Protein AF-0000000078800865 (afdb_homodimer)

Foldseek 3Di:
DPPPPPDPPPPPPVVPVPQPVLQVLLLVLLLVCLVPPQCLLVLLCCQPPVLNAFAPQEPSLVVNLVVLCVLCVVLVWDKDWAFLDWWQWGWDFDDKWKWKFDDPDIGTFDWDFATLADWFPFKAKAAEEEDDQAPVSCVVCLLRLASYEYEWDDEDQAEFQQPAPVSLVVLVVLRVVQVVLVVVQVVVVVCCVPVVDDDDRDDRDGDTCSVVVSSVVSHHQAYEYEYEPLGFHHHHLRLRPDPPRFPVDGDHHTTIHTHNVVSVVVVVCVVVVHDIMMIMGTDMDMGGDRGIDTKMKIKQAADAARLAEEEQEEASHAGRLTRQQVQPSLRLSLLSSLSSSSSVSVRHFNYMYMYIHAHCQSVVLSRLLSVCVVCVVSLVRYLEYAYDGAGLFAFQEWEEAPLCQVLQCVLQVCLCVSDVLRHYYYHYDAAAAQDCDADDGSLNSSSNSLHHHTYGDGDPPPPPPQDRVNQVNGSPSHNVSHDVVRSSSRSSSCSSNSSSQSRDPDGRDSPRNHDD/DPDVPPDPPPPPPVVPVPQPVLQVLLLVLLLVCLVPPQCLLVLLCCQPVVLNAFAPQEPSLVVNLVVLCVLCVVLVWDKDWAFLDWWQWGWDFDDKWKWKFDDPDIGTFDWDFATLADWFPFKAKAAEEEDDQAPVRCVVCLLRLASYEYEWDDEDQAEFQQPAPVSLVVLVVLRVVQVVLVVVQVVVVVCCVPVVDDDDRDDRDGDTCSVVVSSVVSHHQAYEYEYEPLGFHHHHLRLRPPPPRFPVDGDHHTTIHTHNVVSVVVVVCVVVVHDIMMIMGTDMDMGGDRGIDTKMKIKQAADAARLAEEEQEEASHAGRLTRQQVQPSLRLSLLSSLSSSSSVSVRRFNYMYMYIHAHCQSVVLSRLLSVCVVCVVSLVRYLEYAYDGAGLFAFQEWEEAPLCQVLQCVLQVCLCVSDVLRHYYYHYDAAAAQDCDADDGSLNSSSNSLHHHTYGDGDPPPPPPQDRVNQVNGSPSHNVSHDVVRSSSRSSSCSSNSSSQSRDPDGRDSPRNHDD

Nearest PDB structures (foldseek):
  3iib-assembly1_A-2  TM=6.617E-01  e=1.570E-28  Shewanella amazonensis SB2B
  6esl-assembly1_B  TM=7.123E-01  e=6.830E-12  Legionella pneumophila
  6esl-assembly1_A  TM=7.161E-01  e=3.453E-11  Legionella pneumophila
  6ica-assembly1_A  TM=7.139E-01  e=8.226E-11  Legionella pneumophila subsp. pneumophila str. Philadelphia 1
  5gne-assembly2_B  TM=6.956E-01  e=3.299E-10  Legionella pneumophila subsp. pneumophila str. Philadelphia 1

Organism: NCBI:txid997891

Solvent-accessible surface area (backbone atoms only — not comparable to full-atom values): 52896 Å² total; per-residue (Å²): 140,78,78,84,71,72,77,77,68,68,77,69,64,68,70,66,70,62,63,71,67,48,50,61,52,18,47,50,42,29,45,50,37,43,73,74,64,57,52,26,66,58,50,36,45,46,51,24,34,30,37,29,27,11,36,71,36,15,66,34,31,53,46,46,51,51,49,51,47,51,52,37,50,73,56,72,30,52,63,48,78,40,81,39,52,70,36,47,41,22,35,40,73,38,36,69,50,38,32,40,41,52,61,95,60,73,37,80,55,63,65,51,54,26,43,82,46,31,18,34,85,27,72,44,73,22,42,70,42,71,62,50,74,45,72,67,51,39,66,72,41,42,80,61,29,46,48,13,36,30,40,33,56,66,77,44,84,13,64,56,80,67,83,39,71,67,41,50,53,52,32,52,53,49,50,55,50,32,53,53,50,50,53,51,36,52,52,46,51,49,41,23,69,74,70,67,47,84,70,80,74,75,81,72,73,85,55,58,54,51,53,44,69,60,40,51,74,40,36,32,56,29,40,37,26,27,16,56,80,70,48,41,39,37,53,40,59,62,57,68,69,37,91,79,48,39,70,89,69,56,70,75,46,23,52,38,37,26,34,39,71,60,39,52,52,52,52,51,38,49,76,66,65,56,74,49,32,42,34,38,36,32,38,29,22,49,36,78,43,72,23,69,39,48,22,41,44,30,36,49,73,19,75,75,37,55,83,28,34,30,36,39,29,22,31,67,30,17,52,55,78,24,19,17,22,34,57,19,27,49,11,41,20,25,47,52,36,15,52,49,36,43,48,74,36,64,57,74,35,31,18,13,38,35,42,35,33,24,24,28,45,92,72,72,30,38,17,39,49,36,46,50,65,75,42,57,90,49,45,88,36,37,52,34,34,36,52,37,80,52,64,49,52,23,61,38,26,36,52,34,26,68,64,34,36,66,61,49,48,61,35,45,56,64,54,55,71,66,42,80,89,52,62,70,47,75,41,74,34,77,53,41,73,68,46,90,64,65,60,97,52,55,48,30,53,41,31,46,73,68,29,46,51,64,44,66,39,61,49,69,86,83,67,81,77,83,56,60,81,58,26,64,57,13,55,55,13,27,52,65,71,51,45,68,72,31,42,40,49,34,11,39,46,49,32,45,38,50,50,33,61,21,51,46,93,58,76,63,53,71,55,57,49,47,55,132,137,76,80,83,69,70,76,75,67,69,74,66,65,69,70,65,70,61,63,68,66,48,50,62,52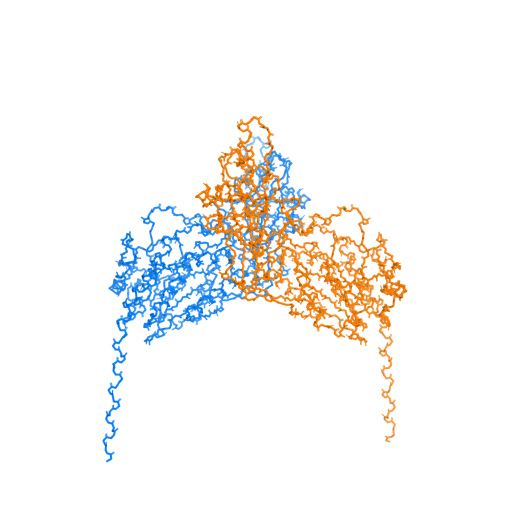,19,48,50,42,28,45,49,37,42,74,73,65,58,51,26,66,58,49,36,45,45,52,23,35,30,38,28,27,11,35,70,37,15,65,34,32,54,46,46,51,50,48,50,48,51,51,38,49,74,57,72,31,51,64,49,77,40,82,38,50,69,36,46,39,20,34,39,75,38,36,69,49,39,32,40,41,54,61,94,60,72,38,79,54,60,66,51,54,27,43,81,46,32,20,34,85,26,71,43,73,22,42,70,42,70,61,51,75,45,72,66,52,40,66,72,43,41,79,61,29,44,47,13,35,29,40,33,57,65,78,44,84,14,63,54,80,66,85,37,72,67,40,50,53,53,32,51,52,48,50,54,50,31,54,53,49,50,53,51,36,52,52,44,49,49,43,23,69,74,69,66,48,84,72,80,73,75,80,72,73,83,56,58,54,53,53,44,69,60,40,50,74,40,36,33,54,30,39,37,28,26,15,57,80,70,47,40,39,38,53,39,59,62,58,70,70,36,89,79,48,38,70,89,68,57,70,77,46,23,53,37,37,27,32,38,70,58,40,51,53,52,53,51,39,46,75,66,65,56,72,49,33,43,35,39,36,32,40,28,22,47,36,76,44,73,23,70,39,47,20,41,44,30,39,49,72,18,74,75,37,56,84,29,34,30,37,39,30,22,31,67,30,18,53,56,79,24,18,18,20,33,56,19,25,48,12,41,19,23,47,52,36,15,52,49,36,45,48,74,33,63,56,73,36,31,18,12,38,34,41,36,33,25,22,28,45,92,74,72,28,39,16,39,50,36,47,50,64,74,42,55,89,49,45,88,35,38,51,34,34,36,52,38,79,51,65,49,51,24,60,37,25,35,52,34,26,69,63,35,36,68,62,48,48,62,37,46,57,64,52,53,70,66,43,80,90,52,63,70,48,75,42,74,37,76,54,42,74,69,47,89,65,65,60,96,54,55,50,30,51,41,32,46,73,69,30,47,52,63,45,66,39,61,48,70,87,82,65,81,78,83,56,61,80,58,26,64,58,14,56,55,14,28,51,66,70,51,46,68,70,31,41,40,48,36,11,40,46,49,33,46,38,52,50,34,60,21,52,46,94,61,77,63,53,70,54,56,49,47,56,132

Sequence (1032 aa):
MMNKMCMAAVIAASLYAGTTFAQPAAVKKIIETGQTDNRVMHQLDILTNRFGGRVIGSDAYENAAEWMMREYKRWGIDVRLEEAGELPVGFNRGPWFGRLIGGDQAMDLHFVTPSYTSGTKGLQRGHVLIEPRTQEELDRMKHQLKGAWVLISGENVGWPVDRSAKGDSLRAAIKAENIEIEKQNAALMEENWSKGTKHAMKPLREMPGLFYKEMCEAGALGFIQSAPVPLRALYDRALLNDPHTTFDNLPEVCDIKLDEHQYKIIKQMVKERRNFWLEFDIRNHFKLGPVKYHNVVASIKGTKYPDEYVIISGHLDSYDVATGGIDCGTGIGPMMEAARMIALSGAKPKRTILFVAFAGEEFGLLGAKAYVKTHAKELGKIANLFNRDGGPTPPVGISVPQAMYDDFVEVCKPVKEIRADYPFEVKVAKPFKRPTQSGGTDASVFAVEGVPTFGFNTQDIKGYNFSYGEIWHTERDLYTKNIPEYQEHAATVTAVVALGIANLSKQLSREGMHKKMMNKMCMAAVIAASLYAGTTFAQPAAVKKIIETGQTDNRVMHQLDILTNRFGGRVIGSDAYENAAEWMMREYKRWGIDVRLEEAGELPVGFNRGPWFGRLIGGDQAMDLHFVTPSYTSGTKGLQRGHVLIEPRTQEELDRMKHQLKGAWVLISGENVGWPVDRSAKGDSLRAAIKAENIEIEKQNAALMEENWSKGTKHAMKPLREMPGLFYKEMCEAGALGFIQSAPVPLRALYDRALLNDPHTTFDNLPEVCDIKLDEHQYKIIKQMVKERRNFWLEFDIRNHFKLGPVKYHNVVASIKGTKYPDEYVIISGHLDSYDVATGGIDCGTGIGPMMEAARMIALSGAKPKRTILFVAFAGEEFGLLGAKAYVKTHAKELGKIANLFNRDGGPTPPVGISVPQAMYDDFVEVCKPVKEIRADYPFEVKVAKPFKRPTQSGGTDASVFAVEGVPTFGFNTQDIKGYNFSYGEIWHTERDLYTKNIPEYQEHAATVTAVVALGIANLSKQLSREGMHKK

Secondary structure (DSSP, 8-state):
--GGGGGGGGGGGGGGGGGTTHHHHHHHHHHHHHHH---HHHHHHIIIIII----TTSHHHHHHHHHHHHHHHHTT-EEEEEEEEEESSEEE---EEEEEEESSS-EE--EE--BT-B--SSSEEEEEEEPPSSHHHHHHHGGGGTTEEEEEEEE-SSPPP--SHHHHHHHHHHHHHHHHHHHHHHHHHHHHHHH---PPPPPPP--TTTTHHHHHHHT--EEEEEEPSSPB--B-HHHHH-TT--GGG---SEEEEEEHHHHHHHHHHHHTT--EEEEEEE--EEE-S-EEEEEEEEEE--SSEEEEEEEEEEES---SSS--TTTTHHHHHHHHHHHHHHHHHT---SEEEEEEEES-STTTSHHHHHHHHHTGGGGGGEEEEEE--S-SPPEEEEEE-HHHHHHHHHHHGGGGGT-TTS--EEEEPPPBPPPSS--SSHHHHHHHTT-----EEE--TT-----HHHHTTBTT--GGG--HHHHHHHHHHHHHHHHHHHT-SSPPP-TTSB--/--TTSGGGSGGGGGGSTTSSTHHHHHHHHHHHHHHH---HHHHHHIIIIII----TTSHHHHHHHHHHHHHHHHTT-EEEEEEEEEESSEEE---EEEEEEESSS-EE--EE--BT-B--SSSEEEEEEEPPSSHHHHHHHGGGGTTEEEEEEEE-SSPPP--SHHHHHHHHHHHHHHHHHHHHHHHHHHHHHHH---PPPPPPP--TTTTHHHHHHHT--EEEEEEPSSPB--B-HHHHH-TT--GGG---SEEEEEEHHHHHHHHHHHHTT--EEEEEEE--EEE-S-EEEEEEEEEE--SSEEEEEEEEEEES---SSS--TTTTHHHHHHHHHHHHHHHHHT---SEEEEEEEES-STTTSHHHHHHHHHTGGGGGGEEEEEE--S-SPPEEEEEE-HHHHHHHHHHHGGGGGT-TTS--EEEEPPPBPPPSS--SSTHHHHHHTT-----EEE--TT-----HHHHTTBTT--GGG--HHHHHHHHHHHHHHHHHHHT-SSPPP-TTSB--

Structure (mmCIF, N/CA/C/O backbone):
data_AF-0000000078800865-model_v1
#
loop_
_entity.id
_entity.type
_entity.pdbx_description
1 polymer 'Carboxypeptidase Q'
#
loop_
_atom_site.group_PDB
_atom_site.id
_atom_site.type_symbol
_atom_site.label_atom_id
_atom_site.label_alt_id
_atom_site.label_comp_id
_atom_site.label_asym_id
_atom_site.label_entity_id
_atom_site.label_seq_id
_atom_site.pdbx_PDB_ins_code
_atom_site.Cartn_x
_atom_site.Cartn_y
_atom_site.Cartn_z
_atom_site.occupancy
_atom_site.B_iso_or_equiv
_atom_site.auth_seq_id
_atom_site.auth_comp_id
_atom_site.auth_asym_id
_atom_site.auth_atom_id
_atom_site.pdbx_PDB_model_num
ATOM 1 N N . MET A 1 1 ? -19.719 68 -41.25 1 23.83 1 MET A N 1
ATOM 2 C CA . MET A 1 1 ? -19.391 66.562 -41.125 1 23.83 1 MET A CA 1
ATOM 3 C C . MET A 1 1 ? -18.531 66.312 -39.875 1 23.83 1 MET A C 1
ATOM 5 O O . MET A 1 1 ? -17.984 65.25 -39.688 1 23.83 1 MET A O 1
ATOM 9 N N . MET A 1 2 ? -18.281 67.312 -39 1 24.91 2 MET A N 1
ATOM 10 C CA . MET A 1 2 ? -17.312 67.562 -37.938 1 24.91 2 MET A CA 1
ATOM 11 C C . MET A 1 2 ? -17.672 66.75 -36.688 1 24.91 2 MET A C 1
ATOM 13 O O . MET A 1 2 ? -16.797 66.438 -35.875 1 24.91 2 MET A O 1
ATOM 17 N N . ASN A 1 3 ? -18.938 66.562 -36.312 1 23.05 3 ASN A N 1
ATOM 18 C CA . ASN A 1 3 ? -19.391 66.438 -34.906 1 23.05 3 ASN A CA 1
ATOM 19 C C . ASN A 1 3 ? -19.234 65.062 -34.375 1 23.05 3 ASN A C 1
ATOM 21 O O . ASN A 1 3 ? -19.812 64.688 -33.344 1 23.05 3 ASN A O 1
ATOM 25 N N . LYS A 1 4 ? -19.062 63.938 -35.219 1 34.97 4 LYS A N 1
ATOM 26 C CA . LYS A 1 4 ? -19.297 62.594 -34.688 1 34.97 4 LYS A CA 1
ATOM 27 C C . LYS A 1 4 ? -18.188 62.156 -33.75 1 34.97 4 LYS A C 1
ATOM 29 O O . LYS A 1 4 ? -18.109 61 -33.344 1 34.97 4 LYS A O 1
ATOM 34 N N . MET A 1 5 ? -17.188 63.062 -33.406 1 26.41 5 MET A N 1
ATOM 35 C CA . MET A 1 5 ? -15.969 62.562 -32.781 1 26.41 5 MET A CA 1
ATOM 36 C C . MET A 1 5 ? -16.172 62.406 -31.266 1 26.41 5 MET A C 1
ATOM 38 O O . MET A 1 5 ? -15.406 61.719 -30.594 1 26.41 5 MET A O 1
ATOM 42 N N . CYS A 1 6 ? -17.031 63.188 -30.484 1 30.81 6 CYS A N 1
ATOM 43 C CA . CYS A 1 6 ? -16.766 63.438 -29.078 1 30.81 6 CYS A CA 1
ATOM 44 C C . CYS A 1 6 ? -17.297 62.312 -28.203 1 30.81 6 CYS A C 1
ATOM 46 O O . CYS A 1 6 ? -17.062 62.281 -27 1 30.81 6 CYS A O 1
ATOM 48 N N . MET A 1 7 ? -18.328 61.531 -28.578 1 32.09 7 MET A N 1
ATOM 49 C CA . MET A 1 7 ? -19.094 60.906 -27.531 1 32.09 7 MET A CA 1
ATOM 50 C C . MET A 1 7 ? -18.375 59.656 -27 1 32.09 7 MET A C 1
ATOM 52 O O . MET A 1 7 ? -18.891 58.969 -26.125 1 32.09 7 MET A O 1
ATOM 56 N N . ALA A 1 8 ? -17.266 59.156 -27.547 1 32.97 8 ALA A N 1
ATOM 57 C CA . ALA A 1 8 ? -16.797 57.844 -27.141 1 32.97 8 ALA A CA 1
ATOM 58 C C . ALA A 1 8 ? -16.109 57.875 -25.781 1 32.97 8 ALA A C 1
ATOM 60 O O . ALA A 1 8 ? -15.648 56.844 -25.281 1 32.97 8 ALA A O 1
ATOM 61 N N . ALA A 1 9 ? -15.812 59.094 -25.172 1 32.25 9 ALA A N 1
ATOM 62 C CA . ALA A 1 9 ? -14.867 59.062 -24.062 1 32.25 9 ALA A CA 1
ATOM 63 C C . ALA A 1 9 ? -15.547 58.594 -22.766 1 32.25 9 ALA A C 1
ATOM 65 O O . ALA A 1 9 ? -14.883 58.219 -21.812 1 32.25 9 ALA A O 1
ATOM 66 N N . VAL A 1 10 ? -16.844 58.781 -22.547 1 33.62 10 VAL A N 1
ATOM 67 C CA . VAL A 1 10 ? -17.312 58.781 -21.172 1 33.62 10 VAL A CA 1
ATOM 68 C C . VAL A 1 10 ? -17.453 57.344 -20.672 1 33.62 10 VAL A C 1
ATOM 70 O O . VAL A 1 10 ? -17.5 57.125 -19.453 1 33.62 10 VAL A O 1
ATOM 73 N N . ILE A 1 11 ? -17.625 56.344 -21.484 1 32.66 11 ILE A N 1
ATOM 74 C CA . ILE A 1 11 ? -18.141 55.125 -20.859 1 32.66 11 ILE A CA 1
ATOM 75 C C . ILE A 1 11 ? -17 54.406 -20.125 1 32.66 11 ILE A C 1
ATOM 77 O O . ILE A 1 11 ? -17.219 53.375 -19.5 1 32.66 11 ILE A O 1
ATOM 81 N N . ALA A 1 12 ? -15.695 54.719 -20.25 1 33.03 12 ALA A N 1
ATOM 82 C CA . ALA A 1 12 ? -14.648 53.875 -19.719 1 33.03 12 ALA A CA 1
ATOM 83 C C . ALA A 1 12 ? -14.492 54.062 -18.203 1 33.03 12 ALA A C 1
ATOM 85 O O . ALA A 1 12 ? -13.812 53.281 -17.547 1 33.03 12 ALA A O 1
ATOM 86 N N . ALA A 1 13 ? -14.859 55.219 -17.625 1 33.69 13 ALA A N 1
ATOM 87 C CA . ALA A 1 13 ? -14.398 55.469 -16.266 1 33.69 13 ALA A CA 1
ATOM 88 C C . ALA A 1 13 ? -15.203 54.625 -15.266 1 33.69 13 ALA A C 1
ATOM 90 O O . ALA A 1 13 ? -14.859 54.562 -14.086 1 33.69 13 ALA A O 1
ATOM 91 N N . SER A 1 14 ? -16.453 54.281 -15.578 1 32.28 14 SER A N 1
ATOM 92 C CA . SER A 1 14 ? -17.25 53.781 -14.469 1 32.28 14 SER A CA 1
ATOM 93 C C . SER A 1 14 ? -16.781 52.375 -14.047 1 32.28 14 SER A C 1
ATOM 95 O O . SER A 1 14 ? -17.234 51.875 -13.023 1 32.28 14 SER A O 1
ATOM 97 N N . LEU A 1 15 ? -16.047 51.719 -14.938 1 34.47 15 LEU A N 1
ATOM 98 C CA . LEU A 1 15 ? -15.844 50.312 -14.523 1 34.47 15 LEU A CA 1
ATOM 99 C C . LEU A 1 15 ? -14.766 50.219 -13.445 1 34.47 15 LEU A C 1
ATOM 101 O O . LEU A 1 15 ? -14.508 49.156 -12.906 1 34.47 15 LEU A O 1
ATOM 105 N N . TYR A 1 16 ? -14.023 51.344 -13.203 1 32.56 16 TYR A N 1
ATOM 106 C CA . TYR A 1 16 ? -12.891 51.188 -12.297 1 32.56 16 TYR A CA 1
ATOM 107 C C . TYR A 1 16 ? -13.344 51.25 -10.844 1 32.56 16 TYR A C 1
ATOM 109 O O . TYR A 1 16 ? -12.562 51 -9.93 1 32.56 16 TYR A O 1
ATOM 117 N N . ALA A 1 17 ? -14.414 51.969 -10.445 1 36.75 17 ALA A N 1
ATOM 118 C CA . ALA A 1 17 ? -14.734 52.219 -9.039 1 36.75 17 ALA A CA 1
ATOM 119 C C . ALA A 1 17 ? -15.234 50.938 -8.367 1 36.75 17 ALA A C 1
ATOM 121 O O . ALA A 1 17 ? -15.461 50.906 -7.156 1 36.75 17 ALA A O 1
ATOM 122 N N . GLY A 1 18 ? -15.703 49.906 -9.078 1 37.03 18 GLY A N 1
ATOM 123 C CA . GLY A 1 18 ? -16.312 48.719 -8.5 1 37.03 18 GLY A CA 1
ATOM 124 C C . GLY A 1 18 ? -15.305 47.844 -7.785 1 37.03 18 GLY A C 1
ATOM 125 O O . GLY A 1 18 ? -15.672 46.781 -7.238 1 37.03 18 GLY A O 1
ATOM 126 N N . THR A 1 19 ? -14.047 48 -7.957 1 38.78 19 THR A N 1
ATOM 127 C CA . THR A 1 19 ? -13.055 47 -7.551 1 38.78 19 THR A CA 1
ATOM 128 C C . THR A 1 19 ? -12.797 47.094 -6.051 1 38.78 19 THR A C 1
ATOM 130 O O . THR A 1 19 ? -12.336 46.125 -5.441 1 38.78 19 THR A O 1
ATOM 133 N N . THR A 1 20 ? -12.945 48.312 -5.434 1 38.91 20 THR A N 1
ATOM 134 C CA . THR A 1 20 ? -12.531 48.406 -4.039 1 38.91 20 THR A CA 1
ATOM 135 C C . THR A 1 20 ? -13.555 47.75 -3.127 1 38.91 20 THR A C 1
ATOM 137 O O . THR A 1 20 ? -13.211 47.25 -2.043 1 38.91 20 THR A O 1
ATOM 140 N N . PHE A 1 21 ? -14.883 47.875 -3.365 1 41.25 21 PHE A N 1
ATOM 141 C CA . PHE A 1 21 ? -15.961 47.375 -2.523 1 41.25 21 PHE A CA 1
ATOM 142 C C . PHE A 1 21 ? -15.984 45.844 -2.516 1 41.25 21 PHE A C 1
ATOM 144 O O . PHE A 1 21 ? -16.547 45.25 -1.61 1 41.25 21 PHE A O 1
ATOM 151 N N . ALA A 1 22 ? -15.391 45.25 -3.539 1 50.66 22 ALA A N 1
ATOM 152 C CA . ALA A 1 22 ? -15.484 43.844 -3.846 1 50.66 22 ALA A CA 1
ATOM 153 C C . ALA A 1 22 ? -14.609 43 -2.91 1 50.66 22 ALA A C 1
ATOM 155 O O . ALA A 1 22 ? -14.953 41.875 -2.543 1 50.66 22 ALA A O 1
ATOM 156 N N . GLN A 1 23 ? -13.711 43.719 -2.111 1 70.94 23 GLN A N 1
ATOM 157 C CA . GLN A 1 23 ? -12.766 43 -1.269 1 70.94 23 GLN A CA 1
ATOM 158 C C . GLN A 1 23 ? -13.352 42.75 0.114 1 70.94 23 GLN A C 1
ATOM 160 O O . GLN A 1 23 ? -13.312 41.594 0.605 1 70.94 23 GLN A O 1
ATOM 165 N N . PRO A 1 24 ? -14.094 43.781 0.582 1 82.44 24 PRO A N 1
ATOM 166 C CA . PRO A 1 24 ? -14.711 43.5 1.878 1 82.44 24 PRO A CA 1
ATOM 167 C C . PRO A 1 24 ? -15.797 42.406 1.791 1 82.44 24 PRO A C 1
ATOM 169 O O . PRO A 1 24 ? -15.938 41.594 2.711 1 82.44 24 PRO A O 1
ATOM 172 N N . ALA A 1 25 ? -16.406 42.406 0.66 1 92.38 25 ALA A N 1
ATOM 173 C CA . ALA A 1 25 ? -17.453 41.406 0.483 1 92.38 25 ALA A CA 1
ATOM 174 C C . ALA A 1 25 ? -16.828 40 0.364 1 92.38 25 ALA A C 1
ATOM 176 O O . ALA A 1 25 ? -17.391 39.031 0.888 1 92.38 25 ALA A O 1
ATOM 177 N N . ALA A 1 26 ? -15.789 40 -0.317 1 96.38 26 ALA A N 1
ATOM 178 C CA . ALA A 1 26 ? -15.117 38.719 -0.468 1 96.38 26 ALA A CA 1
ATOM 179 C C . ALA A 1 26 ? -14.609 38.188 0.877 1 96.38 26 ALA A C 1
ATOM 181 O O . ALA A 1 26 ? -14.734 37 1.179 1 96.38 26 ALA A O 1
ATOM 182 N N . VAL A 1 27 ? -14.07 39.031 1.672 1 97.5 27 VAL A N 1
ATOM 183 C CA . VAL A 1 27 ? -13.562 38.688 2.988 1 97.5 27 VAL A CA 1
ATOM 184 C C . VAL A 1 27 ? -14.711 38.188 3.869 1 97.5 27 VAL A C 1
ATOM 186 O O . VAL A 1 27 ? -14.57 37.188 4.57 1 97.5 27 VAL A O 1
ATOM 189 N N . LYS A 1 28 ? -15.773 38.875 3.832 1 97 28 LYS A N 1
ATOM 190 C CA . LYS A 1 28 ? -16.953 38.438 4.598 1 97 28 LYS A CA 1
ATOM 191 C C . LYS A 1 28 ? -17.422 37.062 4.164 1 97 28 LYS A C 1
ATOM 193 O O . LYS A 1 28 ? -17.797 36.25 5 1 97 28 LYS A O 1
ATOM 198 N N . LYS A 1 29 ? -17.438 36.875 2.887 1 97.94 29 LYS A N 1
ATOM 199 C CA . LYS A 1 29 ? -17.859 35.594 2.361 1 97.94 29 LYS A CA 1
ATOM 200 C C . LYS A 1 29 ? -16.906 34.469 2.795 1 97.94 29 LYS A C 1
ATOM 202 O O . LYS A 1 29 ? -17.328 33.344 3.08 1 97.94 29 LYS A O 1
ATOM 207 N N . ILE A 1 30 ? -15.656 34.75 2.807 1 98.56 30 ILE A N 1
ATOM 208 C CA . ILE A 1 30 ? -14.656 33.781 3.26 1 98.56 30 ILE A CA 1
ATOM 209 C C . ILE A 1 30 ? -14.922 33.406 4.719 1 98.56 30 ILE A C 1
ATOM 211 O O . ILE A 1 30 ? -14.922 32.219 5.074 1 98.56 30 ILE A O 1
ATOM 215 N N . ILE A 1 31 ? -15.141 34.438 5.516 1 98.31 31 ILE A N 1
ATOM 216 C CA . ILE A 1 31 ? -15.383 34.219 6.934 1 98.31 31 ILE A CA 1
ATOM 217 C C . ILE A 1 31 ? -16.656 33.406 7.121 1 98.31 31 ILE A C 1
ATOM 219 O O . ILE A 1 31 ? -16.703 32.469 7.918 1 98.31 31 ILE A O 1
ATOM 223 N N . GLU A 1 32 ? -17.672 33.688 6.379 1 98 32 GLU A N 1
ATOM 224 C CA . GLU A 1 32 ? -18.922 32.969 6.441 1 98 32 GLU A CA 1
ATOM 225 C C . GLU A 1 32 ? -18.734 31.5 6.039 1 98 32 GLU A C 1
ATOM 227 O O . GLU A 1 32 ? -19.219 30.594 6.707 1 98 32 GLU A O 1
ATOM 232 N N . THR A 1 33 ? -18.016 31.328 4.957 1 98.25 33 THR A N 1
ATOM 233 C CA . THR A 1 33 ? -17.734 29.969 4.508 1 98.25 33 THR A CA 1
ATOM 234 C C . THR A 1 33 ? -16.938 29.219 5.559 1 98.25 33 THR A C 1
ATOM 236 O O . THR A 1 33 ? -17.203 28.031 5.816 1 98.25 33 THR A O 1
ATOM 239 N N . GLY A 1 34 ? -15.961 29.891 6.156 1 98.19 34 GLY A N 1
ATOM 240 C CA . GLY A 1 34 ? -15.172 29.281 7.215 1 98.19 34 GLY A CA 1
ATOM 241 C C . GLY A 1 34 ? -16 28.844 8.414 1 98.19 34 GLY A C 1
ATOM 242 O O . GLY A 1 34 ? -15.656 27.875 9.094 1 98.19 34 GLY A O 1
ATOM 243 N N . GLN A 1 35 ? -17.094 29.469 8.633 1 96.88 35 GLN A N 1
ATOM 244 C CA . GLN A 1 35 ? -17.938 29.203 9.789 1 96.88 35 GLN A CA 1
ATOM 245 C C . GLN A 1 35 ? -19.016 28.172 9.469 1 96.88 35 GLN A C 1
ATOM 247 O O . GLN A 1 35 ? -19.453 27.422 10.344 1 96.88 35 GLN A O 1
ATOM 252 N N . THR A 1 36 ? -19.406 28.047 8.203 1 97.25 36 THR A N 1
ATOM 253 C CA . THR A 1 36 ? -20.609 27.281 7.906 1 97.25 36 THR A CA 1
ATOM 254 C C . THR A 1 36 ? -20.281 26.094 7.02 1 97.25 36 THR A C 1
ATOM 256 O O . THR A 1 36 ? -21.016 25.094 7.004 1 97.25 36 THR A O 1
ATOM 259 N N . ASP A 1 37 ? -19.219 26.188 6.27 1 98.25 37 ASP A N 1
ATOM 260 C CA . ASP A 1 37 ? -18.891 25.141 5.297 1 98.25 37 ASP A CA 1
ATOM 261 C C . ASP A 1 37 ? -17.391 24.938 5.199 1 98.25 37 ASP A C 1
ATOM 263 O O . ASP A 1 37 ? -16.828 24.891 4.102 1 98.25 37 ASP A O 1
ATOM 267 N N . ASN A 1 38 ? -16.766 24.969 6.375 1 98.5 38 ASN A N 1
ATOM 268 C CA . ASN A 1 38 ? -15.336 24.672 6.395 1 98.5 38 ASN A CA 1
ATOM 269 C C . ASN A 1 38 ? -15.055 23.203 6.09 1 98.5 38 ASN A C 1
ATOM 271 O O . ASN A 1 38 ? -15.484 22.328 6.828 1 98.5 38 ASN A O 1
ATOM 275 N N . ARG A 1 39 ? -14.25 22.859 5.047 1 98.5 39 ARG A N 1
ATOM 276 C CA . ARG A 1 39 ? -14.047 21.484 4.594 1 98.5 39 ARG A CA 1
ATOM 277 C C . ARG A 1 39 ? -12.602 21.047 4.789 1 98.5 39 ARG A C 1
ATOM 279 O O . ARG A 1 39 ? -12.133 20.125 4.125 1 98.5 39 ARG A O 1
ATOM 286 N N . VAL A 1 40 ? -11.914 21.75 5.664 1 98.81 40 VAL A N 1
ATOM 287 C CA . VAL A 1 40 ? -10.5 21.453 5.863 1 98.81 40 VAL A CA 1
ATOM 288 C C . VAL A 1 40 ? -10.344 20 6.336 1 98.81 40 VAL A C 1
ATOM 290 O O . VAL A 1 40 ? -9.445 19.297 5.883 1 98.81 40 VAL A O 1
ATOM 293 N N . MET A 1 41 ? -11.172 19.516 7.238 1 98.31 41 MET A N 1
ATOM 294 C CA . MET A 1 41 ? -11.031 18.156 7.773 1 98.31 41 MET A CA 1
ATOM 295 C C . MET A 1 41 ? -11.414 17.109 6.727 1 98.31 41 MET A C 1
ATOM 297 O O . MET A 1 41 ? -10.891 16 6.742 1 98.31 41 MET A O 1
ATOM 301 N N . HIS A 1 42 ? -12.336 17.5 5.848 1 97.44 42 HIS A N 1
ATOM 302 C CA . HIS A 1 42 ? -12.641 16.625 4.723 1 97.44 42 HIS A CA 1
ATOM 303 C C . HIS A 1 42 ? -11.43 16.453 3.814 1 97.44 42 HIS A C 1
ATOM 305 O O . HIS A 1 42 ? -11.094 15.328 3.42 1 97.44 42 HIS A O 1
ATOM 311 N N . GLN A 1 43 ? -10.789 17.562 3.459 1 98 43 GLN A N 1
ATOM 312 C CA . GLN A 1 43 ? -9.586 17.5 2.635 1 98 43 GLN A CA 1
ATOM 313 C C . GLN A 1 43 ? -8.508 16.641 3.299 1 98 43 GLN A C 1
ATOM 315 O O . GLN A 1 43 ? -7.859 15.836 2.641 1 98 43 GLN A O 1
ATOM 320 N N . LEU A 1 44 ? -8.367 16.844 4.586 1 98.25 44 LEU A N 1
ATOM 321 C CA . LEU A 1 44 ? -7.363 16.109 5.348 1 98.25 44 LEU A CA 1
ATOM 322 C C . LEU A 1 44 ? -7.695 14.617 5.375 1 98.25 44 LEU A C 1
ATOM 324 O O . LEU A 1 44 ? -6.797 13.773 5.301 1 98.25 44 LEU A O 1
ATOM 328 N N . ASP A 1 45 ? -8.953 14.312 5.566 1 97.19 45 ASP A N 1
ATOM 329 C CA . ASP A 1 45 ? -9.383 12.914 5.582 1 97.19 45 ASP A CA 1
ATOM 330 C C . ASP A 1 45 ? -9.031 12.219 4.27 1 97.19 45 ASP A C 1
ATOM 332 O O . ASP A 1 45 ? -8.461 11.117 4.277 1 97.19 45 ASP A O 1
ATOM 336 N N . ILE A 1 46 ? -9.352 12.867 3.16 1 97.25 46 ILE A N 1
ATOM 337 C CA . ILE A 1 46 ? -9.047 12.281 1.857 1 97.25 46 ILE A CA 1
ATOM 338 C C . ILE A 1 46 ? -7.543 12.117 1.7 1 97.25 46 ILE A C 1
ATOM 340 O O . ILE A 1 46 ? -7.062 11.031 1.359 1 97.25 46 ILE A O 1
ATOM 344 N N . LEU A 1 47 ? -6.777 13.133 1.99 1 98.25 47 LEU A N 1
ATOM 345 C CA . LEU A 1 47 ? -5.328 13.117 1.823 1 98.25 47 LEU A CA 1
ATOM 346 C C . LEU A 1 47 ? -4.699 11.992 2.637 1 98.25 47 LEU A C 1
ATOM 348 O O . LEU A 1 47 ? -3.836 11.266 2.139 1 98.25 47 LEU A O 1
ATOM 352 N N . THR A 1 48 ? -5.148 11.812 3.869 1 97.56 48 THR A N 1
ATOM 353 C CA . THR A 1 48 ? -4.449 10.961 4.824 1 97.56 48 THR A CA 1
ATOM 354 C C . THR A 1 48 ? -5.023 9.547 4.809 1 97.56 48 THR A C 1
ATOM 356 O O . THR A 1 48 ? -4.309 8.578 5.074 1 97.56 48 THR A O 1
ATOM 359 N N . ASN A 1 49 ? -6.336 9.461 4.566 1 96.12 49 ASN A N 1
ATOM 360 C CA . ASN A 1 49 ? -6.965 8.164 4.762 1 96.12 49 ASN A CA 1
ATOM 361 C C . ASN A 1 49 ? -7.387 7.539 3.434 1 96.12 49 ASN A C 1
ATOM 363 O O . ASN A 1 49 ? -7.68 6.344 3.371 1 96.12 49 ASN A O 1
ATOM 367 N N . ARG A 1 50 ? -7.43 8.328 2.344 1 96.5 50 ARG A N 1
ATOM 368 C CA . ARG A 1 50 ? -7.73 7.738 1.042 1 96.5 50 ARG A CA 1
ATOM 369 C C . ARG A 1 50 ? -6.453 7.5 0.243 1 96.5 50 ARG A C 1
ATOM 371 O O . ARG A 1 50 ? -6.43 6.668 -0.667 1 96.5 50 ARG A O 1
ATOM 378 N N . PHE A 1 51 ? -5.375 8.258 0.527 1 97.38 51 PHE A N 1
ATOM 379 C CA . PHE A 1 51 ? -4.113 8.047 -0.171 1 97.38 51 PHE A CA 1
ATOM 380 C C . PHE A 1 51 ? -3.047 7.527 0.785 1 97.38 51 PHE A C 1
ATOM 382 O O . PHE A 1 51 ? -2.191 6.73 0.395 1 97.38 51 PHE A O 1
ATOM 389 N N . GLY A 1 52 ? -3.076 8.055 2.072 1 96.44 52 GLY A N 1
ATOM 390 C CA . GLY A 1 52 ? -2.152 7.543 3.074 1 96.44 52 GLY A CA 1
ATOM 391 C C . GLY A 1 52 ? -0.784 8.195 3.012 1 96.44 52 GLY A C 1
ATOM 392 O O . GLY A 1 52 ? -0.663 9.367 2.643 1 96.44 52 GLY A O 1
ATOM 393 N N . GLY A 1 53 ? 0.277 7.523 3.602 1 96.81 53 GLY A N 1
ATOM 394 C CA . GLY A 1 53 ? 1.65 7.992 3.498 1 96.81 53 GLY A CA 1
ATOM 395 C C . GLY A 1 53 ? 2.133 8.117 2.064 1 96.81 53 GLY A C 1
ATOM 396 O O . GLY A 1 53 ? 1.816 7.27 1.224 1 96.81 53 GLY A O 1
ATOM 397 N N . ARG A 1 54 ? 2.848 9.094 1.828 1 97.94 54 ARG A N 1
ATOM 398 C CA . ARG A 1 54 ? 3.102 9.43 0.432 1 97.94 54 ARG A CA 1
ATOM 399 C C . ARG A 1 54 ? 4.504 10 0.255 1 97.94 54 ARG A C 1
ATOM 401 O O . ARG A 1 54 ? 4.664 11.188 -0.047 1 97.94 54 ARG A O 1
ATOM 408 N N . VAL A 1 55 ? 5.535 9.18 0.351 1 98.25 55 VAL A N 1
ATOM 409 C CA . VAL A 1 55 ? 6.883 9.609 -0.009 1 98.25 55 VAL A CA 1
ATOM 410 C C . VAL A 1 55 ? 6.957 9.883 -1.508 1 98.25 55 VAL A C 1
ATOM 412 O O . VAL A 1 55 ? 6.184 9.328 -2.289 1 98.25 55 VAL A O 1
ATOM 415 N N . ILE A 1 56 ? 7.84 10.828 -1.909 1 98.5 56 ILE A N 1
ATOM 416 C CA . ILE A 1 56 ? 8.008 10.984 -3.348 1 98.5 56 ILE A CA 1
ATOM 417 C C . ILE A 1 56 ? 8.461 9.664 -3.965 1 98.5 56 ILE A C 1
ATOM 419 O O . ILE A 1 56 ? 9.211 8.906 -3.35 1 98.5 56 ILE A O 1
ATOM 423 N N . GLY A 1 57 ? 8.008 9.398 -5.188 1 98.12 57 GLY A N 1
ATOM 424 C CA . GLY A 1 57 ? 8.273 8.141 -5.867 1 98.12 57 GLY A CA 1
ATOM 425 C C . GLY A 1 57 ? 7.238 7.07 -5.574 1 98.12 57 GLY A C 1
ATOM 426 O O . GLY A 1 57 ? 7.23 6.016 -6.211 1 98.12 57 GLY A O 1
ATOM 427 N N . SER A 1 58 ? 6.355 7.312 -4.645 1 98.31 58 SER A N 1
ATOM 428 C CA . SER A 1 58 ? 5.27 6.375 -4.367 1 98.31 58 SER A CA 1
ATOM 429 C C . SER A 1 58 ? 4.07 6.645 -5.27 1 98.31 58 SER A C 1
ATOM 431 O O . SER A 1 58 ? 3.857 7.773 -5.711 1 98.31 58 SER A O 1
ATOM 433 N N . ASP A 1 59 ? 3.252 5.613 -5.492 1 98 59 ASP A N 1
ATOM 434 C CA . ASP A 1 59 ? 1.994 5.789 -6.211 1 98 59 ASP A CA 1
ATOM 435 C C . ASP A 1 59 ? 1.027 6.668 -5.418 1 98 59 ASP A C 1
ATOM 437 O O . ASP A 1 59 ? 0.251 7.426 -6 1 98 59 ASP A O 1
ATOM 441 N N . ALA A 1 60 ? 1.065 6.555 -4.051 1 98.25 60 ALA A N 1
ATOM 442 C CA . ALA A 1 60 ? 0.23 7.391 -3.193 1 98.25 60 ALA A CA 1
ATOM 443 C C . ALA A 1 60 ? 0.49 8.875 -3.447 1 98.25 60 ALA A C 1
ATOM 445 O O . ALA A 1 60 ? -0.444 9.68 -3.475 1 98.25 60 ALA A O 1
ATOM 446 N N . TYR A 1 61 ? 1.789 9.297 -3.596 1 98.62 61 TYR A N 1
ATOM 447 C CA . TYR A 1 61 ? 2.129 10.688 -3.873 1 98.62 61 TYR A CA 1
ATOM 448 C C . TYR A 1 61 ? 1.511 11.148 -5.188 1 98.62 61 TYR A C 1
ATOM 450 O O . TYR A 1 61 ? 0.92 12.234 -5.258 1 98.62 61 TYR A O 1
ATOM 458 N N . GLU A 1 62 ? 1.654 10.336 -6.199 1 98.06 62 GLU A N 1
ATOM 459 C CA . GLU A 1 62 ? 1.119 10.68 -7.516 1 98.06 62 GLU A CA 1
ATOM 460 C C . GLU A 1 62 ? -0.404 10.773 -7.484 1 98.06 62 GLU A C 1
ATOM 462 O O . GLU A 1 62 ? -0.987 11.688 -8.062 1 98.06 62 GLU A O 1
ATOM 467 N N . ASN A 1 63 ? -1.024 9.773 -6.848 1 98.38 63 ASN A N 1
ATOM 468 C CA . ASN A 1 63 ? -2.479 9.781 -6.734 1 98.38 63 ASN A CA 1
ATOM 469 C C . ASN A 1 63 ? -2.977 11.016 -5.996 1 98.38 63 ASN A C 1
ATOM 471 O O . ASN A 1 63 ? -3.992 11.602 -6.375 1 98.38 63 ASN A O 1
ATOM 475 N N . ALA A 1 64 ? -2.299 11.398 -4.945 1 98.69 64 ALA A N 1
ATOM 476 C CA . ALA A 1 64 ? -2.672 12.586 -4.176 1 98.69 64 ALA A CA 1
ATOM 477 C C . ALA A 1 64 ? -2.52 13.852 -5.016 1 98.69 64 ALA A C 1
ATOM 479 O O . ALA A 1 64 ? -3.361 14.75 -4.949 1 98.69 64 ALA A O 1
ATOM 480 N N . ALA A 1 65 ? -1.423 13.945 -5.773 1 98.75 65 ALA A N 1
ATOM 481 C CA . ALA A 1 65 ? -1.211 15.094 -6.641 1 98.75 65 ALA A CA 1
ATOM 482 C C . ALA A 1 65 ? -2.328 15.219 -7.672 1 98.75 65 ALA A C 1
ATOM 484 O O . ALA A 1 65 ? -2.832 16.312 -7.926 1 98.75 65 ALA A O 1
ATOM 485 N N . GLU A 1 66 ? -2.688 14.109 -8.234 1 98.19 66 GLU A N 1
ATOM 486 C CA . GLU A 1 66 ? -3.766 14.094 -9.219 1 98.19 66 GLU A CA 1
ATOM 487 C C . GLU A 1 66 ? -5.09 14.523 -8.594 1 98.19 66 GLU A C 1
ATOM 489 O O . GLU A 1 66 ? -5.875 15.242 -9.211 1 98.19 66 GLU A O 1
ATOM 494 N N . TRP A 1 67 ? -5.336 14.039 -7.441 1 98.44 67 TRP A N 1
ATOM 495 C CA . TRP A 1 67 ? -6.551 14.414 -6.727 1 98.44 67 TRP A CA 1
ATOM 496 C C . TRP A 1 67 ? -6.578 15.914 -6.453 1 98.44 67 TRP A C 1
ATOM 498 O O . TRP A 1 67 ? -7.609 16.562 -6.637 1 98.44 67 TRP A O 1
ATOM 508 N N . MET A 1 68 ? -5.457 16.406 -6.016 1 98.69 68 MET A N 1
ATOM 509 C CA . MET A 1 68 ? -5.371 17.828 -5.746 1 98.69 68 MET A CA 1
ATOM 510 C C . MET A 1 68 ? -5.629 18.641 -7.012 1 98.69 68 MET A C 1
ATOM 512 O O . MET A 1 68 ? -6.34 19.656 -6.977 1 98.69 68 MET A O 1
ATOM 516 N N . MET A 1 69 ? -5.051 18.219 -8.133 1 98.69 69 MET A N 1
ATOM 517 C CA . MET A 1 69 ? -5.305 18.859 -9.414 1 98.69 69 MET A CA 1
ATOM 518 C C . MET A 1 69 ? -6.797 18.891 -9.727 1 98.69 69 MET A C 1
ATOM 520 O O . MET A 1 69 ? -7.336 19.922 -10.125 1 98.69 69 MET A O 1
ATOM 524 N N . ARG A 1 70 ? -7.379 17.75 -9.562 1 98.31 70 ARG A N 1
ATOM 525 C CA . ARG A 1 70 ? -8.805 17.641 -9.859 1 98.31 70 ARG A CA 1
ATOM 526 C C . ARG A 1 70 ? -9.617 18.594 -9 1 98.31 70 ARG A C 1
ATOM 528 O O . ARG A 1 70 ? -10.523 19.266 -9.5 1 98.31 70 ARG A O 1
ATOM 535 N N . GLU A 1 71 ? -9.344 18.656 -7.688 1 98.5 71 GLU A N 1
ATOM 536 C CA . GLU A 1 71 ? -10.102 19.516 -6.777 1 98.5 71 GLU A CA 1
ATOM 537 C C . GLU A 1 71 ? -9.945 20.984 -7.141 1 98.5 71 GLU A C 1
ATOM 539 O O . GLU A 1 71 ? -10.93 21.734 -7.172 1 98.5 71 GLU A O 1
ATOM 544 N N . TYR A 1 72 ? -8.711 21.438 -7.402 1 98.81 72 TYR A N 1
ATOM 545 C CA . TYR A 1 72 ? -8.492 22.828 -7.785 1 98.81 72 TYR A CA 1
ATOM 546 C C . TYR A 1 72 ? -9.258 23.172 -9.055 1 98.81 72 TYR A C 1
ATOM 548 O O . TYR A 1 72 ? -9.906 24.219 -9.125 1 98.81 72 TYR A O 1
ATOM 556 N N . LYS A 1 73 ? -9.242 22.328 -10.023 1 98.56 73 LYS A N 1
ATOM 557 C CA . LYS A 1 73 ? -9.977 22.562 -11.266 1 98.56 73 LYS A CA 1
ATOM 558 C C . LYS A 1 73 ? -11.477 22.656 -11 1 98.56 73 LYS A C 1
ATOM 560 O O . LYS A 1 73 ? -12.156 23.516 -11.57 1 98.56 73 LYS A O 1
ATOM 565 N N . ARG A 1 74 ? -11.922 21.828 -10.156 1 97.94 74 ARG A N 1
ATOM 566 C CA . ARG A 1 74 ? -13.336 21.844 -9.797 1 97.94 74 ARG A CA 1
ATOM 567 C C . ARG A 1 74 ? -13.719 23.172 -9.148 1 97.94 74 ARG A C 1
ATOM 569 O O . ARG A 1 74 ? -14.859 23.625 -9.281 1 97.94 74 ARG A O 1
ATOM 576 N N . TRP A 1 75 ? -12.805 23.812 -8.445 1 98.25 75 TRP A N 1
ATOM 577 C CA . TRP A 1 75 ? -13.078 25.062 -7.77 1 98.25 75 TRP A CA 1
ATOM 578 C C . TRP A 1 75 ? -12.82 26.25 -8.703 1 98.25 75 TRP A C 1
ATOM 580 O O . TRP A 1 75 ? -12.891 27.406 -8.281 1 98.25 75 TRP A O 1
ATOM 590 N N . GLY A 1 76 ? -12.43 26 -9.945 1 98.06 76 GLY A N 1
ATOM 591 C CA . GLY A 1 76 ? -12.18 27.062 -10.914 1 98.06 76 GLY A CA 1
ATOM 592 C C . GLY A 1 76 ? -10.805 27.688 -10.766 1 98.06 76 GLY A C 1
ATOM 593 O O . GLY A 1 76 ? -10.586 28.828 -11.18 1 98.06 76 GLY A O 1
ATOM 594 N N . ILE A 1 77 ? -9.93 27 -10.125 1 98.69 77 ILE A N 1
ATOM 595 C CA . ILE A 1 77 ? -8.57 27.484 -9.914 1 98.69 77 ILE A CA 1
ATOM 596 C C . ILE A 1 77 ? -7.625 26.844 -10.93 1 98.69 77 ILE A C 1
ATOM 598 O O . ILE A 1 77 ? -7.672 25.641 -11.148 1 98.69 77 ILE A O 1
ATOM 602 N N . ASP A 1 78 ? -6.77 27.688 -11.594 1 98.5 78 ASP A N 1
ATOM 603 C CA . ASP A 1 78 ? -5.754 27.141 -12.492 1 98.5 78 ASP A CA 1
ATOM 604 C C . ASP A 1 78 ? -4.727 26.312 -11.719 1 98.5 78 ASP A C 1
ATOM 606 O O . ASP A 1 78 ? -4.32 26.688 -10.617 1 98.5 78 ASP A O 1
ATOM 610 N N . VAL A 1 79 ? -4.348 25.156 -12.281 1 98.81 79 VAL A N 1
ATOM 611 C CA . VAL A 1 79 ? -3.408 24.297 -11.578 1 98.81 79 VAL A CA 1
ATOM 612 C C . VAL A 1 79 ? -2.553 23.531 -12.586 1 98.81 79 VAL A C 1
ATOM 614 O O . VAL A 1 79 ? -3.006 23.234 -13.695 1 98.81 79 VAL A O 1
ATOM 617 N N . ARG A 1 80 ? -1.318 23.266 -12.273 1 98.69 80 ARG A N 1
ATOM 618 C CA . ARG A 1 80 ? -0.402 22.469 -13.086 1 98.69 80 ARG A CA 1
ATOM 619 C C . ARG A 1 80 ? 0.536 21.656 -12.203 1 98.69 80 ARG A C 1
ATOM 621 O O . ARG A 1 80 ? 0.78 22 -11.047 1 98.69 80 ARG A O 1
ATOM 628 N N . LEU A 1 81 ? 1.01 20.562 -12.758 1 98.62 81 LEU A N 1
ATOM 629 C CA . LEU A 1 81 ? 2.131 19.828 -12.188 1 98.62 81 LEU A CA 1
ATOM 630 C C . LEU A 1 81 ? 3.459 20.359 -12.719 1 98.62 81 LEU A C 1
ATOM 632 O O . LEU A 1 81 ? 3.617 20.531 -13.93 1 98.62 81 LEU A O 1
ATOM 636 N N . GLU A 1 82 ? 4.328 20.688 -11.797 1 98.69 82 GLU A N 1
ATOM 637 C CA . GLU A 1 82 ? 5.66 21.141 -12.188 1 98.69 82 GLU A CA 1
ATOM 638 C C . GLU A 1 82 ? 6.723 20.109 -11.812 1 98.69 82 GLU A C 1
ATOM 640 O O . GLU A 1 82 ? 6.895 19.797 -10.633 1 98.69 82 GLU A O 1
ATOM 645 N N . GLU A 1 83 ? 7.402 19.609 -12.875 1 98.5 83 GLU A N 1
ATOM 646 C CA . GLU A 1 83 ? 8.422 18.609 -12.625 1 98.5 83 GLU A CA 1
ATOM 647 C C . GLU A 1 83 ? 9.523 19.141 -11.711 1 98.5 83 GLU A C 1
ATOM 649 O O . GLU A 1 83 ? 10.039 20.234 -11.938 1 98.5 83 GLU A O 1
ATOM 654 N N . ALA A 1 84 ? 9.836 18.406 -10.664 1 98.62 84 ALA A N 1
ATOM 655 C CA . ALA A 1 84 ? 10.828 18.844 -9.688 1 98.62 84 ALA A CA 1
ATOM 656 C C . ALA A 1 84 ? 12.047 17.938 -9.695 1 98.62 84 ALA A C 1
ATOM 658 O O . ALA A 1 84 ? 13.094 18.281 -9.141 1 98.62 84 ALA A O 1
ATOM 659 N N . GLY A 1 85 ? 11.938 16.766 -10.32 1 98.19 85 GLY A N 1
ATOM 660 C CA . GLY A 1 85 ? 13.039 15.82 -10.391 1 98.19 85 GLY A CA 1
ATOM 661 C C . GLY A 1 85 ? 12.594 14.391 -10.648 1 98.19 85 GLY A C 1
ATOM 662 O O . GLY A 1 85 ? 11.445 14.156 -11.039 1 98.19 85 GLY A O 1
ATOM 663 N N . GLU A 1 86 ? 13.539 13.469 -10.547 1 97.88 86 GLU A N 1
ATOM 664 C CA . GLU A 1 86 ? 13.25 12.047 -10.742 1 97.88 86 GLU A CA 1
ATOM 665 C C . GLU A 1 86 ? 14.055 11.188 -9.773 1 97.88 86 GLU A C 1
ATOM 667 O O . GLU A 1 86 ? 15.117 11.594 -9.305 1 97.88 86 GLU A O 1
ATOM 672 N N . LEU A 1 87 ? 13.539 10.047 -9.414 1 98.19 87 LEU A N 1
ATOM 673 C CA . LEU A 1 87 ? 14.188 9.023 -8.594 1 98.19 87 LEU A CA 1
ATOM 674 C C . LEU A 1 87 ? 14.477 7.773 -9.414 1 98.19 87 LEU A C 1
ATOM 676 O O . LEU A 1 87 ? 13.758 7.469 -10.367 1 98.19 87 LEU A O 1
ATOM 680 N N . PRO A 1 88 ? 15.523 7.035 -9.016 1 97.62 88 PRO A N 1
ATOM 681 C CA . PRO A 1 88 ? 15.906 5.871 -9.82 1 97.62 88 PRO A CA 1
ATOM 682 C C . PRO A 1 88 ? 14.883 4.738 -9.75 1 97.62 88 PRO A C 1
ATOM 684 O O . PRO A 1 88 ? 14.82 3.9 -10.648 1 97.62 88 PRO A O 1
ATOM 687 N N . VAL A 1 89 ? 14.117 4.645 -8.672 1 97.81 89 VAL A N 1
ATOM 688 C CA . VAL A 1 89 ? 13.055 3.666 -8.469 1 97.81 89 VAL A CA 1
ATOM 689 C C . VAL A 1 89 ? 11.945 4.281 -7.625 1 97.81 89 VAL A C 1
ATOM 691 O O . VAL A 1 89 ? 12.141 5.316 -6.98 1 97.81 89 VAL A O 1
ATOM 694 N N . GLY A 1 90 ? 10.797 3.738 -7.691 1 98.06 90 GLY A N 1
ATOM 695 C CA . GLY A 1 90 ? 9.727 4.105 -6.789 1 98.06 90 GLY A CA 1
ATOM 696 C C . GLY A 1 90 ? 9.57 3.15 -5.617 1 98.06 90 GLY A C 1
ATOM 697 O O . GLY A 1 90 ? 10.18 2.078 -5.605 1 98.06 90 GLY A O 1
ATOM 698 N N . PHE A 1 91 ? 8.82 3.51 -4.656 1 98 91 PHE A N 1
ATOM 699 C CA . PHE A 1 91 ? 8.602 2.74 -3.434 1 98 91 PHE A CA 1
ATOM 700 C C . PHE A 1 91 ? 7.148 2.822 -2.988 1 98 91 PHE A C 1
ATOM 702 O O . PHE A 1 91 ? 6.551 3.9 -2.994 1 98 91 PHE A O 1
ATOM 709 N N . ASN A 1 92 ? 6.52 1.717 -2.656 1 97.25 92 ASN A N 1
ATOM 710 C CA . ASN A 1 92 ? 5.172 1.628 -2.104 1 97.25 92 ASN A CA 1
ATOM 711 C C . ASN A 1 92 ? 5.141 0.773 -0.84 1 97.25 92 ASN A C 1
ATOM 713 O O . ASN A 1 92 ? 5.355 -0.439 -0.899 1 97.25 92 ASN A O 1
ATOM 717 N N . ARG A 1 93 ? 4.805 1.411 0.257 1 96.25 93 ARG A N 1
ATOM 718 C CA . ARG A 1 93 ? 4.734 0.676 1.516 1 96.25 93 ARG A CA 1
ATOM 719 C C . ARG A 1 93 ? 3.529 -0.258 1.537 1 96.25 93 ARG A C 1
ATOM 721 O O . ARG A 1 93 ? 2.408 0.161 1.243 1 96.25 93 ARG A O 1
ATOM 728 N N . GLY A 1 94 ? 3.727 -1.548 1.808 1 95.06 94 GLY A N 1
ATOM 729 C CA . GLY A 1 94 ? 2.662 -2.508 2.057 1 95.06 94 GLY A CA 1
ATOM 730 C C . GLY A 1 94 ? 2.496 -2.848 3.525 1 95.06 94 GLY A C 1
ATOM 731 O O . GLY A 1 94 ? 3.035 -2.156 4.395 1 95.06 94 GLY A O 1
ATOM 732 N N . PRO A 1 95 ? 1.683 -3.842 3.842 1 94.75 95 PRO A N 1
ATOM 733 C CA . PRO A 1 95 ? 1.502 -4.258 5.234 1 94.75 95 PRO A CA 1
ATOM 734 C C . PRO A 1 95 ? 2.748 -4.922 5.816 1 94.75 95 PRO A C 1
ATOM 736 O O . PRO A 1 95 ? 3.602 -5.402 5.07 1 94.75 95 PRO A O 1
ATOM 739 N N . TRP A 1 96 ? 2.869 -4.871 7.062 1 96.31 96 TRP A N 1
ATOM 740 C CA . TRP A 1 96 ? 3.973 -5.551 7.73 1 96.31 96 TRP A CA 1
ATOM 741 C C . TRP A 1 96 ? 3.51 -6.18 9.039 1 96.31 96 TRP A C 1
ATOM 743 O O . TRP A 1 96 ? 2.729 -5.578 9.781 1 96.31 96 TRP A O 1
ATOM 753 N N . PHE A 1 97 ? 3.932 -7.453 9.258 1 95.12 97 PHE A N 1
ATOM 754 C CA . PHE A 1 97 ? 3.561 -8.258 10.414 1 95.12 97 PHE A CA 1
ATOM 755 C C . PHE A 1 97 ? 4.781 -8.945 11.008 1 95.12 97 PHE A C 1
ATOM 757 O O . PHE A 1 97 ? 5.719 -9.289 10.289 1 95.12 97 PHE A O 1
ATOM 764 N N . GLY A 1 98 ? 4.812 -9.094 12.297 1 96.75 98 GLY A N 1
ATOM 765 C CA . GLY A 1 98 ? 5.867 -9.812 12.984 1 96.75 98 GLY A CA 1
ATOM 766 C C . GLY A 1 98 ? 5.426 -10.406 14.312 1 96.75 98 GLY A C 1
ATOM 767 O O . GLY A 1 98 ? 4.621 -9.805 15.023 1 96.75 98 GLY A O 1
ATOM 768 N N . ARG A 1 99 ? 5.93 -11.562 14.617 1 95.88 99 ARG A N 1
ATOM 769 C CA . ARG A 1 99 ? 5.629 -12.156 15.914 1 95.88 99 ARG A CA 1
ATOM 770 C C . ARG A 1 99 ? 6.777 -13.039 16.391 1 95.88 99 ARG A C 1
ATOM 772 O O . ARG A 1 99 ? 7.594 -13.5 15.586 1 95.88 99 ARG A O 1
ATOM 779 N N . LEU A 1 100 ? 6.902 -13.156 17.641 1 95.81 100 LEU A N 1
ATOM 780 C CA . LEU A 1 100 ? 7.754 -14.133 18.312 1 95.81 100 LEU A CA 1
ATOM 781 C C . LEU A 1 100 ? 6.992 -15.422 18.578 1 95.81 100 LEU A C 1
ATOM 783 O O . LEU A 1 100 ? 5.883 -15.398 19.109 1 95.81 100 LEU A O 1
ATOM 787 N N . ILE A 1 101 ? 7.516 -16.453 18.062 1 93.25 101 ILE A N 1
ATOM 788 C CA . ILE A 1 101 ? 6.918 -17.766 18.219 1 93.25 101 ILE A CA 1
ATOM 789 C C . ILE A 1 101 ? 7.777 -18.625 19.156 1 93.25 101 ILE A C 1
ATOM 791 O O . ILE A 1 101 ? 9.008 -18.641 19.031 1 93.25 101 ILE A O 1
ATOM 795 N N . GLY A 1 102 ? 7.016 -19.312 19.875 1 82.69 102 GLY A N 1
ATOM 796 C CA . GLY A 1 102 ? 7.734 -20.172 20.797 1 82.69 102 GLY A CA 1
ATOM 797 C C . GLY A 1 102 ? 8.117 -19.469 22.078 1 82.69 102 GLY A C 1
ATOM 798 O O . GLY A 1 102 ? 7.637 -18.375 22.359 1 82.69 102 GLY A O 1
ATOM 799 N N . GLY A 1 103 ? 8.742 -20.016 22.859 1 70.12 103 GLY A N 1
ATOM 800 C CA . GLY A 1 103 ? 9.109 -19.484 24.156 1 70.12 103 GLY A CA 1
ATOM 801 C C . GLY A 1 103 ? 7.957 -19.5 25.156 1 70.12 103 GLY A C 1
ATOM 802 O O . GLY A 1 103 ? 6.988 -20.234 24.969 1 70.12 103 GLY A O 1
ATOM 803 N N . ASP A 1 104 ? 8.133 -18.812 26.203 1 69 104 ASP A N 1
ATOM 804 C CA . ASP A 1 104 ? 7.137 -18.812 27.266 1 69 104 ASP A CA 1
ATOM 805 C C . ASP A 1 104 ? 5.957 -17.906 26.922 1 69 104 ASP A C 1
ATOM 807 O O . ASP A 1 104 ? 4.848 -18.094 27.438 1 69 104 ASP A O 1
ATOM 811 N N . GLN A 1 105 ? 6.293 -17 26.016 1 75.62 105 GLN A N 1
ATOM 812 C CA . GLN A 1 105 ? 5.188 -16.094 25.734 1 75.62 105 GLN A CA 1
ATOM 813 C C . GLN A 1 105 ? 5.25 -15.602 24.281 1 75.62 105 GLN A C 1
ATOM 815 O O . GLN A 1 105 ? 6.215 -14.945 23.891 1 75.62 105 GLN A O 1
ATOM 820 N N . ALA A 1 106 ? 4.191 -16.016 23.562 1 83.62 106 ALA A N 1
ATOM 821 C CA . ALA A 1 106 ? 4.023 -15.453 22.219 1 83.62 106 ALA A CA 1
ATOM 822 C C . ALA A 1 106 ? 3.818 -13.945 22.281 1 83.62 106 ALA A C 1
ATOM 824 O O . ALA A 1 106 ? 3.234 -13.43 23.25 1 83.62 106 ALA A O 1
ATOM 825 N N . MET A 1 107 ? 4.512 -13.219 21.375 1 88.81 107 MET A N 1
ATOM 826 C CA . MET A 1 107 ? 4.469 -11.758 21.375 1 88.81 107 MET A CA 1
ATOM 827 C C . MET A 1 107 ? 4.309 -11.219 19.969 1 88.81 107 MET A C 1
ATOM 829 O O . MET A 1 107 ? 5.039 -11.625 19.062 1 88.81 107 MET A O 1
ATOM 833 N N . ASP A 1 108 ? 3.275 -10.438 19.812 1 92.44 108 ASP A N 1
ATOM 834 C CA . ASP A 1 108 ? 3.24 -9.664 18.578 1 92.44 108 ASP A CA 1
ATOM 835 C C . ASP A 1 108 ? 4.293 -8.562 18.594 1 92.44 108 ASP A C 1
ATOM 837 O O . ASP A 1 108 ? 4.461 -7.871 19.609 1 92.44 108 ASP A O 1
ATOM 841 N N . LEU A 1 109 ? 4.988 -8.391 17.516 1 96.94 109 LEU A N 1
ATOM 842 C CA . LEU A 1 109 ? 6.113 -7.461 17.484 1 96.94 109 LEU A CA 1
ATOM 843 C C . LEU A 1 109 ? 5.684 -6.105 16.922 1 96.94 109 LEU A C 1
ATOM 845 O O . LEU A 1 109 ? 4.941 -6.039 15.945 1 96.94 109 LEU A O 1
ATOM 849 N N . HIS A 1 110 ? 6.051 -5.062 17.641 1 96.81 110 HIS A N 1
ATOM 850 C CA . HIS A 1 110 ? 5.852 -3.682 17.234 1 96.81 110 HIS A CA 1
ATOM 851 C C . HIS A 1 110 ? 7.105 -3.119 16.562 1 96.81 110 HIS A C 1
ATOM 853 O O . HIS A 1 110 ? 8.102 -2.855 17.234 1 96.81 110 HIS A O 1
ATOM 859 N N . PHE A 1 111 ? 7.098 -2.965 15.219 1 97.94 111 PHE A N 1
ATOM 860 C CA . PHE A 1 111 ? 8.289 -2.551 14.484 1 97.94 111 PHE A CA 1
ATOM 861 C C . PHE A 1 111 ? 7.91 -1.783 13.227 1 97.94 111 PHE A C 1
ATOM 863 O O . PHE A 1 111 ? 6.738 -1.742 12.844 1 97.94 111 PHE A O 1
ATOM 870 N N . VAL A 1 112 ? 8.914 -1.075 12.656 1 97.94 112 VAL A N 1
ATOM 871 C CA . VAL A 1 112 ? 8.805 -0.415 11.359 1 97.94 112 VAL A CA 1
ATOM 872 C C . VAL A 1 112 ? 10.047 -0.706 10.523 1 97.94 112 VAL A C 1
ATOM 874 O O . VAL A 1 112 ? 11.008 -1.301 11.016 1 97.94 112 VAL A O 1
ATOM 877 N N . THR A 1 113 ? 9.945 -0.409 9.242 1 98.06 113 THR A N 1
ATOM 878 C CA . THR A 1 113 ? 11.094 -0.43 8.352 1 98.06 113 THR A CA 1
ATOM 879 C C . THR A 1 113 ? 11.273 0.918 7.664 1 98.06 113 THR A C 1
ATOM 881 O O . THR A 1 113 ? 10.289 1.573 7.312 1 98.06 113 THR A O 1
ATOM 884 N N . PRO A 1 114 ? 12.531 1.403 7.492 1 97.94 114 PRO A N 1
ATOM 885 C CA . PRO A 1 114 ? 12.727 2.641 6.73 1 97.94 114 PRO A CA 1
ATOM 886 C C . PRO A 1 114 ? 12.195 2.547 5.305 1 97.94 114 PRO A C 1
ATOM 888 O O . PRO A 1 114 ? 12.125 1.454 4.738 1 97.94 114 PRO A O 1
ATOM 891 N N . SER A 1 115 ? 11.789 3.693 4.742 1 97.75 115 SER A N 1
ATOM 892 C CA . SER A 1 115 ? 11.359 3.732 3.348 1 97.75 115 SER A CA 1
ATOM 893 C C . SER A 1 115 ? 12.5 3.383 2.402 1 97.75 115 SER A C 1
ATOM 895 O O . SER A 1 115 ? 13.664 3.678 2.689 1 97.75 115 SER A O 1
ATOM 897 N N . TYR A 1 116 ? 12.094 2.689 1.205 1 97.31 116 TYR A N 1
ATOM 898 C CA . TYR A 1 116 ? 13.039 2.287 0.172 1 97.31 116 TYR A CA 1
ATOM 899 C C . TYR A 1 116 ? 13.984 1.203 0.685 1 97.31 116 TYR A C 1
ATOM 901 O O . TYR A 1 116 ? 15.156 1.159 0.307 1 97.31 116 TYR A O 1
ATOM 909 N N . THR A 1 117 ? 13.523 0.443 1.667 1 96.94 117 THR A N 1
ATOM 910 C CA . THR A 1 117 ? 14.18 -0.805 2.055 1 96.94 117 THR A CA 1
ATOM 911 C C . THR A 1 117 ? 13.336 -2.006 1.635 1 96.94 117 THR A C 1
ATOM 913 O O . THR A 1 117 ? 12.117 -1.887 1.46 1 96.94 117 THR A O 1
ATOM 916 N N . SER A 1 118 ? 13.969 -3.137 1.479 1 95.38 118 SER A N 1
ATOM 917 C CA . SER A 1 118 ? 13.305 -4.332 0.978 1 95.38 118 SER A CA 1
ATOM 918 C C . SER A 1 118 ? 12.414 -4.961 2.049 1 95.38 118 SER A C 1
ATOM 920 O O . SER A 1 118 ? 12.672 -4.805 3.244 1 95.38 118 SER A O 1
ATOM 922 N N . GLY A 1 119 ? 11.328 -5.586 1.569 1 96.38 119 GLY A N 1
ATOM 923 C CA . GLY A 1 119 ? 10.562 -6.465 2.441 1 96.38 119 GLY A CA 1
ATOM 924 C C . GLY A 1 119 ? 11.172 -7.848 2.572 1 96.38 119 GLY A C 1
ATOM 925 O O . GLY A 1 119 ? 12.383 -8.016 2.4 1 96.38 119 GLY A O 1
ATOM 926 N N . THR A 1 120 ? 10.344 -8.758 3.033 1 97.12 120 THR A N 1
ATOM 927 C CA . THR A 1 120 ? 10.758 -10.156 3.121 1 97.12 120 THR A CA 1
ATOM 928 C C . THR A 1 120 ? 10.32 -10.922 1.877 1 97.12 120 THR A C 1
ATOM 930 O O . THR A 1 120 ? 9.375 -10.531 1.193 1 97.12 120 THR A O 1
ATOM 933 N N . LYS A 1 121 ? 11.039 -12.008 1.541 1 93.69 121 LYS A N 1
ATOM 934 C CA . LYS A 1 121 ? 10.594 -12.938 0.503 1 93.69 121 LYS A CA 1
ATOM 935 C C . LYS A 1 121 ? 9.461 -13.828 1.01 1 93.69 121 LYS A C 1
ATOM 937 O O . LYS A 1 121 ? 9.664 -15.031 1.215 1 93.69 121 LYS A O 1
ATOM 942 N N . GLY A 1 122 ? 8.258 -13.227 1.134 1 93 122 GLY A N 1
ATOM 943 C CA . GLY A 1 122 ? 7.145 -13.891 1.79 1 93 122 GLY A CA 1
ATOM 944 C C . GLY A 1 122 ? 7.309 -13.992 3.295 1 93 122 GLY A C 1
ATOM 945 O O . GLY A 1 122 ? 8.156 -13.312 3.875 1 93 122 GLY A O 1
ATOM 946 N N . LEU A 1 123 ? 6.375 -14.781 3.912 1 94.88 123 LEU A N 1
ATOM 947 C CA . LEU A 1 123 ? 6.488 -15.039 5.344 1 94.88 123 LEU A CA 1
ATOM 948 C C . LEU A 1 123 ? 7.754 -15.828 5.656 1 94.88 123 LEU A C 1
ATOM 950 O O . LEU A 1 123 ? 7.965 -16.922 5.113 1 94.88 123 LEU A O 1
ATOM 954 N N . GLN A 1 124 ? 8.641 -15.242 6.457 1 96.81 124 GLN A N 1
ATOM 955 C CA . GLN A 1 124 ? 9.906 -15.875 6.805 1 96.81 124 GLN A CA 1
ATOM 956 C C . GLN A 1 124 ? 9.992 -16.141 8.305 1 96.81 124 GLN A C 1
ATOM 958 O O . GLN A 1 124 ? 9.781 -15.227 9.109 1 96.81 124 GLN A O 1
ATOM 963 N N . ARG A 1 125 ? 10.258 -17.406 8.688 1 96.94 125 ARG A N 1
ATOM 964 C CA . ARG A 1 125 ? 10.516 -17.812 10.07 1 96.94 125 ARG A CA 1
ATOM 965 C C . ARG A 1 125 ? 11.977 -18.188 10.266 1 96.94 125 ARG A C 1
ATOM 967 O O . ARG A 1 125 ? 12.562 -18.875 9.422 1 96.94 125 ARG A O 1
ATOM 974 N N . GLY A 1 126 ? 12.602 -17.625 11.367 1 97.62 126 GLY A N 1
ATOM 975 C CA . GLY A 1 126 ? 14 -17.953 11.602 1 97.62 126 GLY A CA 1
ATOM 976 C C . GLY A 1 126 ? 14.406 -17.828 13.055 1 97.62 126 GLY A C 1
ATOM 977 O O . GLY A 1 126 ? 13.695 -17.203 13.852 1 97.62 126 GLY A O 1
ATOM 978 N N . HIS A 1 127 ? 15.547 -18.547 13.328 1 97.06 127 HIS A N 1
ATOM 979 C CA . HIS A 1 127 ? 16.156 -18.375 14.641 1 97.06 127 HIS A CA 1
ATOM 980 C C . HIS A 1 127 ? 16.859 -17.016 14.75 1 97.06 127 HIS A C 1
ATOM 982 O O . HIS A 1 127 ? 16.938 -16.266 13.773 1 97.06 127 HIS A O 1
ATOM 988 N N . VAL A 1 128 ? 17.297 -16.641 16 1 98 128 VAL A N 1
ATOM 989 C CA . VAL A 1 128 ? 17.781 -15.281 16.234 1 98 128 VAL A CA 1
ATOM 990 C C . VAL A 1 128 ? 19.234 -15.336 16.703 1 98 128 VAL A C 1
ATOM 992 O O . VAL A 1 128 ? 19.594 -16.172 17.531 1 98 128 VAL A O 1
ATOM 995 N N . LEU A 1 129 ? 20.031 -14.547 16.109 1 98.12 129 LEU A N 1
ATOM 996 C CA . LEU A 1 129 ? 21.422 -14.406 16.484 1 98.12 129 LEU A CA 1
ATOM 997 C C . LEU A 1 129 ? 21.766 -12.953 16.812 1 98.12 129 LEU A C 1
ATOM 999 O O . LEU A 1 129 ? 21.078 -12.039 16.344 1 98.12 129 LEU A O 1
ATOM 1003 N N . ILE A 1 130 ? 22.781 -12.75 17.625 1 97.75 130 ILE A N 1
ATOM 1004 C CA . ILE A 1 130 ? 23.375 -11.438 17.812 1 97.75 130 ILE A CA 1
ATOM 1005 C C . ILE A 1 130 ? 24.547 -11.25 16.844 1 97.75 130 ILE A C 1
ATOM 1007 O O . ILE A 1 130 ? 25.328 -12.172 16.625 1 97.75 130 ILE A O 1
ATOM 1011 N N . GLU A 1 131 ? 24.688 -10.07 16.266 1 97.94 131 GLU A N 1
ATOM 1012 C CA . GLU A 1 131 ? 25.703 -9.844 15.242 1 97.94 131 GLU A CA 1
ATOM 1013 C C . GLU A 1 131 ? 27.094 -10.07 15.797 1 97.94 131 GLU A C 1
ATOM 1015 O O . GLU A 1 131 ? 27.375 -9.781 16.969 1 97.94 131 GLU A O 1
ATOM 1020 N N . PRO A 1 132 ? 28 -10.578 14.93 1 96.44 132 PRO A N 1
ATOM 1021 C CA . PRO A 1 132 ? 29.391 -10.727 15.359 1 96.44 132 PRO A CA 1
ATOM 1022 C C . PRO A 1 132 ? 30.109 -9.391 15.477 1 96.44 132 PRO A C 1
ATOM 1024 O O . PRO A 1 132 ? 29.812 -8.453 14.734 1 96.44 132 PRO A O 1
ATOM 1027 N N . ARG A 1 133 ? 31.125 -9.367 16.344 1 95.19 133 ARG A N 1
ATOM 1028 C CA . ARG A 1 133 ? 31.891 -8.148 16.562 1 95.19 133 ARG A CA 1
ATOM 1029 C C . ARG A 1 133 ? 33.344 -8.32 16.125 1 95.19 133 ARG A C 1
ATOM 1031 O O . ARG A 1 133 ? 34.062 -7.336 15.984 1 95.19 133 ARG A O 1
ATOM 1038 N N . THR A 1 134 ? 33.688 -9.578 15.828 1 94.25 134 THR A N 1
ATOM 1039 C CA . THR A 1 134 ? 35.031 -9.906 15.352 1 94.25 134 THR A CA 1
ATOM 1040 C C . THR A 1 134 ? 34.969 -10.953 14.242 1 94.25 134 THR A C 1
ATOM 1042 O O . THR A 1 134 ? 33.938 -11.625 14.07 1 94.25 134 THR A O 1
ATOM 1045 N N . GLN A 1 135 ? 36.125 -11.047 13.523 1 94.19 135 GLN A N 1
ATOM 1046 C CA . GLN A 1 135 ? 36.219 -12.062 12.477 1 94.19 135 GLN A CA 1
ATOM 1047 C C . GLN A 1 135 ? 36.062 -13.469 13.055 1 94.19 135 GLN A C 1
ATOM 1049 O O . GLN A 1 135 ? 35.469 -14.336 12.438 1 94.19 135 GLN A O 1
ATOM 1054 N N . GLU A 1 136 ? 36.594 -13.648 14.188 1 90.81 136 GLU A N 1
ATOM 1055 C CA . GLU A 1 136 ? 36.5 -14.953 14.844 1 90.81 136 GLU A CA 1
ATOM 1056 C C . GLU A 1 136 ? 35.062 -15.328 15.164 1 90.81 136 GLU A C 1
ATOM 1058 O O . GLU A 1 136 ? 34.656 -16.469 14.953 1 90.81 136 GLU A O 1
ATOM 1063 N N . GLU A 1 137 ? 34.375 -14.391 15.727 1 94 137 GLU A N 1
ATOM 1064 C CA . GLU A 1 137 ? 32.938 -14.625 16.031 1 94 137 GLU A CA 1
ATOM 1065 C C . GLU A 1 137 ? 32.156 -14.945 14.758 1 94 137 GLU A C 1
ATOM 1067 O O . GLU A 1 137 ? 31.328 -15.852 14.75 1 94 137 GLU A O 1
ATOM 1072 N N . LEU A 1 138 ? 32.406 -14.203 13.641 1 96.62 138 LEU A N 1
ATOM 1073 C CA . LEU A 1 138 ? 31.734 -14.445 12.367 1 96.62 138 LEU A CA 1
ATOM 1074 C C . LEU A 1 138 ? 32 -15.859 11.867 1 96.62 138 LEU A C 1
ATOM 1076 O O . LEU A 1 138 ? 31.094 -16.562 11.445 1 96.62 138 LEU A O 1
ATOM 1080 N N . ASP A 1 139 ? 33.281 -16.219 11.945 1 94.38 139 ASP A N 1
ATOM 1081 C CA . ASP A 1 139 ? 33.688 -17.531 11.445 1 94.38 139 ASP A CA 1
ATOM 1082 C C . ASP A 1 139 ? 33 -18.641 12.234 1 94.38 139 ASP A C 1
ATOM 1084 O O . ASP A 1 139 ? 32.625 -19.672 11.672 1 94.38 139 ASP A O 1
ATOM 1088 N N . ARG A 1 140 ? 32.844 -18.422 13.445 1 93.31 140 ARG A N 1
ATOM 1089 C CA . ARG A 1 140 ? 32.219 -19.422 14.312 1 93.31 140 ARG A CA 1
ATOM 1090 C C . ARG A 1 140 ? 30.75 -19.562 14.031 1 93.31 140 ARG A C 1
ATOM 1092 O O . ARG A 1 140 ? 30.188 -20.656 14.133 1 93.31 140 ARG A O 1
ATOM 1099 N N . MET A 1 141 ? 30.109 -18.5 13.641 1 95.12 141 MET A N 1
ATOM 1100 C CA . MET A 1 141 ? 28.641 -18.547 13.547 1 95.12 141 MET A CA 1
ATOM 1101 C C . MET A 1 141 ? 28.203 -18.547 12.086 1 95.12 141 MET A C 1
ATOM 1103 O O . MET A 1 141 ? 27 -18.5 11.805 1 95.12 141 MET A O 1
ATOM 1107 N N . LYS A 1 142 ? 29.047 -18.562 11.18 1 94.25 142 LYS A N 1
ATOM 1108 C CA . LYS A 1 142 ? 28.781 -18.375 9.758 1 94.25 142 LYS A CA 1
ATOM 1109 C C . LYS A 1 142 ? 27.703 -19.344 9.273 1 94.25 142 LYS A C 1
ATOM 1111 O O . LYS A 1 142 ? 26.797 -18.938 8.531 1 94.25 142 LYS A O 1
ATOM 1116 N N . HIS A 1 143 ? 27.719 -20.547 9.68 1 94.38 143 HIS A N 1
ATOM 1117 C CA . HIS A 1 143 ? 26.766 -21.562 9.219 1 94.38 143 HIS A CA 1
ATOM 1118 C C . HIS A 1 143 ? 25.391 -21.328 9.828 1 94.38 143 HIS A C 1
ATOM 1120 O O . HIS A 1 143 ? 24.375 -21.734 9.25 1 94.38 143 HIS A O 1
ATOM 1126 N N . GLN A 1 144 ? 25.375 -20.703 10.953 1 95.56 144 GLN A N 1
ATOM 1127 C CA . GLN A 1 144 ? 24.109 -20.453 11.633 1 95.56 144 GLN A CA 1
ATOM 1128 C C . GLN A 1 144 ? 23.406 -19.234 11.062 1 95.56 144 GLN A C 1
ATOM 1130 O O . GLN A 1 144 ? 22.219 -19.016 11.312 1 95.56 144 GLN A O 1
ATOM 1135 N N . LEU A 1 145 ? 24.094 -18.469 10.32 1 97.38 145 LEU A N 1
ATOM 1136 C CA . LEU A 1 145 ? 23.531 -17.219 9.805 1 97.38 145 LEU A CA 1
ATOM 1137 C C . LEU A 1 145 ? 22.469 -17.516 8.75 1 97.38 145 LEU A C 1
ATOM 1139 O O . LEU A 1 145 ? 21.562 -16.703 8.547 1 97.38 145 LEU A O 1
ATOM 1143 N N . LYS A 1 146 ? 22.625 -18.656 8.07 1 96.94 146 LYS A N 1
ATOM 1144 C CA . LYS A 1 146 ? 21.609 -19.016 7.082 1 96.94 146 LYS A CA 1
ATOM 1145 C C . LYS A 1 146 ? 20.234 -19.172 7.734 1 96.94 146 LYS A C 1
ATOM 1147 O O . LYS A 1 146 ? 20.062 -20.016 8.609 1 96.94 146 LYS A O 1
ATOM 1152 N N . GLY A 1 147 ? 19.312 -18.328 7.355 1 97.19 147 GLY A N 1
ATOM 1153 C CA . GLY A 1 147 ? 17.953 -18.422 7.883 1 97.19 147 GLY A CA 1
ATOM 1154 C C . GLY A 1 147 ? 17.781 -17.719 9.219 1 97.19 147 GLY A C 1
ATOM 1155 O O . GLY A 1 147 ? 16.812 -17.953 9.93 1 97.19 147 GLY A O 1
ATOM 1156 N N . ALA A 1 148 ? 18.75 -16.875 9.617 1 98.06 148 ALA A N 1
ATOM 1157 C CA . ALA A 1 148 ? 18.672 -16.234 10.922 1 98.06 148 ALA A CA 1
ATOM 1158 C C . ALA A 1 148 ? 18.234 -14.781 10.805 1 98.06 148 ALA A C 1
ATOM 1160 O O . ALA A 1 148 ? 18.562 -14.102 9.828 1 98.06 148 ALA A O 1
ATOM 1161 N N . TRP A 1 149 ? 17.438 -14.391 11.75 1 98.69 149 TRP A N 1
ATOM 1162 C CA . TRP A 1 149 ? 17.297 -12.961 12.023 1 98.69 149 TRP A CA 1
ATOM 1163 C C . TRP A 1 149 ? 18.438 -12.461 12.898 1 98.69 149 TRP A C 1
ATOM 1165 O O . TRP A 1 149 ? 18.781 -13.078 13.906 1 98.69 149 TRP A O 1
ATOM 1175 N N . VAL A 1 150 ? 19.062 -11.336 12.562 1 98.75 150 VAL A N 1
ATOM 1176 C CA . VAL A 1 150 ? 20.266 -10.906 13.281 1 98.75 150 VAL A CA 1
ATOM 1177 C C . VAL A 1 150 ? 19.969 -9.617 14.047 1 98.75 150 VAL A C 1
ATOM 1179 O O . VAL A 1 150 ? 19.594 -8.609 13.453 1 98.75 150 VAL A O 1
ATOM 1182 N N . LEU A 1 151 ? 20.094 -9.641 15.367 1 98.69 151 LEU A N 1
ATOM 1183 C CA . LEU A 1 151 ? 20.062 -8.43 16.188 1 98.69 151 LEU A CA 1
ATOM 1184 C C . LEU A 1 151 ? 21.344 -7.633 16.016 1 98.69 151 LEU A C 1
ATOM 1186 O O . LEU A 1 151 ? 22.453 -8.156 16.234 1 98.69 151 LEU A O 1
ATOM 1190 N N . ILE A 1 152 ? 21.203 -6.406 15.57 1 98.12 152 ILE A N 1
ATOM 1191 C CA . ILE A 1 152 ? 22.391 -5.586 15.414 1 98.12 152 ILE A CA 1
ATOM 1192 C C . ILE A 1 152 ? 22.406 -4.492 16.484 1 98.12 152 ILE A C 1
ATOM 1194 O O . ILE A 1 152 ? 21.375 -4.176 17.062 1 98.12 152 ILE A O 1
ATOM 1198 N N . SER A 1 153 ? 23.562 -3.887 16.703 1 95.44 153 SER A N 1
ATOM 1199 C CA . SER A 1 153 ? 23.797 -3.02 17.844 1 95.44 153 SER A CA 1
ATOM 1200 C C . SER A 1 153 ? 23.266 -1.608 17.578 1 95.44 153 SER A C 1
ATOM 1202 O O . SER A 1 153 ? 22.891 -1.279 16.453 1 95.44 153 SER A O 1
ATOM 1204 N N . GLY A 1 154 ? 23.188 -0.874 18.672 1 94.38 154 GLY A N 1
ATOM 1205 C CA . GLY A 1 154 ? 22.875 0.542 18.594 1 94.38 154 GLY A CA 1
ATOM 1206 C C . GLY A 1 154 ? 21.375 0.817 18.625 1 94.38 154 GLY A C 1
ATOM 1207 O O . GLY A 1 154 ? 20.562 -0.1 18.469 1 94.38 154 GLY A O 1
ATOM 1208 N N . GLU A 1 155 ? 21.078 2.061 18.891 1 93.81 155 GLU A N 1
ATOM 1209 C CA . GLU A 1 155 ? 19.703 2.566 18.844 1 93.81 155 GLU A CA 1
ATOM 1210 C C . GLU A 1 155 ? 19.453 3.365 17.578 1 93.81 155 GLU A C 1
ATOM 1212 O O . GLU A 1 155 ? 20.219 4.262 17.234 1 93.81 155 GLU A O 1
ATOM 1217 N N . ASN A 1 156 ? 18.359 2.936 16.984 1 91.31 156 ASN A N 1
ATOM 1218 C CA . ASN A 1 156 ? 18.078 3.572 15.711 1 91.31 156 ASN A CA 1
ATOM 1219 C C . ASN A 1 156 ? 17.078 4.711 15.859 1 91.31 156 ASN A C 1
ATOM 1221 O O . ASN A 1 156 ? 16.156 4.633 16.672 1 91.31 156 ASN A O 1
ATOM 1225 N N . VAL A 1 157 ? 17.297 5.766 15.008 1 88.62 157 VAL A N 1
ATOM 1226 C CA . VAL A 1 157 ? 16.391 6.902 15.039 1 88.62 157 VAL A CA 1
ATOM 1227 C C . VAL A 1 157 ? 15.664 7.02 13.695 1 88.62 157 VAL A C 1
ATOM 1229 O O . VAL A 1 157 ? 15.32 8.125 13.266 1 88.62 157 VAL A O 1
ATOM 1232 N N . GLY A 1 158 ? 15.656 5.93 12.961 1 92 158 GLY A N 1
ATOM 1233 C CA . GLY A 1 158 ? 14.805 5.91 11.781 1 92 158 GLY A CA 1
ATOM 1234 C C . GLY A 1 158 ? 15.555 5.609 10.5 1 92 158 GLY A C 1
ATOM 1235 O O . GLY A 1 158 ? 14.953 5.211 9.5 1 92 158 GLY A O 1
ATOM 1236 N N . TRP A 1 159 ? 16.859 5.668 10.484 1 94.69 159 TRP A N 1
ATOM 1237 C CA . TRP A 1 159 ? 17.656 5.496 9.273 1 94.69 159 TRP A CA 1
ATOM 1238 C C . TRP A 1 159 ? 17.938 4.023 9.008 1 94.69 159 TRP A C 1
ATOM 1240 O O . TRP A 1 159 ? 18.062 3.23 9.945 1 94.69 159 TRP A O 1
ATOM 1250 N N . PRO A 1 160 ? 18.094 3.623 7.766 1 96.06 160 PRO A N 1
ATOM 1251 C CA . PRO A 1 160 ? 18.5 2.248 7.465 1 96.06 160 PRO A CA 1
ATOM 1252 C C . PRO A 1 160 ? 19.984 1.995 7.742 1 96.06 160 PRO A C 1
ATOM 1254 O O . PRO A 1 160 ? 20.75 2.943 7.91 1 96.06 160 PRO A O 1
ATOM 1257 N N . VAL A 1 161 ? 20.281 0.69 7.816 1 94.25 161 VAL A N 1
ATOM 1258 C CA . VAL A 1 161 ? 21.688 0.304 7.828 1 94.25 161 VAL A CA 1
ATOM 1259 C C . VAL A 1 161 ? 22.391 0.868 6.598 1 94.25 161 VAL A C 1
ATOM 1261 O O . VAL A 1 161 ? 21.844 0.824 5.492 1 94.25 161 VAL A O 1
ATOM 1264 N N . ASP A 1 162 ? 23.562 1.465 6.797 1 91.75 162 ASP A N 1
ATOM 1265 C CA . ASP A 1 162 ? 24.281 2.104 5.707 1 91.75 162 ASP A CA 1
ATOM 1266 C C . ASP A 1 162 ? 24.938 1.064 4.797 1 91.75 162 ASP A C 1
ATOM 1268 O O . ASP A 1 162 ? 25.938 0.436 5.176 1 91.75 162 ASP A O 1
ATOM 1272 N N . ARG A 1 163 ? 24.469 0.89 3.574 1 89.94 163 ARG A N 1
ATOM 1273 C CA . ARG A 1 163 ? 25.016 -0.104 2.652 1 89.94 163 ARG A CA 1
ATOM 1274 C C . ARG A 1 163 ? 25.906 0.553 1.601 1 89.94 163 ARG A C 1
ATOM 1276 O O . ARG A 1 163 ? 26.219 -0.06 0.58 1 89.94 163 ARG A O 1
ATOM 1283 N N . SER A 1 164 ? 26.219 1.806 1.855 1 91.31 164 SER A N 1
ATOM 1284 C CA . SER A 1 164 ? 27 2.559 0.886 1 91.31 164 SER A CA 1
ATOM 1285 C C . SER A 1 164 ? 28.484 2.184 0.962 1 91.31 164 SER A C 1
ATOM 1287 O O . SER A 1 164 ? 28.906 1.488 1.889 1 91.31 164 SER A O 1
ATOM 1289 N N . ALA A 1 165 ? 29.219 2.697 -0.08 1 91.06 165 ALA A N 1
ATOM 1290 C CA . ALA A 1 165 ? 30.656 2.521 -0.063 1 91.06 165 ALA A CA 1
ATOM 1291 C C . ALA A 1 165 ? 31.281 3.18 1.167 1 91.06 165 ALA A C 1
ATOM 1293 O O . ALA A 1 165 ? 32.25 2.67 1.73 1 91.06 165 ALA A O 1
ATOM 1294 N N . LYS A 1 166 ? 30.719 4.293 1.533 1 92.5 166 LYS A N 1
ATOM 1295 C CA . LYS A 1 166 ? 31.188 4.961 2.744 1 92.5 166 LYS A CA 1
ATOM 1296 C C . LYS A 1 166 ? 30.953 4.094 3.979 1 92.5 166 LYS A C 1
ATOM 1298 O O . LYS A 1 166 ? 31.828 3.998 4.852 1 92.5 166 LYS A O 1
ATOM 1303 N N . GLY A 1 167 ? 29.781 3.48 4.047 1 93.19 167 GLY A N 1
ATOM 1304 C CA . GLY A 1 167 ? 29.5 2.547 5.129 1 93.19 167 GLY A CA 1
ATOM 1305 C C . GLY A 1 167 ? 30.453 1.363 5.156 1 93.19 167 GLY A C 1
ATOM 1306 O O . GLY A 1 167 ? 30.922 0.958 6.227 1 93.19 167 GLY A O 1
ATOM 1307 N N . ASP A 1 168 ? 30.797 0.885 4.039 1 94 168 ASP A N 1
ATOM 1308 C CA . ASP A 1 168 ? 31.734 -0.23 3.932 1 94 168 ASP A CA 1
ATOM 1309 C C . ASP A 1 168 ? 33.125 0.161 4.445 1 94 168 ASP A C 1
ATOM 1311 O O . ASP A 1 168 ? 33.781 -0.623 5.129 1 94 168 ASP A O 1
ATOM 1315 N N . SER A 1 169 ? 33.531 1.357 4.047 1 96.25 169 SER A N 1
ATOM 1316 C CA . SER A 1 169 ? 34.844 1.845 4.469 1 96.25 169 SER A CA 1
ATOM 1317 C C . SER A 1 169 ? 34.906 2.008 5.984 1 96.25 169 SER A C 1
ATOM 1319 O O . SER A 1 169 ? 35.906 1.67 6.609 1 96.25 169 SER A O 1
ATOM 1321 N N . LEU A 1 170 ? 33.844 2.512 6.555 1 96.25 170 LEU A N 1
ATOM 1322 C CA . LEU A 1 170 ? 33.812 2.676 8 1 96.25 170 LEU A CA 1
ATOM 1323 C C . LEU A 1 170 ? 33.844 1.324 8.703 1 96.25 170 LEU A C 1
ATOM 1325 O O . LEU A 1 170 ? 34.531 1.166 9.719 1 96.25 170 LEU A O 1
ATOM 1329 N N . ARG A 1 171 ? 33.125 0.365 8.195 1 96.94 171 ARG A N 1
ATOM 1330 C CA . ARG A 1 171 ? 33.125 -0.983 8.75 1 96.94 171 ARG A CA 1
ATOM 1331 C C . ARG A 1 171 ? 34.531 -1.603 8.695 1 96.94 171 ARG A C 1
ATOM 1333 O O . ARG A 1 171 ? 34.969 -2.24 9.656 1 96.94 171 ARG A O 1
ATOM 1340 N N . ALA A 1 172 ? 35.188 -1.381 7.609 1 96.94 172 ALA A N 1
ATOM 1341 C CA . ALA A 1 172 ? 36.531 -1.924 7.457 1 96.94 172 ALA A CA 1
ATOM 1342 C C . ALA A 1 172 ? 37.469 -1.352 8.508 1 96.94 172 ALA A C 1
ATOM 1344 O O . ALA A 1 172 ? 38.312 -2.076 9.078 1 96.94 172 ALA A O 1
ATOM 1345 N N . ALA A 1 173 ? 37.344 -0.082 8.711 1 97.44 173 ALA A N 1
ATOM 1346 C CA . ALA A 1 173 ? 38.188 0.573 9.711 1 97.44 173 ALA A CA 1
ATOM 1347 C C . ALA A 1 173 ? 37.906 0.029 11.102 1 97.44 173 ALA A C 1
ATOM 1349 O O . ALA A 1 173 ? 38.844 -0.211 11.883 1 97.44 173 ALA A O 1
ATOM 1350 N N . ILE A 1 174 ? 36.688 -0.179 11.422 1 97.56 174 ILE A N 1
ATOM 1351 C CA . ILE A 1 174 ? 36.281 -0.647 12.742 1 97.56 174 ILE A CA 1
ATOM 1352 C C . ILE A 1 174 ? 36.719 -2.105 12.922 1 97.56 174 ILE A C 1
ATOM 1354 O O . ILE A 1 174 ? 37.188 -2.498 13.992 1 97.56 174 ILE A O 1
ATOM 1358 N N . LYS A 1 175 ? 36.562 -2.916 11.93 1 97.31 175 LYS A N 1
ATOM 1359 C CA . LYS A 1 175 ? 37.031 -4.301 11.977 1 97.31 175 LYS A CA 1
ATOM 1360 C C . LYS A 1 175 ? 38.5 -4.367 12.289 1 97.31 175 LYS A C 1
ATOM 1362 O O . LYS A 1 175 ? 38.938 -5.176 13.109 1 97.31 175 LYS A O 1
ATOM 1367 N N . ALA A 1 176 ? 39.312 -3.496 11.648 1 96.88 176 ALA A N 1
ATOM 1368 C CA . ALA A 1 176 ? 40.75 -3.451 11.875 1 96.88 176 ALA A CA 1
ATOM 1369 C C . ALA A 1 176 ? 41.062 -3.041 13.305 1 96.88 176 ALA A C 1
ATOM 1371 O O . ALA A 1 176 ? 41.969 -3.602 13.938 1 96.88 176 ALA A O 1
ATOM 1372 N N . GLU A 1 177 ? 40.344 -2.092 13.773 1 97.06 177 GLU A N 1
ATOM 1373 C CA . GLU A 1 177 ? 40.531 -1.655 15.148 1 97.06 177 GLU A CA 1
ATOM 1374 C C . GLU A 1 177 ? 40.219 -2.777 16.141 1 97.06 177 GLU A C 1
ATOM 1376 O O . GLU A 1 177 ? 40.906 -2.961 17.125 1 97.06 177 GLU A O 1
ATOM 1381 N N . ASN A 1 178 ? 39.156 -3.516 15.867 1 97 178 ASN A N 1
ATOM 1382 C CA . ASN A 1 178 ? 38.75 -4.594 16.766 1 97 178 ASN A CA 1
ATOM 1383 C C . ASN A 1 178 ? 39.75 -5.734 16.766 1 97 178 ASN A C 1
ATOM 1385 O O . ASN A 1 178 ? 39.969 -6.391 17.797 1 97 178 ASN A O 1
ATOM 1389 N N . ILE A 1 179 ? 40.438 -5.957 15.688 1 95.44 179 ILE A N 1
ATOM 1390 C CA . ILE A 1 179 ? 41.5 -6.957 15.633 1 95.44 179 ILE A CA 1
ATOM 1391 C C . ILE A 1 179 ? 42.625 -6.566 16.594 1 95.44 179 ILE A C 1
ATOM 1393 O O . ILE A 1 179 ? 43.156 -7.41 17.328 1 95.44 179 ILE A O 1
ATOM 1397 N N . GLU A 1 180 ? 42.938 -5.297 16.562 1 95.88 180 GLU A N 1
ATOM 1398 C CA . GLU A 1 180 ? 44 -4.805 17.453 1 95.88 180 GLU A CA 1
ATOM 1399 C C . GLU A 1 180 ? 43.562 -4.895 18.922 1 95.88 180 GLU A C 1
ATOM 1401 O O . GLU A 1 180 ? 44.375 -5.16 19.797 1 95.88 180 GLU A O 1
ATOM 1406 N N . ILE A 1 181 ? 42.344 -4.539 19.172 1 96.31 181 ILE A N 1
ATOM 1407 C CA . ILE A 1 181 ? 41.812 -4.605 20.531 1 96.31 181 ILE A CA 1
ATOM 1408 C C . ILE A 1 181 ? 41.844 -6.055 21.016 1 96.31 181 ILE A C 1
ATOM 1410 O O . ILE A 1 181 ? 42.188 -6.316 22.172 1 96.31 181 ILE A O 1
ATOM 1414 N N . GLU A 1 182 ? 41.5 -6.965 20.188 1 94 182 GLU A N 1
ATOM 1415 C CA . GLU A 1 182 ? 41.531 -8.375 20.531 1 94 182 GLU A CA 1
ATOM 1416 C C . GLU A 1 182 ? 42.938 -8.828 20.906 1 94 182 GLU A C 1
ATOM 1418 O O . GLU A 1 182 ? 43.125 -9.602 21.859 1 94 182 GLU A O 1
ATOM 1423 N N . LYS A 1 183 ? 43.906 -8.328 20.172 1 94.56 183 LYS A N 1
ATOM 1424 C CA . LYS A 1 183 ? 45.281 -8.656 20.469 1 94.56 183 LYS A CA 1
ATOM 1425 C C . LYS A 1 183 ? 45.688 -8.117 21.844 1 94.56 183 LYS A C 1
ATOM 1427 O O . LYS A 1 183 ? 46.344 -8.82 22.609 1 94.56 183 LYS A O 1
ATOM 1432 N N . GLN A 1 184 ? 45.312 -6.934 22.031 1 95.38 184 GLN A N 1
ATOM 1433 C CA . GLN A 1 184 ? 45.625 -6.32 23.328 1 95.38 184 GLN A CA 1
ATOM 1434 C C . GLN A 1 184 ? 44.938 -7.074 24.469 1 95.38 184 GLN A C 1
ATOM 1436 O O . GLN A 1 184 ? 45.562 -7.32 25.5 1 95.38 184 GLN A O 1
ATOM 1441 N N . ASN A 1 185 ? 43.719 -7.395 24.266 1 94.06 185 ASN A N 1
ATOM 1442 C CA . ASN A 1 185 ? 42.969 -8.109 25.281 1 94.06 185 ASN A CA 1
ATOM 1443 C C . ASN A 1 185 ? 43.531 -9.5 25.547 1 94.06 185 ASN A C 1
ATOM 1445 O O . ASN A 1 185 ? 43.531 -9.984 26.672 1 94.06 185 ASN A O 1
ATOM 1449 N N . ALA A 1 186 ? 44 -10.117 24.469 1 92.38 186 ALA A N 1
ATOM 1450 C CA . ALA A 1 186 ? 44.656 -11.414 24.641 1 92.38 186 ALA A CA 1
ATOM 1451 C C . ALA A 1 186 ? 45.875 -11.305 25.547 1 92.38 186 ALA A C 1
ATOM 1453 O O . ALA A 1 186 ? 46.125 -12.172 26.391 1 92.38 186 ALA A O 1
ATOM 1454 N N . ALA A 1 187 ? 46.625 -10.258 25.375 1 93.62 187 ALA A N 1
ATOM 1455 C CA . ALA A 1 187 ? 47.781 -10.008 26.203 1 93.62 187 ALA A CA 1
ATOM 1456 C C . ALA A 1 187 ? 47.406 -9.742 27.641 1 93.62 187 ALA A C 1
ATOM 1458 O O . ALA A 1 187 ? 48.062 -10.227 28.578 1 93.62 187 ALA A O 1
ATOM 1459 N N . LEU A 1 188 ? 46.406 -8.992 27.766 1 94.44 188 LEU A N 1
ATOM 1460 C CA . LEU A 1 188 ? 45.938 -8.672 29.109 1 94.44 188 LEU A CA 1
ATOM 1461 C C . LEU A 1 188 ? 45.406 -9.93 29.812 1 94.44 188 LEU A C 1
ATOM 1463 O O . LEU A 1 188 ? 45.656 -10.117 31 1 94.44 188 LEU A O 1
ATOM 1467 N N . MET A 1 189 ? 44.75 -10.766 29.094 1 92 189 MET A N 1
ATOM 1468 C CA . MET A 1 189 ? 44.219 -12.008 29.641 1 92 189 MET A CA 1
ATOM 1469 C C . MET A 1 189 ? 45.344 -12.93 30.078 1 92 189 MET A C 1
ATOM 1471 O O . MET A 1 189 ? 45.25 -13.586 31.125 1 92 189 MET A O 1
ATOM 1475 N N . GLU A 1 190 ? 46.344 -12.922 29.25 1 92.38 190 GLU A N 1
ATOM 1476 C CA . GLU A 1 190 ? 47.5 -13.734 29.594 1 92.38 190 GLU A CA 1
ATOM 1477 C C . GLU A 1 190 ? 48.188 -13.234 30.859 1 92.38 190 GLU A C 1
ATOM 1479 O O . GLU A 1 190 ? 48.625 -14.039 31.688 1 92.38 190 GLU A O 1
ATOM 1484 N N . GLU A 1 191 ? 48.219 -12 30.984 1 93.25 191 GLU A N 1
ATOM 1485 C CA . GLU A 1 191 ? 48.812 -11.414 32.188 1 93.25 191 GLU A CA 1
ATOM 1486 C C . GLU A 1 191 ? 47.969 -11.711 33.406 1 93.25 191 GLU A C 1
ATOM 1488 O O . GLU A 1 191 ? 48.469 -12.008 34.5 1 93.25 191 GLU A O 1
ATOM 1493 N N . ASN A 1 192 ? 46.75 -11.602 33.25 1 92.31 192 ASN A N 1
ATOM 1494 C CA . ASN A 1 192 ? 45.844 -11.914 34.344 1 92.31 192 ASN A CA 1
ATOM 1495 C C . ASN A 1 192 ? 46 -13.359 34.812 1 92.31 192 ASN A C 1
ATOM 1497 O O . ASN A 1 192 ? 45.969 -13.641 36 1 92.31 192 ASN A O 1
ATOM 1501 N N . TRP A 1 193 ? 46.094 -14.211 33.812 1 91.62 193 TRP A N 1
ATOM 1502 C CA . TRP A 1 193 ? 46.219 -15.633 34.094 1 91.62 193 TRP A CA 1
ATOM 1503 C C . TRP A 1 193 ? 47.562 -15.969 34.719 1 91.62 193 TRP A C 1
ATOM 1505 O O . TRP A 1 193 ? 47.625 -16.719 35.688 1 91.62 193 TRP A O 1
ATOM 1515 N N . SER A 1 194 ? 48.625 -15.336 34.219 1 93.19 194 SER A N 1
ATOM 1516 C CA . SER A 1 194 ? 50 -15.727 34.625 1 93.19 194 SER A CA 1
ATOM 1517 C C . SER A 1 194 ? 50.406 -15.008 35.875 1 93.19 194 SER A C 1
ATOM 1519 O O . SER A 1 194 ? 51.156 -15.57 36.688 1 93.19 194 SER A O 1
ATOM 1521 N N . LYS A 1 195 ? 49.969 -13.875 36.031 1 93.31 195 LYS A N 1
ATOM 1522 C CA . LYS A 1 195 ? 50.5 -13.078 37.125 1 93.31 195 LYS A CA 1
ATOM 1523 C C . LYS A 1 195 ? 49.406 -12.82 38.188 1 93.31 195 LYS A C 1
ATOM 1525 O O . LYS A 1 195 ? 49.688 -12.203 39.219 1 93.31 195 LYS A O 1
ATOM 1530 N N . GLY A 1 196 ? 48.25 -13.219 37.906 1 90.62 196 GLY A N 1
ATOM 1531 C CA . GLY A 1 196 ? 47.156 -13.047 38.844 1 90.62 196 GLY A CA 1
ATOM 1532 C C . GLY A 1 196 ? 46.625 -11.625 38.906 1 90.62 196 GLY A C 1
ATOM 1533 O O . GLY A 1 196 ? 46.031 -11.219 39.906 1 90.62 196 GLY A O 1
ATOM 1534 N N . THR A 1 197 ? 46.938 -10.836 37.875 1 90.38 197 THR A N 1
ATOM 1535 C CA . THR A 1 197 ? 46.406 -9.477 37.75 1 90.38 197 THR A CA 1
ATOM 1536 C C . THR A 1 197 ? 44.938 -9.508 37.375 1 90.38 197 THR A C 1
ATOM 1538 O O . THR A 1 197 ? 44.406 -10.562 37.031 1 90.38 197 THR A O 1
ATOM 1541 N N . LYS A 1 198 ? 44.125 -8.477 37.594 1 90.25 198 LYS A N 1
ATOM 1542 C CA . LYS A 1 198 ? 42.719 -8.383 37.25 1 90.25 198 LYS A CA 1
ATOM 1543 C C . LYS A 1 198 ? 42.469 -7.207 36.344 1 90.25 198 LYS A C 1
ATOM 1545 O O . LYS A 1 198 ? 41.594 -6.371 36.594 1 90.25 198 LYS A O 1
ATOM 1550 N N . HIS A 1 199 ? 43.219 -7.207 35.219 1 91.62 199 HIS A N 1
ATOM 1551 C CA . HIS A 1 199 ? 43.031 -6.164 34.219 1 91.62 199 HIS A CA 1
ATOM 1552 C C . HIS A 1 199 ? 41.656 -6.285 33.562 1 91.62 199 HIS A C 1
ATOM 1554 O O . HIS A 1 199 ? 41.188 -7.395 33.312 1 91.62 199 HIS A O 1
ATOM 1560 N N . ALA A 1 200 ? 41.031 -5.145 33.469 1 92.44 200 ALA A N 1
ATOM 1561 C CA . ALA A 1 200 ? 39.781 -5.121 32.719 1 92.44 200 ALA A CA 1
ATOM 1562 C C . ALA A 1 200 ? 40.031 -5.176 31.203 1 92.44 200 ALA A C 1
ATOM 1564 O O . ALA A 1 200 ? 40.969 -4.562 30.703 1 92.44 200 ALA A O 1
ATOM 1565 N N . MET A 1 201 ? 39.219 -5.914 30.484 1 92.5 201 MET A N 1
ATOM 1566 C CA . MET A 1 201 ? 39.312 -5.988 29.031 1 92.5 201 MET A CA 1
ATOM 1567 C C . MET A 1 201 ? 38.812 -4.699 28.391 1 92.5 201 MET A C 1
ATOM 1569 O O . MET A 1 201 ? 37.875 -4.07 28.875 1 92.5 201 MET A O 1
ATOM 1573 N N . LYS A 1 202 ? 39.438 -4.375 27.297 1 94.81 202 LYS A N 1
ATOM 1574 C CA . LYS A 1 202 ? 39 -3.234 26.5 1 94.81 202 LYS A CA 1
ATOM 1575 C C . LYS A 1 202 ? 37.75 -3.588 25.688 1 94.81 202 LYS A C 1
ATOM 1577 O O . LYS A 1 202 ? 37.688 -4.652 25.062 1 94.81 202 LYS A O 1
ATOM 1582 N N . PRO A 1 203 ? 36.812 -2.646 25.734 1 94.69 203 PRO A N 1
ATOM 1583 C CA . PRO A 1 203 ? 35.594 -2.938 24.938 1 94.69 203 PRO A CA 1
ATOM 1584 C C . PRO A 1 203 ? 35.844 -2.84 23.438 1 94.69 203 PRO A C 1
ATOM 1586 O O . PRO A 1 203 ? 36.594 -1.962 22.984 1 94.69 203 PRO A O 1
ATOM 1589 N N . LEU A 1 204 ? 35.25 -3.723 22.734 1 95.62 204 LEU A N 1
ATOM 1590 C CA . LEU A 1 204 ? 35.281 -3.658 21.281 1 95.62 204 LEU A CA 1
ATOM 1591 C C . LEU A 1 204 ? 34.469 -2.473 20.766 1 95.62 204 LEU A C 1
ATOM 1593 O O . LEU A 1 204 ? 33.5 -2.057 21.391 1 95.62 204 LEU A O 1
ATOM 1597 N N . ARG A 1 205 ? 34.938 -1.969 19.641 1 95.12 205 ARG A N 1
ATOM 1598 C CA . ARG A 1 205 ? 34.156 -0.949 18.953 1 95.12 205 ARG A CA 1
ATOM 1599 C C . ARG A 1 205 ? 32.906 -1.556 18.328 1 95.12 205 ARG A C 1
ATOM 1601 O O . ARG A 1 205 ? 32.969 -2.662 17.781 1 95.12 205 ARG A O 1
ATOM 1608 N N . GLU A 1 206 ? 31.844 -0.743 18.422 1 92.75 206 GLU A N 1
ATOM 1609 C CA . GLU A 1 206 ? 30.578 -1.237 17.891 1 92.75 206 GLU A CA 1
ATOM 1610 C C . GLU A 1 206 ? 30.109 -0.412 16.688 1 92.75 206 GLU A C 1
ATOM 1612 O O . GLU A 1 206 ? 30.344 0.799 16.641 1 92.75 206 GLU A O 1
ATOM 1617 N N . MET A 1 207 ? 29.547 -1.061 15.719 1 94.56 207 MET A N 1
ATOM 1618 C CA . MET A 1 207 ? 28.844 -0.495 14.578 1 94.56 207 MET A CA 1
ATOM 1619 C C . MET A 1 207 ? 27.719 -1.418 14.125 1 94.56 207 MET A C 1
ATOM 1621 O O . MET A 1 207 ? 27.922 -2.617 13.938 1 94.56 207 MET A O 1
ATOM 1625 N N . PRO A 1 208 ? 26.531 -0.828 14.047 1 96.31 208 PRO A N 1
ATOM 1626 C CA . PRO A 1 208 ? 25.438 -1.691 13.586 1 96.31 208 PRO A CA 1
ATOM 1627 C C . PRO A 1 208 ? 25.719 -2.307 12.211 1 96.31 208 PRO A C 1
ATOM 1629 O O . PRO A 1 208 ? 25.984 -1.583 11.25 1 96.31 208 PRO A O 1
ATOM 1632 N N . GLY A 1 209 ? 25.594 -3.609 12.148 1 97 209 GLY A N 1
ATOM 1633 C CA . GLY A 1 209 ? 25.844 -4.32 10.906 1 97 209 GLY A CA 1
ATOM 1634 C C . GLY A 1 209 ? 27.312 -4.332 10.516 1 97 209 GLY A C 1
ATOM 1635 O O . GLY A 1 209 ? 27.641 -4.121 9.344 1 97 209 GLY A O 1
ATOM 1636 N N . LEU A 1 210 ? 28.156 -4.52 11.453 1 97.38 210 LEU A N 1
ATOM 1637 C CA . LEU A 1 210 ? 29.594 -4.469 11.211 1 97.38 210 LEU A CA 1
ATOM 1638 C C . LEU A 1 210 ? 30 -5.43 10.094 1 97.38 210 LEU A C 1
ATOM 1640 O O . LEU A 1 210 ? 30.828 -5.098 9.258 1 97.38 210 LEU A O 1
ATOM 1644 N N . PHE A 1 211 ? 29.438 -6.609 10.055 1 97.62 211 PHE A N 1
ATOM 1645 C CA . PHE A 1 211 ? 29.703 -7.609 9.031 1 97.62 211 PHE A CA 1
ATOM 1646 C C . PHE A 1 211 ? 28.516 -7.773 8.109 1 97.62 211 PHE A C 1
ATOM 1648 O O . PHE A 1 211 ? 28.125 -8.898 7.777 1 97.62 211 PHE A O 1
ATOM 1655 N N . TYR A 1 212 ? 27.953 -6.664 7.727 1 96.56 212 TYR A N 1
ATOM 1656 C CA . TYR A 1 212 ? 26.688 -6.621 6.996 1 96.56 212 TYR A CA 1
ATOM 1657 C C . TYR A 1 212 ? 26.75 -7.484 5.742 1 96.56 212 TYR A C 1
ATOM 1659 O O . TYR A 1 212 ? 25.938 -8.391 5.566 1 96.56 212 TYR A O 1
ATOM 1667 N N . LYS A 1 213 ? 27.672 -7.27 4.82 1 95.56 213 LYS A N 1
ATOM 1668 C CA . LYS A 1 213 ? 27.75 -7.98 3.549 1 95.56 213 LYS A CA 1
ATOM 1669 C C . LYS A 1 213 ? 27.969 -9.477 3.768 1 95.56 213 LYS A C 1
ATOM 1671 O O . LYS A 1 213 ? 27.375 -10.305 3.09 1 95.56 213 LYS A O 1
ATOM 1676 N N . GLU A 1 214 ? 28.828 -9.781 4.723 1 96.81 214 GLU A N 1
ATOM 1677 C CA . GLU A 1 214 ? 29.141 -11.172 5.023 1 96.81 214 GLU A CA 1
ATOM 1678 C C . GLU A 1 214 ? 27.906 -11.906 5.547 1 96.81 214 GLU A C 1
ATOM 1680 O O . GLU A 1 214 ? 27.672 -13.07 5.191 1 96.81 214 GLU A O 1
ATOM 1685 N N . MET A 1 215 ? 27.188 -11.203 6.422 1 97.56 215 MET A N 1
ATOM 1686 C CA . MET A 1 215 ? 25.984 -11.82 6.98 1 97.56 215 MET A CA 1
ATOM 1687 C C . MET A 1 215 ? 24.922 -12.023 5.902 1 97.56 215 MET A C 1
ATOM 1689 O O . MET A 1 215 ? 24.25 -13.047 5.883 1 97.56 215 MET A O 1
ATOM 1693 N N . CYS A 1 216 ? 24.781 -11.039 4.992 1 96.5 216 CYS A N 1
ATOM 1694 C CA . CYS A 1 216 ? 23.875 -11.195 3.865 1 96.5 216 CYS A CA 1
ATOM 1695 C C . CYS A 1 216 ? 24.266 -12.383 2.998 1 96.5 216 CYS A C 1
ATOM 1697 O O . CYS A 1 216 ? 23.422 -13.203 2.637 1 96.5 216 CYS A O 1
ATOM 1699 N N . GLU A 1 217 ? 25.531 -12.484 2.691 1 95.56 217 GLU A N 1
ATOM 1700 C CA . GLU A 1 217 ? 26.047 -13.562 1.851 1 95.56 217 GLU A CA 1
ATOM 1701 C C . GLU A 1 217 ? 25.828 -14.922 2.502 1 95.56 217 GLU A C 1
ATOM 1703 O O . GLU A 1 217 ? 25.609 -15.922 1.811 1 95.56 217 GLU A O 1
ATOM 1708 N N . ALA A 1 218 ? 25.891 -14.906 3.824 1 96.75 218 ALA A N 1
ATOM 1709 C CA . ALA A 1 218 ? 25.75 -16.156 4.57 1 96.75 218 ALA A CA 1
ATOM 1710 C C . ALA A 1 218 ? 24.281 -16.578 4.652 1 96.75 218 ALA A C 1
ATOM 1712 O O . ALA A 1 218 ? 23.969 -17.688 5.094 1 96.75 218 ALA A O 1
ATOM 1713 N N . GLY A 1 219 ? 23.375 -15.711 4.309 1 96.88 219 GLY A N 1
ATOM 1714 C CA . GLY A 1 219 ? 21.984 -16.125 4.191 1 96.88 219 GLY A CA 1
ATOM 1715 C C . GLY A 1 219 ? 21.094 -15.578 5.305 1 96.88 219 GLY A C 1
ATOM 1716 O O . GLY A 1 219 ? 20.031 -16.141 5.594 1 96.88 219 GLY A O 1
ATOM 1717 N N . ALA A 1 220 ? 21.562 -14.492 6 1 97.81 220 ALA A N 1
ATOM 1718 C CA . ALA A 1 220 ? 20.703 -13.859 7 1 97.81 220 ALA A CA 1
ATOM 1719 C C . ALA A 1 220 ? 19.391 -13.398 6.375 1 97.81 220 ALA A C 1
ATOM 1721 O O . ALA A 1 220 ? 19.359 -12.914 5.242 1 97.81 220 ALA A O 1
ATOM 1722 N N . LEU A 1 221 ? 18.25 -13.531 7.07 1 98 221 LEU A N 1
ATOM 1723 C CA . LEU A 1 221 ? 16.938 -13.141 6.586 1 98 221 LEU A CA 1
ATOM 1724 C C . LEU A 1 221 ? 16.766 -11.625 6.637 1 98 221 LEU A C 1
ATOM 1726 O O . LEU A 1 221 ? 16.016 -11.055 5.84 1 98 221 LEU A O 1
ATOM 1730 N N . GLY A 1 222 ? 17.391 -10.984 7.617 1 98.12 222 GLY A N 1
ATOM 1731 C CA . GLY A 1 222 ? 17.297 -9.547 7.824 1 98.12 222 GLY A CA 1
ATOM 1732 C C . GLY A 1 222 ? 17.938 -9.086 9.125 1 98.12 222 GLY A C 1
ATOM 1733 O O . GLY A 1 222 ? 18.5 -9.898 9.859 1 98.12 222 GLY A O 1
ATOM 1734 N N . PHE A 1 223 ? 17.906 -7.844 9.359 1 98.38 223 PHE A N 1
ATOM 1735 C CA . PHE A 1 223 ? 18.562 -7.227 10.508 1 98.38 223 PHE A CA 1
ATOM 1736 C C . PHE A 1 223 ? 17.547 -6.492 11.383 1 98.38 223 PHE A C 1
ATOM 1738 O O . PHE A 1 223 ? 16.641 -5.836 10.867 1 98.38 223 PHE A O 1
ATOM 1745 N N . ILE A 1 224 ? 17.656 -6.656 12.664 1 98.69 224 ILE A N 1
ATOM 1746 C CA . ILE A 1 224 ? 16.766 -6.051 13.641 1 98.69 224 ILE A CA 1
ATOM 1747 C C . ILE A 1 224 ? 17.547 -5.125 14.562 1 98.69 224 ILE A C 1
ATOM 1749 O O . ILE A 1 224 ? 18.516 -5.551 15.203 1 98.69 224 ILE A O 1
ATOM 1753 N N . GLN A 1 225 ? 17.172 -3.908 14.633 1 98.56 225 GLN A N 1
ATOM 1754 C CA . GLN A 1 225 ? 17.812 -2.92 15.492 1 98.56 225 GLN A CA 1
ATOM 1755 C C . GLN A 1 225 ? 16.812 -2.297 16.453 1 98.56 225 GLN A C 1
ATOM 1757 O O . GLN A 1 225 ? 15.641 -2.119 16.125 1 98.56 225 GLN A O 1
ATOM 1762 N N . SER A 1 226 ? 17.281 -1.938 17.625 1 98.19 226 SER A N 1
ATOM 1763 C CA . SER A 1 226 ? 16.469 -1.296 18.656 1 98.19 226 SER A CA 1
ATOM 1764 C C . SER A 1 226 ? 16.078 0.12 18.234 1 98.19 226 SER A C 1
ATOM 1766 O O . SER A 1 226 ? 16.906 0.86 17.688 1 98.19 226 SER A O 1
ATOM 1768 N N . ALA A 1 227 ? 14.812 0.472 18.484 1 97.81 227 ALA A N 1
ATOM 1769 C CA . ALA A 1 227 ? 14.328 1.817 18.188 1 97.81 227 ALA A CA 1
ATOM 1770 C C . ALA A 1 227 ? 13.398 2.318 19.297 1 97.81 227 ALA A C 1
ATOM 1772 O O . ALA A 1 227 ? 12.516 1.589 19.75 1 97.81 227 ALA A O 1
ATOM 1773 N N . PRO A 1 228 ? 13.586 3.549 19.75 1 95.94 228 PRO A N 1
ATOM 1774 C CA . PRO A 1 228 ? 12.68 4.098 20.75 1 95.94 228 PRO A CA 1
ATOM 1775 C C . PRO A 1 228 ? 11.258 4.297 20.234 1 95.94 228 PRO A C 1
ATOM 1777 O O . PRO A 1 228 ? 11.078 4.629 19.062 1 95.94 228 PRO A O 1
ATOM 1780 N N . VAL A 1 229 ? 10.266 4.172 21.109 1 94.75 229 VAL A N 1
ATOM 1781 C CA . VAL A 1 229 ? 8.859 4.391 20.781 1 94.75 229 VAL A CA 1
ATOM 1782 C C . VAL A 1 229 ? 8.469 5.836 21.109 1 94.75 229 VAL A C 1
ATOM 1784 O O . VAL A 1 229 ? 8.797 6.348 22.172 1 94.75 229 VAL A O 1
ATOM 1787 N N . PRO A 1 230 ? 7.785 6.621 20.281 1 95.94 230 PRO A N 1
ATOM 1788 C CA . PRO A 1 230 ? 7.211 6.109 19.031 1 95.94 230 PRO A CA 1
ATOM 1789 C C . PRO A 1 230 ? 8.266 5.855 17.953 1 95.94 230 PRO A C 1
ATOM 1791 O O . PRO A 1 230 ? 9.266 6.574 17.891 1 95.94 230 PRO A O 1
ATOM 1794 N N . LEU A 1 231 ? 7.988 4.809 17.156 1 97.31 231 LEU A N 1
ATOM 1795 C CA . LEU A 1 231 ? 8.969 4.363 16.172 1 97.31 231 LEU A CA 1
ATOM 1796 C C . LEU A 1 231 ? 9.07 5.352 15.016 1 97.31 231 LEU A C 1
ATOM 1798 O O . LEU A 1 231 ? 8.047 5.777 14.469 1 97.31 231 LEU A O 1
ATOM 1802 N N . ARG A 1 232 ? 10.289 5.684 14.695 1 96.38 232 ARG A N 1
ATOM 1803 C CA . ARG A 1 232 ? 10.594 6.566 13.578 1 96.38 232 ARG A CA 1
ATOM 1804 C C . ARG A 1 232 ? 11.133 5.773 12.391 1 96.38 232 ARG A C 1
ATOM 1806 O O . ARG A 1 232 ? 11.906 4.832 12.57 1 96.38 232 ARG A O 1
ATOM 1813 N N . ALA A 1 233 ? 10.695 6.137 11.234 1 94.5 233 ALA A N 1
ATOM 1814 C CA . ALA A 1 233 ? 11.25 5.566 10.008 1 94.5 233 ALA A CA 1
ATOM 1815 C C . ALA A 1 233 ? 11.531 6.652 8.977 1 94.5 233 ALA A C 1
ATOM 1817 O O . ALA A 1 233 ? 10.648 7.43 8.625 1 94.5 233 ALA A O 1
ATOM 1818 N N . LEU A 1 234 ? 12.742 6.711 8.562 1 97.12 234 LEU A N 1
ATOM 1819 C CA . LEU A 1 234 ? 13.148 7.625 7.504 1 97.12 234 LEU A CA 1
ATOM 1820 C C . LEU A 1 234 ? 13.367 6.875 6.195 1 97.12 234 LEU A C 1
ATOM 1822 O O . LEU A 1 234 ? 12.633 5.938 5.879 1 97.12 234 LEU A O 1
ATOM 1826 N N . TYR A 1 235 ? 14.203 7.375 5.293 1 96.69 235 TYR A N 1
ATOM 1827 C CA . TYR A 1 235 ? 14.336 6.703 4.008 1 96.69 235 TYR A CA 1
ATOM 1828 C C . TYR A 1 235 ? 15.797 6.398 3.697 1 96.69 235 TYR A C 1
ATOM 1830 O O . TYR A 1 235 ? 16.703 6.969 4.312 1 96.69 235 TYR A O 1
ATOM 1838 N N . ASP A 1 236 ? 16.031 5.48 2.807 1 96.06 236 ASP A N 1
ATOM 1839 C CA . ASP A 1 236 ? 17.375 5.074 2.395 1 96.06 236 ASP A CA 1
ATOM 1840 C C . ASP A 1 236 ? 18 6.109 1.457 1 96.06 236 ASP A C 1
ATOM 1842 O O . ASP A 1 236 ? 18.016 5.918 0.24 1 96.06 236 ASP A O 1
ATOM 1846 N N . ARG A 1 237 ? 18.625 7.113 2.014 1 94.5 237 ARG A N 1
ATOM 1847 C CA . ARG A 1 237 ? 19.25 8.195 1.253 1 94.5 237 ARG A CA 1
ATOM 1848 C C . ARG A 1 237 ? 20.375 7.664 0.369 1 94.5 237 ARG A C 1
ATOM 1850 O O . ARG A 1 237 ? 20.547 8.117 -0.762 1 94.5 237 ARG A O 1
ATOM 1857 N N . ALA A 1 238 ? 21.109 6.754 0.927 1 93.38 238 ALA A N 1
ATOM 1858 C CA . ALA A 1 238 ? 22.25 6.203 0.195 1 93.38 238 ALA A CA 1
ATOM 1859 C C . ALA A 1 238 ? 21.781 5.496 -1.077 1 93.38 238 ALA A C 1
ATOM 1861 O O . ALA A 1 238 ? 22.422 5.621 -2.127 1 93.38 238 ALA A O 1
ATOM 1862 N N . LEU A 1 239 ? 20.766 4.762 -0.938 1 94.56 239 LEU A N 1
ATOM 1863 C CA . LEU A 1 239 ? 20.203 4.062 -2.094 1 94.56 239 LEU A CA 1
ATOM 1864 C C . LEU A 1 239 ? 19.781 5.047 -3.176 1 94.56 239 LEU A C 1
ATOM 1866 O O . LEU A 1 239 ? 20.141 4.883 -4.344 1 94.56 239 LEU A O 1
ATOM 1870 N N . LEU A 1 240 ? 19.109 6.105 -2.809 1 95.69 240 LEU A N 1
ATOM 1871 C CA . LEU A 1 240 ? 18.531 7.031 -3.775 1 95.69 240 LEU A CA 1
ATOM 1872 C C . LEU A 1 240 ? 19.594 7.934 -4.379 1 95.69 240 LEU A C 1
ATOM 1874 O O . LEU A 1 240 ? 19.453 8.406 -5.508 1 95.69 240 LEU A O 1
ATOM 1878 N N . ASN A 1 241 ? 20.703 8.133 -3.633 1 93.62 241 ASN A N 1
ATOM 1879 C CA . ASN A 1 241 ? 21.75 9.008 -4.113 1 93.62 241 ASN A CA 1
ATOM 1880 C C . ASN A 1 241 ? 22.812 8.242 -4.91 1 93.62 241 ASN A C 1
ATOM 1882 O O . ASN A 1 241 ? 23.703 8.836 -5.5 1 93.62 241 ASN A O 1
ATOM 1886 N N . ASP A 1 242 ? 22.719 6.902 -4.895 1 94.06 242 ASP A N 1
ATOM 1887 C CA . ASP A 1 242 ? 23.625 6.082 -5.691 1 94.06 242 ASP A CA 1
ATOM 1888 C C . ASP A 1 242 ? 23.219 6.09 -7.164 1 94.06 242 ASP A C 1
ATOM 1890 O O . ASP A 1 242 ? 22.156 5.574 -7.523 1 94.06 242 ASP A O 1
ATOM 1894 N N . PRO A 1 243 ? 24.078 6.629 -8.031 1 93 243 PRO A N 1
ATOM 1895 C CA . PRO A 1 243 ? 23.719 6.723 -9.445 1 93 243 PRO A CA 1
ATOM 1896 C C . PRO A 1 243 ? 23.578 5.355 -10.117 1 93 243 PRO A C 1
ATOM 1898 O O . PRO A 1 243 ? 23.062 5.258 -11.227 1 93 243 PRO A O 1
ATOM 1901 N N . HIS A 1 244 ? 24 4.344 -9.414 1 93.88 244 HIS A N 1
ATOM 1902 C CA . HIS A 1 244 ? 23.953 3.008 -10 1 93.88 244 HIS A CA 1
ATOM 1903 C C . HIS A 1 244 ? 22.703 2.26 -9.578 1 93.88 244 HIS A C 1
ATOM 1905 O O . HIS A 1 244 ? 22.438 1.15 -10.055 1 93.88 244 HIS A O 1
ATOM 1911 N N . THR A 1 245 ? 21.922 2.895 -8.719 1 95.44 245 THR A N 1
ATOM 1912 C CA . THR A 1 245 ? 20.719 2.225 -8.258 1 95.44 245 THR A CA 1
ATOM 1913 C C . THR A 1 245 ? 19.719 2.033 -9.406 1 95.44 245 THR A C 1
ATOM 1915 O O . THR A 1 245 ? 19.438 2.977 -10.141 1 95.44 245 THR A O 1
ATOM 1918 N N . THR A 1 246 ? 19.266 0.819 -9.602 1 95.69 246 THR A N 1
ATOM 1919 C CA . THR A 1 246 ? 18.188 0.448 -10.508 1 95.69 246 THR A CA 1
ATOM 1920 C C . THR A 1 246 ? 17.234 -0.541 -9.844 1 95.69 246 THR A C 1
ATOM 1922 O O . THR A 1 246 ? 17.516 -1.052 -8.758 1 95.69 246 THR A O 1
ATOM 1925 N N . PHE A 1 247 ? 16.094 -0.792 -10.5 1 96.31 247 PHE A N 1
ATOM 1926 C CA . PHE A 1 247 ? 15.133 -1.77 -10.016 1 96.31 247 PHE A CA 1
ATOM 1927 C C . PHE A 1 247 ? 15.773 -3.146 -9.883 1 96.31 247 PHE A C 1
ATOM 1929 O O . PHE A 1 247 ? 15.383 -3.936 -9.023 1 96.31 247 PHE A O 1
ATOM 1936 N N . ASP A 1 248 ? 16.797 -3.486 -10.609 1 95 248 ASP A N 1
ATOM 1937 C CA . ASP A 1 248 ? 17.359 -4.832 -10.719 1 95 248 ASP A CA 1
ATOM 1938 C C . ASP A 1 248 ? 18.438 -5.07 -9.656 1 95 248 ASP A C 1
ATOM 1940 O O . ASP A 1 248 ? 18.859 -6.207 -9.445 1 95 248 ASP A O 1
ATOM 1944 N N . ASN A 1 249 ? 18.891 -4.016 -8.945 1 93.69 249 ASN A N 1
ATOM 1945 C CA . ASN A 1 249 ? 19.953 -4.215 -7.965 1 93.69 249 ASN A CA 1
ATOM 1946 C C . ASN A 1 249 ? 19.547 -3.707 -6.582 1 93.69 249 ASN A C 1
ATOM 1948 O O . ASN A 1 249 ? 20.391 -3.213 -5.828 1 93.69 249 ASN A O 1
ATOM 1952 N N . LEU A 1 250 ? 18.344 -3.777 -6.254 1 93.38 250 LEU A N 1
ATOM 1953 C CA . LEU A 1 250 ? 17.828 -3.371 -4.949 1 93.38 250 LEU A CA 1
ATOM 1954 C C . LEU A 1 250 ? 18.297 -4.324 -3.857 1 93.38 250 LEU A C 1
ATOM 1956 O O . LEU A 1 250 ? 18.609 -5.484 -4.129 1 93.38 250 LEU A O 1
ATOM 1960 N N . PRO A 1 251 ? 18.328 -3.756 -2.596 1 87.19 251 PRO A N 1
ATOM 1961 C CA . PRO A 1 251 ? 18.672 -4.66 -1.495 1 87.19 251 PRO A CA 1
ATOM 1962 C C . PRO A 1 251 ? 17.703 -5.836 -1.372 1 87.19 251 PRO A C 1
ATOM 1964 O O . PRO A 1 251 ? 16.531 -5.711 -1.728 1 87.19 251 PRO A O 1
ATOM 1967 N N . GLU A 1 252 ? 18.266 -6.914 -0.777 1 88.31 252 GLU A N 1
ATOM 1968 C CA . GLU A 1 252 ? 17.453 -8.133 -0.75 1 88.31 252 GLU A CA 1
ATOM 1969 C C . GLU A 1 252 ? 16.969 -8.438 0.665 1 88.31 252 GLU A C 1
ATOM 1971 O O . GLU A 1 252 ? 16.047 -9.234 0.852 1 88.31 252 GLU A O 1
ATOM 1976 N N . VAL A 1 253 ? 17.656 -7.863 1.655 1 94.06 253 VAL A N 1
ATOM 1977 C CA . VAL A 1 253 ? 17.281 -8.211 3.023 1 94.06 253 VAL A CA 1
ATOM 1978 C C . VAL A 1 253 ? 16.594 -7.02 3.684 1 94.06 253 VAL A C 1
ATOM 1980 O O . VAL A 1 253 ? 16.906 -5.867 3.387 1 94.06 253 VAL A O 1
ATOM 1983 N N . CYS A 1 254 ? 15.625 -7.324 4.539 1 96.25 254 CYS A N 1
ATOM 1984 C CA . CYS A 1 254 ? 14.859 -6.266 5.191 1 96.25 254 CYS A CA 1
ATOM 1985 C C . CYS A 1 254 ? 15.625 -5.684 6.371 1 96.25 254 CYS A C 1
ATOM 1987 O O . CYS A 1 254 ? 16.594 -6.281 6.844 1 96.25 254 CYS A O 1
ATOM 1989 N N . ASP A 1 255 ? 15.297 -4.504 6.738 1 97.81 255 ASP A N 1
ATOM 1990 C CA . ASP A 1 255 ? 15.891 -3.715 7.816 1 97.81 255 ASP A CA 1
ATOM 1991 C C . ASP A 1 255 ? 14.828 -3.305 8.836 1 97.81 255 ASP A C 1
ATOM 1993 O O . ASP A 1 255 ? 14.094 -2.342 8.625 1 97.81 255 ASP A O 1
ATOM 1997 N N . ILE A 1 256 ? 14.805 -3.996 9.992 1 98.5 256 ILE A N 1
ATOM 1998 C CA . ILE A 1 256 ? 13.719 -3.879 10.961 1 98.5 256 ILE A CA 1
ATOM 1999 C C . ILE A 1 256 ? 14.148 -2.986 12.117 1 98.5 256 ILE A C 1
ATOM 2001 O O . ILE A 1 256 ? 15.227 -3.182 12.695 1 98.5 256 ILE A O 1
ATOM 2005 N N . LYS A 1 257 ? 13.344 -1.979 12.414 1 98.69 257 LYS A N 1
ATOM 2006 C CA . LYS A 1 257 ? 13.477 -1.187 13.633 1 98.69 257 LYS A CA 1
ATOM 2007 C C . LYS A 1 257 ? 12.422 -1.575 14.664 1 98.69 257 LYS A C 1
ATOM 2009 O O . LYS A 1 257 ? 11.25 -1.232 14.516 1 98.69 257 LYS A O 1
ATOM 2014 N N . LEU A 1 258 ? 12.859 -2.264 15.664 1 98.44 258 LEU A N 1
ATOM 2015 C CA . LEU A 1 258 ? 11.977 -2.918 16.625 1 98.44 258 LEU A CA 1
ATOM 2016 C C . LEU A 1 258 ? 11.859 -2.1 17.906 1 98.44 258 LEU A C 1
ATOM 2018 O O . LEU A 1 258 ? 12.852 -1.537 18.375 1 98.44 258 LEU A O 1
ATOM 2022 N N . ASP A 1 259 ? 10.656 -2.086 18.453 1 97.94 259 ASP A N 1
ATOM 2023 C CA . ASP A 1 259 ? 10.414 -1.496 19.781 1 97.94 259 ASP A CA 1
ATOM 2024 C C . ASP A 1 259 ? 11.547 -1.831 20.734 1 97.94 259 ASP A C 1
ATOM 2026 O O . ASP A 1 259 ? 11.844 -3.004 20.984 1 97.94 259 ASP A O 1
ATOM 2030 N N . GLU A 1 260 ? 12.086 -0.796 21.375 1 97.5 260 GLU A N 1
ATOM 2031 C CA . GLU A 1 260 ? 13.281 -0.956 22.203 1 97.5 260 GLU A CA 1
ATOM 2032 C C . GLU A 1 260 ? 13.031 -1.937 23.344 1 97.5 260 GLU A C 1
ATOM 2034 O O . GLU A 1 260 ? 13.922 -2.693 23.734 1 97.5 260 GLU A O 1
ATOM 2039 N N . HIS A 1 261 ? 11.852 -1.982 23.922 1 96.56 261 HIS A N 1
ATOM 2040 C CA . HIS A 1 261 ? 11.539 -2.879 25.031 1 96.56 261 HIS A CA 1
ATOM 2041 C C . HIS A 1 261 ? 11.477 -4.328 24.562 1 96.56 261 HIS A C 1
ATOM 2043 O O . HIS A 1 261 ? 11.984 -5.227 25.25 1 96.56 261 HIS A O 1
ATOM 2049 N N . GLN A 1 262 ? 10.891 -4.512 23.422 1 97.31 262 GLN A N 1
ATOM 2050 C CA . GLN A 1 262 ? 10.828 -5.855 22.859 1 97.31 262 GLN A CA 1
ATOM 2051 C C . GLN A 1 262 ? 12.211 -6.336 22.422 1 97.31 262 GLN A C 1
ATOM 2053 O O . GLN A 1 262 ? 12.555 -7.504 22.609 1 97.31 262 GLN A O 1
ATOM 2058 N N . TYR A 1 263 ? 12.977 -5.418 21.891 1 98.06 263 TYR A N 1
ATOM 2059 C CA . TYR A 1 263 ? 14.344 -5.742 21.5 1 98.06 263 TYR A CA 1
ATOM 2060 C C . TYR A 1 263 ? 15.141 -6.242 22.703 1 98.06 263 TYR A C 1
ATOM 2062 O O . TYR A 1 263 ? 15.867 -7.234 22.594 1 98.06 263 TYR A O 1
ATOM 2070 N N . LYS A 1 264 ? 15.008 -5.59 23.781 1 96.94 264 LYS A N 1
ATOM 2071 C CA . LYS A 1 264 ? 15.734 -5.957 25 1 96.94 264 LYS A CA 1
ATOM 2072 C C . LYS A 1 264 ? 15.352 -7.355 25.469 1 96.94 264 LYS A C 1
ATOM 2074 O O . LYS A 1 264 ? 16.203 -8.141 25.875 1 96.94 264 LYS A O 1
ATOM 2079 N N . ILE A 1 265 ? 14.07 -7.617 25.391 1 96.25 265 ILE A N 1
ATOM 2080 C CA . ILE A 1 265 ? 13.578 -8.922 25.797 1 96.25 265 ILE A CA 1
ATOM 2081 C C . ILE A 1 265 ? 14.156 -10.008 24.891 1 96.25 265 ILE A C 1
ATOM 2083 O O . ILE A 1 265 ? 14.695 -11.008 25.375 1 96.25 265 ILE A O 1
ATOM 2087 N N . ILE A 1 266 ? 14.094 -9.789 23.641 1 97.12 266 ILE A N 1
ATOM 2088 C CA . ILE A 1 266 ? 14.547 -10.773 22.672 1 97.12 266 ILE A CA 1
ATOM 2089 C C . ILE A 1 266 ? 16.047 -10.969 22.781 1 97.12 266 ILE A C 1
ATOM 2091 O O . ILE A 1 266 ? 16.547 -12.102 22.75 1 97.12 266 ILE A O 1
ATOM 2095 N N . LYS A 1 267 ? 16.75 -9.875 22.938 1 97 267 LYS A N 1
ATOM 2096 C CA . LYS A 1 267 ? 18.203 -9.961 23.094 1 97 267 LYS A CA 1
ATOM 2097 C C . LYS A 1 267 ? 18.562 -10.789 24.328 1 97 267 LYS A C 1
ATOM 2099 O O . LYS A 1 267 ? 19.5 -11.594 24.281 1 97 267 LYS A O 1
ATOM 2104 N N . GLN A 1 268 ? 17.859 -10.586 25.391 1 95.44 268 GLN A N 1
ATOM 2105 C CA . GLN A 1 268 ? 18.109 -11.352 26.609 1 95.44 268 GLN A CA 1
ATOM 2106 C C . GLN A 1 268 ? 17.828 -12.836 26.391 1 95.44 268 GLN A C 1
ATOM 2108 O O . GLN A 1 268 ? 18.578 -13.695 26.875 1 95.44 268 GLN A O 1
ATOM 2113 N N . MET A 1 269 ? 16.797 -13.102 25.656 1 95.44 269 MET A N 1
ATOM 2114 C CA . MET A 1 269 ? 16.453 -14.492 25.359 1 95.44 269 MET A CA 1
ATOM 2115 C C . MET A 1 269 ? 17.562 -15.156 24.547 1 95.44 269 MET A C 1
ATOM 2117 O O . MET A 1 269 ? 17.891 -16.312 24.781 1 95.44 269 MET A O 1
ATOM 2121 N N . VAL A 1 270 ? 18.125 -14.43 23.641 1 95.69 270 VAL A N 1
ATOM 2122 C CA . VAL A 1 270 ? 19.219 -14.961 22.828 1 95.69 270 VAL A CA 1
ATOM 2123 C C . VAL A 1 270 ? 20.438 -15.219 23.703 1 95.69 270 VAL A C 1
ATOM 2125 O O . VAL A 1 270 ? 21.078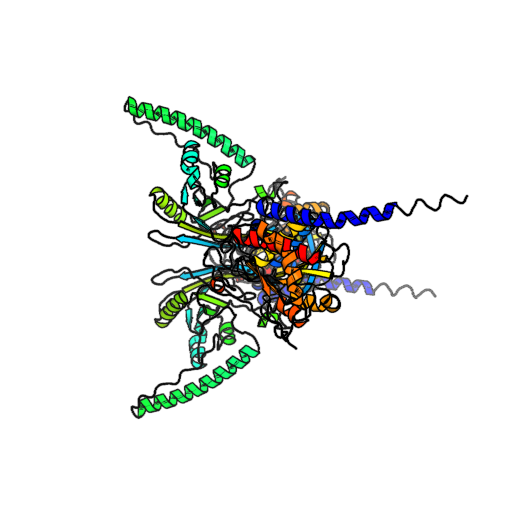 -16.266 23.594 1 95.69 270 VAL A O 1
ATOM 2128 N N . LYS A 1 271 ? 20.719 -14.344 24.578 1 94.19 271 LYS A N 1
ATOM 2129 C CA . LYS A 1 271 ? 21.859 -14.492 25.484 1 94.19 271 LYS A CA 1
ATOM 2130 C C . LYS A 1 271 ? 21.703 -15.719 26.375 1 94.19 271 LYS A C 1
ATOM 2132 O O . LYS A 1 271 ? 22.688 -16.375 26.719 1 94.19 271 LYS A O 1
ATOM 2137 N N . GLU A 1 272 ? 20.484 -15.977 26.656 1 93.44 272 GLU A N 1
ATOM 2138 C CA . GLU A 1 272 ? 20.188 -17.109 27.516 1 93.44 272 GLU A CA 1
ATOM 2139 C C . GLU A 1 272 ? 20.062 -18.406 26.719 1 93.44 272 GLU A C 1
ATOM 2141 O O . GLU A 1 272 ? 19.828 -19.469 27.281 1 93.44 272 GLU A O 1
ATOM 2146 N N . ARG A 1 273 ? 20.219 -18.25 25.438 1 91.44 273 ARG A N 1
ATOM 2147 C CA . ARG A 1 273 ? 20.156 -19.391 24.516 1 91.44 273 ARG A CA 1
ATOM 2148 C C . ARG A 1 273 ? 18.812 -20.094 24.609 1 91.44 273 ARG A C 1
ATOM 2150 O O . ARG A 1 273 ? 18.75 -21.328 24.625 1 91.44 273 ARG A O 1
ATOM 2157 N N . ARG A 1 274 ? 17.781 -19.281 24.75 1 91.62 274 ARG A N 1
ATOM 2158 C CA . ARG A 1 274 ? 16.422 -19.828 24.75 1 91.62 274 ARG A CA 1
ATOM 2159 C C . ARG A 1 274 ? 16 -20.25 23.344 1 91.62 274 ARG A C 1
ATOM 2161 O O . ARG A 1 274 ? 16.469 -19.656 22.359 1 91.62 274 ARG A O 1
ATOM 2168 N N . ASN A 1 275 ? 15.117 -21.266 23.328 1 91.25 275 ASN A N 1
ATOM 2169 C CA . ASN A 1 275 ? 14.609 -21.734 22.047 1 91.25 275 ASN A CA 1
ATOM 2170 C C . ASN A 1 275 ? 13.367 -20.969 21.625 1 91.25 275 ASN A C 1
ATOM 2172 O O . ASN A 1 275 ? 12.312 -21.094 22.234 1 91.25 275 ASN A O 1
ATOM 2176 N N . PHE A 1 276 ? 13.477 -20.156 20.609 1 94.69 276 PHE A N 1
ATOM 2177 C CA . PHE A 1 276 ? 12.359 -19.406 20.031 1 94.69 276 PHE A CA 1
ATOM 2178 C C . PHE A 1 276 ? 12.656 -19.016 18.594 1 94.69 276 PHE A C 1
ATOM 2180 O O . PHE A 1 276 ? 13.766 -19.219 18.109 1 94.69 276 PHE A O 1
ATOM 2187 N N . TRP A 1 277 ? 11.57 -18.562 17.828 1 96.31 277 TRP A N 1
ATOM 2188 C CA . TRP A 1 277 ? 11.688 -18.078 16.469 1 96.31 277 TRP A CA 1
ATOM 2189 C C . TRP A 1 277 ? 11.008 -16.719 16.312 1 96.31 277 TRP A C 1
ATOM 2191 O O . TRP A 1 277 ? 10.109 -16.375 17.094 1 96.31 277 TRP A O 1
ATOM 2201 N N . LEU A 1 278 ? 11.523 -16 15.43 1 97.94 278 LEU A N 1
ATOM 2202 C CA . LEU A 1 278 ? 10.797 -14.82 14.969 1 97.94 278 LEU A CA 1
ATOM 2203 C C . LEU A 1 278 ? 10.25 -15.047 13.562 1 97.94 278 LEU A C 1
ATOM 2205 O O . LEU A 1 278 ? 10.883 -15.711 12.742 1 97.94 278 LEU A O 1
ATOM 2209 N N . GLU A 1 279 ? 9.078 -14.578 13.328 1 97.56 279 GLU A N 1
ATOM 2210 C CA . GLU A 1 279 ? 8.43 -14.617 12.023 1 97.56 279 GLU A CA 1
ATOM 2211 C C . GLU A 1 279 ? 8.055 -13.211 11.555 1 97.56 279 GLU A C 1
ATOM 2213 O O . GLU A 1 279 ? 7.48 -12.43 12.312 1 97.56 279 GLU A O 1
ATOM 2218 N N . PHE A 1 280 ? 8.492 -12.875 10.305 1 98 280 PHE A N 1
ATOM 2219 C CA . PHE A 1 280 ? 8.148 -11.578 9.734 1 98 280 PHE A CA 1
ATOM 2220 C C . PHE A 1 280 ? 7.562 -11.742 8.336 1 98 280 PHE A C 1
ATOM 2222 O O . PHE A 1 280 ? 8.008 -12.594 7.562 1 98 280 PHE A O 1
ATOM 2229 N N . ASP A 1 281 ? 6.543 -11.023 7.988 1 97.19 281 ASP A N 1
ATOM 2230 C CA . ASP A 1 281 ? 5.98 -10.781 6.664 1 97.19 281 ASP A CA 1
ATOM 2231 C C . ASP A 1 281 ? 5.895 -9.289 6.367 1 97.19 281 ASP A C 1
ATOM 2233 O O . ASP A 1 281 ? 4.93 -8.633 6.75 1 97.19 281 ASP A O 1
ATOM 2237 N N . ILE A 1 282 ? 6.93 -8.758 5.75 1 97.81 282 ILE A N 1
ATOM 2238 C CA . ILE A 1 282 ? 7.066 -7.34 5.422 1 97.81 282 ILE A CA 1
ATOM 2239 C C . ILE A 1 282 ? 6.91 -7.141 3.918 1 97.81 282 ILE A C 1
ATOM 2241 O O . ILE A 1 282 ? 7.684 -7.688 3.129 1 97.81 282 ILE A O 1
ATOM 2245 N N . ARG A 1 283 ? 5.938 -6.359 3.508 1 96.56 283 ARG A N 1
ATOM 2246 C CA . ARG A 1 283 ? 5.602 -6.234 2.094 1 96.56 283 ARG A CA 1
ATOM 2247 C C . ARG A 1 283 ? 5.891 -4.824 1.586 1 96.56 283 ARG A C 1
ATOM 2249 O O . ARG A 1 283 ? 4.984 -4.129 1.13 1 96.56 283 ARG A O 1
ATOM 2256 N N . ASN A 1 284 ? 7.195 -4.449 1.674 1 96.25 284 ASN A N 1
ATOM 2257 C CA . ASN A 1 284 ? 7.652 -3.242 0.991 1 96.25 284 ASN A CA 1
ATOM 2258 C C . ASN A 1 284 ? 7.77 -3.463 -0.515 1 96.25 284 ASN A C 1
ATOM 2260 O O . ASN A 1 284 ? 8.492 -4.352 -0.963 1 96.25 284 ASN A O 1
ATOM 2264 N N . HIS A 1 285 ? 7.059 -2.67 -1.253 1 95.44 285 HIS A N 1
ATOM 2265 C CA . HIS A 1 285 ? 7.02 -2.838 -2.701 1 95.44 285 HIS A CA 1
ATOM 2266 C C . HIS A 1 285 ? 7.785 -1.722 -3.406 1 95.44 285 HIS A C 1
ATOM 2268 O O . HIS A 1 285 ? 8.125 -0.71 -2.789 1 95.44 285 HIS A O 1
ATOM 2274 N N . PHE A 1 286 ? 8.117 -1.969 -4.664 1 95.69 286 PHE A N 1
ATOM 2275 C CA . PHE A 1 286 ? 8.852 -1.021 -5.488 1 95.69 286 PHE A CA 1
ATOM 2276 C C . PHE A 1 286 ? 8.188 -0.849 -6.848 1 95.69 286 PHE A C 1
ATOM 2278 O O . PHE A 1 286 ? 7.184 -1.504 -7.141 1 95.69 286 PHE A O 1
ATOM 2285 N N . LYS A 1 287 ? 8.539 0.031 -7.598 1 95.31 287 LYS A N 1
ATOM 2286 C CA . LYS A 1 287 ? 8.133 0.209 -8.984 1 95.31 287 LYS A CA 1
ATOM 2287 C C . LYS A 1 287 ? 9.305 0.639 -9.859 1 95.31 287 LYS A C 1
ATOM 2289 O O . LYS A 1 287 ? 10.25 1.258 -9.367 1 95.31 287 LYS A O 1
ATOM 2294 N N . LEU A 1 288 ? 9.195 0.344 -11.141 1 96.12 288 LEU A N 1
ATOM 2295 C CA . LEU A 1 288 ? 10.258 0.647 -12.094 1 96.12 288 LEU A CA 1
ATOM 2296 C C . LEU A 1 288 ? 10.5 2.15 -12.18 1 96.12 288 LEU A C 1
ATOM 2298 O O . LEU A 1 288 ? 9.555 2.939 -12.117 1 96.12 288 LEU A O 1
ATOM 2302 N N . GLY A 1 289 ? 11.773 2.479 -12.25 1 95.06 289 GLY A N 1
ATOM 2303 C CA . GLY A 1 289 ? 12.141 3.873 -12.461 1 95.06 289 GLY A CA 1
ATOM 2304 C C . GLY A 1 289 ? 12.625 4.156 -13.867 1 95.06 289 GLY A C 1
ATOM 2305 O O . GLY A 1 289 ? 12.664 3.256 -14.711 1 95.06 289 GLY A O 1
ATOM 2306 N N . PRO A 1 290 ? 13.133 5.34 -14.109 1 97 290 PRO A N 1
ATOM 2307 C CA . PRO A 1 290 ? 13.047 6.5 -13.219 1 97 290 PRO A CA 1
ATOM 2308 C C . PRO A 1 290 ? 11.609 6.953 -12.961 1 97 290 PRO A C 1
ATOM 2310 O O . PRO A 1 290 ? 10.75 6.797 -13.828 1 97 290 PRO A O 1
ATOM 2313 N N . VAL A 1 291 ? 11.375 7.441 -11.742 1 98.06 291 VAL A N 1
ATOM 2314 C CA . VAL A 1 291 ? 10.062 7.945 -11.359 1 98.06 291 VAL A CA 1
ATOM 2315 C C . VAL A 1 291 ? 10.125 9.461 -11.156 1 98.06 291 VAL A C 1
ATOM 2317 O O . VAL A 1 291 ? 10.828 9.938 -10.266 1 98.06 291 VAL A O 1
ATOM 2320 N N . LYS A 1 292 ? 9.383 10.219 -11.945 1 98.25 292 LYS A N 1
ATOM 2321 C CA . LYS A 1 292 ? 9.32 11.664 -11.797 1 98.25 292 LYS A CA 1
ATOM 2322 C C . LYS A 1 292 ? 8.43 12.062 -10.625 1 98.25 292 LYS A C 1
ATOM 2324 O O . LYS A 1 292 ? 7.473 11.352 -10.305 1 98.25 292 LYS A O 1
ATOM 2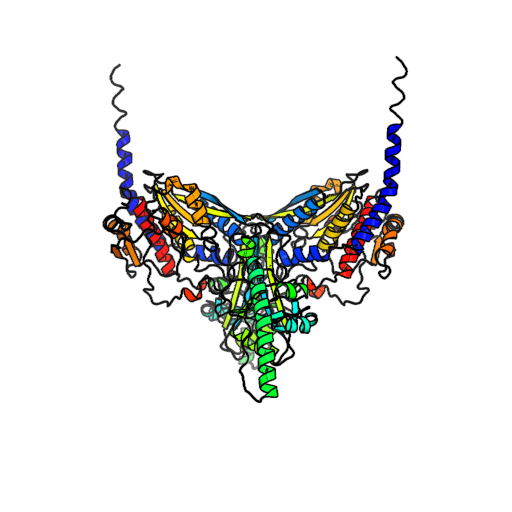329 N N . TYR A 1 293 ? 8.75 13.094 -9.938 1 98.38 293 TYR A N 1
ATOM 2330 C CA . TYR A 1 293 ? 7.879 13.711 -8.945 1 98.38 293 TYR A CA 1
ATOM 2331 C C . TYR A 1 293 ? 7.672 15.188 -9.25 1 98.38 293 TYR A C 1
ATOM 2333 O O . TYR A 1 293 ? 8.492 15.812 -9.93 1 98.38 293 TYR A O 1
ATOM 2341 N N . HIS A 1 294 ? 6.551 15.789 -8.766 1 98.81 294 HIS A N 1
ATOM 2342 C CA . HIS A 1 294 ? 6.113 17.109 -9.203 1 98.81 294 HIS A CA 1
ATOM 2343 C C . HIS A 1 294 ? 5.621 17.953 -8.023 1 98.81 294 HIS A C 1
ATOM 2345 O O . HIS A 1 294 ? 5.031 17.406 -7.082 1 98.81 294 HIS A O 1
ATOM 2351 N N . ASN A 1 295 ? 5.922 19.234 -8.07 1 98.94 295 ASN A N 1
ATOM 2352 C CA . ASN A 1 295 ? 5.129 20.172 -7.289 1 98.94 295 ASN A CA 1
ATOM 2353 C C . ASN A 1 295 ? 3.727 20.344 -7.863 1 98.94 295 ASN A C 1
ATOM 2355 O O . ASN A 1 295 ? 3.533 20.25 -9.078 1 98.94 295 ASN A O 1
ATOM 2359 N N . VAL A 1 296 ? 2.748 20.531 -7.012 1 98.94 296 VAL A N 1
ATOM 2360 C CA . VAL A 1 296 ? 1.439 20.984 -7.465 1 98.94 296 VAL A CA 1
ATOM 2361 C C . VAL A 1 296 ? 1.329 22.5 -7.277 1 98.94 296 VAL A C 1
ATOM 2363 O O . VAL A 1 296 ? 1.426 23 -6.152 1 98.94 296 VAL A O 1
ATOM 2366 N N . VAL A 1 297 ? 1.165 23.219 -8.359 1 98.94 297 VAL A N 1
ATOM 2367 C CA . VAL A 1 297 ? 1.124 24.672 -8.32 1 98.94 297 VAL A CA 1
ATOM 2368 C C . VAL A 1 297 ? -0.231 25.172 -8.828 1 98.94 297 VAL A C 1
ATOM 2370 O O . VAL A 1 297 ? -0.547 25.031 -10.008 1 98.94 297 VAL A O 1
ATOM 2373 N N . ALA A 1 298 ? -0.987 25.734 -7.941 1 98.94 298 ALA A N 1
ATOM 2374 C CA . ALA A 1 298 ? -2.279 26.312 -8.289 1 98.94 298 ALA A CA 1
ATOM 2375 C C . ALA A 1 298 ? -2.248 27.844 -8.156 1 98.94 298 ALA A C 1
ATOM 2377 O O . ALA A 1 298 ? -1.419 28.391 -7.422 1 98.94 298 ALA A O 1
ATOM 2378 N N . SER A 1 299 ? -3.176 28.547 -8.914 1 98.75 299 SER A N 1
ATOM 2379 C CA . SER A 1 299 ? -3.088 30 -8.898 1 98.75 299 SER A CA 1
ATOM 2380 C C . SER A 1 299 ? -4.457 30.641 -9.102 1 98.75 299 SER A C 1
ATOM 2382 O O . SER A 1 299 ? -5.277 30.125 -9.867 1 98.75 299 SER A O 1
ATOM 2384 N N . ILE A 1 300 ? -4.691 31.609 -8.359 1 98.62 300 ILE A N 1
ATOM 2385 C CA . ILE A 1 300 ? -5.703 32.625 -8.664 1 98.62 300 ILE A CA 1
ATOM 2386 C C . ILE A 1 300 ? -5.031 33.875 -9.203 1 98.62 300 ILE A C 1
ATOM 2388 O O . ILE A 1 300 ? -4.371 34.594 -8.461 1 98.62 300 ILE A O 1
ATOM 2392 N N . LYS A 1 301 ? -5.238 34.156 -10.469 1 98.25 301 LYS A N 1
ATOM 2393 C CA . LYS A 1 301 ? -4.492 35.156 -11.188 1 98.25 301 LYS A CA 1
ATOM 2394 C C . LYS A 1 301 ? -4.898 36.562 -10.727 1 98.25 301 LYS A C 1
ATOM 2396 O O . LYS A 1 301 ? -6.082 36.844 -10.547 1 98.25 301 LYS A O 1
ATOM 2401 N N . GLY A 1 302 ? -3.861 37.406 -10.5 1 98.12 302 GLY A N 1
ATOM 2402 C CA . GLY A 1 302 ? -4.105 38.812 -10.141 1 98.12 302 GLY A CA 1
ATOM 2403 C C . GLY A 1 302 ? -4.68 39.625 -11.281 1 98.12 302 GLY A C 1
ATOM 2404 O O . GLY A 1 302 ? -4.363 39.375 -12.445 1 98.12 302 GLY A O 1
ATOM 2405 N N . THR A 1 303 ? -5.426 40.656 -10.898 1 97.44 303 THR A N 1
ATOM 2406 C CA . THR A 1 303 ? -6.113 41.469 -11.914 1 97.44 303 THR A CA 1
ATOM 2407 C C . THR A 1 303 ? -5.312 42.719 -12.25 1 97.44 303 THR A C 1
ATOM 2409 O O . THR A 1 303 ? -5.391 43.219 -13.375 1 97.44 303 THR A O 1
ATOM 2412 N N . LYS A 1 304 ? -4.527 43.219 -11.367 1 97.56 304 LYS A N 1
ATOM 2413 C CA . LYS A 1 304 ? -3.795 44.469 -11.57 1 97.56 304 LYS A CA 1
ATOM 2414 C C . LYS A 1 304 ? -2.295 44.219 -11.688 1 97.56 304 LYS A C 1
ATOM 2416 O O . LYS A 1 304 ? -1.623 44.812 -12.531 1 97.56 304 LYS A O 1
ATOM 2421 N N . TYR A 1 305 ? -1.821 43.406 -10.852 1 97.75 305 TYR A N 1
ATOM 2422 C CA . TYR A 1 305 ? -0.414 43.031 -10.828 1 97.75 305 TYR A CA 1
ATOM 2423 C C . TYR A 1 305 ? -0.255 41.5 -10.953 1 97.75 305 TYR A C 1
ATOM 2425 O O . TYR A 1 305 ? 0.266 40.844 -10.047 1 97.75 305 TYR A O 1
ATOM 2433 N N . PRO A 1 306 ? -0.534 40.906 -12.125 1 97.81 306 PRO A N 1
ATOM 2434 C CA . PRO A 1 306 ? -0.557 39.469 -12.273 1 97.81 306 PRO A CA 1
ATOM 2435 C C . PRO A 1 306 ? 0.826 38.844 -12.125 1 97.81 306 PRO A C 1
ATOM 2437 O O . PRO A 1 306 ? 0.937 37.625 -11.898 1 97.81 306 PRO A O 1
ATOM 2440 N N . ASP A 1 307 ? 1.895 39.625 -12.203 1 97.69 307 ASP A N 1
ATOM 2441 C CA . ASP A 1 307 ? 3.25 39.094 -12.133 1 97.69 307 ASP A CA 1
ATOM 2442 C C . ASP A 1 307 ? 3.859 39.344 -10.75 1 97.69 307 ASP A C 1
ATOM 2444 O O . ASP A 1 307 ? 5.078 39.25 -10.578 1 97.69 307 ASP A O 1
ATOM 2448 N N . GLU A 1 308 ? 3.053 39.75 -9.773 1 98.31 308 GLU A N 1
ATOM 2449 C CA . GLU A 1 308 ? 3.396 39.781 -8.352 1 98.31 308 GLU A CA 1
ATOM 2450 C C . GLU A 1 308 ? 2.623 38.719 -7.578 1 98.31 308 GLU A C 1
ATOM 2452 O O . GLU A 1 308 ? 1.499 38.375 -7.945 1 98.31 308 GLU A O 1
ATOM 2457 N N . TYR A 1 309 ? 3.326 38.156 -6.531 1 98.69 309 TYR A N 1
ATOM 2458 C CA . TYR A 1 309 ? 2.764 36.938 -6.004 1 98.69 309 TYR A CA 1
ATOM 2459 C C . TYR A 1 309 ? 2.662 36.969 -4.484 1 98.69 309 TYR A C 1
ATOM 2461 O O . TYR A 1 309 ? 3.496 37.594 -3.82 1 98.69 309 TYR A O 1
ATOM 2469 N N . VAL A 1 310 ? 1.664 36.406 -3.957 1 98.75 310 VAL A N 1
ATOM 2470 C CA . VAL A 1 310 ? 1.568 35.875 -2.6 1 98.75 310 VAL A CA 1
ATOM 2471 C C . VAL A 1 310 ? 1.5 34.344 -2.646 1 98.75 310 VAL A C 1
ATOM 2473 O O . VAL A 1 310 ? 0.708 33.781 -3.4 1 98.75 310 VAL A O 1
ATOM 2476 N N . ILE A 1 311 ? 2.342 33.656 -1.855 1 98.88 311 ILE A N 1
ATOM 2477 C CA . ILE A 1 311 ? 2.393 32.219 -1.949 1 98.88 311 ILE A CA 1
ATOM 2478 C C . ILE A 1 311 ? 1.96 31.594 -0.622 1 98.88 311 ILE A C 1
ATOM 2480 O O . ILE A 1 311 ? 2.412 32.031 0.444 1 98.88 311 ILE A O 1
ATOM 2484 N N . ILE A 1 312 ? 1.007 30.688 -0.658 1 98.88 312 ILE A N 1
ATOM 2485 C CA . ILE A 1 312 ? 0.681 29.781 0.433 1 98.88 312 ILE A CA 1
ATOM 2486 C C . ILE A 1 312 ? 1.203 28.375 0.111 1 98.88 312 ILE A C 1
ATOM 2488 O O . ILE A 1 312 ? 0.922 27.844 -0.96 1 98.88 312 ILE A O 1
ATOM 2492 N N . SER A 1 313 ? 2.016 27.797 1.075 1 98.81 313 SER A N 1
ATOM 2493 C CA . SER A 1 313 ? 2.635 26.531 0.686 1 98.81 313 SER A CA 1
ATOM 2494 C C . SER A 1 313 ? 2.719 25.578 1.865 1 98.81 313 SER A C 1
ATOM 2496 O O . SER A 1 313 ? 2.553 25.984 3.018 1 98.81 313 SER A O 1
ATOM 2498 N N . GLY A 1 314 ? 2.826 24.375 1.63 1 98.56 314 GLY A N 1
ATOM 2499 C CA . GLY A 1 314 ? 3.236 23.203 2.387 1 98.56 314 GLY A CA 1
ATOM 2500 C C . GLY A 1 314 ? 3.861 22.125 1.523 1 98.56 314 GLY A C 1
ATOM 2501 O O . GLY A 1 314 ? 4.129 22.359 0.34 1 98.56 314 GLY A O 1
ATOM 2502 N N . HIS A 1 315 ? 4.191 21.031 2.146 1 98.88 315 HIS A N 1
ATOM 2503 C CA . HIS A 1 315 ? 4.715 19.984 1.285 1 98.88 315 HIS A CA 1
ATOM 2504 C C . HIS A 1 315 ? 3.754 18.797 1.212 1 98.88 315 HIS A C 1
ATOM 2506 O O . HIS A 1 315 ? 3.123 18.453 2.209 1 98.88 315 HIS A O 1
ATOM 2512 N N . LEU A 1 316 ? 3.609 18.297 0.014 1 98.88 316 LEU A N 1
ATOM 2513 C CA . LEU A 1 316 ? 2.631 17.25 -0.25 1 98.88 316 LEU A CA 1
ATOM 2514 C C . LEU A 1 316 ? 3.129 15.898 0.258 1 98.88 316 LEU A C 1
ATOM 2516 O O . LEU A 1 316 ? 2.334 15.07 0.705 1 98.88 316 LEU A O 1
ATOM 2520 N N . ASP A 1 317 ? 4.457 15.664 0.191 1 98.69 317 ASP A N 1
ATOM 2521 C CA . ASP A 1 317 ? 5.004 14.375 0.599 1 98.69 317 ASP A CA 1
ATOM 2522 C C . ASP A 1 317 ? 4.938 14.203 2.115 1 98.69 317 ASP A C 1
ATOM 2524 O O . ASP A 1 317 ? 4.766 15.18 2.848 1 98.69 317 ASP A O 1
ATOM 2528 N N . SER A 1 318 ? 4.969 13.055 2.584 1 98.38 318 SER A N 1
ATOM 2529 C CA . SER A 1 318 ? 5.105 12.633 3.975 1 98.38 318 SER A CA 1
ATOM 2530 C C . SER A 1 318 ? 5.859 11.312 4.082 1 98.38 318 SER A C 1
ATOM 2532 O O . SER A 1 318 ? 6.055 10.617 3.084 1 98.38 318 SER A O 1
ATOM 2534 N N . TYR A 1 319 ? 6.367 11.07 5.242 1 97.62 319 TYR A N 1
ATOM 2535 C CA . TYR A 1 319 ? 6.816 9.703 5.477 1 97.62 319 TYR A CA 1
ATOM 2536 C C . TYR A 1 319 ? 5.641 8.727 5.469 1 97.62 319 TYR A C 1
ATOM 2538 O O . TYR A 1 319 ? 4.484 9.148 5.559 1 97.62 319 TYR A O 1
ATOM 2546 N N . ASP A 1 320 ? 5.934 7.41 5.348 1 96.94 320 ASP A N 1
ATOM 2547 C CA . ASP A 1 320 ? 4.879 6.48 4.953 1 96.94 320 ASP A CA 1
ATOM 2548 C C . ASP A 1 320 ? 4.676 5.398 6.008 1 96.94 320 ASP A C 1
ATOM 2550 O O . ASP A 1 320 ? 3.932 4.441 5.785 1 96.94 320 ASP A O 1
ATOM 2554 N N . VAL A 1 321 ? 5.371 5.492 7.184 1 96.25 321 VAL A N 1
ATOM 2555 C CA . VAL A 1 321 ? 5.039 4.578 8.273 1 96.25 321 VAL A CA 1
ATOM 2556 C C . VAL A 1 321 ? 3.709 4.984 8.898 1 96.25 321 VAL A C 1
ATOM 2558 O O . VAL A 1 321 ? 3.027 4.156 9.516 1 96.25 321 VAL A O 1
ATOM 2561 N N . ALA A 1 322 ? 3.43 6.234 8.781 1 97.12 322 ALA A N 1
ATOM 2562 C CA . ALA A 1 322 ? 2.104 6.762 9.102 1 97.12 322 ALA A CA 1
ATOM 2563 C C . ALA A 1 322 ? 1.427 7.336 7.863 1 97.12 322 ALA A C 1
ATOM 2565 O O . ALA A 1 322 ? 1.529 6.77 6.773 1 97.12 322 ALA A O 1
ATOM 2566 N N . THR A 1 323 ? 0.573 8.422 8.062 1 97.69 323 THR A N 1
ATOM 2567 C CA . THR A 1 323 ? -0.194 8.867 6.898 1 97.69 323 THR A CA 1
ATOM 2568 C C . THR A 1 323 ? -0.022 10.359 6.672 1 97.69 323 THR A C 1
ATOM 2570 O O . THR A 1 323 ? -0.76 10.969 5.891 1 97.69 323 THR A O 1
ATOM 2573 N N . GLY A 1 324 ? 0.928 10.992 7.391 1 98.06 324 GLY A N 1
ATOM 2574 C CA . GLY A 1 324 ? 1.174 12.414 7.203 1 98.06 324 GLY A CA 1
ATOM 2575 C C . GLY A 1 324 ? 0.022 13.281 7.668 1 98.06 324 GLY A C 1
ATOM 2576 O O . GLY A 1 324 ? -0.287 14.297 7.039 1 98.06 324 GLY A O 1
ATOM 2577 N N . GLY A 1 325 ? -0.62 12.867 8.734 1 98.25 325 GLY A N 1
ATOM 2578 C CA . GLY A 1 325 ? -1.755 13.625 9.234 1 98.25 325 GLY A CA 1
ATOM 2579 C C . GLY A 1 325 ? -1.389 15.039 9.664 1 98.25 325 GLY A C 1
ATOM 2580 O O . GLY A 1 325 ? -2.18 15.969 9.492 1 98.25 325 GLY A O 1
ATOM 2581 N N . ILE A 1 326 ? -0.219 15.141 10.227 1 98.38 326 ILE A N 1
ATOM 2582 C CA . ILE A 1 326 ? 0.26 16.422 10.703 1 98.38 326 ILE A CA 1
ATOM 2583 C C . ILE A 1 326 ? 1.399 16.922 9.812 1 98.38 326 ILE A C 1
ATOM 2585 O O . ILE A 1 326 ? 1.31 18 9.219 1 98.38 326 ILE A O 1
ATOM 2589 N N . ASP A 1 327 ? 2.336 16.172 9.562 1 97.75 327 ASP A N 1
ATOM 2590 C CA . ASP A 1 327 ? 3.527 16.469 8.781 1 97.75 327 ASP A CA 1
ATOM 2591 C C . ASP A 1 327 ? 3.414 15.898 7.367 1 97.75 327 ASP A C 1
ATOM 2593 O O . ASP A 1 327 ? 3.869 14.781 7.105 1 97.75 327 ASP A O 1
ATOM 2597 N N . CYS A 1 328 ? 2.822 16.594 6.359 1 97.5 328 CYS A N 1
ATOM 2598 C CA . CYS A 1 328 ? 2.48 18.016 6.445 1 97.5 328 CYS A CA 1
ATOM 2599 C C . CYS A 1 328 ? 0.995 18.234 6.188 1 97.5 328 CYS A C 1
ATOM 2601 O O . CYS A 1 328 ? 0.616 19.172 5.48 1 97.5 328 CYS A O 1
ATOM 2603 N N . GLY A 1 329 ? 0.168 17.312 6.668 1 98.31 329 GLY A N 1
ATOM 2604 C CA . GLY A 1 329 ? -1.269 17.5 6.535 1 98.31 329 GLY A CA 1
ATOM 2605 C C . GLY A 1 329 ? -1.749 18.844 7.055 1 98.31 329 GLY A C 1
ATOM 2606 O O . GLY A 1 329 ? -2.664 19.438 6.488 1 98.31 329 GLY A O 1
ATOM 2607 N N . THR A 1 330 ? -1.124 19.344 8.047 1 97.94 330 THR A N 1
ATOM 2608 C CA . THR A 1 330 ? -1.539 20.578 8.68 1 97.94 330 THR A CA 1
ATOM 2609 C C . THR A 1 330 ? -1.218 21.781 7.781 1 97.94 330 THR A C 1
ATOM 2611 O O . THR A 1 330 ? -1.733 22.875 7.992 1 97.94 330 THR A O 1
ATOM 2614 N N . GLY A 1 331 ? -0.317 21.625 6.859 1 98.19 331 GLY A N 1
ATOM 2615 C CA . GLY A 1 331 ? -0.05 22.656 5.871 1 98.19 331 GLY A CA 1
ATOM 2616 C C . GLY A 1 331 ? -0.913 22.547 4.629 1 98.19 331 GLY A C 1
ATOM 2617 O O . GLY A 1 331 ? -1.456 23.531 4.145 1 98.19 331 GLY A O 1
ATOM 2618 N N . ILE A 1 332 ? -1.092 21.344 4.199 1 98.81 332 ILE A N 1
ATOM 2619 C CA . ILE A 1 332 ? -1.762 21.078 2.932 1 98.81 332 ILE A CA 1
ATOM 2620 C C . ILE A 1 332 ? -3.268 21.281 3.094 1 98.81 332 ILE A C 1
ATOM 2622 O O . ILE A 1 332 ? -3.912 21.906 2.25 1 98.81 332 ILE A O 1
ATOM 2626 N N . GLY A 1 333 ? -3.826 20.75 4.145 1 98.62 333 GLY A N 1
ATOM 2627 C CA . GLY A 1 333 ? -5.258 20.875 4.375 1 98.62 333 GLY A CA 1
ATOM 2628 C C . GLY A 1 333 ? -5.723 22.328 4.395 1 98.62 333 GLY A C 1
ATOM 2629 O O . GLY A 1 333 ? -6.523 22.734 3.553 1 98.62 333 GLY A O 1
ATOM 2630 N N . PRO A 1 334 ? -5.16 23.141 5.289 1 98.75 334 PRO A N 1
ATOM 2631 C CA . PRO A 1 334 ? -5.555 24.547 5.359 1 98.75 334 PRO A CA 1
ATOM 2632 C C . PRO A 1 334 ? -5.258 25.312 4.07 1 98.75 334 PRO A C 1
ATOM 2634 O O . PRO A 1 334 ? -6.02 26.188 3.684 1 98.75 334 PRO A O 1
ATOM 2637 N N . MET A 1 335 ? -4.164 24.969 3.396 1 98.88 335 MET A N 1
ATOM 2638 C CA . MET A 1 335 ? -3.865 25.625 2.123 1 98.88 335 MET A CA 1
ATOM 2639 C C . MET A 1 335 ? -4.965 25.344 1.104 1 98.88 335 MET A C 1
ATOM 2641 O O . MET A 1 335 ? -5.465 26.281 0.461 1 98.88 335 MET A O 1
ATOM 2645 N N . MET A 1 336 ? -5.324 24.109 0.987 1 98.88 336 MET A N 1
ATOM 2646 C CA . MET A 1 336 ? -6.371 23.75 0.033 1 98.88 336 MET A CA 1
ATOM 2647 C C . MET A 1 336 ? -7.691 24.406 0.401 1 98.88 336 MET A C 1
ATOM 2649 O O . MET A 1 336 ? -8.398 24.922 -0.47 1 98.88 336 MET A O 1
ATOM 2653 N N . GLU A 1 337 ? -8.008 24.375 1.659 1 98.88 337 GLU A N 1
ATOM 2654 C CA . GLU A 1 337 ? -9.281 24.938 2.084 1 98.88 337 GLU A CA 1
ATOM 2655 C C . GLU A 1 337 ? -9.289 26.453 1.909 1 98.88 337 GLU A C 1
ATOM 2657 O O . GLU A 1 337 ? -10.312 27.047 1.555 1 98.88 337 GLU A O 1
ATOM 2662 N N . ALA A 1 338 ? -8.188 27.125 2.184 1 98.88 338 ALA A N 1
ATOM 2663 C CA . ALA A 1 338 ? -8.07 28.562 1.915 1 98.88 338 ALA A CA 1
ATOM 2664 C C . ALA A 1 338 ? -8.312 28.859 0.439 1 98.88 338 ALA A C 1
ATOM 2666 O O . ALA A 1 338 ? -9.039 29.797 0.103 1 98.88 338 ALA A O 1
ATOM 2667 N N . ALA A 1 339 ? -7.695 28.047 -0.386 1 98.94 339 ALA A N 1
ATOM 2668 C CA . ALA A 1 339 ? -7.891 28.219 -1.824 1 98.94 339 ALA A CA 1
ATOM 2669 C C . ALA A 1 339 ? -9.367 28.094 -2.195 1 98.94 339 ALA A C 1
ATOM 2671 O O . ALA A 1 339 ? -9.891 28.922 -2.947 1 98.94 339 ALA A O 1
ATOM 2672 N N . ARG A 1 340 ? -10 27.078 -1.653 1 98.88 340 ARG A N 1
ATOM 2673 C CA . ARG A 1 340 ? -11.414 26.844 -1.938 1 98.88 340 ARG A CA 1
ATOM 2674 C C . ARG A 1 340 ? -12.258 28.031 -1.468 1 98.88 340 ARG A C 1
ATOM 2676 O O . ARG A 1 340 ? -13.117 28.516 -2.205 1 98.88 340 ARG A O 1
ATOM 2683 N N . MET A 1 341 ? -12.008 28.547 -0.308 1 98.75 341 MET A N 1
ATOM 2684 C CA . MET A 1 341 ? -12.766 29.656 0.252 1 98.75 341 MET A CA 1
ATOM 2685 C C . MET A 1 341 ? -12.586 30.922 -0.592 1 98.75 341 MET A C 1
ATOM 2687 O O . MET A 1 341 ? -13.555 31.641 -0.846 1 98.75 341 MET A O 1
ATOM 2691 N N . ILE A 1 342 ? -11.398 31.203 -1.017 1 98.75 342 ILE A N 1
ATOM 2692 C CA . ILE A 1 342 ? -11.133 32.375 -1.834 1 98.75 342 ILE A CA 1
ATOM 2693 C C . ILE A 1 342 ? -11.844 32.25 -3.178 1 98.75 342 ILE A C 1
ATOM 2695 O O . ILE A 1 342 ? -12.492 33.188 -3.645 1 98.75 342 ILE A O 1
ATOM 2699 N N . ALA A 1 343 ? -11.719 31.109 -3.734 1 98.38 343 ALA A N 1
ATOM 2700 C CA . ALA A 1 343 ? -12.383 30.875 -5.016 1 98.38 343 ALA A CA 1
ATOM 2701 C C . ALA A 1 343 ? -13.891 31.062 -4.898 1 98.38 343 ALA A C 1
ATOM 2703 O O . ALA A 1 343 ? -14.508 31.719 -5.734 1 98.38 343 ALA A O 1
ATOM 2704 N N . LEU A 1 344 ? -14.484 30.5 -3.879 1 97.44 344 LEU A N 1
ATOM 2705 C CA . LEU A 1 344 ? -15.93 30.547 -3.684 1 97.44 344 LEU A CA 1
ATOM 2706 C C . LEU A 1 344 ? -16.391 31.969 -3.371 1 97.44 344 LEU A C 1
ATOM 2708 O O . LEU A 1 344 ? -17.547 32.312 -3.613 1 97.44 344 LEU A O 1
ATOM 2712 N N . SER A 1 345 ? -15.508 32.781 -2.877 1 97.69 345 SER A N 1
ATOM 2713 C CA . SER A 1 345 ? -15.859 34.156 -2.508 1 97.69 345 SER A CA 1
ATOM 2714 C C . SER A 1 345 ? -16.016 35.031 -3.742 1 97.69 345 SER A C 1
ATOM 2716 O O . SER A 1 345 ? -16.594 36.125 -3.664 1 97.69 345 SER A O 1
ATOM 2718 N N . GLY A 1 346 ? -15.414 34.594 -4.863 1 96.12 346 GLY A N 1
ATOM 2719 C CA . GLY A 1 346 ? -15.422 35.406 -6.074 1 96.12 346 GLY A CA 1
ATOM 2720 C C . GLY A 1 346 ? -14.383 36.531 -6.062 1 96.12 346 GLY A C 1
ATOM 2721 O O . GLY A 1 346 ? -14.438 37.438 -6.891 1 96.12 346 GLY A O 1
ATOM 2722 N N . ALA A 1 347 ? -13.5 36.406 -5.148 1 96.5 347 ALA A N 1
ATOM 2723 C CA . ALA A 1 347 ? -12.469 37.438 -5.027 1 96.5 347 ALA A CA 1
ATOM 2724 C C . ALA A 1 347 ? -11.672 37.562 -6.32 1 96.5 347 ALA A C 1
ATOM 2726 O O . ALA A 1 347 ? -11.406 36.562 -6.996 1 96.5 347 ALA A O 1
ATOM 2727 N N . LYS A 1 348 ? -11.328 38.781 -6.656 1 96.56 348 LYS A N 1
ATOM 2728 C CA . LYS A 1 348 ? -10.422 39.125 -7.754 1 96.56 348 LYS A CA 1
ATOM 2729 C C . LYS A 1 348 ? -9.211 39.906 -7.25 1 96.56 348 LYS A C 1
ATOM 2731 O O . LYS A 1 348 ? -9.125 41.125 -7.43 1 96.56 348 LYS A O 1
ATOM 2736 N N . PRO A 1 349 ? -8.281 39.156 -6.719 1 97.88 349 PRO A N 1
ATOM 2737 C CA . PRO A 1 349 ? -7.141 39.844 -6.094 1 97.88 349 PRO A CA 1
ATOM 2738 C C . PRO A 1 349 ? -6.332 40.656 -7.086 1 97.88 349 PRO A C 1
ATOM 2740 O O . PRO A 1 349 ? -6.34 40.375 -8.281 1 97.88 349 PRO A O 1
ATOM 2743 N N . LYS A 1 350 ? -5.664 41.75 -6.57 1 97.81 350 LYS A N 1
ATOM 2744 C CA . LYS A 1 350 ? -4.789 42.562 -7.402 1 97.81 350 LYS A CA 1
ATOM 2745 C C . LYS A 1 350 ? -3.535 41.812 -7.809 1 97.81 350 LYS A C 1
ATOM 2747 O O . LYS A 1 350 ? -3.057 41.938 -8.938 1 97.81 350 LYS A O 1
ATOM 2752 N N . ARG A 1 351 ? -2.959 41.031 -6.941 1 98.44 351 ARG A N 1
ATOM 2753 C CA . ARG A 1 351 ? -1.784 40.219 -7.18 1 98.44 351 ARG A CA 1
ATOM 2754 C C . ARG A 1 351 ? -2.162 38.719 -7.25 1 98.44 351 ARG A C 1
ATOM 2756 O O . ARG A 1 351 ? -3.172 38.312 -6.676 1 98.44 351 ARG A O 1
ATOM 2763 N N . THR A 1 352 ? -1.348 37.938 -7.961 1 98.69 352 THR A N 1
ATOM 2764 C CA . THR A 1 352 ? -1.591 36.5 -8.094 1 98.69 352 THR A CA 1
ATOM 2765 C C . THR A 1 352 ? -1.348 35.781 -6.766 1 98.69 352 THR A C 1
ATOM 2767 O O . THR A 1 352 ? -0.366 36.062 -6.074 1 98.69 352 THR A O 1
ATOM 2770 N N . ILE A 1 353 ? -2.297 34.938 -6.375 1 98.88 353 ILE A N 1
ATOM 2771 C CA . ILE A 1 353 ? -2.102 34.062 -5.23 1 98.88 353 ILE A CA 1
ATOM 2772 C C . ILE A 1 353 ? -1.732 32.656 -5.719 1 98.88 353 ILE A C 1
ATOM 2774 O O . ILE A 1 353 ? -2.441 32.094 -6.539 1 98.88 353 ILE A O 1
ATOM 2778 N N . LEU A 1 354 ? -0.598 32.188 -5.27 1 98.94 354 LEU A N 1
ATOM 2779 C CA . LEU A 1 354 ? -0.166 30.828 -5.586 1 98.94 354 LEU A CA 1
ATOM 2780 C C . LEU A 1 354 ? -0.377 29.906 -4.395 1 98.94 354 LEU A C 1
ATOM 2782 O O . LEU A 1 354 ? -0.161 30.297 -3.246 1 98.94 354 LEU A O 1
ATOM 2786 N N . PHE A 1 355 ? -0.866 28.75 -4.652 1 98.94 355 PHE A N 1
ATOM 2787 C CA . PHE A 1 355 ? -0.928 27.625 -3.725 1 98.94 355 PHE A CA 1
ATOM 2788 C C . PHE A 1 355 ? 0.005 26.516 -4.168 1 98.94 355 PHE A C 1
ATOM 2790 O O . PHE A 1 355 ? -0.239 25.859 -5.184 1 98.94 355 PHE A O 1
ATOM 2797 N N . VAL A 1 356 ? 1.048 26.281 -3.395 1 98.94 356 VAL A N 1
ATOM 2798 C CA . VAL A 1 356 ? 2.08 25.375 -3.879 1 98.94 356 VAL A CA 1
ATOM 2799 C C . VAL A 1 356 ? 2.268 24.234 -2.885 1 98.94 356 VAL A C 1
ATOM 2801 O O . VAL A 1 356 ? 2.617 24.469 -1.724 1 98.94 356 VAL A O 1
ATOM 2804 N N . ALA A 1 357 ? 1.954 23.047 -3.303 1 98.94 357 ALA A N 1
ATOM 2805 C CA . ALA A 1 357 ? 2.332 21.828 -2.584 1 98.94 357 ALA A CA 1
ATOM 2806 C C . ALA A 1 357 ? 3.68 21.312 -3.064 1 98.94 357 ALA A C 1
ATOM 2808 O O . ALA A 1 357 ? 3.768 20.688 -4.125 1 98.94 357 ALA A O 1
ATOM 2809 N N . PHE A 1 358 ? 4.711 21.531 -2.256 1 98.94 358 PHE A N 1
ATOM 2810 C CA . PHE A 1 358 ? 6.07 21.188 -2.666 1 98.94 358 PHE A CA 1
ATOM 2811 C C . PHE A 1 358 ? 6.312 19.688 -2.547 1 98.94 358 PHE A C 1
ATOM 2813 O O . PHE A 1 358 ? 5.801 19.047 -1.63 1 98.94 358 PHE A O 1
ATOM 2820 N N . ALA A 1 359 ? 7.141 19.188 -3.449 1 98.81 359 ALA A N 1
ATOM 2821 C CA . ALA A 1 359 ? 7.547 17.781 -3.438 1 98.81 359 ALA A CA 1
ATOM 2822 C C . ALA A 1 359 ? 8.859 17.609 -2.678 1 98.81 359 ALA A C 1
ATOM 2824 O O . ALA A 1 359 ? 9.766 18.422 -2.789 1 98.81 359 ALA A O 1
ATOM 2825 N N . GLY A 1 360 ? 8.945 16.531 -1.91 1 98.56 360 GLY A N 1
ATOM 2826 C CA . GLY A 1 360 ? 10.219 16.047 -1.396 1 98.56 360 GLY A CA 1
ATOM 2827 C C . GLY A 1 360 ? 10.836 16.969 -0.36 1 98.56 360 GLY A C 1
ATOM 2828 O O . GLY A 1 360 ? 12.055 17.156 -0.344 1 98.56 360 GLY A O 1
ATOM 2829 N N . GLU A 1 361 ? 9.938 17.688 0.45 1 98.56 361 GLU A N 1
ATOM 2830 C CA . GLU A 1 361 ? 10.5 18.375 1.604 1 98.56 361 GLU A CA 1
ATOM 2831 C C . GLU A 1 361 ? 11.289 17.422 2.494 1 98.56 361 GLU A C 1
ATOM 2833 O O . GLU A 1 361 ? 12.406 17.734 2.916 1 98.56 361 GLU A O 1
ATOM 2838 N N . GLU A 1 362 ? 10.742 16.266 2.666 1 97.38 362 GLU A N 1
ATOM 2839 C CA . GLU A 1 362 ? 11.32 15.25 3.537 1 97.38 362 GLU A CA 1
ATOM 2840 C C . GLU A 1 362 ? 12.617 14.695 2.949 1 97.38 362 GLU A C 1
ATOM 2842 O O . GLU A 1 362 ? 13.383 14.023 3.643 1 97.38 362 GLU A O 1
ATOM 2847 N N . PHE A 1 363 ? 12.867 14.906 1.693 1 97.19 363 PHE A N 1
ATOM 2848 C CA . PHE A 1 363 ? 14.008 14.344 0.988 1 97.19 363 PHE A CA 1
ATOM 2849 C C . PHE A 1 363 ? 15.062 15.414 0.715 1 97.19 363 PHE A C 1
ATOM 2851 O O . PHE A 1 363 ? 15.891 15.258 -0.179 1 97.19 363 PHE A O 1
ATOM 2858 N N . GLY A 1 364 ? 14.992 16.516 1.424 1 97 364 GLY A N 1
ATOM 2859 C CA . GLY A 1 364 ? 15.992 17.562 1.264 1 97 364 GLY A CA 1
ATOM 2860 C C . GLY A 1 364 ? 15.453 18.797 0.561 1 97 364 GLY A C 1
ATOM 2861 O O . GLY A 1 364 ? 16.188 19.453 -0.187 1 97 364 GLY A O 1
ATOM 2862 N N . LEU A 1 365 ? 14.18 19.062 0.701 1 98.5 365 LEU A N 1
ATOM 2863 C CA . LEU A 1 365 ? 13.539 20.266 0.193 1 98.5 365 LEU A CA 1
ATOM 2864 C C . LEU A 1 365 ? 13.586 20.312 -1.331 1 98.5 365 LEU A C 1
ATOM 2866 O O . LEU A 1 365 ? 13.82 21.359 -1.925 1 98.5 365 LEU A O 1
ATOM 2870 N N . LEU A 1 366 ? 13.422 19.219 -1.963 1 98.56 366 LEU A N 1
ATOM 2871 C CA . LEU A 1 366 ? 13.711 19.062 -3.385 1 98.56 366 LEU A CA 1
ATOM 2872 C C . LEU A 1 366 ? 12.742 19.891 -4.227 1 98.56 366 LEU A C 1
ATOM 2874 O O . LEU A 1 366 ? 13.156 20.531 -5.195 1 98.56 366 LEU A O 1
ATOM 2878 N N . GLY A 1 367 ? 11.492 19.875 -3.92 1 98.81 367 GLY A N 1
ATOM 2879 C CA . GLY A 1 367 ? 10.5 20.625 -4.672 1 98.81 367 GLY A CA 1
ATOM 2880 C C . GLY A 1 367 ? 10.703 22.125 -4.594 1 98.81 367 GLY A C 1
ATOM 2881 O O . GLY A 1 367 ? 10.602 22.828 -5.605 1 98.81 367 GLY A O 1
ATOM 2882 N N . ALA A 1 368 ? 10.969 22.594 -3.367 1 98.88 368 ALA A N 1
ATOM 2883 C CA . ALA A 1 368 ? 11.219 24.016 -3.188 1 98.88 368 ALA A CA 1
ATOM 2884 C C . ALA A 1 368 ? 12.477 24.453 -3.938 1 98.88 368 ALA A C 1
ATOM 2886 O O . ALA A 1 368 ? 12.484 25.516 -4.578 1 98.88 368 ALA A O 1
ATOM 2887 N N . LYS A 1 369 ? 13.508 23.656 -3.859 1 98.75 369 LYS A N 1
ATOM 2888 C CA . LYS A 1 369 ? 14.742 23.969 -4.574 1 98.75 369 LYS A CA 1
ATOM 2889 C C . LYS A 1 369 ? 14.516 24 -6.082 1 98.75 369 LYS A C 1
ATOM 2891 O O . LYS A 1 369 ? 15.008 24.906 -6.766 1 98.75 369 LYS A O 1
ATOM 2896 N N . ALA A 1 370 ? 13.781 23.047 -6.562 1 98.81 370 ALA A N 1
ATOM 2897 C CA . ALA A 1 370 ? 13.461 23.031 -7.988 1 98.81 370 ALA A CA 1
ATOM 2898 C C . ALA A 1 370 ? 12.648 24.25 -8.383 1 98.81 370 ALA A C 1
ATOM 2900 O O . ALA A 1 370 ? 12.875 24.844 -9.445 1 98.81 370 ALA A O 1
ATOM 2901 N N . TYR A 1 371 ? 11.727 24.625 -7.57 1 98.81 371 TYR A N 1
ATOM 2902 C CA . TYR A 1 371 ? 10.859 25.766 -7.859 1 98.81 371 TYR A CA 1
ATOM 2903 C C . TYR A 1 371 ? 11.672 27.062 -7.941 1 98.81 371 TYR A C 1
ATOM 2905 O O . TYR A 1 371 ? 11.5 27.844 -8.875 1 98.81 371 TYR A O 1
ATOM 2913 N N . VAL A 1 372 ? 12.523 27.312 -6.953 1 98.62 372 VAL A N 1
ATOM 2914 C CA . VAL A 1 372 ? 13.32 28.531 -6.891 1 98.62 372 VAL A CA 1
ATOM 2915 C C . VAL A 1 372 ? 14.234 28.609 -8.109 1 98.62 372 VAL A C 1
ATOM 2917 O O . VAL A 1 372 ? 14.422 29.688 -8.68 1 98.62 372 VAL A O 1
ATOM 2920 N N . LYS A 1 373 ? 14.742 27.469 -8.508 1 98.31 373 LYS A N 1
ATOM 2921 C CA . LYS A 1 373 ? 15.586 27.438 -9.703 1 98.31 373 LYS A CA 1
ATOM 2922 C C . LYS A 1 373 ? 14.789 27.781 -10.953 1 98.31 373 LYS A C 1
ATOM 2924 O O . LYS A 1 373 ? 15.234 28.594 -11.781 1 98.31 373 LYS A O 1
ATOM 2929 N N . THR A 1 374 ? 13.641 27.25 -11.102 1 98.31 374 THR A N 1
ATOM 2930 C CA . THR A 1 374 ? 12.789 27.422 -12.273 1 98.31 374 THR A CA 1
ATOM 2931 C C . THR A 1 374 ? 12.25 28.859 -12.344 1 98.31 374 THR A C 1
ATOM 2933 O O . THR A 1 374 ? 12.086 29.406 -13.43 1 98.31 374 THR A O 1
ATOM 2936 N N . HIS A 1 375 ? 11.977 29.469 -11.172 1 98.44 375 HIS A N 1
ATOM 2937 C CA . HIS A 1 375 ? 11.312 30.766 -11.125 1 98.44 375 HIS A CA 1
ATOM 2938 C C . HIS A 1 375 ? 12.242 31.844 -10.57 1 98.44 375 HIS A C 1
ATOM 2940 O O . HIS A 1 375 ? 11.805 32.75 -9.859 1 98.44 375 HIS A O 1
ATOM 2946 N N . ALA A 1 376 ? 13.461 31.75 -10.859 1 97.62 376 ALA A N 1
ATOM 2947 C CA . ALA A 1 376 ? 14.484 32.625 -10.312 1 97.62 376 ALA A CA 1
ATOM 2948 C C . ALA A 1 376 ? 14.164 34.094 -10.609 1 97.62 376 ALA A C 1
ATOM 2950 O O . ALA A 1 376 ? 14.391 34.969 -9.773 1 97.62 376 ALA A O 1
ATOM 2951 N N . LYS A 1 377 ? 13.57 34.406 -11.711 1 97.19 377 LYS A N 1
ATOM 2952 C CA . LYS A 1 377 ? 13.32 35.781 -12.156 1 97.19 377 LYS A CA 1
ATOM 2953 C C . LYS A 1 377 ? 12.094 36.375 -11.453 1 97.19 377 LYS A C 1
ATOM 2955 O O . LYS A 1 377 ? 11.883 37.594 -11.477 1 97.19 377 LYS A O 1
ATOM 2960 N N . GLU A 1 378 ? 11.367 35.5 -10.805 1 97.56 378 GLU A N 1
ATOM 2961 C CA . GLU A 1 378 ? 10.102 35.938 -10.211 1 97.56 378 GLU A CA 1
ATOM 2962 C C . GLU A 1 378 ? 10.242 36.156 -8.703 1 97.56 378 GLU A C 1
ATOM 2964 O O . GLU A 1 378 ? 9.359 36.719 -8.07 1 97.56 378 GLU A O 1
ATOM 2969 N N . LEU A 1 379 ? 11.359 35.781 -8.133 1 97.69 379 LEU A N 1
ATOM 2970 C CA . LEU A 1 379 ? 11.5 35.719 -6.68 1 97.69 379 LEU A CA 1
ATOM 2971 C C . LEU A 1 379 ? 11.383 37.125 -6.07 1 97.69 379 LEU A C 1
ATOM 2973 O O . LEU A 1 379 ? 10.844 37.281 -4.977 1 97.69 379 LEU A O 1
ATOM 2977 N N . GLY A 1 380 ? 11.875 38.125 -6.77 1 95.81 380 GLY A N 1
ATOM 2978 C CA . GLY A 1 380 ? 11.805 39.5 -6.289 1 95.81 380 GLY A CA 1
ATOM 2979 C C . GLY A 1 380 ? 10.391 40.031 -6.254 1 95.81 380 GLY A C 1
ATOM 2980 O O . GLY A 1 380 ? 10.141 41.062 -5.629 1 95.81 380 GLY A O 1
ATOM 2981 N N . LYS A 1 381 ? 9.484 39.344 -6.875 1 97.19 381 LYS A N 1
ATOM 2982 C CA . LYS A 1 381 ? 8.117 39.844 -6.996 1 97.19 381 LYS A CA 1
ATOM 2983 C C . LYS A 1 381 ? 7.191 39.094 -6.023 1 97.19 381 LYS A C 1
ATOM 2985 O O . LYS A 1 381 ? 5.977 39.312 -6.035 1 97.19 381 LYS A O 1
ATOM 2990 N N . ILE A 1 382 ? 7.727 38.281 -5.16 1 98.25 382 ILE A N 1
ATOM 2991 C CA . ILE A 1 382 ? 6.93 37.562 -4.16 1 98.25 382 ILE A CA 1
ATOM 2992 C C . ILE A 1 382 ? 6.785 38.438 -2.916 1 98.25 382 ILE A C 1
ATOM 2994 O O . ILE A 1 382 ? 7.777 38.781 -2.262 1 98.25 382 ILE A O 1
ATOM 2998 N N . ALA A 1 383 ? 5.566 38.875 -2.668 1 97.69 383 ALA A N 1
ATOM 2999 C CA . ALA A 1 383 ? 5.293 39.719 -1.513 1 97.69 383 ALA A CA 1
ATOM 3000 C C . ALA A 1 383 ? 5.598 38.969 -0.209 1 97.69 383 ALA A C 1
ATOM 3002 O O . ALA A 1 383 ? 6.246 39.531 0.683 1 97.69 383 ALA A O 1
ATOM 3003 N N . ASN A 1 384 ? 5.133 37.781 -0.06 1 97.75 384 ASN A N 1
ATOM 3004 C CA . ASN A 1 384 ? 5.359 36.906 1.09 1 97.75 384 ASN A CA 1
ATOM 3005 C C . ASN A 1 384 ? 5.016 35.438 0.773 1 97.75 384 ASN A C 1
ATOM 3007 O O . ASN A 1 384 ? 4.074 35.188 0.024 1 97.75 384 ASN A O 1
ATOM 3011 N N . LEU A 1 385 ? 5.848 34.562 1.232 1 98.56 385 LEU A N 1
ATOM 3012 C CA . LEU A 1 385 ? 5.539 33.156 1.217 1 98.56 385 LEU A CA 1
ATOM 3013 C C . LEU A 1 385 ? 5.105 32.688 2.598 1 98.56 385 LEU A C 1
ATOM 3015 O O . LEU A 1 385 ? 5.895 32.688 3.545 1 98.56 385 LEU A O 1
ATOM 3019 N N . PHE A 1 386 ? 3.826 32.312 2.678 1 98.56 386 PHE A N 1
ATOM 3020 C CA . PHE A 1 386 ? 3.307 31.656 3.877 1 98.56 386 PHE A CA 1
ATOM 3021 C C . PHE A 1 386 ? 3.484 30.156 3.797 1 98.56 386 PHE A C 1
ATOM 3023 O O . PHE A 1 386 ? 2.688 29.453 3.156 1 98.56 386 PHE A O 1
ATOM 3030 N N . ASN A 1 387 ? 4.496 29.656 4.488 1 98.56 387 ASN A N 1
ATOM 3031 C CA . ASN A 1 387 ? 4.723 28.219 4.555 1 98.56 387 ASN A CA 1
ATOM 3032 C C . ASN A 1 387 ? 4.289 27.641 5.898 1 98.56 387 ASN A C 1
ATOM 3034 O O . ASN A 1 387 ? 4.715 28.125 6.953 1 98.56 387 ASN A O 1
ATOM 3038 N N . ARG A 1 388 ? 3.391 26.719 5.812 1 97.69 388 ARG A N 1
ATOM 3039 C CA . ARG A 1 388 ? 2.977 26.047 7.047 1 97.69 388 ARG A CA 1
ATOM 3040 C C . ARG A 1 388 ? 3.506 24.625 7.098 1 97.69 388 ARG A C 1
ATOM 3042 O O . ARG A 1 388 ? 3.076 23.766 6.324 1 97.69 388 ARG A O 1
ATOM 3049 N N . ASP A 1 389 ? 4.402 24.359 7.938 1 96.69 389 ASP A N 1
ATOM 3050 C CA . ASP A 1 389 ? 5.039 23.078 8.211 1 96.69 389 ASP A CA 1
ATOM 3051 C C . ASP A 1 389 ? 5.289 22.906 9.711 1 96.69 389 ASP A C 1
ATOM 3053 O O . ASP A 1 389 ? 6.414 23.078 10.18 1 96.69 389 ASP A O 1
ATOM 3057 N N . GLY A 1 390 ? 4.277 22.594 10.453 1 94.81 390 GLY A N 1
ATOM 3058 C CA . GLY A 1 390 ? 4.312 22.453 11.898 1 94.81 390 GLY A CA 1
ATOM 3059 C C . GLY A 1 390 ? 3.088 21.75 12.461 1 94.81 390 GLY A C 1
ATOM 3060 O O . GLY A 1 390 ? 2.412 21.016 11.75 1 94.81 390 GLY A O 1
ATOM 3061 N N . GLY A 1 391 ? 2.842 21.906 13.711 1 95.19 391 GLY A N 1
ATOM 3062 C CA . GLY A 1 391 ? 1.738 21.25 14.398 1 95.19 391 GLY A CA 1
ATOM 3063 C C . GLY A 1 391 ? 0.389 21.875 14.078 1 95.19 391 GLY A C 1
ATOM 3064 O O . GLY A 1 391 ? 0.301 22.812 13.281 1 95.19 391 GLY A O 1
ATOM 3065 N N . PRO A 1 392 ? -0.643 21.344 14.672 1 96.88 392 PRO A N 1
ATOM 3066 C CA . PRO A 1 392 ? -2.004 21.781 14.359 1 96.88 392 PRO A CA 1
ATOM 3067 C C . PRO A 1 392 ? -2.391 23.078 15.07 1 96.88 392 PRO A C 1
ATOM 3069 O O . PRO A 1 392 ? -3.479 23.609 14.844 1 96.88 392 PRO A O 1
ATOM 3072 N N . THR A 1 393 ? -1.528 23.656 15.867 1 96.56 393 THR A N 1
ATOM 3073 C CA . THR A 1 393 ? -1.876 24.828 16.656 1 96.56 393 THR A CA 1
ATOM 3074 C C . THR A 1 393 ? -2.227 26.016 15.742 1 96.56 393 THR A C 1
ATOM 3076 O O . THR A 1 393 ? -1.599 26.203 14.703 1 96.56 393 THR A O 1
ATOM 3079 N N . PRO A 1 394 ? -3.236 26.781 16.156 1 97.5 394 PRO A N 1
ATOM 3080 C CA . PRO A 1 394 ? -3.777 27.812 15.266 1 97.5 394 PRO A CA 1
ATOM 3081 C C . PRO A 1 394 ? -2.939 29.094 15.266 1 97.5 394 PRO A C 1
ATOM 3083 O O . PRO A 1 394 ? -2.203 29.344 16.219 1 97.5 394 PRO A O 1
ATOM 3086 N N . PRO A 1 395 ? -3.055 29.891 14.195 1 98.25 395 PRO A N 1
ATOM 3087 C CA . PRO A 1 395 ? -2.451 31.219 14.211 1 98.25 395 PRO A CA 1
ATOM 3088 C C . PRO A 1 395 ? -3.01 32.125 15.32 1 98.25 395 PRO A C 1
ATOM 3090 O O . PRO A 1 395 ? -4.227 32.219 15.484 1 98.25 395 PRO A O 1
ATOM 3093 N N . VAL A 1 396 ? -2.096 32.75 15.992 1 97.94 396 VAL A N 1
ATOM 3094 C CA . VAL A 1 396 ? -2.514 33.688 17.016 1 97.94 396 VAL A CA 1
ATOM 3095 C C . VAL A 1 396 ? -1.875 35.062 16.766 1 97.94 396 VAL A C 1
ATOM 3097 O O . VAL A 1 396 ? -2.049 35.969 17.547 1 97.94 396 VAL A O 1
ATOM 3100 N N . GLY A 1 397 ? -1.157 35.188 15.711 1 98.12 397 GLY A N 1
ATOM 3101 C CA . GLY A 1 397 ? -0.535 36.438 15.336 1 98.12 397 GLY A CA 1
ATOM 3102 C C . GLY A 1 397 ? 0.509 36.281 14.25 1 98.12 397 GLY A C 1
ATOM 3103 O O . GLY A 1 397 ? 0.649 35.219 13.656 1 98.12 397 GLY A O 1
ATOM 3104 N N . ILE A 1 398 ? 1.12 37.375 13.961 1 98.12 398 ILE A N 1
ATOM 3105 C CA . ILE A 1 398 ? 2.227 37.406 13.008 1 98.12 398 ILE A CA 1
ATOM 3106 C C . ILE A 1 398 ? 3.205 38.5 13.391 1 98.12 398 ILE A C 1
ATOM 3108 O O . ILE A 1 398 ? 2.793 39.594 13.82 1 98.12 398 ILE A O 1
ATOM 3112 N N . SER A 1 399 ? 4.453 38.219 13.289 1 97.19 399 SER A N 1
ATOM 3113 C CA . SER A 1 399 ? 5.52 39.188 13.547 1 97.19 399 SER A CA 1
ATOM 3114 C C . SER A 1 399 ? 6.246 39.531 12.258 1 97.19 399 SER A C 1
ATOM 3116 O O . SER A 1 399 ? 6.762 38.688 11.555 1 97.19 399 SER A O 1
ATOM 3118 N N . VAL A 1 400 ? 6.312 40.844 11.961 1 96.88 400 VAL A N 1
ATOM 3119 C CA . VAL A 1 400 ? 6.867 41.312 10.695 1 96.88 400 VAL A CA 1
ATOM 3120 C C . VAL A 1 400 ? 7.77 42.5 10.93 1 96.88 400 VAL A C 1
ATOM 3122 O O . VAL A 1 400 ? 7.723 43.125 12 1 96.88 400 VAL A O 1
ATOM 3125 N N . PRO A 1 401 ? 8.602 42.844 9.938 1 94.88 401 PRO A N 1
ATOM 3126 C CA . PRO A 1 401 ? 9.406 44.062 10.07 1 94.88 401 PRO A CA 1
ATOM 3127 C C . PRO A 1 401 ? 8.562 45.312 10.18 1 94.88 401 PRO A C 1
ATOM 3129 O O . PRO A 1 401 ? 7.426 45.344 9.695 1 94.88 401 PRO A O 1
ATOM 3132 N N . GLN A 1 402 ? 9.234 46.344 10.688 1 94.88 402 GLN A N 1
ATOM 3133 C CA . GLN A 1 402 ? 8.547 47.625 10.906 1 94.88 402 GLN A CA 1
ATOM 3134 C C . GLN A 1 402 ? 7.961 48.156 9.602 1 94.88 402 GLN A C 1
ATOM 3136 O O . GLN A 1 402 ? 6.852 48.688 9.594 1 94.88 402 GLN A O 1
ATOM 3141 N N . ALA A 1 403 ? 8.68 47.938 8.578 1 95 403 ALA A N 1
ATOM 3142 C CA . ALA A 1 403 ? 8.273 48.5 7.289 1 95 403 ALA A CA 1
ATOM 3143 C C . ALA A 1 403 ? 6.984 47.844 6.785 1 95 403 ALA A C 1
ATOM 3145 O O . ALA A 1 403 ? 6.305 48.406 5.914 1 95 403 ALA A O 1
ATOM 3146 N N . MET A 1 404 ? 6.652 46.656 7.352 1 95.94 404 MET A N 1
ATOM 3147 C CA . MET A 1 404 ? 5.469 45.906 6.906 1 95.94 404 MET A CA 1
ATOM 3148 C C . MET A 1 404 ? 4.348 46.031 7.934 1 95.94 404 MET A C 1
ATOM 3150 O O . MET A 1 404 ? 3.217 45.625 7.664 1 95.94 404 MET A O 1
ATOM 3154 N N . TYR A 1 405 ? 4.613 46.562 9.078 1 96.69 405 TYR A N 1
ATOM 3155 C CA . TYR A 1 405 ? 3.744 46.469 10.242 1 96.69 405 TYR A CA 1
ATOM 3156 C C . TYR A 1 405 ? 2.367 47.062 9.938 1 96.69 405 TYR A C 1
ATOM 3158 O O . TYR A 1 405 ? 1.348 46.406 10.148 1 96.69 405 TYR A O 1
ATOM 3166 N N . ASP A 1 406 ? 2.293 48.281 9.414 1 96.06 406 ASP A N 1
ATOM 3167 C CA . ASP A 1 406 ? 1.019 48.938 9.172 1 96.06 406 ASP A CA 1
ATOM 3168 C C . ASP A 1 406 ? 0.186 48.188 8.141 1 96.06 406 ASP A C 1
ATOM 3170 O O . ASP A 1 406 ? -1.038 48.094 8.266 1 96.06 406 ASP A O 1
ATOM 3174 N N . ASP A 1 407 ? 0.874 47.75 7.105 1 96.38 407 ASP A N 1
ATOM 3175 C CA . ASP A 1 407 ? 0.175 46.969 6.094 1 96.38 407 ASP A CA 1
ATOM 3176 C C . ASP A 1 407 ? -0.456 45.719 6.699 1 96.38 407 ASP A C 1
ATOM 3178 O O . ASP A 1 407 ? -1.613 45.406 6.418 1 96.38 407 ASP A O 1
ATOM 3182 N N . PHE A 1 408 ? 0.248 45 7.586 1 97.31 408 PHE A N 1
ATOM 3183 C CA . PHE A 1 408 ? -0.251 43.75 8.172 1 97.31 408 PHE A CA 1
ATOM 3184 C C . PHE A 1 408 ? -1.347 44.062 9.195 1 97.31 408 PHE A C 1
ATOM 3186 O O . PHE A 1 408 ? -2.281 43.25 9.352 1 97.31 408 PHE A O 1
ATOM 3193 N N . VAL A 1 409 ? -1.208 45.156 9.922 1 97.19 409 VAL A N 1
ATOM 3194 C CA . VAL A 1 409 ? -2.271 45.531 10.836 1 97.19 409 VAL A CA 1
ATOM 3195 C C . VAL A 1 409 ? -3.584 45.688 10.078 1 97.19 409 VAL A C 1
ATOM 3197 O O . VAL A 1 409 ? -4.625 45.188 10.508 1 97.19 409 VAL A O 1
ATOM 3200 N N . GLU A 1 410 ? -3.494 46.375 8.969 1 95.69 410 GLU A N 1
ATOM 3201 C CA . GLU A 1 410 ? -4.688 46.594 8.164 1 95.69 410 GLU A CA 1
ATOM 3202 C C . GLU A 1 410 ? -5.234 45.281 7.605 1 95.69 410 GLU A C 1
ATOM 3204 O O . GLU A 1 410 ? -6.434 45.031 7.691 1 95.69 410 GLU A O 1
ATOM 3209 N N . VAL A 1 411 ? -4.391 44.5 7.094 1 96.06 411 VAL A N 1
ATOM 3210 C CA . VAL A 1 411 ? -4.738 43.25 6.422 1 96.06 411 VAL A CA 1
ATOM 3211 C C . VAL A 1 411 ? -5.355 42.281 7.43 1 96.06 411 VAL A C 1
ATOM 3213 O O . VAL A 1 411 ? -6.258 41.5 7.09 1 96.06 411 VAL A O 1
ATOM 3216 N N . CYS A 1 412 ? -4.973 42.312 8.711 1 97.62 412 CYS A N 1
ATOM 3217 C CA . CYS A 1 412 ? -5.344 41.281 9.695 1 97.62 412 CYS A CA 1
ATOM 3218 C C . CYS A 1 412 ? -6.562 41.719 10.5 1 97.62 412 CYS A C 1
ATOM 3220 O O . CYS A 1 412 ? -7.074 40.969 11.32 1 97.62 412 CYS A O 1
ATOM 3222 N N . LYS A 1 413 ? -7.035 42.875 10.266 1 96.06 413 LYS A N 1
ATOM 3223 C CA . LYS A 1 413 ? -8.164 43.406 11.016 1 96.06 413 LYS A CA 1
ATOM 3224 C C . LYS A 1 413 ? -9.352 42.469 10.992 1 96.06 413 LYS A C 1
ATOM 3226 O O . LYS A 1 413 ? -9.984 42.219 12.023 1 96.06 413 LYS A O 1
ATOM 3231 N N . PRO A 1 414 ? -9.68 41.844 9.852 1 96.81 414 PRO A N 1
ATOM 3232 C CA . PRO A 1 414 ? -10.867 41 9.805 1 96.81 414 PRO A CA 1
ATOM 3233 C C . PRO A 1 414 ? -10.68 39.688 10.555 1 96.81 414 PRO A C 1
ATOM 3235 O O . PRO A 1 414 ? -11.648 38.969 10.789 1 96.81 414 PRO A O 1
ATOM 3238 N N . VAL A 1 415 ? -9.453 39.281 10.914 1 97.75 415 VAL A N 1
ATOM 3239 C CA . VAL A 1 415 ? -9.172 38 11.523 1 97.75 415 VAL A CA 1
ATOM 3240 C C . VAL A 1 415 ? -9.953 37.844 12.828 1 97.75 415 VAL A C 1
ATOM 3242 O O . VAL A 1 415 ? -10.414 36.75 13.164 1 97.75 415 VAL A O 1
ATOM 3245 N N . LYS A 1 416 ? -10.172 38.969 13.492 1 94.69 416 LYS A N 1
ATOM 3246 C CA . LYS A 1 416 ? -10.867 38.938 14.781 1 94.69 416 LYS A CA 1
ATOM 3247 C C . LYS A 1 416 ? -12.336 38.594 14.609 1 94.69 416 LYS A C 1
ATOM 3249 O O . LYS A 1 416 ? -13.008 38.188 15.57 1 94.69 416 LYS A O 1
ATOM 3254 N N . GLU A 1 417 ? -12.797 38.719 13.43 1 94.81 417 GLU A N 1
ATOM 3255 C CA . GLU A 1 417 ? -14.203 38.438 13.141 1 94.81 417 GLU A CA 1
ATOM 3256 C C . GLU A 1 417 ? -14.422 36.938 12.906 1 94.81 417 GLU A C 1
ATOM 3258 O O . GLU A 1 417 ? -15.555 36.469 12.914 1 94.81 417 GLU A O 1
ATOM 3263 N N . ILE A 1 418 ? -13.406 36.219 12.75 1 97.25 418 ILE A N 1
ATOM 3264 C CA . ILE A 1 418 ? -13.523 34.781 12.438 1 97.25 418 ILE A CA 1
ATOM 3265 C C . ILE A 1 418 ? -14.031 34.031 13.664 1 97.25 418 ILE A C 1
ATOM 3267 O O . ILE A 1 418 ? -15.039 33.344 13.602 1 97.25 418 ILE A O 1
ATOM 3271 N N . ARG A 1 419 ? -13.305 34.125 14.766 1 95.44 419 ARG A N 1
ATOM 3272 C CA . ARG A 1 419 ? -13.648 33.562 16.062 1 95.44 419 ARG A CA 1
ATOM 3273 C C . ARG A 1 419 ? -13.258 34.5 17.188 1 95.44 419 ARG A C 1
ATOM 3275 O O . ARG A 1 419 ? -12.07 34.781 17.406 1 95.44 419 ARG A O 1
ATOM 3282 N N . ALA A 1 420 ? -14.188 34.906 17.953 1 92.19 420 ALA A N 1
ATOM 3283 C CA . ALA A 1 420 ? -13.977 35.938 18.969 1 92.19 420 ALA A CA 1
ATOM 3284 C C . ALA A 1 420 ? -13.094 35.438 20.094 1 92.19 420 ALA A C 1
ATOM 3286 O O . ALA A 1 420 ? -12.367 36.188 20.734 1 92.19 420 ALA A O 1
ATOM 3287 N N . ASP A 1 421 ? -13.109 34.156 20.312 1 94.69 421 ASP A N 1
ATOM 3288 C CA . ASP A 1 421 ? -12.391 33.594 21.453 1 94.69 421 ASP A CA 1
ATOM 3289 C C . ASP A 1 421 ? -10.953 33.25 21.062 1 94.69 421 ASP A C 1
ATOM 3291 O O . ASP A 1 421 ? -10.188 32.781 21.906 1 94.69 421 ASP A O 1
ATOM 3295 N N . TYR A 1 422 ? -10.539 33.469 19.844 1 96.69 422 TYR A N 1
ATOM 3296 C CA . TYR A 1 422 ? -9.172 33.219 19.391 1 96.69 422 TYR A CA 1
ATOM 3297 C C . TYR A 1 422 ? -8.398 34.531 19.297 1 96.69 422 TYR A C 1
ATOM 3299 O O . TYR A 1 422 ? -8.773 35.438 18.531 1 96.69 422 TYR A O 1
ATOM 3307 N N . PRO A 1 423 ? -7.328 34.688 20.016 1 96.19 423 PRO A N 1
ATOM 3308 C CA . PRO A 1 423 ? -6.539 35.906 19.906 1 96.19 423 PRO A CA 1
ATOM 3309 C C . PRO A 1 423 ? -5.762 36 18.594 1 96.19 423 PRO A C 1
ATOM 3311 O O . PRO A 1 423 ? -5.477 34.969 17.969 1 96.19 423 PRO A O 1
ATOM 3314 N N . PHE A 1 424 ? -5.52 37.219 18.156 1 97.81 424 PHE A N 1
ATOM 3315 C CA . PHE A 1 424 ? -4.641 37.469 17.016 1 97.81 424 PHE A CA 1
ATOM 3316 C C . PHE A 1 424 ? -3.992 38.844 17.125 1 97.81 424 PHE A C 1
ATOM 3318 O O . PHE A 1 424 ? -4.688 39.844 17.219 1 97.81 424 PHE A O 1
ATOM 3325 N N . GLU A 1 425 ? -2.67 38.875 17.047 1 97.44 425 GLU A N 1
ATOM 3326 C CA . GLU A 1 425 ? -1.958 40.125 17.172 1 97.44 425 GLU A CA 1
ATOM 3327 C C . GLU A 1 425 ? -0.854 40.25 16.125 1 97.44 425 GLU A C 1
ATOM 3329 O O . GLU A 1 425 ? -0.18 39.281 15.82 1 97.44 425 GLU A O 1
ATOM 3334 N N . VAL A 1 426 ? -0.702 41.438 15.57 1 98.12 426 VAL A N 1
ATOM 3335 C CA . VAL A 1 426 ? 0.437 41.781 14.719 1 98.12 426 VAL A CA 1
ATOM 3336 C C . VAL A 1 426 ? 1.534 42.438 15.547 1 98.12 426 VAL A C 1
ATOM 3338 O O . VAL A 1 426 ? 1.266 43.344 16.328 1 98.12 426 VAL A O 1
ATOM 3341 N N . LYS A 1 427 ? 2.709 41.938 15.43 1 97.75 427 LYS A N 1
ATOM 3342 C CA . LYS A 1 427 ? 3.836 42.5 16.172 1 97.75 427 LYS A CA 1
ATOM 3343 C C . LYS A 1 427 ? 5.004 42.812 15.25 1 97.75 427 LYS A C 1
ATOM 3345 O O . LYS A 1 427 ? 5.051 42.344 14.117 1 97.75 427 LYS A O 1
ATOM 3350 N N . VAL A 1 428 ? 5.844 43.688 15.742 1 96.38 428 VAL A N 1
ATOM 3351 C CA . VAL A 1 428 ? 7.066 44 15.008 1 96.38 428 VAL A CA 1
ATOM 3352 C C . VAL A 1 428 ? 8.156 43 15.359 1 96.38 428 VAL A C 1
ATOM 3354 O O . VAL A 1 428 ? 8.375 42.688 16.531 1 96.38 428 VAL A O 1
ATOM 3357 N N . ALA A 1 429 ? 8.75 42.438 14.375 1 92.75 429 ALA A N 1
ATOM 3358 C CA . ALA A 1 429 ? 9.883 41.562 14.547 1 92.75 429 ALA A CA 1
ATOM 3359 C C . ALA A 1 429 ? 11.203 42.281 14.32 1 92.75 429 ALA A C 1
ATOM 3361 O O . ALA A 1 429 ? 11.297 43.125 13.438 1 92.75 429 ALA A O 1
ATOM 3362 N N . LYS A 1 430 ? 12.18 41.906 15.07 1 90.06 430 LYS A N 1
ATOM 3363 C CA . LYS A 1 430 ? 13.523 42.406 14.828 1 90.06 430 LYS A CA 1
ATOM 3364 C C . LYS A 1 430 ? 14.125 41.812 13.562 1 90.06 430 LYS A C 1
ATOM 3366 O O . LYS A 1 430 ? 13.844 40.656 13.227 1 90.06 430 LYS A O 1
ATOM 3371 N N . PRO A 1 431 ? 14.906 42.688 12.859 1 90.44 431 PRO A N 1
ATOM 3372 C CA . PRO A 1 431 ? 15.578 42.094 11.688 1 90.44 431 PRO A CA 1
ATOM 3373 C C . PRO A 1 431 ? 16.438 40.875 12.039 1 90.44 431 PRO A C 1
ATOM 3375 O O . PRO A 1 431 ? 17.016 40.812 13.133 1 90.44 431 PRO A O 1
ATOM 3378 N N . PHE A 1 432 ? 16.438 39.938 11.195 1 87.06 432 PHE A N 1
ATOM 3379 C CA . PHE A 1 432 ? 17.297 38.781 11.391 1 87.06 432 PHE A CA 1
ATOM 3380 C C . PHE A 1 432 ? 18.281 38.625 10.234 1 87.06 432 PHE A C 1
ATOM 3382 O O . PHE A 1 432 ? 18.109 39.25 9.188 1 87.06 432 PHE A O 1
ATOM 3389 N N . LYS A 1 433 ? 19.375 37.844 10.477 1 90.44 433 LYS A N 1
ATOM 3390 C CA . LYS A 1 433 ? 20.359 37.594 9.422 1 90.44 433 LYS A CA 1
ATOM 3391 C C . LYS A 1 433 ? 19.781 36.719 8.328 1 90.44 433 LYS A C 1
ATOM 3393 O O . LYS A 1 433 ? 19.156 35.688 8.609 1 90.44 433 LYS A O 1
ATOM 3398 N N . ARG A 1 434 ? 20 37.219 7.164 1 91.56 434 ARG A N 1
ATOM 3399 C CA . ARG A 1 434 ? 19.578 36.406 6.039 1 91.56 434 ARG A CA 1
ATOM 3400 C C . ARG A 1 434 ? 20.281 35.031 6.051 1 91.56 434 ARG A C 1
ATOM 3402 O O . ARG A 1 434 ? 21.516 35 6.148 1 91.56 434 ARG A O 1
ATOM 3409 N N . PRO A 1 435 ? 19.516 33.969 5.941 1 92.81 435 PRO A N 1
ATOM 3410 C CA . PRO A 1 435 ? 20.172 32.656 5.926 1 92.81 435 PRO A CA 1
ATOM 3411 C C . PRO A 1 435 ? 21.016 32.438 4.672 1 92.81 435 PRO A C 1
ATOM 3413 O O . PRO A 1 435 ? 20.656 32.906 3.592 1 92.81 435 PRO A O 1
ATOM 3416 N N . THR A 1 436 ? 22.125 31.703 4.836 1 93.94 436 THR A N 1
ATOM 3417 C CA . THR A 1 436 ? 23.016 31.438 3.711 1 93.94 436 THR A CA 1
ATOM 3418 C C . THR A 1 436 ? 22.828 30.016 3.207 1 93.94 436 THR A C 1
ATOM 3420 O O . THR A 1 436 ? 23.297 29.672 2.119 1 93.94 436 THR A O 1
ATOM 3423 N N . GLN A 1 437 ? 22.219 29.203 4.004 1 94.5 437 GLN A N 1
ATOM 3424 C CA . GLN A 1 437 ? 21.938 27.812 3.629 1 94.5 437 GLN A CA 1
ATOM 3425 C C . GLN A 1 437 ? 20.5 27.438 3.969 1 94.5 437 GLN A C 1
ATOM 3427 O O . GLN A 1 437 ? 19.953 27.906 4.969 1 94.5 437 GLN A O 1
ATOM 3432 N N . SER A 1 438 ? 19.969 26.656 3.061 1 93.31 438 SER A N 1
ATOM 3433 C CA . SER A 1 438 ? 18.609 26.203 3.32 1 93.31 438 SER A CA 1
ATOM 3434 C C . SER A 1 438 ? 18.594 25.047 4.305 1 93.31 438 SER A C 1
ATOM 3436 O O . SER A 1 438 ? 19.547 24.266 4.371 1 93.31 438 SER A O 1
ATOM 3438 N N . GLY A 1 439 ? 17.531 24.922 5.098 1 90.38 439 GLY A N 1
ATOM 3439 C CA . GLY A 1 439 ? 17.281 23.844 6.055 1 90.38 439 GLY A CA 1
ATOM 3440 C C . GLY A 1 439 ? 15.945 23.984 6.766 1 90.38 439 GLY A C 1
ATOM 3441 O O . GLY A 1 439 ? 15.336 25.047 6.754 1 90.38 439 GLY A O 1
ATOM 3442 N N . GLY A 1 440 ? 15.484 22.812 7.262 1 91.88 440 GLY A N 1
ATOM 3443 C CA . GLY A 1 440 ? 14.234 22.812 8.008 1 91.88 440 GLY A CA 1
ATOM 3444 C C . GLY A 1 440 ? 13.016 22.641 7.133 1 91.88 440 GLY A C 1
ATOM 3445 O O . GLY A 1 440 ? 12.617 21.516 6.828 1 91.88 440 GLY A O 1
ATOM 3446 N N . THR A 1 441 ? 12.453 23.875 6.691 1 96.19 441 THR A N 1
ATOM 3447 C CA . THR A 1 441 ? 11.227 23.812 5.895 1 96.19 441 THR A CA 1
ATOM 3448 C C . THR A 1 441 ? 11.453 24.422 4.516 1 96.19 441 THR A C 1
ATOM 3450 O O . THR A 1 441 ? 12.484 25.062 4.273 1 96.19 441 THR A O 1
ATOM 3453 N N . ASP A 1 442 ? 10.484 24.266 3.662 1 98.5 442 ASP A N 1
ATOM 3454 C CA . ASP A 1 442 ? 10.562 24.781 2.299 1 98.5 442 ASP A CA 1
ATOM 3455 C C . ASP A 1 442 ? 10.758 26.297 2.293 1 98.5 442 ASP A C 1
ATOM 3457 O O . ASP A 1 442 ? 11.383 26.844 1.384 1 98.5 442 ASP A O 1
ATOM 3461 N N . ALA A 1 443 ? 10.32 26.984 3.287 1 98.12 443 ALA A N 1
ATOM 3462 C CA . ALA A 1 443 ? 10.445 28.438 3.379 1 98.12 443 ALA A CA 1
ATOM 3463 C C . ALA A 1 443 ? 11.914 28.859 3.359 1 98.12 443 ALA A C 1
ATOM 3465 O O . ALA A 1 443 ? 12.25 29.906 2.826 1 98.12 443 ALA A O 1
ATOM 3466 N N . SER A 1 444 ? 12.781 28 3.883 1 97.62 444 SER A N 1
ATOM 3467 C CA . SER A 1 444 ? 14.188 28.359 3.998 1 97.62 444 SER A CA 1
ATOM 3468 C C . SER A 1 444 ? 14.836 28.516 2.623 1 97.62 444 SER A C 1
ATOM 3470 O O . SER A 1 444 ? 15.75 29.312 2.447 1 97.62 444 SER A O 1
ATOM 3472 N N . VAL A 1 445 ? 14.391 27.766 1.675 1 98.44 445 VAL A N 1
ATOM 3473 C CA . VAL A 1 445 ? 14.938 27.844 0.323 1 98.44 445 VAL A CA 1
ATOM 3474 C C . VAL A 1 445 ? 14.656 29.219 -0.273 1 98.44 445 VAL A C 1
ATOM 3476 O O . VAL A 1 445 ? 15.5 29.781 -0.981 1 98.44 445 VAL A O 1
ATOM 3479 N N . PHE A 1 446 ? 13.547 29.766 0.011 1 98.44 446 PHE A N 1
ATOM 3480 C CA . PHE A 1 446 ? 13.156 31.094 -0.457 1 98.44 446 PHE A CA 1
ATOM 3481 C C . PHE A 1 446 ? 13.859 32.188 0.34 1 98.44 446 PHE A C 1
ATOM 3483 O O . PHE A 1 446 ? 14.289 33.188 -0.223 1 98.44 446 PHE A O 1
ATOM 3490 N N . ALA A 1 447 ? 13.977 31.938 1.612 1 97 447 ALA A N 1
ATOM 3491 C CA . ALA A 1 447 ? 14.609 32.906 2.48 1 97 447 ALA A CA 1
ATOM 3492 C C . ALA A 1 447 ? 16.062 33.156 2.061 1 97 447 ALA A C 1
ATOM 3494 O O . ALA A 1 447 ? 16.547 34.312 2.109 1 97 447 ALA A O 1
ATOM 3495 N N . VAL A 1 448 ? 16.719 32.125 1.707 1 96.75 448 VAL A N 1
ATOM 3496 C CA . VAL A 1 448 ? 18.109 32.219 1.247 1 96.75 448 VAL A CA 1
ATOM 3497 C C . VAL A 1 448 ? 18.188 33.156 0.046 1 96.75 448 VAL A C 1
ATOM 3499 O O . VAL A 1 448 ? 19.172 33.875 -0.127 1 96.75 448 VAL A O 1
ATOM 3502 N N . GLU A 1 449 ? 17.094 33.25 -0.74 1 96.12 449 GLU A N 1
ATOM 3503 C CA . GLU A 1 449 ? 17.062 34.062 -1.942 1 96.12 449 GLU A CA 1
ATOM 3504 C C . GLU A 1 449 ? 16.516 35.469 -1.641 1 96.12 449 GLU A C 1
ATOM 3506 O O . GLU A 1 449 ? 16.281 36.25 -2.555 1 96.12 449 GLU A O 1
ATOM 3511 N N . GLY A 1 450 ? 16.203 35.75 -0.413 1 94.81 450 GLY A N 1
ATOM 3512 C CA . GLY A 1 450 ? 15.766 37.094 0.005 1 94.81 450 GLY A CA 1
ATOM 3513 C C . GLY A 1 450 ? 14.258 37.25 -0.077 1 94.81 450 GLY A C 1
ATOM 3514 O O . GLY A 1 450 ? 13.758 38.375 0.056 1 94.81 450 GLY A O 1
ATOM 3515 N N . VAL A 1 451 ? 13.555 36.25 -0.299 1 97.06 451 VAL A N 1
ATOM 3516 C CA . VAL A 1 451 ? 12.094 36.312 -0.343 1 97.06 451 VAL A CA 1
ATOM 3517 C C . VAL A 1 451 ? 11.539 36.375 1.077 1 97.06 451 VAL A C 1
ATOM 3519 O O . VAL A 1 451 ? 11.969 35.656 1.963 1 97.06 451 VAL A O 1
ATOM 3522 N N . PRO A 1 452 ? 10.602 37.375 1.373 1 96.81 452 PRO A N 1
ATOM 3523 C CA . PRO A 1 452 ? 9.938 37.344 2.68 1 96.81 452 PRO A CA 1
ATOM 3524 C C . PRO A 1 452 ? 9.18 36.031 2.936 1 96.81 452 PRO A C 1
ATOM 3526 O O . PRO A 1 452 ? 8.398 35.594 2.092 1 96.81 452 PRO A O 1
ATOM 3529 N N . THR A 1 453 ? 9.445 35.406 4.094 1 97.31 453 THR A N 1
ATOM 3530 C CA . THR A 1 453 ? 8.805 34.156 4.453 1 97.31 453 THR A CA 1
ATOM 3531 C C . THR A 1 453 ? 8.188 34.25 5.844 1 97.31 453 THR A C 1
ATOM 3533 O O . THR A 1 453 ? 8.273 33.281 6.625 1 97.31 453 THR A O 1
ATOM 3536 N N . PHE A 1 454 ? 7.641 35.375 6.168 1 96.25 454 PHE A N 1
ATOM 3537 C CA . PHE A 1 454 ? 7.023 35.562 7.477 1 96.25 454 PHE A CA 1
ATOM 3538 C C . PHE A 1 454 ? 5.773 34.719 7.609 1 96.25 454 PHE A C 1
ATOM 3540 O O . PHE A 1 454 ? 4.902 34.719 6.734 1 96.25 454 PHE A O 1
ATOM 3547 N N . GLY A 1 455 ? 5.727 33.906 8.672 1 95.88 455 GLY A N 1
ATOM 3548 C CA . GLY A 1 455 ? 4.609 33.031 8.945 1 95.88 455 GLY A CA 1
ATOM 3549 C C . GLY A 1 455 ? 3.863 33.375 10.219 1 95.88 455 GLY A C 1
ATOM 3550 O O . GLY A 1 455 ? 4.258 34.281 10.945 1 95.88 455 GLY A O 1
ATOM 3551 N N . PHE A 1 456 ? 2.867 32.688 10.5 1 98.06 456 PHE A N 1
ATOM 3552 C CA . PHE A 1 456 ? 2.027 32.938 11.656 1 98.06 456 PHE A CA 1
ATOM 3553 C C . PHE A 1 456 ? 2.682 32.406 12.93 1 98.06 456 PHE A C 1
ATOM 3555 O O . PHE A 1 456 ? 3.305 31.344 12.922 1 98.06 456 PHE A O 1
ATOM 3562 N N . ASN A 1 457 ? 2.529 33.219 13.977 1 97.06 457 ASN A N 1
ATOM 3563 C CA . ASN A 1 457 ? 2.758 32.688 15.312 1 97.06 457 ASN A CA 1
ATOM 3564 C C . ASN A 1 457 ? 1.623 31.75 15.742 1 97.06 457 ASN A C 1
ATOM 3566 O O . ASN A 1 457 ? 0.45 32.062 15.508 1 97.06 457 ASN A O 1
ATOM 3570 N N . THR A 1 458 ? 1.993 30.578 16.297 1 97.19 458 THR A N 1
ATOM 3571 C CA . THR A 1 458 ? 0.969 29.609 16.672 1 97.19 458 THR A CA 1
ATOM 3572 C C . THR A 1 458 ? 1.072 29.281 18.156 1 97.19 458 THR A C 1
ATOM 3574 O O . THR A 1 458 ? 2.148 29.375 18.75 1 97.19 458 THR A O 1
ATOM 3577 N N . GLN A 1 459 ? -0.04 28.984 18.75 1 94.81 459 GLN A N 1
ATOM 3578 C CA . GLN A 1 459 ? -0.096 28.641 20.156 1 94.81 459 GLN A CA 1
ATOM 3579 C C . GLN A 1 459 ? -1.287 27.734 20.469 1 94.81 459 GLN A C 1
ATOM 3581 O O . GLN A 1 459 ? -2.35 27.875 19.859 1 94.81 459 GLN A O 1
ATOM 3586 N N . ASP A 1 460 ? -1.043 26.797 21.438 1 94.94 460 ASP A N 1
ATOM 3587 C CA . ASP A 1 460 ? -2.143 25.969 21.922 1 94.94 460 ASP A CA 1
ATOM 3588 C C . ASP A 1 460 ? -3.008 26.75 22.922 1 94.94 460 ASP A C 1
ATOM 3590 O O . ASP A 1 460 ? -2.852 26.609 24.125 1 94.94 460 ASP A O 1
ATOM 3594 N N . ILE A 1 461 ? -3.973 27.438 22.469 1 95.06 461 ILE A N 1
ATOM 3595 C CA . ILE A 1 461 ? -4.719 28.391 23.281 1 95.06 461 ILE A CA 1
ATOM 3596 C C . ILE A 1 461 ? -5.828 27.656 24.031 1 95.06 461 ILE A C 1
ATOM 3598 O O . ILE A 1 461 ? -6.426 28.219 24.953 1 95.06 461 ILE A O 1
ATOM 3602 N N . LYS A 1 462 ? -6.105 26.438 23.672 1 95.31 462 LYS A N 1
ATOM 3603 C CA . LYS A 1 462 ? -7.176 25.719 24.359 1 95.31 462 LYS A CA 1
ATOM 3604 C C . LYS A 1 462 ? -6.625 24.562 25.188 1 95.31 462 LYS A C 1
ATOM 3606 O O . LYS A 1 462 ? -7.383 23.812 25.797 1 95.31 462 LYS A O 1
ATOM 3611 N N . GLY A 1 463 ? -5.383 24.297 25.172 1 93.12 463 GLY A N 1
ATOM 3612 C CA . GLY A 1 463 ? -4.73 23.344 26.047 1 93.12 463 GLY A CA 1
ATOM 3613 C C . GLY A 1 463 ? -4.891 21.906 25.578 1 93.12 463 GLY A C 1
ATOM 3614 O O . GLY A 1 463 ? -5.145 21.016 26.391 1 93.12 463 GLY A O 1
ATOM 3615 N N . TYR A 1 464 ? -4.797 21.609 24.359 1 93.5 464 TYR A N 1
ATOM 3616 C CA . TYR A 1 464 ? -4.914 20.266 23.828 1 93.5 464 TYR A CA 1
ATOM 3617 C C . TYR A 1 464 ? -3.65 19.453 24.094 1 93.5 464 TYR A C 1
ATOM 3619 O O . TYR A 1 464 ? -3.648 18.234 23.969 1 93.5 464 TYR A O 1
ATOM 3627 N N . ASN A 1 465 ? -2.578 20.031 24.469 1 94.06 465 ASN A N 1
ATOM 3628 C CA . ASN A 1 465 ? -1.328 19.391 24.859 1 94.06 465 ASN A CA 1
ATOM 3629 C C . ASN A 1 465 ? -0.723 18.578 23.719 1 94.06 465 ASN A C 1
ATOM 3631 O O . ASN A 1 465 ? -0.283 17.453 23.922 1 94.06 465 ASN A O 1
ATOM 3635 N N . PHE A 1 466 ? -0.715 19.188 22.531 1 92.44 466 PHE A N 1
ATOM 3636 C CA . PHE A 1 466 ? -0.116 18.562 21.359 1 92.44 466 PHE A CA 1
ATOM 3637 C C . PHE A 1 466 ? 1.404 18.547 21.469 1 92.44 466 PHE A C 1
ATOM 3639 O O . PHE A 1 466 ? 2.008 19.531 21.906 1 92.44 466 PHE A O 1
ATOM 3646 N N . SER A 1 467 ? 2.016 17.406 21.094 1 91.25 467 SER A N 1
ATOM 3647 C CA . SER A 1 467 ? 3.467 17.25 21.047 1 91.25 467 SER A CA 1
ATOM 3648 C C . SER A 1 467 ? 3.951 16.938 19.641 1 91.25 467 SER A C 1
ATOM 3650 O O . SER A 1 467 ? 3.691 15.844 19.125 1 91.25 467 SER A O 1
ATOM 3652 N N . TYR A 1 468 ? 4.68 17.844 19.078 1 92.44 468 TYR A N 1
ATOM 3653 C CA . TYR A 1 468 ? 5.199 17.594 17.734 1 92.44 468 TYR A CA 1
ATOM 3654 C C . TYR A 1 468 ? 6.207 16.438 17.75 1 92.44 468 TYR A C 1
ATOM 3656 O O . TYR A 1 468 ? 6.312 15.688 16.781 1 92.44 468 TYR A O 1
ATOM 3664 N N . GLY A 1 469 ? 6.988 16.297 18.812 1 91.38 469 GLY A N 1
ATOM 3665 C CA . GLY A 1 469 ? 7.953 15.227 18.953 1 91.38 469 GLY A CA 1
ATOM 3666 C C . GLY A 1 469 ? 7.32 13.844 18.875 1 91.38 469 GLY A C 1
ATOM 3667 O O . GLY A 1 469 ? 7.953 12.891 18.438 1 91.38 469 GLY A O 1
ATOM 3668 N N . GLU A 1 470 ? 6.105 13.766 19.219 1 93.38 470 GLU A N 1
ATOM 3669 C CA . GLU A 1 470 ? 5.371 12.5 19.188 1 93.38 470 GLU A CA 1
ATOM 3670 C C . GLU A 1 470 ? 5.133 12.039 17.75 1 93.38 470 GLU A C 1
ATOM 3672 O O . GLU A 1 470 ? 5.125 10.836 17.469 1 93.38 470 GLU A O 1
ATOM 3677 N N . ILE A 1 471 ? 4.988 13 16.859 1 95.12 471 ILE A N 1
ATOM 3678 C CA . ILE A 1 471 ? 4.512 12.625 15.523 1 95.12 471 ILE A CA 1
ATOM 3679 C C . ILE A 1 471 ? 5.621 12.844 14.5 1 95.12 471 ILE A C 1
ATOM 3681 O O . ILE A 1 471 ? 5.531 12.375 13.367 1 95.12 471 ILE A O 1
ATOM 3685 N N . TRP A 1 472 ? 6.68 13.555 14.859 1 95.38 472 TRP A N 1
ATOM 3686 C CA . TRP A 1 472 ? 7.68 13.945 13.867 1 95.38 472 TRP A CA 1
ATOM 3687 C C . TRP A 1 472 ? 8.375 12.719 13.289 1 95.38 472 TRP A C 1
ATOM 3689 O O . TRP A 1 472 ? 9.219 12.109 13.938 1 95.38 472 TRP A O 1
ATOM 3699 N N . HIS A 1 473 ? 8 12.359 12.102 1 95.69 473 HIS A N 1
ATOM 3700 C CA . HIS A 1 473 ? 8.523 11.25 11.312 1 95.69 473 HIS A CA 1
ATOM 3701 C C . HIS A 1 473 ? 8.234 9.914 11.977 1 95.69 473 HIS A C 1
ATOM 3703 O O . HIS A 1 473 ? 8.992 8.953 11.805 1 95.69 473 HIS A O 1
ATOM 3709 N N . THR A 1 474 ? 7.246 9.828 12.852 1 96.56 474 THR A N 1
ATOM 3710 C CA . THR A 1 474 ? 6.945 8.602 13.586 1 96.56 474 THR A CA 1
ATOM 3711 C C . THR A 1 474 ? 5.707 7.918 13.008 1 96.56 474 THR A C 1
ATOM 3713 O O . THR A 1 474 ? 5.004 8.492 12.18 1 96.56 474 THR A O 1
ATOM 3716 N N . GLU A 1 475 ? 5.418 6.734 13.555 1 96.38 475 GLU A N 1
ATOM 3717 C CA . GLU A 1 475 ? 4.246 5.93 13.219 1 96.38 475 GLU A CA 1
ATOM 3718 C C . GLU A 1 475 ? 2.969 6.574 13.75 1 96.38 475 GLU A C 1
ATOM 3720 O O . GLU A 1 475 ? 1.867 6.086 13.484 1 96.38 475 GLU A O 1
ATOM 3725 N N . ARG A 1 476 ? 3.066 7.781 14.414 1 96.31 476 ARG A N 1
ATOM 3726 C CA . ARG A 1 476 ? 1.9 8.391 15.039 1 96.31 476 ARG A CA 1
ATOM 3727 C C . ARG A 1 476 ? 1.46 9.641 14.289 1 96.31 476 ARG A C 1
ATOM 3729 O O . ARG A 1 476 ? 0.536 10.336 14.711 1 96.31 476 ARG A O 1
ATOM 3736 N N . ASP A 1 477 ? 2.127 9.969 13.18 1 97.75 477 ASP A N 1
ATOM 3737 C CA . ASP A 1 477 ? 1.718 11.094 12.344 1 97.75 477 ASP A CA 1
ATOM 3738 C C . ASP A 1 477 ? 0.428 10.781 11.594 1 97.75 477 ASP A C 1
ATOM 3740 O O . ASP A 1 477 ? 0.446 10.586 10.375 1 97.75 477 ASP A O 1
ATOM 3744 N N . LEU A 1 478 ? -0.685 10.766 12.344 1 97.5 478 LEU A N 1
ATOM 3745 C CA . LEU A 1 478 ? -1.97 10.289 11.836 1 97.5 478 LEU A CA 1
ATOM 3746 C C . LEU A 1 478 ? -2.992 11.422 11.812 1 97.5 478 LEU A C 1
ATOM 3748 O O . LEU A 1 478 ? -2.82 12.438 12.484 1 97.5 478 LEU A O 1
ATOM 3752 N N . TYR A 1 479 ? -4.09 11.18 11.086 1 97.81 479 TYR A N 1
ATOM 3753 C CA . TYR A 1 479 ? -5.215 12.102 10.938 1 97.81 479 TYR A CA 1
ATOM 3754 C C . TYR A 1 479 ? -5.777 12.484 12.305 1 97.81 479 TYR A C 1
ATOM 3756 O O . TYR A 1 479 ? -6.145 13.641 12.523 1 97.81 479 TYR A O 1
ATOM 3764 N N . THR A 1 480 ? -5.805 11.523 13.211 1 96.44 480 THR A N 1
ATOM 3765 C CA . THR A 1 480 ? -6.484 11.695 14.492 1 96.44 480 THR A CA 1
ATOM 3766 C C . THR A 1 480 ? -5.695 12.625 15.398 1 96.44 480 THR A C 1
ATOM 3768 O O . THR A 1 480 ? -6.191 13.055 16.453 1 96.44 480 THR A O 1
ATOM 3771 N N . LYS A 1 481 ? -4.48 12.984 14.969 1 96.75 481 LYS A N 1
ATOM 3772 C CA . LYS A 1 481 ? -3.674 13.898 15.766 1 96.75 481 LYS A CA 1
ATOM 3773 C C . LYS A 1 481 ? -4 15.352 15.43 1 96.75 481 LYS A C 1
ATOM 3775 O O . LYS A 1 481 ? -3.543 16.266 16.109 1 96.75 481 LYS A O 1
ATOM 3780 N N . ASN A 1 482 ? -4.836 15.586 14.453 1 97.44 482 ASN A N 1
ATOM 3781 C CA . ASN A 1 482 ? -5.32 16.922 14.148 1 97.44 482 ASN A CA 1
ATOM 3782 C C . ASN A 1 482 ? -6.328 17.406 15.188 1 97.44 482 ASN A C 1
ATOM 3784 O O . ASN A 1 482 ? -6.91 16.594 15.914 1 97.44 482 ASN A O 1
ATOM 3788 N N . ILE A 1 483 ? -6.441 18.672 15.289 1 97.12 483 ILE A N 1
ATOM 3789 C CA . ILE A 1 483 ? -7.449 19.359 16.094 1 97.12 483 ILE A CA 1
ATOM 3790 C C . ILE A 1 483 ? -8.375 20.156 15.172 1 97.12 483 ILE A C 1
ATOM 3792 O O . ILE A 1 483 ? -8.008 21.219 14.68 1 97.12 483 ILE A O 1
ATOM 3796 N N . PRO A 1 484 ? -9.602 19.672 14.953 1 97.88 484 PRO A N 1
ATOM 3797 C CA . PRO A 1 484 ? -10.469 20.203 13.898 1 97.88 484 PRO A CA 1
ATOM 3798 C C . PRO A 1 484 ? -10.695 21.719 14.016 1 97.88 484 PRO A C 1
ATOM 3800 O O . PRO A 1 484 ? -10.531 22.453 13.039 1 97.88 484 PRO A O 1
ATOM 3803 N N . GLU A 1 485 ? -11.016 22.25 15.164 1 98 485 GLU A N 1
ATOM 3804 C CA . GLU A 1 485 ? -11.305 23.672 15.297 1 98 485 GLU A CA 1
ATOM 3805 C C . GLU A 1 485 ? -10.078 24.516 14.992 1 98 485 GLU A C 1
ATOM 3807 O O . GLU A 1 485 ? -10.188 25.625 14.461 1 98 485 GLU A O 1
ATOM 3812 N N . TYR A 1 486 ? -8.898 24.016 15.367 1 98.5 486 TYR A N 1
ATOM 3813 C CA . TYR A 1 486 ? -7.656 24.734 15.078 1 98.5 486 TYR A CA 1
ATOM 3814 C C . TYR A 1 486 ? -7.395 24.781 13.578 1 98.5 486 TYR A C 1
ATOM 3816 O O . TYR A 1 486 ? -7.023 25.828 13.039 1 98.5 486 TYR A O 1
ATOM 3824 N N . GLN A 1 487 ? -7.621 23.656 12.898 1 98.56 487 GLN A N 1
ATOM 3825 C CA . GLN A 1 487 ? -7.371 23.594 11.461 1 98.56 487 GLN A CA 1
ATOM 3826 C C . GLN A 1 487 ? -8.367 24.453 10.695 1 98.56 487 GLN A C 1
ATOM 3828 O O . GLN A 1 487 ? -8.008 25.109 9.711 1 98.56 487 GLN A O 1
ATOM 3833 N N . GLU A 1 488 ? -9.602 24.453 11.133 1 98.69 488 GLU A N 1
ATOM 3834 C CA . GLU A 1 488 ? -10.617 25.297 10.516 1 98.69 488 GLU A CA 1
ATOM 3835 C C . GLU A 1 488 ? -10.25 26.781 10.633 1 98.69 488 GLU A C 1
ATOM 3837 O O . GLU A 1 488 ? -10.352 27.531 9.656 1 98.69 488 GLU A O 1
ATOM 3842 N N . HIS A 1 489 ? -9.852 27.141 11.797 1 98.62 489 HIS A N 1
ATOM 3843 C CA . HIS A 1 489 ? -9.438 28.516 12.031 1 98.62 489 HIS A CA 1
ATOM 3844 C C . HIS A 1 489 ? -8.211 28.875 11.188 1 98.62 489 HIS A C 1
ATOM 3846 O O . HIS A 1 489 ? -8.164 29.938 10.578 1 98.62 489 HIS A O 1
ATOM 3852 N N . ALA A 1 490 ? -7.27 28 11.156 1 98.69 490 ALA A N 1
ATOM 3853 C CA . ALA A 1 490 ? -6.047 28.25 10.391 1 98.69 490 ALA A CA 1
ATOM 3854 C C . ALA A 1 490 ? -6.355 28.453 8.914 1 98.69 490 ALA A C 1
ATOM 3856 O O . ALA A 1 490 ? -5.777 29.344 8.273 1 98.69 490 ALA A O 1
ATOM 3857 N N . ALA A 1 491 ? -7.234 27.641 8.391 1 98.88 491 ALA A N 1
ATOM 3858 C CA . ALA A 1 491 ? -7.602 27.766 6.98 1 98.88 491 ALA A CA 1
ATOM 3859 C C . ALA A 1 491 ? -8.219 29.141 6.695 1 98.88 491 ALA A C 1
ATOM 3861 O O . ALA A 1 491 ? -7.859 29.797 5.711 1 98.88 491 ALA A O 1
ATOM 3862 N N . THR A 1 492 ? -9.078 29.562 7.527 1 98.81 492 THR A N 1
ATOM 3863 C CA . THR A 1 492 ? -9.797 30.812 7.32 1 98.81 492 THR A CA 1
ATOM 3864 C C . THR A 1 492 ? -8.867 32 7.473 1 98.81 492 THR A C 1
ATOM 3866 O O . THR A 1 492 ? -8.906 32.938 6.668 1 98.81 492 THR A O 1
ATOM 3869 N N . VAL A 1 493 ? -8.031 31.984 8.516 1 98.81 493 VAL A N 1
ATOM 3870 C CA . VAL A 1 493 ? -7.066 33.062 8.727 1 98.81 493 VAL A CA 1
ATOM 3871 C C . VAL A 1 493 ? -6.137 33.156 7.52 1 98.81 493 VAL A C 1
ATOM 3873 O O . VAL A 1 493 ? -5.867 34.25 7.035 1 98.81 493 VAL A O 1
ATOM 3876 N N . THR A 1 494 ? -5.68 32.031 7.062 1 98.81 494 THR A N 1
ATOM 3877 C CA . THR A 1 494 ? -4.777 32 5.914 1 98.81 494 THR A CA 1
ATOM 3878 C C . THR A 1 494 ? -5.438 32.656 4.691 1 98.81 494 THR A C 1
ATOM 3880 O O . THR A 1 494 ? -4.82 33.438 3.994 1 98.81 494 THR A O 1
ATOM 3883 N N . ALA A 1 495 ? -6.66 32.281 4.434 1 98.88 495 ALA A N 1
ATOM 3884 C CA . ALA A 1 495 ? -7.395 32.812 3.293 1 98.88 495 ALA A CA 1
ATOM 3885 C C . ALA A 1 495 ? -7.527 34.344 3.396 1 98.88 495 ALA A C 1
ATOM 3887 O O . ALA A 1 495 ? -7.254 35.062 2.434 1 98.88 495 ALA A O 1
ATOM 3888 N N . VAL A 1 496 ? -7.918 34.844 4.531 1 98.62 496 VAL A N 1
ATOM 3889 C CA . VAL A 1 496 ? -8.188 36.25 4.758 1 98.62 496 VAL A CA 1
ATOM 3890 C C . VAL A 1 496 ? -6.898 37.062 4.621 1 98.62 496 VAL A C 1
ATOM 3892 O O . VAL A 1 496 ? -6.867 38.062 3.932 1 98.62 496 VAL A O 1
ATOM 3895 N N . VAL A 1 497 ? -5.848 36.594 5.227 1 98.56 497 VAL A N 1
ATOM 3896 C CA . VAL A 1 497 ? -4.598 37.344 5.254 1 98.56 497 VAL A CA 1
ATOM 3897 C C . VAL A 1 497 ? -3.951 37.312 3.873 1 98.56 497 VAL A C 1
ATOM 3899 O O . VAL A 1 497 ? -3.471 38.344 3.391 1 98.56 497 VAL A O 1
ATOM 3902 N N . ALA A 1 498 ? -3.91 36.156 3.262 1 98.56 498 ALA A N 1
ATOM 3903 C CA . ALA A 1 498 ? -3.326 36.062 1.925 1 98.56 498 ALA A CA 1
ATOM 3904 C C . ALA A 1 498 ? -4.062 36.969 0.946 1 98.56 498 ALA A C 1
ATOM 3906 O O . ALA A 1 498 ? -3.432 37.656 0.15 1 98.56 498 ALA A O 1
ATOM 3907 N N . LEU A 1 499 ? -5.402 36.906 0.97 1 98.5 499 LEU A N 1
ATOM 3908 C CA . LEU A 1 499 ? -6.188 37.781 0.104 1 98.5 499 LEU A CA 1
ATOM 3909 C C . LEU A 1 499 ? -5.91 39.25 0.415 1 98.5 499 LEU A C 1
ATOM 3911 O O . LEU A 1 499 ? -5.82 40.094 -0.496 1 98.5 499 LEU A O 1
ATOM 3915 N N . GLY A 1 500 ? -5.809 39.594 1.692 1 98.19 500 GLY A N 1
ATOM 3916 C CA . GLY A 1 500 ? -5.477 40.938 2.096 1 98.19 500 GLY A CA 1
ATOM 3917 C C . GLY A 1 500 ? -4.156 41.438 1.527 1 98.19 500 GLY A C 1
ATOM 3918 O O . GLY A 1 500 ? -4.07 42.562 1.002 1 98.19 500 GLY A O 1
ATOM 3919 N N . ILE A 1 501 ? -3.129 40.594 1.624 1 98.12 501 ILE A N 1
ATOM 3920 C CA . ILE A 1 501 ? -1.813 40.938 1.104 1 98.12 501 ILE A CA 1
ATOM 3921 C C . ILE A 1 501 ? -1.882 41.094 -0.414 1 98.12 501 ILE A C 1
ATOM 3923 O O . ILE A 1 501 ? -1.304 42.031 -0.979 1 98.12 501 ILE A O 1
ATOM 3927 N N . ALA A 1 502 ? -2.58 40.219 -1.053 1 98.19 502 ALA A N 1
ATOM 3928 C CA . ALA A 1 502 ? -2.703 40.219 -2.508 1 98.19 502 ALA A CA 1
ATOM 3929 C C . ALA A 1 502 ? -3.383 41.5 -2.98 1 98.19 502 ALA A C 1
ATOM 3931 O O . ALA A 1 502 ? -3.23 41.906 -4.137 1 98.19 502 ALA A O 1
ATOM 3932 N N . ASN A 1 503 ? -4.102 42.188 -2.084 1 97.5 503 ASN A N 1
ATOM 3933 C CA . ASN A 1 503 ? -4.898 43.344 -2.484 1 97.5 503 ASN A CA 1
ATOM 3934 C C . ASN A 1 503 ? -4.262 44.656 -2.029 1 97.5 503 ASN A C 1
ATOM 3936 O O . ASN A 1 503 ? -4.84 45.719 -2.211 1 97.5 503 ASN A O 1
ATOM 3940 N N . LEU A 1 504 ? -3.102 44.562 -1.416 1 96.31 504 LEU A N 1
ATOM 3941 C CA . LEU A 1 504 ? -2.404 45.812 -1.057 1 96.31 504 LEU A CA 1
ATOM 3942 C C . LEU A 1 504 ? -2.146 46.656 -2.291 1 96.31 504 LEU A C 1
ATOM 3944 O O . LEU A 1 504 ? -2.014 46.125 -3.398 1 96.31 504 LEU A O 1
ATOM 3948 N N . SER A 1 505 ? -2.084 47.969 -2.027 1 94.12 505 SER A N 1
ATOM 3949 C CA . SER A 1 505 ? -1.905 48.906 -3.137 1 94.12 505 SER A CA 1
ATOM 3950 C C . SER A 1 505 ? -0.469 48.875 -3.648 1 94.12 505 SER A C 1
ATOM 3952 O O . SER A 1 505 ? -0.217 49.188 -4.816 1 94.12 505 SER A O 1
ATOM 3954 N N . LYS A 1 506 ? 0.416 48.531 -2.807 1 92.31 506 LYS A N 1
ATOM 3955 C CA . LYS A 1 506 ? 1.826 48.406 -3.17 1 92.31 506 LYS A CA 1
ATOM 3956 C C . LYS A 1 506 ? 2.432 47.125 -2.633 1 92.31 506 LYS A C 1
ATOM 3958 O O . LYS A 1 506 ? 1.882 46.5 -1.716 1 92.31 506 LYS A O 1
ATOM 3963 N N . GLN A 1 507 ? 3.545 46.812 -3.186 1 91.5 507 GLN A N 1
ATOM 3964 C CA . GLN A 1 507 ? 4.273 45.656 -2.686 1 91.5 507 GLN A CA 1
ATOM 3965 C C . GLN A 1 507 ? 4.773 45.875 -1.265 1 91.5 507 GLN A C 1
ATOM 3967 O O . GLN A 1 507 ? 5.117 47 -0.898 1 91.5 507 GLN A O 1
ATOM 3972 N N . LEU A 1 508 ? 4.82 44.781 -0.556 1 93.69 508 LEU A N 1
ATOM 3973 C CA . LEU A 1 508 ? 5.379 44.906 0.788 1 93.69 508 LEU A CA 1
ATOM 3974 C C . LEU A 1 508 ? 6.848 45.312 0.738 1 93.69 508 LEU A C 1
ATOM 3976 O O . LEU A 1 508 ? 7.609 44.812 -0.092 1 93.69 508 LEU A O 1
ATOM 3980 N N . SER A 1 509 ? 7.109 46.219 1.549 1 89.75 509 SER A N 1
ATOM 3981 C CA . SER A 1 509 ? 8.492 46.688 1.611 1 89.75 509 SER A CA 1
ATOM 3982 C C . SER A 1 509 ? 9.406 45.594 2.199 1 89.75 509 SER A C 1
ATOM 3984 O O . SER A 1 509 ? 9.039 44.938 3.166 1 89.75 509 SER A O 1
ATOM 3986 N N . ARG A 1 510 ? 10.609 45.469 1.601 1 90.12 510 ARG A N 1
ATOM 3987 C CA . ARG A 1 510 ? 11.57 44.5 2.119 1 90.12 510 ARG A CA 1
ATOM 3988 C C . ARG A 1 510 ? 12.617 45.188 2.99 1 90.12 510 ARG A C 1
ATOM 3990 O O . ARG A 1 510 ? 13.586 44.531 3.42 1 90.12 510 ARG A O 1
ATOM 3997 N N . GLU A 1 511 ? 12.266 46.406 3.17 1 88.06 511 GLU A N 1
ATOM 3998 C CA . GLU A 1 511 ? 13.172 47.156 4.027 1 88.06 511 GLU A CA 1
ATOM 3999 C C . GLU A 1 511 ? 13.148 46.625 5.461 1 88.06 511 GLU A C 1
ATOM 4001 O O . GLU A 1 511 ? 12.078 46.375 6.008 1 88.06 511 GLU A O 1
ATOM 4006 N N . GLY A 1 512 ? 14.336 46.438 6.031 1 87.81 512 GLY A N 1
ATOM 4007 C CA . GLY A 1 512 ? 14.438 46.062 7.434 1 87.81 512 GLY A CA 1
ATOM 4008 C C . GLY A 1 512 ? 14.211 44.594 7.676 1 87.81 512 GLY A C 1
ATOM 4009 O O . GLY A 1 512 ? 14.141 44.156 8.82 1 87.81 512 GLY A O 1
ATOM 4010 N N . MET A 1 513 ? 14.156 43.844 6.621 1 88.62 513 MET A N 1
ATOM 4011 C CA . MET A 1 513 ? 13.969 42.406 6.77 1 88.62 513 MET A CA 1
ATOM 4012 C C . MET A 1 513 ? 15.242 41.75 7.285 1 88.62 513 MET A C 1
ATOM 4014 O O . MET A 1 513 ? 15.188 40.844 8.141 1 88.62 513 MET A O 1
ATOM 4018 N N . HIS A 1 514 ? 16.344 42.188 6.77 1 87.94 514 HIS A N 1
ATOM 4019 C CA . HIS A 1 514 ? 17.609 41.562 7.141 1 87.94 514 HIS A CA 1
ATOM 4020 C C . HIS A 1 514 ? 18.531 42.562 7.809 1 87.94 514 HIS A C 1
ATOM 4022 O O . HIS A 1 514 ? 18.453 43.781 7.547 1 87.94 514 HIS A O 1
ATOM 4028 N N . LYS A 1 515 ? 19.297 41.969 8.664 1 81.56 515 LYS A N 1
ATOM 4029 C CA . LYS A 1 515 ? 20.328 42.781 9.281 1 81.56 515 LYS A CA 1
ATOM 4030 C C . LYS A 1 515 ? 21.359 43.25 8.258 1 81.56 515 LYS A C 1
ATOM 4032 O O . LYS A 1 515 ? 21.672 42.5 7.32 1 81.56 515 LYS A O 1
ATOM 4037 N N . LYS A 1 516 ? 21.844 44.594 8.422 1 64.56 516 LYS A N 1
ATOM 4038 C CA . LYS A 1 516 ? 22.906 45.125 7.586 1 64.56 516 LYS A CA 1
ATOM 4039 C C . LYS A 1 516 ? 24.234 44.438 7.848 1 64.56 516 LYS A C 1
ATOM 4041 O O . LYS A 1 516 ? 24.531 44.062 8.984 1 64.56 516 LYS A O 1
ATOM 4046 N N . MET B 1 1 ? 23.906 -11.703 -76 1 23.72 1 MET B N 1
ATOM 4047 C CA . MET B 1 1 ? 23 -10.961 -75.125 1 23.72 1 MET B CA 1
ATOM 4048 C C . MET B 1 1 ? 22.141 -11.914 -74.312 1 23.72 1 MET B C 1
ATOM 4050 O O . MET B 1 1 ? 21.266 -11.469 -73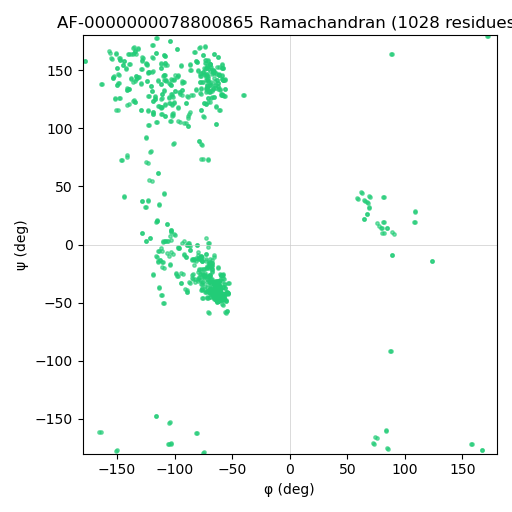.562 1 23.72 1 MET B O 1
ATOM 4054 N N . MET B 1 2 ? 22.047 -13.203 -74.688 1 24.69 2 MET B N 1
ATOM 4055 C CA . MET B 1 2 ? 21.109 -14.258 -74.312 1 24.69 2 MET B CA 1
ATOM 4056 C C . MET B 1 2 ? 21.359 -14.703 -72.875 1 24.69 2 MET B C 1
ATOM 4058 O O . MET B 1 2 ? 20.438 -15.164 -72.188 1 24.69 2 MET B O 1
ATOM 4062 N N . ASN B 1 3 ? 22.594 -14.945 -72.438 1 23.14 3 ASN B N 1
ATOM 4063 C CA . ASN B 1 3 ? 23 -15.938 -71.438 1 23.14 3 ASN B CA 1
ATOM 4064 C C . ASN B 1 3 ? 22.781 -15.43 -70 1 23.14 3 ASN B C 1
ATOM 4066 O O . ASN B 1 3 ? 23.359 -15.969 -69.062 1 23.14 3 ASN B O 1
ATOM 4070 N N . LYS B 1 4 ? 22.484 -14.047 -69.812 1 36.28 4 LYS B N 1
ATOM 4071 C CA . LYS B 1 4 ? 22.531 -13.5 -68.438 1 36.28 4 LYS B CA 1
ATOM 4072 C C . LYS B 1 4 ? 21.375 -14.023 -67.625 1 36.28 4 LYS B C 1
ATOM 4074 O O . LYS B 1 4 ? 21.188 -13.586 -66.438 1 36.28 4 LYS B O 1
ATOM 4079 N N . MET B 1 5 ? 20.453 -14.859 -68.25 1 27.59 5 MET B N 1
ATOM 4080 C CA . MET B 1 5 ? 19.188 -15.055 -67.562 1 27.59 5 MET B CA 1
ATOM 4081 C C . MET B 1 5 ? 19.297 -16.188 -66.5 1 27.59 5 MET B C 1
ATOM 4083 O O . MET B 1 5 ? 18.453 -16.312 -65.625 1 27.59 5 MET B O 1
ATOM 4087 N N . CYS B 1 6 ? 20.172 -17.25 -66.625 1 31.58 6 CYS B N 1
ATOM 4088 C CA . CYS B 1 6 ? 19.875 -18.516 -66 1 31.58 6 CYS B CA 1
ATOM 4089 C C . CYS B 1 6 ? 20.312 -18.5 -64.562 1 31.58 6 CYS B C 1
ATOM 4091 O O . CYS B 1 6 ? 20.047 -19.453 -63.781 1 31.58 6 CYS B O 1
ATOM 4093 N N . MET B 1 7 ? 21.312 -17.688 -64.125 1 32.09 7 MET B N 1
ATOM 4094 C CA . MET B 1 7 ? 22.016 -18.094 -62.938 1 32.09 7 MET B CA 1
ATOM 4095 C C . MET B 1 7 ? 21.203 -17.734 -61.688 1 32.09 7 MET B C 1
ATOM 4097 O O . MET B 1 7 ? 21.641 -17.984 -60.562 1 32.09 7 MET B O 1
ATOM 4101 N N . ALA B 1 8 ? 20.094 -16.969 -61.781 1 31.83 8 ALA B N 1
ATOM 4102 C CA . ALA B 1 8 ? 19.5 -16.453 -60.531 1 31.83 8 ALA B CA 1
ATOM 4103 C C . ALA B 1 8 ? 18.734 -17.531 -59.781 1 31.83 8 ALA B C 1
ATOM 4105 O O . ALA B 1 8 ? 18.203 -17.281 -58.719 1 31.83 8 ALA B O 1
ATOM 4106 N N . ALA B 1 9 ? 18.422 -18.719 -60.438 1 31.84 9 ALA B N 1
ATOM 4107 C CA . ALA B 1 9 ? 17.422 -19.562 -59.781 1 31.84 9 ALA B CA 1
ATOM 4108 C C . ALA B 1 9 ? 18.016 -20.328 -58.625 1 31.84 9 ALA B C 1
ATOM 4110 O O . ALA B 1 9 ? 17.297 -20.844 -57.75 1 31.84 9 ALA B O 1
ATOM 4111 N N . VAL B 1 10 ? 19.312 -20.688 -58.656 1 33.69 10 VAL B N 1
ATOM 4112 C CA . VAL B 1 10 ? 19.734 -21.781 -57.781 1 33.69 10 VAL B CA 1
ATOM 4113 C C . VAL B 1 10 ? 19.859 -21.266 -56.344 1 33.69 10 VAL B C 1
ATOM 4115 O O . VAL B 1 10 ? 19.969 -22.062 -55.406 1 33.69 10 VAL B O 1
ATOM 4118 N N . ILE B 1 11 ? 20.016 -19.969 -56.125 1 33 11 ILE B N 1
ATOM 4119 C CA . ILE B 1 11 ? 20.453 -19.688 -54.75 1 33 11 ILE B CA 1
ATOM 4120 C C . ILE B 1 11 ? 19.266 -19.812 -53.812 1 33 11 ILE B C 1
ATOM 4122 O O . ILE B 1 11 ? 19.438 -19.656 -52.594 1 33 11 ILE B O 1
ATOM 4126 N N . ALA B 1 12 ? 17.984 -19.922 -54.219 1 33.19 12 ALA B N 1
ATOM 4127 C CA . ALA B 1 12 ? 16.875 -19.812 -53.312 1 33.19 12 ALA B CA 1
ATOM 4128 C C . ALA B 1 12 ? 16.656 -21.109 -52.531 1 33.19 12 ALA B C 1
ATOM 4130 O O . ALA B 1 12 ? 15.93 -21.141 -51.562 1 33.19 12 ALA B O 1
ATOM 4131 N N . ALA B 1 13 ? 17.031 -22.281 -53.125 1 34.59 13 ALA B N 1
ATOM 4132 C CA . ALA B 1 13 ? 16.547 -23.516 -52.5 1 34.59 13 ALA B CA 1
ATOM 4133 C C . ALA B 1 13 ? 17.312 -23.812 -51.219 1 34.59 13 ALA B C 1
ATOM 4135 O O . ALA B 1 13 ? 16.938 -24.703 -50.438 1 34.59 13 ALA B O 1
ATOM 4136 N N . SER B 1 14 ? 18.578 -23.375 -51.125 1 32.81 14 SER B N 1
ATOM 4137 C CA . SER B 1 14 ? 19.328 -23.922 -50 1 32.81 14 SER B CA 1
ATOM 4138 C C . SER B 1 14 ? 18.812 -23.359 -48.688 1 32.81 14 SER B C 1
ATOM 4140 O O . SER B 1 14 ? 19.219 -23.828 -47.594 1 32.81 14 SER B O 1
ATOM 4142 N N . LEU B 1 15 ? 18.078 -22.234 -48.75 1 34.5 15 LEU B N 1
ATOM 4143 C CA . LEU B 1 15 ? 17.797 -21.672 -47.438 1 34.5 15 LEU B CA 1
ATOM 4144 C C . LEU B 1 15 ? 16.688 -22.438 -46.719 1 34.5 15 LEU B C 1
ATOM 4146 O O . LEU B 1 15 ? 16.375 -22.172 -45.562 1 34.5 15 LEU B O 1
ATOM 4150 N N . TYR B 1 16 ? 15.977 -23.312 -47.5 1 32.94 16 TYR B N 1
ATOM 4151 C CA . TYR B 1 16 ? 14.797 -23.906 -46.875 1 32.94 16 TYR B CA 1
ATOM 4152 C C . TYR B 1 16 ? 15.188 -25.094 -46 1 32.94 16 TYR B C 1
ATOM 4154 O O . TYR B 1 16 ? 14.375 -25.609 -45.219 1 32.94 16 TYR B O 1
ATOM 4162 N N . ALA B 1 17 ? 16.234 -25.891 -46.281 1 36.19 17 ALA B N 1
ATOM 4163 C CA . ALA B 1 17 ? 16.516 -27.125 -45.562 1 36.19 17 ALA B CA 1
ATOM 4164 C C . ALA B 1 17 ? 16.984 -26.828 -44.125 1 36.19 17 ALA B C 1
ATOM 4166 O O . ALA B 1 17 ? 17.156 -27.75 -43.344 1 36.19 17 ALA B O 1
ATOM 4167 N N . GLY B 1 18 ? 17.469 -25.641 -43.781 1 37.09 18 GLY B N 1
ATOM 4168 C CA . GLY B 1 18 ? 18.016 -25.312 -42.469 1 37.09 18 GLY B CA 1
ATOM 4169 C C . GLY B 1 18 ? 16.984 -25.266 -41.375 1 37.09 18 GLY B C 1
ATOM 4170 O O . GLY B 1 18 ? 17.312 -25.031 -40.219 1 37.09 18 GLY B O 1
ATOM 4171 N N . THR B 1 19 ? 15.719 -25.203 -41.656 1 39.03 19 THR B N 1
ATOM 4172 C CA . THR B 1 19 ? 14.688 -24.859 -40.688 1 39.03 19 THR B CA 1
ATOM 4173 C C . THR B 1 19 ? 14.352 -26.062 -39.812 1 39.03 19 THR B C 1
ATOM 4175 O O . THR B 1 19 ? 13.844 -25.906 -38.719 1 39.03 19 THR B O 1
ATOM 4178 N N . THR B 1 20 ? 14.469 -27.328 -40.406 1 38.91 20 THR B N 1
ATOM 4179 C CA . THR B 1 20 ? 14.008 -28.469 -39.625 1 38.91 20 THR B CA 1
ATOM 4180 C C . THR B 1 20 ? 14.977 -28.766 -38.469 1 38.91 20 THR B C 1
ATOM 4182 O O . THR B 1 20 ? 14.578 -29.297 -37.438 1 38.91 20 THR B O 1
ATOM 4185 N N . PHE B 1 21 ? 16.312 -28.688 -38.688 1 40.88 21 PHE B N 1
ATOM 4186 C CA . PHE B 1 21 ? 17.344 -29.062 -37.719 1 40.88 21 PHE B CA 1
ATOM 4187 C C . PHE B 1 21 ? 17.344 -28.109 -36.531 1 40.88 21 PHE B C 1
ATOM 4189 O O . PHE B 1 21 ? 17.891 -28.438 -35.469 1 40.88 21 PHE B O 1
ATOM 4196 N N . ALA B 1 22 ? 16.781 -26.938 -36.75 1 52.25 22 ALA B N 1
ATOM 4197 C CA . ALA B 1 22 ? 16.875 -25.812 -35.812 1 52.25 22 ALA B CA 1
ATOM 4198 C C . ALA B 1 22 ? 15.938 -26 -34.625 1 52.25 22 ALA B C 1
ATOM 4200 O O . ALA B 1 22 ? 16.25 -25.578 -33.531 1 52.25 22 ALA B O 1
ATOM 4201 N N . GLN B 1 23 ? 15.023 -27.047 -34.719 1 71.38 23 GLN B N 1
ATOM 4202 C CA . GLN B 1 23 ? 14.031 -27.219 -33.656 1 71.38 23 GLN B CA 1
ATOM 4203 C C . GLN B 1 23 ? 14.555 -28.125 -32.531 1 71.38 23 GLN B C 1
ATOM 4205 O O . GLN B 1 23 ? 14.477 -27.781 -31.359 1 71.38 23 GLN B O 1
ATOM 4210 N N . PRO B 1 24 ? 15.281 -29.172 -33 1 82.69 24 PRO B N 1
ATOM 4211 C CA . PRO B 1 24 ? 15.836 -30 -31.938 1 82.69 24 PRO B CA 1
ATOM 4212 C C . PRO B 1 24 ? 16.891 -29.266 -31.109 1 82.69 24 PRO B C 1
ATOM 4214 O O . PRO B 1 24 ? 16.984 -29.453 -29.891 1 82.69 24 PRO B O 1
ATOM 4217 N N . ALA B 1 25 ? 17.562 -28.406 -31.812 1 92.44 25 ALA B N 1
ATOM 4218 C CA . ALA B 1 25 ? 18.578 -27.641 -31.094 1 92.44 25 ALA B CA 1
ATOM 4219 C C . ALA B 1 25 ? 17.953 -26.641 -30.125 1 92.44 25 ALA B C 1
ATOM 4221 O O . ALA B 1 25 ? 18.453 -26.438 -29.016 1 92.44 25 ALA B O 1
ATOM 4222 N N . ALA B 1 26 ? 16.938 -26.094 -30.594 1 96.44 26 ALA B N 1
ATOM 4223 C CA . ALA B 1 26 ? 16.234 -25.141 -29.719 1 96.44 26 ALA B CA 1
ATOM 4224 C C . ALA B 1 26 ? 15.672 -25.844 -28.484 1 96.44 26 ALA B C 1
ATOM 4226 O O . ALA B 1 26 ? 15.758 -25.312 -27.375 1 96.44 26 ALA B O 1
ATOM 4227 N N . VAL B 1 27 ? 15.117 -26.984 -28.656 1 97.56 27 VAL B N 1
ATOM 4228 C CA . VAL B 1 27 ? 14.547 -27.75 -27.562 1 97.56 27 VAL B CA 1
ATOM 4229 C C . VAL B 1 27 ? 15.641 -28.141 -26.578 1 97.56 27 VAL B C 1
ATOM 4231 O O . VAL B 1 27 ? 15.461 -28.047 -25.359 1 97.56 27 VAL B O 1
ATOM 4234 N N . LYS B 1 28 ? 16.719 -28.562 -27.078 1 97.06 28 LYS B N 1
ATOM 4235 C CA . LYS B 1 28 ? 17.859 -28.906 -26.219 1 97.06 28 LYS B CA 1
ATOM 4236 C C . LYS B 1 28 ? 18.312 -27.703 -25.422 1 97.06 28 LYS B C 1
ATOM 4238 O O . LYS B 1 28 ? 18.641 -27.828 -24.234 1 97.06 28 LYS B O 1
ATOM 4243 N N . LYS B 1 29 ? 18.391 -26.609 -26.078 1 98 29 LYS B N 1
ATOM 4244 C CA . LYS B 1 29 ? 18.797 -25.375 -25.406 1 98 29 LYS B CA 1
ATOM 4245 C C . LYS B 1 29 ? 17.797 -24.984 -24.312 1 98 29 LYS B C 1
ATOM 4247 O O . LYS B 1 29 ? 18.203 -24.5 -23.25 1 98 29 LYS B O 1
ATOM 4252 N N . ILE B 1 30 ? 16.562 -25.141 -24.562 1 98.56 30 ILE B N 1
ATOM 4253 C CA . ILE B 1 30 ? 15.531 -24.859 -23.578 1 98.56 30 ILE B CA 1
ATOM 4254 C C . ILE B 1 30 ? 15.727 -25.75 -22.344 1 98.56 30 ILE B C 1
ATOM 4256 O O . ILE B 1 30 ? 15.695 -25.281 -21.219 1 98.56 30 ILE B O 1
ATOM 4260 N N . ILE B 1 31 ? 15.93 -27.031 -22.625 1 98.31 31 ILE B N 1
ATOM 4261 C CA . ILE B 1 31 ? 16.109 -27.984 -21.531 1 98.31 31 ILE B CA 1
ATOM 4262 C C . ILE B 1 31 ? 17.375 -27.641 -20.75 1 98.31 31 ILE B C 1
ATOM 4264 O O . ILE B 1 31 ? 17.359 -27.656 -19.516 1 98.31 31 ILE B O 1
ATOM 4268 N N . GLU B 1 32 ? 18.406 -27.266 -21.391 1 98 32 GLU B N 1
ATOM 4269 C CA . GLU B 1 32 ? 19.656 -26.859 -20.734 1 98 32 GLU B CA 1
ATOM 4270 C C . GLU B 1 32 ? 19.438 -25.625 -19.875 1 98 32 GLU B C 1
ATOM 4272 O O . GLU B 1 32 ? 19.891 -25.562 -18.734 1 98 32 GLU B O 1
ATOM 4277 N N . THR B 1 33 ? 18.766 -24.672 -20.469 1 98.31 33 THR B N 1
ATOM 4278 C CA . THR B 1 33 ? 18.469 -23.453 -19.719 1 98.31 33 THR B CA 1
ATOM 4279 C C . THR B 1 33 ? 17.625 -23.766 -18.5 1 98.31 33 THR B C 1
ATOM 4281 O O . THR B 1 33 ? 17.859 -23.203 -17.422 1 98.31 33 THR B O 1
ATOM 4284 N N . GLY B 1 34 ? 16.641 -24.641 -18.672 1 98.12 34 GLY B N 1
ATOM 4285 C CA . GLY B 1 34 ? 15.797 -25.047 -17.562 1 98.12 34 GLY B CA 1
ATOM 4286 C C . GLY B 1 34 ? 16.578 -25.719 -16.438 1 98.12 34 GLY B C 1
ATOM 4287 O O . GLY B 1 34 ? 16.188 -25.609 -15.273 1 98.12 34 GLY B O 1
ATOM 4288 N N . GLN B 1 35 ? 17.672 -26.297 -16.734 1 96.94 35 GLN B N 1
ATOM 4289 C CA . GLN B 1 35 ? 18.453 -27.047 -15.75 1 96.94 35 GLN B CA 1
ATOM 4290 C C . GLN B 1 35 ? 19.531 -26.156 -15.125 1 96.94 35 GLN B C 1
ATOM 4292 O O . GLN B 1 35 ? 19.906 -26.359 -13.969 1 96.94 35 GLN B O 1
ATOM 4297 N N . THR B 1 36 ? 19.953 -25.109 -15.82 1 97.25 36 THR B N 1
ATOM 4298 C CA . THR B 1 36 ? 21.156 -24.406 -15.375 1 97.25 36 THR B CA 1
ATOM 4299 C C . THR B 1 36 ? 20.844 -22.953 -15.023 1 97.25 36 THR B C 1
ATOM 4301 O O . THR B 1 36 ? 21.562 -22.328 -14.242 1 97.25 36 THR B O 1
ATOM 4304 N N . ASP B 1 37 ? 19.812 -22.422 -15.625 1 98.25 37 ASP B N 1
ATOM 4305 C CA . ASP B 1 37 ? 19.5 -21.016 -15.445 1 98.25 37 ASP B CA 1
ATOM 4306 C C . ASP B 1 37 ? 18 -20.781 -15.414 1 98.25 37 ASP B C 1
ATOM 4308 O O . ASP B 1 37 ? 17.484 -19.891 -16.094 1 98.25 37 ASP B O 1
ATOM 4312 N N . ASN B 1 38 ? 17.328 -21.688 -14.711 1 98.5 38 ASN B N 1
ATOM 4313 C CA . ASN B 1 38 ? 15.891 -21.484 -14.547 1 98.5 38 ASN B CA 1
ATOM 4314 C C . ASN B 1 38 ? 15.594 -20.312 -13.617 1 98.5 38 ASN B C 1
ATOM 4316 O O . ASN B 1 38 ? 15.984 -20.328 -12.453 1 98.5 38 ASN B O 1
ATOM 4320 N N . ARG B 1 39 ? 14.828 -19.266 -14.047 1 98.5 39 ARG B N 1
ATOM 4321 C CA . ARG B 1 39 ? 14.617 -18.047 -13.281 1 98.5 39 ARG B CA 1
ATOM 4322 C C . ARG B 1 39 ? 13.156 -17.891 -12.891 1 98.5 39 ARG B C 1
ATOM 4324 O O . ARG B 1 39 ? 12.688 -16.781 -12.625 1 98.5 39 ARG B O 1
ATOM 4331 N N . VAL B 1 40 ? 12.445 -19 -12.898 1 98.81 40 VAL B N 1
ATOM 4332 C CA . VAL B 1 40 ? 11.016 -18.938 -12.594 1 98.81 40 VAL B CA 1
ATOM 4333 C C . VAL B 1 40 ? 10.812 -18.375 -11.195 1 98.81 40 VAL B C 1
ATOM 4335 O O . VAL B 1 40 ? 9.922 -17.562 -10.969 1 98.81 40 VAL B O 1
ATOM 4338 N N . MET B 1 41 ? 11.602 -18.781 -10.195 1 98.31 41 MET B N 1
ATOM 4339 C CA . MET B 1 41 ? 11.406 -18.328 -8.82 1 98.31 41 MET B CA 1
ATOM 4340 C C . MET B 1 41 ? 11.805 -16.859 -8.672 1 98.31 41 MET B C 1
ATOM 4342 O O . MET B 1 41 ? 11.266 -16.156 -7.82 1 98.31 41 MET B O 1
ATOM 4346 N N . HIS B 1 42 ? 12.781 -16.438 -9.484 1 97.44 42 HIS B N 1
ATOM 4347 C CA . HIS B 1 42 ? 13.109 -15.023 -9.516 1 97.44 42 HIS B CA 1
ATOM 4348 C C . HIS B 1 42 ? 11.93 -14.195 -10.008 1 97.44 42 HIS B C 1
ATOM 4350 O O . HIS B 1 42 ? 11.586 -13.172 -9.406 1 97.44 42 HIS B O 1
ATOM 4356 N N . GLN B 1 43 ? 11.32 -14.617 -11.125 1 98.06 43 GLN B N 1
ATOM 4357 C CA . GLN B 1 43 ? 10.148 -13.922 -11.648 1 98.06 43 GLN B CA 1
ATOM 4358 C C . GLN B 1 43 ? 9.031 -13.867 -10.609 1 98.06 43 GLN B C 1
ATOM 4360 O O . GLN B 1 43 ? 8.391 -12.836 -10.43 1 98.06 43 GLN B O 1
ATOM 4365 N N . LEU B 1 44 ? 8.852 -14.977 -9.945 1 98.25 44 LEU B N 1
ATOM 4366 C CA . LEU B 1 44 ? 7.801 -15.078 -8.93 1 98.25 44 LEU B CA 1
ATOM 4367 C C . LEU B 1 44 ? 8.102 -14.156 -7.754 1 98.25 44 LEU B C 1
ATOM 4369 O O . LEU B 1 44 ? 7.191 -13.547 -7.191 1 98.25 44 LEU B O 1
ATOM 4373 N N . ASP B 1 45 ? 9.344 -14.133 -7.348 1 97.19 45 ASP B N 1
ATOM 4374 C CA . ASP B 1 45 ? 9.742 -13.266 -6.246 1 97.19 45 ASP B CA 1
ATOM 4375 C C . ASP B 1 45 ? 9.43 -11.805 -6.555 1 97.19 45 ASP B C 1
ATOM 4377 O O . ASP B 1 45 ? 8.844 -11.102 -5.73 1 97.19 45 ASP B O 1
ATOM 4381 N N . ILE B 1 46 ? 9.805 -11.367 -7.758 1 97.25 46 ILE B N 1
ATOM 4382 C CA . ILE B 1 46 ? 9.547 -9.984 -8.141 1 97.25 46 ILE B CA 1
ATOM 4383 C C . ILE B 1 46 ? 8.047 -9.727 -8.18 1 97.25 46 ILE B C 1
ATOM 4385 O O . ILE B 1 46 ? 7.559 -8.766 -7.578 1 97.25 46 ILE B O 1
ATOM 4389 N N . LEU B 1 47 ? 7.293 -10.586 -8.805 1 98.25 47 LEU B N 1
ATOM 4390 C CA . LEU B 1 47 ? 5.852 -10.422 -8.961 1 98.25 47 LEU B CA 1
ATOM 4391 C C . LEU B 1 47 ? 5.168 -10.32 -7.602 1 98.25 47 LEU B C 1
ATOM 4393 O O . LEU B 1 47 ? 4.309 -9.453 -7.398 1 98.25 47 LEU B O 1
ATOM 4397 N N . THR B 1 48 ? 5.566 -11.156 -6.656 1 97.56 48 THR B N 1
ATOM 4398 C CA . THR B 1 48 ? 4.809 -11.336 -5.422 1 97.56 48 THR B CA 1
ATOM 4399 C C . THR B 1 48 ? 5.355 -10.438 -4.316 1 97.56 48 THR B C 1
ATOM 4401 O O . THR B 1 48 ? 4.609 -10.016 -3.43 1 97.56 48 THR B O 1
ATOM 4404 N N . ASN B 1 49 ? 6.668 -10.219 -4.359 1 96.12 49 ASN B N 1
ATOM 4405 C CA . ASN B 1 49 ? 7.266 -9.555 -3.205 1 96.12 49 ASN B CA 1
ATOM 4406 C C . ASN B 1 49 ? 7.727 -8.141 -3.551 1 96.12 49 ASN B C 1
ATOM 4408 O O . ASN B 1 49 ? 8 -7.336 -2.658 1 96.12 49 ASN B O 1
ATOM 4412 N N . ARG B 1 50 ? 7.828 -7.801 -4.855 1 96.56 50 ARG B N 1
ATOM 4413 C CA . ARG B 1 50 ? 8.164 -6.43 -5.219 1 96.56 50 ARG B CA 1
ATOM 4414 C C . ARG B 1 50 ? 6.918 -5.637 -5.59 1 96.56 50 ARG B C 1
ATOM 4416 O O . ARG B 1 50 ? 6.914 -4.406 -5.523 1 96.56 50 ARG B O 1
ATOM 4423 N N . PHE B 1 51 ? 5.844 -6.32 -6.039 1 97.38 51 PHE B N 1
ATOM 4424 C CA . PHE B 1 51 ? 4.605 -5.625 -6.371 1 97.38 51 PHE B CA 1
ATOM 4425 C C . PHE B 1 51 ? 3.492 -6.016 -5.406 1 97.38 51 PHE B C 1
ATOM 4427 O O . PHE B 1 51 ? 2.641 -5.191 -5.07 1 97.38 51 PHE B O 1
ATOM 4434 N N . GLY B 1 52 ? 3.486 -7.332 -4.996 1 96.38 52 GLY B N 1
ATOM 4435 C CA . GLY B 1 52 ? 2.516 -7.766 -4.004 1 96.38 52 GLY B CA 1
ATOM 4436 C C . GLY B 1 52 ? 1.162 -8.102 -4.598 1 96.38 52 GLY B C 1
ATOM 4437 O O . GLY B 1 52 ? 1.078 -8.57 -5.738 1 96.38 52 GLY B O 1
ATOM 4438 N N . GLY B 1 53 ? 0.069 -8.109 -3.75 1 96.88 53 GLY B N 1
ATOM 4439 C CA . GLY B 1 53 ? -1.29 -8.297 -4.23 1 96.88 53 GLY B CA 1
ATOM 4440 C C . GLY B 1 53 ? -1.711 -7.27 -5.258 1 96.88 53 GLY B C 1
ATOM 4441 O O . GLY B 1 53 ? -1.374 -6.09 -5.137 1 96.88 53 GLY B O 1
ATOM 4442 N N . ARG B 1 54 ? -2.402 -7.699 -6.184 1 97.94 54 ARG B N 1
ATOM 4443 C CA . ARG B 1 54 ? -2.59 -6.832 -7.344 1 97.94 54 ARG B CA 1
ATOM 4444 C C . ARG B 1 54 ? -3.971 -7.035 -7.957 1 97.94 54 ARG B C 1
ATOM 4446 O O . ARG B 1 54 ? -4.09 -7.551 -9.07 1 97.94 54 ARG B O 1
ATOM 4453 N N . VAL B 1 55 ? -5.016 -6.562 -7.312 1 98.25 55 VAL B N 1
ATOM 4454 C CA . VAL B 1 55 ? -6.34 -6.527 -7.922 1 98.25 55 VAL B CA 1
ATOM 4455 C C . VAL B 1 55 ? -6.344 -5.551 -9.094 1 98.25 55 VAL B C 1
ATOM 4457 O O . VAL B 1 55 ? -5.551 -4.605 -9.125 1 98.25 55 VAL B O 1
ATOM 4460 N N . ILE B 1 56 ? -7.199 -5.824 -10.109 1 98.5 56 ILE B N 1
ATOM 4461 C CA . ILE B 1 56 ? -7.309 -4.816 -11.156 1 98.5 56 ILE B CA 1
ATOM 4462 C C . ILE B 1 56 ? -7.758 -3.488 -10.547 1 98.5 56 ILE B C 1
ATOM 4464 O O . ILE B 1 56 ? -8.547 -3.467 -9.609 1 98.5 56 ILE B O 1
ATOM 4468 N N . GLY B 1 57 ? -7.258 -2.387 -11.102 1 98.19 57 GLY B N 1
ATOM 4469 C CA . GLY B 1 57 ? -7.523 -1.058 -10.57 1 98.19 57 GLY B CA 1
ATOM 4470 C C . GLY B 1 57 ? -6.523 -0.621 -9.516 1 98.19 57 GLY B C 1
ATOM 4471 O O . GLY B 1 57 ? -6.512 0.542 -9.109 1 98.19 57 GLY B O 1
ATOM 4472 N N . SER B 1 58 ? -5.672 -1.508 -9.078 1 98.31 58 SER B N 1
ATOM 4473 C CA . SER B 1 58 ? -4.617 -1.146 -8.141 1 98.31 58 SER B CA 1
ATOM 4474 C C . SER B 1 58 ? -3.373 -0.642 -8.867 1 98.31 58 SER B C 1
ATOM 4476 O O . SER B 1 58 ? -3.119 -1.027 -10.008 1 98.31 58 SER B O 1
ATOM 4478 N N . ASP B 1 59 ? -2.572 0.181 -8.18 1 98 59 ASP B N 1
ATOM 4479 C CA . ASP B 1 59 ? -1.281 0.596 -8.719 1 98 59 ASP B CA 1
ATOM 4480 C C . ASP B 1 59 ? -0.333 -0.594 -8.852 1 98 59 ASP B C 1
ATOM 4482 O O . ASP B 1 59 ? 0.482 -0.646 -9.773 1 98 59 ASP B O 1
ATOM 4486 N N . ALA B 1 60 ? -0.429 -1.583 -7.91 1 98.31 60 ALA B N 1
ATOM 4487 C CA . ALA B 1 60 ? 0.386 -2.793 -7.969 1 98.31 60 ALA B CA 1
ATOM 4488 C C . ALA B 1 60 ? 0.165 -3.539 -9.281 1 98.31 60 ALA B C 1
ATOM 4490 O O . ALA B 1 60 ? 1.115 -4.047 -9.883 1 98.31 60 ALA B O 1
ATOM 4491 N N . TYR B 1 61 ? -1.117 -3.676 -9.758 1 98.62 61 TYR B N 1
ATOM 4492 C CA . TYR B 1 61 ? -1.415 -4.344 -11.023 1 98.62 61 TYR B CA 1
ATOM 4493 C C . TYR B 1 61 ? -0.732 -3.637 -12.188 1 98.62 61 TYR B C 1
ATOM 4495 O O . TYR B 1 61 ? -0.116 -4.281 -13.039 1 98.62 61 TYR B O 1
ATOM 4503 N N . GLU B 1 62 ? -0.846 -2.332 -12.211 1 98 62 GLU B N 1
ATOM 4504 C CA . GLU B 1 62 ? -0.252 -1.547 -13.289 1 98 62 GLU B CA 1
ATOM 4505 C C . GLU B 1 62 ? 1.271 -1.654 -13.281 1 98 62 GLU B C 1
ATOM 4507 O O . GLU B 1 62 ? 1.896 -1.802 -14.328 1 98 62 GLU B O 1
ATOM 4512 N N . ASN B 1 63 ? 1.843 -1.518 -12.078 1 98.38 63 ASN B N 1
ATOM 4513 C CA . ASN B 1 63 ? 3.291 -1.637 -11.953 1 98.38 63 ASN B CA 1
ATOM 4514 C C . ASN B 1 63 ? 3.785 -3.004 -12.414 1 98.38 63 ASN B C 1
ATOM 4516 O O . ASN B 1 63 ? 4.824 -3.105 -13.062 1 98.38 63 ASN B O 1
ATOM 4520 N N . ALA B 1 64 ? 3.07 -4.047 -12.062 1 98.69 64 ALA B N 1
ATOM 4521 C CA . ALA B 1 64 ? 3.436 -5.398 -12.469 1 98.69 64 ALA B CA 1
ATOM 4522 C C . ALA B 1 64 ? 3.342 -5.559 -13.984 1 98.69 64 ALA B C 1
ATOM 4524 O O . ALA B 1 64 ? 4.195 -6.195 -14.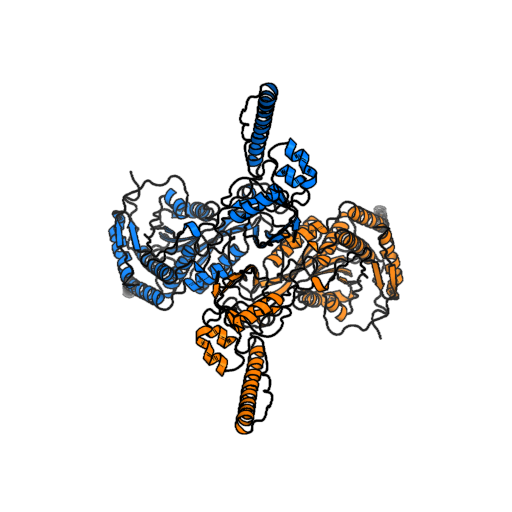602 1 98.69 64 ALA B O 1
ATOM 4525 N N . ALA B 1 65 ? 2.283 -5.016 -14.594 1 98.75 65 ALA B N 1
ATOM 4526 C CA . ALA B 1 65 ? 2.131 -5.078 -16.047 1 98.75 65 ALA B CA 1
ATOM 4527 C C . ALA B 1 65 ? 3.293 -4.387 -16.75 1 98.75 65 ALA B C 1
ATOM 4529 O O . ALA B 1 65 ? 3.828 -4.902 -17.734 1 98.75 65 ALA B O 1
ATOM 4530 N N . GLU B 1 66 ? 3.646 -3.246 -16.234 1 98.19 66 GLU B N 1
ATOM 4531 C CA . GLU B 1 66 ? 4.762 -2.502 -16.812 1 98.19 66 GLU B CA 1
ATOM 4532 C C . GLU B 1 66 ? 6.07 -3.281 -16.672 1 98.19 66 GLU B C 1
ATOM 4534 O O . GLU B 1 66 ? 6.891 -3.277 -17.594 1 98.19 66 GLU B O 1
ATOM 4539 N N . TRP B 1 67 ? 6.266 -3.865 -15.562 1 98.44 67 TRP B N 1
ATOM 4540 C CA . TRP B 1 67 ? 7.457 -4.68 -15.352 1 98.44 67 TRP B CA 1
ATOM 4541 C C . TRP B 1 67 ? 7.5 -5.848 -16.328 1 98.44 67 TRP B C 1
ATOM 4543 O O . TRP B 1 67 ? 8.547 -6.141 -16.906 1 98.44 67 TRP B O 1
ATOM 4553 N N . MET B 1 68 ? 6.379 -6.477 -16.484 1 98.69 68 MET B N 1
ATOM 4554 C CA . MET B 1 68 ? 6.309 -7.594 -17.422 1 98.69 68 MET B CA 1
ATOM 4555 C C . MET B 1 68 ? 6.633 -7.141 -18.828 1 98.69 68 MET B C 1
ATOM 4557 O O . MET B 1 68 ? 7.363 -7.82 -19.562 1 98.69 68 MET B O 1
ATOM 4561 N N . MET B 1 69 ? 6.086 -5.992 -19.25 1 98.69 69 MET B N 1
ATOM 4562 C CA . MET B 1 69 ? 6.406 -5.418 -20.547 1 98.69 69 MET B CA 1
ATOM 4563 C C . MET B 1 69 ? 7.91 -5.223 -20.703 1 98.69 69 MET B C 1
ATOM 4565 O O . MET B 1 69 ? 8.484 -5.59 -21.734 1 98.69 69 MET B O 1
ATOM 4569 N N . ARG B 1 70 ? 8.469 -4.641 -19.703 1 98.31 70 ARG B N 1
ATOM 4570 C CA . ARG B 1 70 ? 9.898 -4.367 -19.734 1 98.31 70 ARG B CA 1
ATOM 4571 C C . ARG B 1 70 ? 10.695 -5.656 -19.906 1 98.31 70 ARG B C 1
ATOM 4573 O O . ARG B 1 70 ? 11.641 -5.715 -20.688 1 98.31 70 ARG B O 1
ATOM 4580 N N . GLU B 1 71 ? 10.375 -6.703 -19.109 1 98.5 71 GLU B N 1
ATOM 4581 C CA . GLU B 1 71 ? 11.109 -7.961 -19.156 1 98.5 71 GLU B CA 1
ATOM 4582 C C . GLU B 1 71 ? 11 -8.617 -20.531 1 98.5 71 GLU B C 1
ATOM 4584 O O . GLU B 1 71 ? 11.992 -9.086 -21.094 1 98.5 71 GLU B O 1
ATOM 4589 N N . TYR B 1 72 ? 9.773 -8.68 -21.109 1 98.81 72 TYR B N 1
ATOM 4590 C CA . TYR B 1 72 ? 9.594 -9.273 -22.422 1 98.81 72 TYR B CA 1
ATOM 4591 C C . TYR B 1 72 ? 10.422 -8.531 -23.469 1 98.81 72 TYR B C 1
ATOM 4593 O O . TYR B 1 72 ? 11.102 -9.148 -24.297 1 98.81 72 TYR B O 1
ATOM 4601 N N . LYS B 1 73 ? 10.43 -7.23 -23.438 1 98.56 73 LYS B N 1
ATOM 4602 C CA . LYS B 1 73 ? 11.227 -6.441 -24.375 1 98.56 73 LYS B CA 1
ATOM 4603 C C . LYS B 1 73 ? 12.711 -6.734 -24.219 1 98.56 73 LYS B C 1
ATOM 4605 O O . LYS B 1 73 ? 13.43 -6.855 -25.219 1 98.56 73 LYS B O 1
ATOM 4610 N N . ARG B 1 74 ? 13.109 -6.863 -23.031 1 97.94 74 ARG B N 1
ATOM 4611 C CA . ARG B 1 74 ? 14.508 -7.176 -22.75 1 97.94 74 ARG B CA 1
ATOM 4612 C C . ARG B 1 74 ? 14.891 -8.523 -23.344 1 97.94 74 ARG B C 1
ATOM 4614 O O . ARG B 1 74 ? 16.047 -8.734 -23.734 1 97.94 74 ARG B O 1
ATOM 4621 N N . TRP B 1 75 ? 13.969 -9.461 -23.422 1 98.25 75 TRP B N 1
ATOM 4622 C CA . TRP B 1 75 ? 14.234 -10.789 -23.953 1 98.25 75 TRP B CA 1
ATOM 4623 C C . TRP B 1 75 ? 14.039 -10.82 -25.469 1 98.25 75 TRP B C 1
ATOM 4625 O O . TRP B 1 75 ? 14.109 -11.875 -26.094 1 98.25 75 TRP B O 1
ATOM 4635 N N . GLY B 1 76 ? 13.703 -9.695 -26.078 1 98.06 76 GLY B N 1
ATOM 4636 C CA . GLY B 1 76 ? 13.508 -9.609 -27.516 1 98.06 76 GLY B CA 1
ATOM 4637 C C . GLY B 1 76 ? 12.141 -10.094 -27.969 1 98.06 76 GLY B C 1
ATOM 4638 O O . GLY B 1 76 ? 11.961 -10.484 -29.125 1 98.06 76 GLY B O 1
ATOM 4639 N N . ILE B 1 77 ? 11.219 -10.141 -27.078 1 98.69 77 ILE B N 1
ATOM 4640 C CA . ILE B 1 77 ? 9.867 -10.586 -27.375 1 98.69 77 ILE B CA 1
ATOM 4641 C C . ILE B 1 77 ? 8.953 -9.375 -27.562 1 98.69 77 ILE B C 1
ATOM 4643 O O . ILE B 1 77 ? 8.977 -8.438 -26.766 1 98.69 77 ILE B O 1
ATOM 4647 N N . ASP B 1 78 ? 8.133 -9.383 -28.672 1 98.5 78 ASP B N 1
ATOM 4648 C CA . ASP B 1 78 ? 7.148 -8.328 -28.859 1 98.5 78 ASP B CA 1
ATOM 4649 C C . ASP B 1 78 ? 6.074 -8.375 -27.781 1 98.5 78 ASP B C 1
ATOM 4651 O O . ASP B 1 78 ? 5.633 -9.453 -27.375 1 98.5 78 ASP B O 1
ATOM 4655 N N . VAL B 1 79 ? 5.691 -7.195 -27.25 1 98.81 79 VAL B N 1
ATOM 4656 C CA . VAL B 1 79 ? 4.703 -7.168 -26.172 1 98.81 79 VAL B CA 1
ATOM 4657 C C . VAL B 1 79 ? 3.873 -5.891 -26.266 1 98.81 79 VAL B C 1
ATOM 4659 O O . VAL B 1 79 ? 4.363 -4.855 -26.734 1 98.81 79 VAL B O 1
ATOM 4662 N N . ARG B 1 80 ? 2.627 -5.945 -25.922 1 98.69 80 ARG B N 1
ATOM 4663 C CA . ARG B 1 80 ? 1.728 -4.797 -25.859 1 98.69 80 ARG B CA 1
ATOM 4664 C C . ARG B 1 80 ? 0.739 -4.934 -24.719 1 98.69 80 ARG B C 1
ATOM 4666 O O . ARG B 1 80 ? 0.461 -6.043 -24.25 1 98.69 80 ARG B O 1
ATOM 4673 N N . LEU B 1 81 ? 0.256 -3.807 -24.25 1 98.62 81 LEU B N 1
ATOM 4674 C CA . LEU B 1 81 ? -0.902 -3.76 -23.375 1 98.62 81 LEU B CA 1
ATOM 4675 C C . LEU B 1 81 ? -2.195 -3.658 -24.172 1 98.62 81 LEU B C 1
ATOM 4677 O O . LEU B 1 81 ? -2.301 -2.842 -25.094 1 98.62 81 LEU B O 1
ATOM 4681 N N . GLU B 1 82 ? -3.094 -4.562 -23.859 1 98.69 82 GLU B N 1
ATOM 4682 C CA . GLU B 1 82 ? -4.398 -4.52 -24.516 1 98.69 82 GLU B CA 1
ATOM 4683 C C . GLU B 1 82 ? -5.496 -4.133 -23.531 1 98.69 82 GLU B C 1
ATOM 4685 O O . GLU B 1 82 ? -5.719 -4.832 -22.531 1 98.69 82 GLU B O 1
ATOM 4690 N N . GLU B 1 83 ? -6.141 -2.99 -23.844 1 98.5 83 GLU B N 1
ATOM 4691 C CA . GLU B 1 83 ? -7.191 -2.52 -22.953 1 98.5 83 GLU B CA 1
ATOM 4692 C C . GLU B 1 83 ? -8.312 -3.547 -22.828 1 98.5 83 GLU B C 1
ATOM 4694 O O . GLU B 1 83 ? -8.805 -4.059 -23.844 1 98.5 83 GLU B O 1
ATOM 4699 N N . ALA B 1 84 ? -8.68 -3.875 -21.609 1 98.62 84 ALA B N 1
ATOM 4700 C CA . ALA B 1 84 ? -9.703 -4.887 -21.359 1 98.62 84 ALA B CA 1
ATOM 4701 C C . ALA B 1 84 ? -10.945 -4.273 -20.719 1 98.62 84 ALA B C 1
ATOM 4703 O O . ALA B 1 84 ? -12 -4.902 -20.672 1 98.62 84 ALA B O 1
ATOM 4704 N N . GLY B 1 85 ? -10.828 -3.043 -20.203 1 98.19 85 GLY B N 1
ATOM 4705 C CA . GLY B 1 85 ? -11.945 -2.363 -19.562 1 98.19 85 GLY B CA 1
ATOM 4706 C C . GLY B 1 85 ? -11.516 -1.267 -18.609 1 98.19 85 GLY B C 1
ATOM 4707 O O . GLY B 1 85 ? -10.359 -0.84 -18.625 1 98.19 85 GLY B O 1
ATOM 4708 N N . GLU B 1 86 ? -12.484 -0.733 -17.875 1 97.88 86 GLU B N 1
ATOM 4709 C CA . GLU B 1 86 ? -12.211 0.312 -16.891 1 97.88 86 GLU B CA 1
ATOM 4710 C C . GLU B 1 86 ? -13.07 0.131 -15.648 1 97.88 86 GLU B C 1
ATOM 4712 O O . GLU B 1 86 ? -14.148 -0.465 -15.711 1 97.88 86 GLU B O 1
ATOM 4717 N N . LEU B 1 87 ? -12.594 0.573 -14.523 1 98.19 87 LEU B N 1
ATOM 4718 C CA . LEU B 1 87 ? -13.289 0.601 -13.242 1 98.19 87 LEU B CA 1
ATOM 4719 C C . LEU B 1 87 ? -13.578 2.035 -12.805 1 98.19 87 LEU B C 1
ATOM 4721 O O . LEU B 1 87 ? -12.82 2.951 -13.148 1 98.19 87 LEU B O 1
ATOM 4725 N N . PRO B 1 88 ? -14.648 2.227 -12.023 1 97.62 88 PRO B N 1
ATOM 4726 C CA . PRO B 1 88 ? -15.023 3.594 -11.656 1 97.62 88 PRO B CA 1
ATOM 4727 C C . PRO B 1 88 ? -14.023 4.238 -10.695 1 97.62 88 PRO B C 1
ATOM 4729 O O . PRO B 1 88 ? -13.938 5.465 -10.617 1 97.62 88 PRO B O 1
ATOM 4732 N N . VAL B 1 89 ? -13.305 3.449 -9.914 1 97.88 89 VAL B N 1
ATOM 4733 C CA . VAL B 1 89 ? -12.273 3.895 -8.984 1 97.88 89 VAL B CA 1
ATOM 4734 C C . VAL B 1 89 ? -11.18 2.832 -8.883 1 97.88 89 VAL B C 1
ATOM 4736 O O . VAL B 1 89 ? -11.383 1.683 -9.273 1 97.88 89 VAL B O 1
ATOM 4739 N N . GLY B 1 90 ? -10.047 3.213 -8.461 1 98.06 90 GLY B N 1
ATOM 4740 C CA . GLY B 1 90 ? -9 2.26 -8.125 1 98.06 90 GLY B CA 1
ATOM 4741 C C . GLY B 1 90 ? -8.914 1.965 -6.637 1 98.06 90 GLY B C 1
ATOM 4742 O O . GLY B 1 90 ? -9.539 2.65 -5.824 1 98.06 90 GLY B O 1
ATOM 4743 N N . PHE B 1 91 ? -8.188 0.977 -6.266 1 98 91 PHE B N 1
ATOM 4744 C CA . PHE B 1 91 ? -8.039 0.522 -4.887 1 98 91 PHE B CA 1
ATOM 4745 C C . PHE B 1 91 ? -6.602 0.101 -4.609 1 98 91 PHE B C 1
ATOM 4747 O O . PHE B 1 91 ? -5.984 -0.595 -5.418 1 98 91 PHE B O 1
ATOM 4754 N N . ASN B 1 92 ? -6.008 0.54 -3.516 1 97.25 92 ASN B N 1
ATOM 4755 C CA . ASN B 1 92 ? -4.684 0.147 -3.041 1 97.25 92 ASN B CA 1
ATOM 4756 C C . ASN B 1 92 ? -4.719 -0.279 -1.576 1 97.25 92 ASN B C 1
ATOM 4758 O O . ASN B 1 92 ? -4.953 0.545 -0.691 1 97.25 92 ASN B O 1
ATOM 4762 N N . ARG B 1 93 ? -4.414 -1.541 -1.348 1 96.31 93 ARG B N 1
ATOM 4763 C CA . ARG B 1 93 ? -4.406 -2.045 0.022 1 96.31 93 ARG B CA 1
ATOM 4764 C C . ARG B 1 93 ? -3.227 -1.485 0.807 1 96.31 93 ARG B C 1
ATOM 4766 O O . ARG B 1 93 ? -2.084 -1.539 0.343 1 96.31 93 ARG B O 1
ATOM 4773 N N . GLY B 1 94 ? -3.459 -0.87 1.968 1 95.12 94 GLY B N 1
ATOM 4774 C CA . GLY B 1 94 ? -2.43 -0.473 2.912 1 95.12 94 GLY B CA 1
ATOM 4775 C C . GLY B 1 94 ? -2.33 -1.398 4.109 1 95.12 94 GLY B C 1
ATOM 4776 O O . GLY B 1 94 ? -2.889 -2.496 4.102 1 95.12 94 GLY B O 1
ATOM 4777 N N . PRO B 1 95 ? -1.548 -1.031 5.109 1 94.75 95 PRO B N 1
ATOM 4778 C CA . PRO B 1 95 ? -1.438 -1.85 6.32 1 94.75 95 PRO B CA 1
ATOM 4779 C C . PRO B 1 95 ? -2.719 -1.848 7.152 1 94.75 95 PRO B C 1
ATOM 4781 O O . PRO B 1 95 ? -3.551 -0.949 7.008 1 94.75 95 PRO B O 1
ATOM 4784 N N . TRP B 1 96 ? -2.896 -2.834 7.898 1 96.44 96 TRP B N 1
ATOM 4785 C CA . TRP B 1 96 ? -4.035 -2.891 8.805 1 96.44 96 TRP B CA 1
ATOM 4786 C C . TRP B 1 96 ? -3.639 -3.504 10.141 1 96.44 96 TRP B C 1
ATOM 4788 O O . TRP B 1 96 ? -2.877 -4.473 10.188 1 96.44 96 TRP B O 1
ATOM 4798 N N . PHE B 1 97 ? -4.082 -2.836 11.242 1 95.12 97 PHE B N 1
ATOM 4799 C CA . PHE B 1 97 ? -3.77 -3.219 12.609 1 95.12 97 PHE B CA 1
ATOM 4800 C C . PHE B 1 97 ? -5.027 -3.211 13.477 1 95.12 97 PHE B C 1
ATOM 4802 O O . PHE B 1 97 ? -5.938 -2.412 13.242 1 95.12 97 PHE B O 1
ATOM 4809 N N . GLY B 1 98 ? -5.113 -4.117 14.414 1 96.69 98 GLY B N 1
ATOM 4810 C CA . GLY B 1 98 ? -6.211 -4.164 15.359 1 96.69 98 GLY B CA 1
ATOM 4811 C C . GLY B 1 98 ? -5.836 -4.816 16.672 1 96.69 98 GLY B C 1
ATOM 4812 O O . GLY B 1 98 ? -5.051 -5.77 16.703 1 96.69 98 GLY B O 1
ATOM 4813 N N . ARG B 1 99 ? -6.379 -4.301 17.734 1 95.81 99 ARG B N 1
ATOM 4814 C CA . ARG B 1 99 ? -6.141 -4.93 19.031 1 95.81 99 ARG B CA 1
ATOM 4815 C C . ARG B 1 99 ? -7.328 -4.715 19.969 1 95.81 99 ARG B C 1
ATOM 4817 O O . ARG B 1 99 ? -8.125 -3.795 19.766 1 95.81 99 ARG B O 1
ATOM 4824 N N . LEU B 1 100 ? -7.508 -5.602 20.844 1 95.75 100 LEU B N 1
ATOM 4825 C CA . LEU B 1 100 ? -8.406 -5.48 21.984 1 95.75 100 LEU B CA 1
ATOM 4826 C C . LEU B 1 100 ? -7.68 -4.875 23.188 1 95.75 100 LEU B C 1
ATOM 4828 O O . LEU B 1 100 ? -6.59 -5.324 23.547 1 95.75 100 LEU B O 1
ATOM 4832 N N . ILE B 1 101 ? -8.195 -3.816 23.625 1 93.19 101 ILE B N 1
ATOM 4833 C CA . ILE B 1 101 ? -7.625 -3.102 24.766 1 93.19 101 ILE B CA 1
ATOM 4834 C C . ILE B 1 101 ? -8.531 -3.26 25.984 1 93.19 101 ILE B C 1
ATOM 4836 O O . ILE B 1 101 ? -9.758 -3.129 25.875 1 93.19 101 ILE B O 1
ATOM 4840 N N . GLY B 1 102 ? -7.816 -3.387 27 1 82.5 102 GLY B N 1
ATOM 4841 C CA . GLY B 1 102 ? -8.578 -3.539 28.234 1 82.5 102 GLY B CA 1
ATOM 4842 C C . GLY B 1 102 ? -9 -4.973 28.5 1 82.5 102 GLY B C 1
ATOM 4843 O O . GLY B 1 102 ? -8.508 -5.898 27.844 1 82.5 102 GLY B O 1
ATOM 4844 N N . GLY B 1 103 ? -9.664 -5.219 29.375 1 69.88 103 GLY B N 1
ATOM 4845 C CA . GLY B 1 103 ? -10.07 -6.551 29.797 1 69.88 103 GLY B CA 1
ATOM 4846 C C . GLY B 1 103 ? -8.969 -7.328 30.484 1 69.88 103 GLY B C 1
ATOM 4847 O O . GLY B 1 103 ? -8.008 -6.738 30.984 1 69.88 103 GLY B O 1
ATOM 4848 N N . ASP B 1 104 ? -9.18 -8.562 30.609 1 68.94 104 ASP B N 1
ATOM 4849 C CA . ASP B 1 104 ? -8.227 -9.406 31.328 1 68.94 104 ASP B CA 1
ATOM 4850 C C . ASP B 1 104 ? -7.023 -9.75 30.453 1 68.94 104 ASP B C 1
ATOM 4852 O O . ASP B 1 104 ? -5.945 -10.055 30.969 1 68.94 104 ASP B O 1
ATOM 4856 N N . GLN B 1 105 ? -7.301 -9.602 29.172 1 75.38 105 GLN B N 1
ATOM 4857 C CA . GLN B 1 105 ? -6.172 -9.984 28.328 1 75.38 105 GLN B CA 1
ATOM 4858 C C . GLN B 1 105 ? -6.168 -9.188 27.016 1 75.38 105 GLN B C 1
ATOM 4860 O O . GLN B 1 105 ? -7.102 -9.281 26.219 1 75.38 105 GLN B O 1
ATOM 4865 N N . ALA B 1 106 ? -5.094 -8.391 26.922 1 83.56 106 ALA B N 1
ATOM 4866 C CA . ALA B 1 106 ? -4.863 -7.719 25.641 1 83.56 106 ALA B CA 1
ATOM 4867 C C . ALA B 1 106 ? -4.629 -8.734 24.531 1 83.56 106 ALA B C 1
ATOM 4869 O O . ALA B 1 106 ? -4.07 -9.805 24.766 1 83.56 106 ALA B O 1
ATOM 4870 N N . MET B 1 107 ? -5.277 -8.484 23.375 1 88.81 107 MET B N 1
ATOM 4871 C CA . MET B 1 107 ? -5.199 -9.414 22.25 1 88.81 107 MET B CA 1
ATOM 4872 C C . MET B 1 107 ? -4.973 -8.672 20.938 1 88.81 107 MET B C 1
ATOM 4874 O O . MET B 1 107 ? -5.664 -7.695 20.656 1 88.81 107 MET B O 1
ATOM 4878 N N . ASP B 1 108 ? -3.918 -9.078 20.297 1 92.38 108 ASP B N 1
ATOM 4879 C CA . ASP B 1 108 ? -3.818 -8.617 18.922 1 92.38 108 ASP B CA 1
ATOM 4880 C C . ASP B 1 108 ? -4.848 -9.32 18.031 1 92.38 108 ASP B C 1
ATOM 4882 O O . ASP B 1 108 ? -5.043 -10.531 18.141 1 92.38 108 ASP B O 1
ATOM 4886 N N . LEU B 1 109 ? -5.5 -8.578 17.188 1 96.94 109 LEU B N 1
ATOM 4887 C CA . LEU B 1 109 ? -6.602 -9.125 16.406 1 96.94 109 LEU B CA 1
ATOM 4888 C C . LEU B 1 109 ? -6.121 -9.57 15.023 1 96.94 109 LEU B C 1
ATOM 4890 O O . LEU B 1 109 ? -5.34 -8.875 14.375 1 96.94 109 LEU B O 1
ATOM 4894 N N . HIS B 1 110 ? -6.508 -10.781 14.664 1 96.81 110 HIS B N 1
ATOM 4895 C CA . HIS B 1 110 ? -6.262 -11.344 13.336 1 96.81 110 HIS B CA 1
ATOM 4896 C C . HIS B 1 110 ? -7.473 -11.172 12.43 1 96.81 110 HIS B C 1
ATOM 4898 O O . HIS B 1 110 ? -8.492 -11.836 12.617 1 96.81 110 HIS B O 1
ATOM 4904 N N . PHE B 1 111 ? -7.41 -10.234 11.453 1 97.94 111 PHE B N 1
ATOM 4905 C CA . PHE B 1 111 ? -8.562 -9.914 10.617 1 97.94 111 PHE B CA 1
ATOM 4906 C C . PHE B 1 111 ? -8.117 -9.438 9.242 1 97.94 111 PHE B C 1
ATOM 4908 O O . PHE B 1 111 ? -6.93 -9.188 9.016 1 97.94 111 PHE B O 1
ATOM 4915 N N . VAL B 1 112 ? -9.086 -9.43 8.289 1 97.94 112 VAL B N 1
ATOM 4916 C CA . VAL B 1 112 ? -8.906 -8.852 6.961 1 97.94 112 VAL B CA 1
ATOM 4917 C C . VAL B 1 112 ? -10.117 -7.996 6.602 1 97.94 112 VAL B C 1
ATOM 4919 O O . VAL B 1 112 ? -11.109 -7.973 7.336 1 97.94 112 VAL B O 1
ATOM 4922 N N . THR B 1 113 ? -9.961 -7.199 5.566 1 98.06 113 THR B N 1
ATOM 4923 C CA . THR B 1 113 ? -11.078 -6.48 4.965 1 98.06 113 THR B CA 1
ATOM 4924 C C . THR B 1 113 ? -11.195 -6.805 3.479 1 98.06 113 THR B C 1
ATOM 4926 O O . THR B 1 113 ? -10.188 -6.98 2.795 1 98.06 113 THR B O 1
ATOM 4929 N N . PRO B 1 114 ? -12.445 -6.953 2.941 1 97.94 114 PRO B N 1
ATOM 4930 C CA . PRO B 1 114 ? -12.586 -7.152 1.496 1 97.94 114 PRO B CA 1
ATOM 4931 C C . PRO B 1 114 ? -11.992 -6.004 0.684 1 97.94 114 PRO B C 1
ATOM 4933 O O . PRO B 1 114 ? -11.914 -4.875 1.171 1 97.94 114 PRO B O 1
ATOM 4936 N N . SER B 1 115 ? -11.547 -6.312 -0.537 1 97.69 115 SER B N 1
ATOM 4937 C CA . SER B 1 115 ? -11.055 -5.27 -1.436 1 97.69 115 SER B CA 1
ATOM 4938 C C . SER B 1 115 ? -12.164 -4.297 -1.813 1 97.69 115 SER B C 1
ATOM 4940 O O . SER B 1 115 ? -13.336 -4.688 -1.906 1 97.69 115 SER B O 1
ATOM 4942 N N . TYR B 1 116 ? -11.727 -2.941 -2.029 1 97.25 116 TYR B N 1
ATOM 4943 C CA . TYR B 1 116 ? -12.641 -1.87 -2.416 1 97.25 116 TYR B CA 1
ATOM 4944 C C . TYR B 1 116 ? -13.617 -1.553 -1.292 1 97.25 116 TYR B C 1
ATOM 4946 O O . TYR B 1 116 ? -14.773 -1.206 -1.545 1 97.25 116 TYR B O 1
ATOM 4954 N N . THR B 1 117 ? -13.219 -1.827 -0.059 1 96.94 117 THR B N 1
ATOM 4955 C CA . THR B 1 117 ? -13.906 -1.317 1.123 1 96.94 117 THR B CA 1
ATOM 4956 C C . THR B 1 117 ? -13.07 -0.245 1.814 1 96.94 117 THR B C 1
ATOM 4958 O O . THR B 1 117 ? -11.844 -0.201 1.652 1 96.94 117 THR B O 1
ATOM 4961 N N . SER B 1 118 ? -13.727 0.604 2.559 1 95.44 118 SER B N 1
ATOM 4962 C CA . SER B 1 118 ? -13.055 1.739 3.189 1 95.44 118 SER B CA 1
ATOM 4963 C C . SER B 1 118 ? -12.227 1.296 4.387 1 95.44 118 SER B C 1
ATOM 4965 O O . SER B 1 118 ? -12.523 0.281 5.02 1 95.44 118 SER B O 1
ATOM 4967 N N . GLY B 1 119 ? -11.125 2.037 4.605 1 96.5 119 GLY B N 1
ATOM 4968 C CA . GLY B 1 119 ? -10.414 1.913 5.871 1 96.5 119 GLY B CA 1
ATOM 4969 C C . GLY B 1 119 ? -11.055 2.707 6.992 1 96.5 119 GLY B C 1
ATOM 4970 O O . GLY B 1 119 ? -12.258 2.973 6.965 1 96.5 119 GLY B O 1
ATOM 4971 N N . THR B 1 120 ? -10.258 2.918 8.023 1 97.19 120 THR B N 1
ATOM 4972 C CA . THR B 1 120 ? -10.695 3.752 9.141 1 97.19 120 THR B CA 1
ATOM 4973 C C . THR B 1 120 ? -10.227 5.191 8.953 1 97.19 120 THR B C 1
ATOM 4975 O O . THR B 1 120 ? -9.242 5.441 8.25 1 97.19 120 THR B O 1
ATOM 4978 N N . LYS B 1 121 ? -10.938 6.156 9.547 1 93.81 121 LYS B N 1
ATOM 4979 C CA . LYS B 1 121 ? -10.469 7.535 9.609 1 93.81 121 LYS B CA 1
ATOM 4980 C C . LYS B 1 121 ? -9.383 7.699 10.672 1 93.81 121 LYS B C 1
ATOM 4982 O O . LYS B 1 121 ? -9.617 8.32 11.719 1 93.81 121 LYS B O 1
ATOM 4987 N N . GLY B 1 122 ? -8.172 7.188 10.344 1 93 122 GLY B N 1
ATOM 4988 C CA . GLY B 1 122 ? -7.105 7.09 11.328 1 93 122 GLY B CA 1
ATOM 4989 C C . GLY B 1 122 ? -7.336 5.992 12.344 1 93 122 GLY B C 1
ATOM 4990 O O . GLY B 1 122 ? -8.188 5.121 12.148 1 93 122 GLY B O 1
ATOM 4991 N N . LEU B 1 123 ? -6.445 6 13.383 1 94.88 123 LEU B N 1
ATOM 4992 C CA . LEU B 1 123 ? -6.621 5.062 14.492 1 94.88 123 LEU B CA 1
ATOM 4993 C C . LEU B 1 123 ? -7.914 5.348 15.242 1 94.88 123 LEU B C 1
ATOM 4995 O O . LEU B 1 123 ? -8.117 6.461 15.742 1 94.88 123 LEU B O 1
ATOM 4999 N N . GLN B 1 124 ? -8.812 4.383 15.258 1 96.81 124 GLN B N 1
ATOM 5000 C CA . GLN B 1 124 ? -10.109 4.543 15.914 1 96.81 124 GLN B CA 1
ATOM 5001 C C . GLN B 1 124 ? -10.266 3.553 17.062 1 96.81 124 GLN B C 1
ATOM 5003 O O . GLN B 1 124 ? -10.062 2.35 16.891 1 96.81 124 GLN B O 1
ATOM 5008 N N . ARG B 1 125 ? -10.57 4.074 18.281 1 96.88 125 ARG B N 1
ATOM 5009 C CA . ARG B 1 125 ? -10.891 3.27 19.453 1 96.88 125 ARG B CA 1
ATOM 5010 C C . ARG B 1 125 ? -12.367 3.398 19.812 1 96.88 125 ARG B C 1
ATOM 5012 O O . ARG B 1 125 ? -12.93 4.496 19.781 1 96.88 125 ARG B O 1
ATOM 5019 N N . GLY B 1 126 ? -13.031 2.203 20.062 1 97.62 126 GLY B N 1
ATOM 5020 C CA . GLY B 1 126 ? -14.438 2.258 20.406 1 97.62 126 GLY B CA 1
ATOM 5021 C C . GLY B 1 126 ? -14.906 1.065 21.219 1 97.62 126 GLY B C 1
ATOM 5022 O O . GLY B 1 126 ? -14.219 0.045 21.297 1 97.62 126 GLY B O 1
ATOM 5023 N N . HIS B 1 127 ? -16.078 1.33 21.891 1 97.06 127 HIS B N 1
ATOM 5024 C CA . HIS B 1 127 ? -16.734 0.22 22.578 1 97.06 127 HIS B CA 1
ATOM 5025 C C . HIS B 1 127 ? -17.406 -0.714 21.578 1 97.06 127 HIS B C 1
ATOM 5027 O O . HIS B 1 127 ? -17.422 -0.436 20.375 1 97.06 127 HIS B O 1
ATOM 5033 N N . VAL B 1 128 ? -17.891 -1.915 22.078 1 98 128 VAL B N 1
ATOM 5034 C CA . VAL B 1 128 ? -18.375 -2.943 21.156 1 98 128 VAL B CA 1
ATOM 5035 C C . VAL B 1 128 ? -19.844 -3.252 21.438 1 98 128 VAL B C 1
ATOM 5037 O O . VAL B 1 128 ? -20.25 -3.346 22.594 1 98 128 VAL B O 1
ATOM 5040 N N . LEU B 1 129 ? -20.578 -3.273 20.406 1 98.06 129 LEU B N 1
ATOM 5041 C CA . LEU B 1 129 ? -22 -3.631 20.484 1 98.06 129 LEU B CA 1
ATOM 5042 C C . LEU B 1 129 ? -22.312 -4.793 19.562 1 98.06 129 LEU B C 1
ATOM 5044 O O . LEU B 1 129 ? -21.594 -5.039 18.594 1 98.06 129 LEU B O 1
ATOM 5048 N N . ILE B 1 130 ? -23.359 -5.531 19.875 1 97.69 130 ILE B N 1
ATOM 5049 C CA . ILE B 1 130 ? -23.953 -6.508 18.953 1 97.69 130 ILE B CA 1
ATOM 5050 C C . ILE B 1 130 ? -25.062 -5.852 18.156 1 97.69 130 ILE B C 1
ATOM 5052 O O . ILE B 1 130 ? -25.859 -5.082 18.688 1 97.69 130 ILE B O 1
ATOM 5056 N N . GLU B 1 131 ? -25.156 -6.16 16.859 1 97.94 131 GLU B N 1
ATOM 5057 C CA . GLU B 1 131 ? -26.125 -5.496 15.992 1 97.94 131 GLU B CA 1
ATOM 5058 C C . GLU B 1 131 ? -27.562 -5.75 16.453 1 97.94 131 GLU B C 1
ATOM 5060 O O . GLU B 1 131 ? -27.859 -6.828 16.969 1 97.94 131 GLU B O 1
ATOM 5065 N N . PRO B 1 132 ? -28.422 -4.742 16.266 1 96.38 132 PRO B N 1
ATOM 5066 C CA . PRO B 1 132 ? -29.828 -4.949 16.594 1 96.38 132 PRO B CA 1
ATOM 5067 C C . PRO B 1 132 ? -30.547 -5.875 15.609 1 96.38 132 PRO B C 1
ATOM 5069 O O . PRO B 1 132 ? -30.188 -5.91 14.43 1 96.38 132 PRO B O 1
ATOM 5072 N N . ARG B 1 133 ? -31.594 -6.539 16.109 1 95.06 133 ARG B N 1
ATOM 5073 C CA . ARG B 1 133 ? -32.344 -7.477 15.289 1 95.06 133 ARG B CA 1
ATOM 5074 C C . ARG B 1 133 ? -33.781 -6.992 15.078 1 95.06 133 ARG B C 1
ATOM 5076 O O . ARG B 1 133 ? -34.469 -7.504 14.203 1 95.06 133 ARG B O 1
ATOM 5083 N N . THR B 1 134 ? -34.125 -5.953 15.844 1 94.19 134 THR B N 1
ATOM 5084 C CA . THR B 1 134 ? -35.438 -5.344 15.742 1 94.19 134 THR B CA 1
ATOM 5085 C C . THR B 1 134 ? -35.344 -3.824 15.852 1 94.19 134 THR B C 1
ATOM 5087 O O . THR B 1 134 ? -34.344 -3.289 16.297 1 94.19 134 THR B O 1
ATOM 5090 N N . GLN B 1 135 ? -36.5 -3.191 15.414 1 94.19 135 GLN B N 1
ATOM 5091 C CA . GLN B 1 135 ? -36.562 -1.737 15.531 1 94.19 135 GLN B CA 1
ATOM 5092 C C . GLN B 1 135 ? -36.469 -1.293 16.984 1 94.19 135 GLN B C 1
ATOM 5094 O O . GLN B 1 135 ? -35.844 -0.276 17.297 1 94.19 135 GLN B O 1
ATOM 5099 N N . GLU B 1 136 ? -37.031 -2.039 17.828 1 90.81 136 GLU B N 1
ATOM 5100 C CA . GLU B 1 136 ? -37 -1.722 19.25 1 90.81 136 GLU B CA 1
ATOM 5101 C C . GLU B 1 136 ? -35.562 -1.758 19.797 1 90.81 136 GLU B C 1
ATOM 5103 O O . GLU B 1 136 ? -35.188 -0.879 20.562 1 90.81 136 GLU B O 1
ATOM 5108 N N . GLU B 1 137 ? -34.875 -2.801 19.469 1 93.94 137 GLU B N 1
ATOM 5109 C CA . GLU B 1 137 ? -33.5 -2.906 19.891 1 93.94 137 GLU B CA 1
ATOM 5110 C C . GLU B 1 137 ? -32.656 -1.738 19.359 1 93.94 137 GLU B C 1
ATOM 5112 O O . GLU B 1 137 ? -31.844 -1.171 20.094 1 93.94 137 GLU B O 1
ATOM 5117 N N . LEU B 1 138 ? -32.844 -1.348 18.062 1 96.62 138 LEU B N 1
ATOM 5118 C CA . LEU B 1 138 ? -32.125 -0.224 17.469 1 96.62 138 LEU B CA 1
ATOM 5119 C C . LEU B 1 138 ? -32.406 1.066 18.234 1 96.62 138 LEU B C 1
ATOM 5121 O O . LEU B 1 138 ? -31.484 1.821 18.547 1 96.62 138 LEU B O 1
ATOM 5125 N N . ASP B 1 139 ? -33.688 1.263 18.516 1 94.31 139 ASP B N 1
ATOM 5126 C CA . ASP B 1 139 ? -34.094 2.486 19.203 1 94.31 139 ASP B CA 1
ATOM 5127 C C . ASP B 1 139 ? -33.469 2.576 20.594 1 94.31 139 ASP B C 1
ATOM 5129 O O . ASP B 1 139 ? -33.062 3.66 21.031 1 94.31 139 ASP B O 1
ATOM 5133 N N . ARG B 1 140 ? -33.344 1.495 21.188 1 93.25 140 ARG B N 1
ATOM 5134 C CA . ARG B 1 140 ? -32.781 1.45 22.531 1 93.25 140 ARG B CA 1
ATOM 5135 C C . ARG B 1 140 ? -31.281 1.732 22.516 1 93.25 140 ARG B C 1
ATOM 5137 O O . ARG B 1 140 ? -30.75 2.35 23.438 1 93.25 140 ARG B O 1
ATOM 5144 N N . MET B 1 141 ? -30.609 1.338 21.469 1 95.06 141 MET B N 1
ATOM 5145 C CA . MET B 1 141 ? -29.156 1.412 21.5 1 95.06 141 MET B CA 1
ATOM 5146 C C . MET B 1 141 ? -28.641 2.531 20.594 1 95.06 141 MET B C 1
ATOM 5148 O O . MET B 1 141 ? -27.438 2.701 20.438 1 95.06 141 MET B O 1
ATOM 5152 N N . LYS B 1 142 ? -29.453 3.258 20 1 94.12 142 LYS B N 1
ATOM 5153 C CA . LYS B 1 142 ? -29.125 4.23 18.969 1 94.12 142 LYS B CA 1
ATOM 5154 C C . LYS B 1 142 ? -28.047 5.199 19.438 1 94.12 142 LYS B C 1
ATOM 5156 O O . LYS B 1 142 ? -27.109 5.496 18.703 1 94.12 142 LYS B O 1
ATOM 5161 N N . HIS B 1 143 ? -28.109 5.656 20.641 1 94.38 143 HIS B N 1
ATOM 5162 C CA . HIS B 1 143 ? -27.156 6.633 21.156 1 94.38 143 HIS B CA 1
ATOM 5163 C C . HIS B 1 143 ? -25.797 5.992 21.422 1 94.38 143 HIS B C 1
ATOM 5165 O O . HIS B 1 143 ? -24.766 6.676 21.391 1 94.38 143 HIS B O 1
ATOM 5171 N N . GLN B 1 144 ? -25.828 4.727 21.641 1 95.56 144 GLN B N 1
ATOM 5172 C CA . GLN B 1 144 ? -24.578 4.027 21.938 1 95.56 144 GLN B CA 1
ATOM 5173 C C . GLN B 1 144 ? -23.828 3.662 20.656 1 95.56 144 GLN B C 1
ATOM 5175 O O . GLN B 1 144 ? -22.656 3.305 20.703 1 95.56 144 GLN B O 1
ATOM 5180 N N . LEU B 1 145 ? -24.484 3.766 19.562 1 97.31 145 LEU B N 1
ATOM 5181 C CA . LEU B 1 145 ? -23.875 3.365 18.297 1 97.31 145 LEU B CA 1
ATOM 5182 C C . LEU B 1 145 ? -22.781 4.336 17.891 1 97.31 145 LEU B C 1
ATOM 5184 O O . LEU B 1 145 ? -21.844 3.963 17.172 1 97.31 145 LEU B O 1
ATOM 5188 N N . LYS B 1 146 ? -22.922 5.586 18.344 1 96.88 146 LYS B N 1
ATOM 5189 C CA . LYS B 1 146 ? -21.891 6.555 18.031 1 96.88 146 LYS B CA 1
ATOM 5190 C C . LYS B 1 146 ? -20.547 6.129 18.609 1 96.88 146 LYS B C 1
ATOM 5192 O O . LYS B 1 146 ? -20.406 5.984 19.828 1 96.88 146 LYS B O 1
ATOM 5197 N N . GLY B 1 147 ? -19.578 5.863 17.766 1 97.19 147 GLY B N 1
ATOM 5198 C CA . GLY B 1 147 ? -18.25 5.488 18.219 1 97.19 147 GLY B CA 1
ATOM 5199 C C . GLY B 1 147 ? -18.125 4.012 18.531 1 97.19 147 GLY B C 1
ATOM 5200 O O . GLY B 1 147 ? -17.172 3.596 19.203 1 97.19 147 GLY B O 1
ATOM 5201 N N . ALA B 1 148 ? -19.078 3.188 18.109 1 98.06 148 ALA B N 1
ATOM 5202 C CA . ALA B 1 148 ? -19.062 1.767 18.453 1 98.06 148 ALA B CA 1
ATOM 5203 C C . ALA B 1 148 ? -18.578 0.927 17.266 1 98.06 148 ALA B C 1
ATOM 5205 O O . ALA B 1 148 ? -18.844 1.254 16.109 1 98.06 148 ALA B O 1
ATOM 5206 N N . TRP B 1 149 ? -17.812 -0.067 17.609 1 98.69 149 TRP B N 1
ATOM 5207 C CA . TRP B 1 149 ? -17.656 -1.19 16.703 1 98.69 149 TRP B CA 1
ATOM 5208 C C . TRP B 1 149 ? -18.828 -2.162 16.812 1 98.69 149 TRP B C 1
ATOM 5210 O O . TRP B 1 149 ? -19.203 -2.545 17.922 1 98.69 149 TRP B O 1
ATOM 5220 N N . VAL B 1 150 ? -19.406 -2.613 15.719 1 98.75 150 VAL B N 1
ATOM 5221 C CA . VAL B 1 150 ? -20.625 -3.414 15.797 1 98.75 150 VAL B CA 1
ATOM 5222 C C . VAL B 1 150 ? -20.344 -4.832 15.305 1 98.75 150 VAL B C 1
ATOM 5224 O O . VAL B 1 150 ? -19.922 -5.027 14.164 1 98.75 150 VAL B O 1
ATOM 5227 N N . LEU B 1 151 ? -20.531 -5.832 16.156 1 98.69 151 LEU B N 1
ATOM 5228 C CA . LEU B 1 151 ? -20.516 -7.234 15.742 1 98.69 151 LEU B CA 1
ATOM 5229 C C . LEU B 1 151 ? -21.766 -7.586 14.969 1 98.69 151 LEU B C 1
ATOM 5231 O O . LEU B 1 151 ? -22.891 -7.402 15.461 1 98.69 151 LEU B O 1
ATOM 5235 N N . ILE B 1 152 ? -21.578 -8.031 13.75 1 98.12 152 ILE B N 1
ATOM 5236 C CA . ILE B 1 152 ? -22.75 -8.406 12.969 1 98.12 152 ILE B CA 1
ATOM 5237 C C . ILE B 1 152 ? -22.781 -9.93 12.805 1 98.12 152 ILE B C 1
ATOM 5239 O O . ILE B 1 152 ? -21.781 -10.609 12.984 1 98.12 152 ILE B O 1
ATOM 5243 N N . SER B 1 153 ? -23.938 -10.461 12.422 1 95.44 153 SER B N 1
ATOM 5244 C CA . SER B 1 153 ? -24.203 -11.891 12.477 1 95.44 153 SER B CA 1
ATOM 5245 C C . SER B 1 153 ? -23.641 -12.602 11.242 1 95.44 153 SER B C 1
ATOM 5247 O O . SER B 1 153 ? -23.203 -11.953 10.289 1 95.44 153 SER B O 1
ATOM 5249 N N . GLY B 1 154 ? -23.594 -13.906 11.383 1 94.38 154 GLY B N 1
ATOM 5250 C CA . GLY B 1 154 ? -23.234 -14.758 10.258 1 94.38 154 GLY B CA 1
ATOM 5251 C C . GLY B 1 154 ? -21.734 -14.984 10.117 1 94.38 154 GLY B C 1
ATOM 5252 O O . GLY B 1 154 ? -20.953 -14.289 10.758 1 94.38 154 GLY B O 1
ATOM 5253 N N . GLU B 1 155 ? -21.438 -15.984 9.336 1 93.81 155 GLU B N 1
ATOM 5254 C CA . GLU B 1 155 ? -20.047 -16.312 8.977 1 93.81 155 GLU B CA 1
ATOM 5255 C C . GLU B 1 155 ? -19.719 -15.836 7.562 1 93.81 155 GLU B C 1
ATOM 5257 O O . GLU B 1 155 ? -20.469 -16.125 6.625 1 93.81 155 GLU B O 1
ATOM 5262 N N . ASN B 1 156 ? -18.625 -15.141 7.566 1 91.38 156 ASN B N 1
ATOM 5263 C CA . ASN B 1 156 ? -18.281 -14.562 6.27 1 91.38 156 ASN B CA 1
ATOM 5264 C C . ASN B 1 156 ? -17.266 -15.43 5.523 1 91.38 156 ASN B C 1
ATOM 5266 O O . ASN B 1 156 ? -16.391 -16.031 6.141 1 91.38 156 ASN B O 1
ATOM 5270 N N . VAL B 1 157 ? -17.453 -15.438 4.164 1 88.44 157 VAL B N 1
ATOM 5271 C CA . VAL B 1 157 ? -16.516 -16.203 3.34 1 88.44 157 VAL B CA 1
ATOM 5272 C C . VAL B 1 157 ? -15.734 -15.266 2.428 1 88.44 157 VAL B C 1
ATOM 5274 O O . VAL B 1 157 ? -15.352 -15.641 1.319 1 88.44 157 VAL B O 1
ATOM 5277 N N . GLY B 1 158 ? -15.711 -14 2.807 1 92 158 GLY B N 1
ATOM 5278 C CA . GLY B 1 158 ? -14.805 -13.102 2.107 1 92 158 GLY B CA 1
ATOM 5279 C C . GLY B 1 158 ? -15.508 -11.906 1.494 1 92 158 GLY B C 1
ATOM 5280 O O . GLY B 1 158 ? -14.867 -10.891 1.187 1 92 158 GLY B O 1
ATOM 5281 N N . TRP B 1 159 ? -16.812 -11.898 1.387 1 94.69 159 TRP B N 1
ATOM 5282 C CA . TRP B 1 159 ? -17.562 -10.844 0.715 1 94.69 159 TRP B CA 1
ATOM 5283 C C . TRP B 1 159 ? -17.859 -9.695 1.673 1 94.69 159 TRP B C 1
ATOM 5285 O O . TRP B 1 159 ? -18.031 -9.906 2.875 1 94.69 159 TRP B O 1
ATOM 5295 N N . PRO B 1 160 ? -17.969 -8.477 1.18 1 96.06 160 PRO B N 1
ATOM 5296 C CA . PRO B 1 160 ? -18.391 -7.367 2.033 1 96.06 160 PRO B CA 1
ATOM 5297 C C . PRO B 1 160 ? -19.891 -7.383 2.34 1 96.06 160 PRO B C 1
ATOM 5299 O O . PRO B 1 160 ? -20.641 -8.102 1.683 1 96.06 160 PRO B O 1
ATOM 5302 N N . VAL B 1 161 ? -20.203 -6.609 3.375 1 94.25 161 VAL B N 1
ATOM 5303 C CA . VAL B 1 161 ? -21.625 -6.344 3.621 1 94.25 161 VAL B CA 1
ATOM 5304 C C . VAL B 1 161 ? -22.266 -5.738 2.373 1 94.25 161 VAL B C 1
ATOM 5306 O O . VAL B 1 161 ? -21.672 -4.871 1.726 1 94.25 161 VAL B O 1
ATOM 5309 N N . ASP B 1 162 ? -23.438 -6.246 1.99 1 91.62 162 ASP B N 1
ATOM 5310 C CA . ASP B 1 162 ? -24.109 -5.797 0.774 1 91.62 162 ASP B CA 1
ATOM 5311 C C . ASP B 1 162 ? -24.734 -4.422 0.971 1 91.62 162 ASP B C 1
ATOM 5313 O O . ASP B 1 162 ? -25.766 -4.297 1.649 1 91.62 162 ASP B O 1
ATOM 5317 N N . ARG B 1 163 ? -24.219 -3.379 0.355 1 89.88 163 ARG B N 1
ATOM 5318 C CA . ARG B 1 163 ? -24.734 -2.025 0.512 1 89.88 163 ARG B CA 1
ATOM 5319 C C . ARG B 1 163 ? -25.562 -1.615 -0.698 1 89.88 163 ARG B C 1
ATOM 5321 O O . ARG B 1 163 ? -25.859 -0.432 -0.887 1 89.88 163 ARG B O 1
ATOM 5328 N N . SER B 1 164 ? -25.875 -2.609 -1.507 1 91.12 164 SER B N 1
ATOM 5329 C CA . SER B 1 164 ? -26.609 -2.328 -2.734 1 91.12 164 SER B CA 1
ATOM 5330 C C . SER B 1 164 ? -28.094 -2.119 -2.457 1 91.12 164 SER B C 1
ATOM 5332 O O . SER B 1 164 ? -28.562 -2.385 -1.35 1 91.12 164 SER B O 1
ATOM 5334 N N . ALA B 1 165 ? -28.766 -1.625 -3.545 1 90.88 165 ALA B N 1
ATOM 5335 C CA . ALA B 1 165 ? -30.219 -1.498 -3.457 1 90.88 165 ALA B CA 1
ATOM 5336 C C . ALA B 1 165 ? -30.875 -2.854 -3.209 1 90.88 165 ALA B C 1
ATOM 5338 O O . ALA B 1 165 ? -31.875 -2.945 -2.496 1 90.88 165 ALA B O 1
ATOM 5339 N N . LYS B 1 166 ? -30.312 -3.857 -3.809 1 92.38 166 LYS B N 1
ATOM 5340 C CA . LYS B 1 166 ? -30.812 -5.207 -3.574 1 92.38 166 LYS B CA 1
ATOM 5341 C C . LYS B 1 166 ? -30.641 -5.609 -2.111 1 92.38 166 LYS B C 1
ATOM 5343 O O . LYS B 1 166 ? -31.547 -6.203 -1.517 1 92.38 166 LYS B O 1
ATOM 5348 N N . GLY B 1 167 ? -29.5 -5.289 -1.557 1 93.06 167 GLY B N 1
ATOM 5349 C CA . GLY B 1 167 ? -29.281 -5.531 -0.14 1 93.06 167 GLY B CA 1
ATOM 5350 C C . GLY B 1 167 ? -30.25 -4.781 0.751 1 93.06 167 GLY B C 1
ATOM 5351 O O . GLY B 1 167 ? -30.766 -5.34 1.724 1 93.06 167 GLY B O 1
ATOM 5352 N N . ASP B 1 168 ? -30.562 -3.609 0.405 1 93.94 168 ASP B N 1
ATOM 5353 C CA . ASP B 1 168 ? -31.516 -2.799 1.157 1 93.94 168 ASP B CA 1
ATOM 5354 C C . ASP B 1 168 ? -32.906 -3.418 1.125 1 93.94 168 ASP B C 1
ATOM 5356 O O . ASP B 1 168 ? -33.594 -3.438 2.141 1 93.94 168 ASP B O 1
ATOM 5360 N N . SER B 1 169 ? -33.281 -3.869 -0.072 1 96.19 169 SER B N 1
ATOM 5361 C CA . SER B 1 169 ? -34.594 -4.484 -0.231 1 96.19 169 SER B CA 1
ATOM 5362 C C . SER B 1 169 ? -34.719 -5.75 0.605 1 96.19 169 SER B C 1
ATOM 5364 O O . SER B 1 169 ? -35.75 -5.996 1.223 1 96.19 169 SER B O 1
ATOM 5366 N N . LEU B 1 170 ? -33.688 -6.531 0.628 1 96.19 170 LEU B N 1
ATOM 5367 C CA . LEU B 1 170 ? -33.688 -7.75 1.425 1 96.19 170 LEU B CA 1
ATOM 5368 C C . LEU B 1 170 ? -33.781 -7.43 2.912 1 96.19 170 LEU B C 1
ATOM 5370 O O . LEU B 1 170 ? -34.5 -8.094 3.652 1 96.19 170 LEU B O 1
ATOM 5374 N N . ARG B 1 171 ? -33.062 -6.438 3.355 1 96.88 171 ARG B N 1
ATOM 5375 C CA . ARG B 1 171 ? -33.094 -6.008 4.75 1 96.88 171 ARG B CA 1
ATOM 5376 C C . ARG B 1 171 ? -34.5 -5.543 5.133 1 96.88 171 ARG B C 1
ATOM 5378 O O . ARG B 1 171 ? -35 -5.867 6.215 1 96.88 171 ARG B O 1
ATOM 5385 N N . ALA B 1 172 ? -35.125 -4.832 4.238 1 96.88 172 ALA B N 1
ATOM 5386 C CA . ALA B 1 172 ? -36.469 -4.344 4.504 1 96.88 172 ALA B CA 1
ATOM 5387 C C . ALA B 1 172 ? -37.438 -5.504 4.695 1 96.88 172 ALA B C 1
ATOM 5389 O O . ALA B 1 172 ? -38.312 -5.461 5.582 1 96.88 172 ALA B O 1
ATOM 5390 N N . ALA B 1 173 ? -37.312 -6.469 3.861 1 97.38 173 ALA B N 1
ATOM 5391 C CA . ALA B 1 173 ? -38.188 -7.641 3.957 1 97.38 173 ALA B CA 1
ATOM 5392 C C . ALA B 1 173 ? -37.969 -8.375 5.277 1 97.38 173 ALA B C 1
ATOM 5394 O O . ALA B 1 173 ? -38.938 -8.805 5.918 1 97.38 173 ALA B O 1
ATOM 5395 N N . ILE B 1 174 ? -36.75 -8.5 5.68 1 97.56 174 ILE B N 1
ATOM 5396 C CA . ILE B 1 174 ? -36.438 -9.227 6.898 1 97.56 174 ILE B CA 1
ATOM 5397 C C . ILE B 1 174 ? -36.875 -8.43 8.117 1 97.56 174 ILE B C 1
ATOM 5399 O O . ILE B 1 174 ? -37.406 -8.992 9.078 1 97.56 174 ILE B O 1
ATOM 5403 N N . LYS B 1 175 ? -36.688 -7.152 8.117 1 97.31 175 LYS B N 1
ATOM 5404 C CA . LYS B 1 175 ? -37.188 -6.297 9.195 1 97.31 175 LYS B CA 1
ATOM 5405 C C . LYS B 1 175 ? -38.688 -6.465 9.383 1 97.31 175 LYS B C 1
ATOM 5407 O O . LYS B 1 175 ? -39.188 -6.574 10.508 1 97.31 175 LYS B O 1
ATOM 5412 N N . ALA B 1 176 ? -39.438 -6.52 8.266 1 96.88 176 ALA B N 1
ATOM 5413 C CA . ALA B 1 176 ? -40.875 -6.695 8.312 1 96.88 176 ALA B CA 1
ATOM 5414 C C . ALA B 1 176 ? -41.25 -8.055 8.898 1 96.88 176 ALA B C 1
ATOM 5416 O O . ALA B 1 176 ? -42.188 -8.156 9.688 1 96.88 176 ALA B O 1
ATOM 5417 N N . GLU B 1 177 ? -40.531 -9.023 8.492 1 97.06 177 GLU B N 1
ATOM 5418 C CA . GLU B 1 177 ? -40.781 -10.359 9.031 1 97.06 177 GLU B CA 1
ATOM 5419 C C . GLU B 1 177 ? -40.531 -10.406 10.539 1 97.06 177 GLU B C 1
ATOM 5421 O O . GLU B 1 177 ? -41.281 -11.039 11.273 1 97.06 177 GLU B O 1
ATOM 5426 N N . ASN B 1 178 ? -39.469 -9.75 10.984 1 97 178 ASN B N 1
ATOM 5427 C CA . ASN B 1 178 ? -39.125 -9.758 12.398 1 97 178 ASN B CA 1
ATOM 5428 C C . ASN B 1 178 ? -40.156 -9.016 13.242 1 97 178 ASN B C 1
ATOM 5430 O O . ASN B 1 178 ? -40.406 -9.383 14.391 1 97 178 ASN B O 1
ATOM 5434 N N . ILE B 1 179 ? -40.812 -8.023 12.688 1 95.44 179 ILE B N 1
ATOM 5435 C CA . ILE B 1 179 ? -41.875 -7.324 13.375 1 95.44 179 ILE B CA 1
ATOM 5436 C C . ILE B 1 179 ? -43.031 -8.289 13.633 1 95.44 179 ILE B C 1
ATOM 5438 O O . ILE B 1 179 ? -43.594 -8.312 14.734 1 95.44 179 ILE B O 1
ATOM 5442 N N . GLU B 1 180 ? -43.344 -9.086 12.633 1 95.88 180 GLU B N 1
ATOM 5443 C CA . GLU B 1 180 ? -44.406 -10.07 12.781 1 95.88 180 GLU B CA 1
ATOM 5444 C C . GLU B 1 180 ? -44.031 -11.141 13.797 1 95.88 180 GLU B C 1
ATOM 5446 O O . GLU B 1 180 ? -44.875 -11.633 14.531 1 95.88 180 GLU B O 1
ATOM 5451 N N . ILE B 1 181 ? -42.812 -11.578 13.734 1 96.31 181 ILE B N 1
ATOM 5452 C CA . ILE B 1 181 ? -42.344 -12.594 14.68 1 96.31 181 ILE B CA 1
ATOM 5453 C C . ILE B 1 181 ? -42.406 -12.047 16.109 1 96.31 181 ILE B C 1
ATOM 5455 O O . ILE B 1 181 ? -42.812 -12.758 17.031 1 96.31 181 ILE B O 1
ATOM 5459 N N . GLU B 1 182 ? -42.062 -10.828 16.281 1 94 182 GLU B N 1
ATOM 5460 C CA . GLU B 1 182 ? -42.125 -10.203 17.594 1 94 182 GLU B CA 1
ATOM 5461 C C . GLU B 1 182 ? -43.562 -10.172 18.109 1 94 182 GLU B C 1
ATOM 5463 O O . GLU B 1 182 ?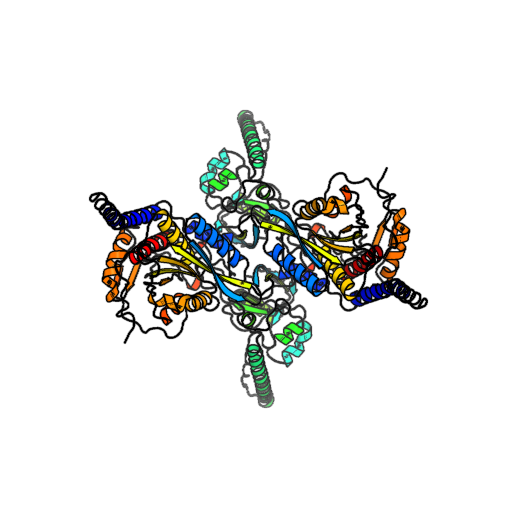 -43.781 -10.406 19.297 1 94 182 GLU B O 1
ATOM 5468 N N . LYS B 1 183 ? -44.5 -9.906 17.219 1 94.5 183 LYS B N 1
ATOM 5469 C CA . LYS B 1 183 ? -45.906 -9.906 17.594 1 94.5 183 LYS B CA 1
ATOM 5470 C C . LYS B 1 183 ? -46.344 -11.289 18.031 1 94.5 183 LYS B C 1
ATOM 5472 O O . LYS B 1 183 ? -47.062 -11.43 19.031 1 94.5 183 LYS B O 1
ATOM 5477 N N . GLN B 1 184 ? -45.938 -12.203 17.266 1 95.31 184 GLN B N 1
ATOM 5478 C CA . GLN B 1 184 ? -46.281 -13.586 17.594 1 95.31 184 GLN B CA 1
ATOM 5479 C C . GLN B 1 184 ? -45.688 -13.992 18.938 1 95.31 184 GLN B C 1
ATOM 5481 O O . GLN B 1 184 ? -46.344 -14.633 19.75 1 95.31 184 GLN B O 1
ATOM 5486 N N . ASN B 1 185 ? -44.469 -13.641 19.109 1 93.94 185 ASN B N 1
ATOM 5487 C CA . ASN B 1 185 ? -43.781 -13.992 20.344 1 93.94 185 ASN B CA 1
ATOM 5488 C C . ASN B 1 185 ? -44.406 -13.297 21.547 1 93.94 185 ASN B C 1
ATOM 5490 O O . ASN B 1 185 ? -44.438 -13.859 22.641 1 93.94 185 ASN B O 1
ATOM 5494 N N . ALA B 1 186 ? -44.844 -12.078 21.328 1 92.38 186 ALA B N 1
ATOM 5495 C CA . ALA B 1 186 ? -45.531 -11.367 22.406 1 92.38 186 ALA B CA 1
ATOM 5496 C C . ALA B 1 186 ? -46.781 -12.109 22.844 1 92.38 186 ALA B C 1
ATOM 5498 O O . ALA B 1 186 ? -47.062 -12.203 24.031 1 92.38 186 ALA B O 1
ATOM 5499 N N . ALA B 1 187 ? -47.469 -12.633 21.906 1 93.56 187 ALA B N 1
ATOM 5500 C CA . ALA B 1 187 ? -48.656 -13.406 22.188 1 93.56 187 ALA B CA 1
ATOM 5501 C C . ALA B 1 187 ? -48.344 -14.703 22.922 1 93.56 187 ALA B C 1
ATOM 5503 O O . ALA B 1 187 ? -49.031 -15.094 23.859 1 93.56 187 ALA B O 1
ATOM 5504 N N . LEU B 1 188 ? -47.344 -15.273 22.453 1 94.38 188 LEU B N 1
ATOM 5505 C CA . LEU B 1 188 ? -46.906 -16.516 23.078 1 94.38 188 LEU B CA 1
ATOM 5506 C C . LEU B 1 188 ? -46.469 -16.266 24.516 1 94.38 188 LEU B C 1
ATOM 5508 O O . LEU B 1 188 ? -46.75 -17.062 25.406 1 94.38 188 LEU B O 1
ATOM 5512 N N . MET B 1 189 ? -45.781 -15.203 24.734 1 92.06 189 MET B N 1
ATOM 5513 C CA . MET B 1 189 ? -45.281 -14.852 26.062 1 92.06 189 MET B CA 1
ATOM 5514 C C . MET B 1 189 ? -46.469 -14.57 27.016 1 92.06 189 MET B C 1
ATOM 5516 O O . MET B 1 189 ? -46.438 -14.961 28.172 1 92.06 189 MET B O 1
ATOM 5520 N N . GLU B 1 190 ? -47.406 -13.906 26.422 1 92.38 190 GLU B N 1
ATOM 5521 C CA . GLU B 1 190 ? -48.625 -13.633 27.219 1 92.38 190 GLU B CA 1
ATOM 5522 C C . GLU B 1 190 ? -49.312 -14.922 27.625 1 92.38 190 GLU B C 1
ATOM 5524 O O . GLU B 1 190 ? -49.812 -15.039 28.75 1 92.38 190 GLU B O 1
ATOM 5529 N N . GLU B 1 191 ? -49.375 -15.82 26.75 1 93.19 191 GLU B N 1
ATOM 5530 C CA . GLU B 1 191 ? -49.969 -17.109 27.047 1 93.19 191 GLU B CA 1
ATOM 5531 C C . GLU B 1 191 ? -49.188 -17.875 28.094 1 93.19 191 GLU B C 1
ATOM 5533 O O . GLU B 1 191 ? -49.75 -18.5 28.984 1 93.19 191 GLU B O 1
ATOM 5538 N N . ASN B 1 192 ? -47.969 -17.844 27.953 1 92.12 192 ASN B N 1
ATOM 5539 C CA . ASN B 1 192 ? -47.094 -18.484 28.938 1 92.12 192 ASN B CA 1
ATOM 5540 C C . ASN B 1 192 ? -47.312 -17.922 30.328 1 92.12 192 ASN B C 1
ATOM 5542 O O . ASN B 1 192 ? -47.375 -18.656 31.312 1 92.12 192 ASN B O 1
ATOM 5546 N N . TRP B 1 193 ? -47.375 -16.609 30.344 1 91.69 193 TRP B N 1
ATOM 5547 C CA . TRP B 1 193 ? -47.531 -15.914 31.625 1 91.69 193 TRP B CA 1
ATOM 5548 C C . TRP B 1 193 ? -48.906 -16.141 32.219 1 91.69 193 TRP B C 1
ATOM 5550 O O . TRP B 1 193 ? -49.062 -16.422 33.406 1 91.69 193 TRP B O 1
ATOM 5560 N N . SER B 1 194 ? -49.969 -16.156 31.359 1 93.19 194 SER B N 1
ATOM 5561 C CA . SER B 1 194 ? -51.344 -16.188 31.859 1 93.19 194 SER B CA 1
ATOM 5562 C C . SER B 1 194 ? -51.812 -17.625 32.094 1 93.19 194 SER B C 1
ATOM 5564 O O . SER B 1 194 ? -52.594 -17.875 33.031 1 93.19 194 SER B O 1
ATOM 5566 N N . LYS B 1 195 ? -51.344 -18.469 31.344 1 93.38 195 LYS B N 1
ATOM 5567 C CA . LYS B 1 195 ? -51.906 -19.812 31.406 1 93.38 195 LYS B CA 1
ATOM 5568 C C . LYS B 1 195 ? -50.844 -20.797 31.922 1 93.38 195 LYS B C 1
ATOM 5570 O O . LYS B 1 195 ? -51.156 -21.984 32.094 1 93.38 195 LYS B O 1
ATOM 5575 N N . GLY B 1 196 ? -49.688 -20.344 32.094 1 90.62 196 GLY B N 1
ATOM 5576 C CA . GLY B 1 196 ? -48.625 -21.203 32.625 1 90.62 196 GLY B CA 1
ATOM 5577 C C . GLY B 1 196 ? -48.062 -22.156 31.578 1 90.62 196 GLY B C 1
ATOM 5578 O O . GLY B 1 196 ? -47.5 -23.203 31.922 1 90.62 196 GLY B O 1
ATOM 5579 N N . THR B 1 197 ? -48.344 -21.875 30.297 1 90.69 197 THR B N 1
ATOM 5580 C CA . THR B 1 197 ? -47.781 -22.672 29.219 1 90.69 197 THR B CA 1
ATOM 5581 C C . THR B 1 197 ? -46.312 -22.375 29.031 1 90.69 197 THR B C 1
ATOM 5583 O O . THR B 1 197 ? -45.781 -21.453 29.672 1 90.69 197 THR B O 1
ATOM 5586 N N . LYS B 1 198 ? -45.5 -23.234 28.422 1 90.56 198 LYS B N 1
ATOM 5587 C CA . LYS B 1 198 ? -44.062 -23.062 28.188 1 90.56 198 LYS B CA 1
ATOM 5588 C C . LYS B 1 198 ? -43.75 -23.094 26.703 1 90.56 198 LYS B C 1
ATOM 5590 O O . LYS B 1 198 ? -42.875 -23.859 26.266 1 90.56 198 LYS B O 1
ATOM 5595 N N . HIS B 1 199 ? -44.438 -22.219 25.969 1 91.69 199 HIS B N 1
ATOM 5596 C CA . HIS B 1 199 ? -44.188 -22.109 24.531 1 91.69 199 HIS B CA 1
ATOM 5597 C C . HIS B 1 199 ? -42.781 -21.562 24.266 1 91.69 199 HIS B C 1
ATOM 5599 O O . HIS B 1 199 ? -42.344 -20.656 24.953 1 91.69 199 HIS B O 1
ATOM 5605 N N . ALA B 1 200 ? -42.125 -22.203 23.344 1 92.5 200 ALA B N 1
ATOM 5606 C CA . ALA B 1 200 ? -40.844 -21.672 22.906 1 92.5 200 ALA B CA 1
ATOM 5607 C C . ALA B 1 200 ? -41.031 -20.469 21.984 1 92.5 200 ALA B C 1
ATOM 5609 O O . ALA B 1 200 ? -41.938 -20.453 21.141 1 92.5 200 ALA B O 1
ATOM 5610 N N . MET B 1 201 ? -40.219 -19.469 22.125 1 92.44 201 MET B N 1
ATOM 5611 C CA . MET B 1 201 ? -40.25 -18.297 21.25 1 92.44 201 MET B CA 1
ATOM 5612 C C . MET B 1 201 ? -39.719 -18.625 19.859 1 92.44 201 MET B C 1
ATOM 5614 O O . MET B 1 201 ? -38.781 -19.422 19.734 1 92.44 201 MET B O 1
ATOM 5618 N N . LYS B 1 202 ? -40.25 -18 18.891 1 94.75 202 LYS B N 1
ATOM 5619 C CA . LYS B 1 202 ? -39.75 -18.109 17.531 1 94.75 202 LYS B CA 1
ATOM 5620 C C . LYS B 1 202 ? -38.5 -17.281 17.328 1 94.75 202 LYS B C 1
ATOM 5622 O O . LYS B 1 202 ? -38.438 -16.125 17.75 1 94.75 202 LYS B O 1
ATOM 5627 N N . PRO B 1 203 ? -37.531 -17.938 16.688 1 94.56 203 PRO B N 1
ATOM 5628 C CA . PRO B 1 203 ? -36.281 -17.172 16.453 1 94.56 203 PRO B CA 1
ATOM 5629 C C . PRO B 1 203 ? -36.469 -16.078 15.406 1 94.56 203 PRO B C 1
ATOM 5631 O O . PRO B 1 203 ? -37.156 -16.266 14.414 1 94.56 203 PRO B O 1
ATOM 5634 N N . LEU B 1 204 ? -35.844 -14.977 15.68 1 95.56 204 LEU B N 1
ATOM 5635 C CA . LEU B 1 204 ? -35.844 -13.898 14.695 1 95.56 204 LEU B CA 1
ATOM 5636 C C . LEU B 1 204 ? -35 -14.273 13.484 1 95.56 204 LEU B C 1
ATOM 5638 O O . LEU B 1 204 ? -34.031 -15.039 13.609 1 95.56 204 LEU B O 1
ATOM 5642 N N . ARG B 1 205 ? -35.375 -13.719 12.367 1 95.12 205 ARG B N 1
ATOM 5643 C CA . ARG B 1 205 ? -34.562 -13.859 11.18 1 95.12 205 ARG B CA 1
ATOM 5644 C C . ARG B 1 205 ? -33.281 -13 11.289 1 95.12 205 ARG B C 1
ATOM 5646 O O . ARG B 1 205 ? -33.344 -11.875 11.797 1 95.12 205 ARG B O 1
ATOM 5653 N N . GLU B 1 206 ? -32.219 -13.609 10.766 1 92.75 206 GLU B N 1
ATOM 5654 C CA . GLU B 1 206 ? -30.922 -12.914 10.859 1 92.75 206 GLU B CA 1
ATOM 5655 C C . GLU B 1 206 ? -30.406 -12.523 9.477 1 92.75 206 GLU B C 1
ATOM 5657 O O . GLU B 1 206 ? -30.594 -13.258 8.508 1 92.75 206 GLU B O 1
ATOM 5662 N N . MET B 1 207 ? -29.828 -11.375 9.391 1 94.5 207 MET B N 1
ATOM 5663 C CA . MET B 1 207 ? -29.062 -10.875 8.25 1 94.5 207 MET B CA 1
ATOM 5664 C C . MET B 1 207 ? -27.922 -9.961 8.719 1 94.5 207 MET B C 1
ATOM 5666 O O . MET B 1 207 ? -28.156 -9.047 9.516 1 94.5 207 MET B O 1
ATOM 5670 N N . PRO B 1 208 ? -26.719 -10.305 8.273 1 96.31 208 PRO B N 1
ATOM 5671 C CA . PRO B 1 208 ? -25.641 -9.414 8.68 1 96.31 208 PRO B CA 1
ATOM 5672 C C . PRO B 1 208 ? -25.875 -7.961 8.273 1 96.31 208 PRO B C 1
ATOM 5674 O O . PRO B 1 208 ? -26.062 -7.676 7.09 1 96.31 208 PRO B O 1
ATOM 5677 N N . GLY B 1 209 ? -25.766 -7.094 9.242 1 97 209 GLY B N 1
ATOM 5678 C CA . GLY B 1 209 ? -25.984 -5.68 8.992 1 97 209 GLY B CA 1
ATOM 5679 C C . GLY B 1 209 ? -27.422 -5.344 8.688 1 97 209 GLY B C 1
ATOM 5680 O O . GLY B 1 209 ? -27.703 -4.574 7.762 1 97 209 GLY B O 1
ATOM 5681 N N . LEU B 1 210 ? -28.328 -5.926 9.391 1 97.38 210 LEU B N 1
ATOM 5682 C CA . LEU B 1 210 ? -29.75 -5.742 9.133 1 97.38 210 LEU B CA 1
ATOM 5683 C C . LEU B 1 210 ? -30.125 -4.262 9.148 1 97.38 210 LEU B C 1
ATOM 5685 O O . LEU B 1 210 ? -30.922 -3.812 8.32 1 97.38 210 LEU B O 1
ATOM 5689 N N . PHE B 1 211 ? -29.594 -3.488 10.055 1 97.62 211 PHE B N 1
ATOM 5690 C CA . PHE B 1 211 ? -29.844 -2.055 10.156 1 97.62 211 PHE B CA 1
ATOM 5691 C C . PHE B 1 211 ? -28.594 -1.261 9.75 1 97.62 211 PHE B C 1
ATOM 5693 O O . PHE B 1 211 ? -28.219 -0.297 10.422 1 97.62 211 PHE B O 1
ATOM 5700 N N . TYR B 1 212 ? -28 -1.688 8.672 1 96.56 212 TYR B N 1
ATOM 5701 C CA . TYR B 1 212 ? -26.703 -1.18 8.227 1 96.56 212 TYR B CA 1
ATOM 5702 C C . TYR B 1 212 ? -26.734 0.338 8.094 1 96.56 212 TYR B C 1
ATOM 5704 O O . TYR B 1 212 ? -25.938 1.038 8.719 1 96.56 212 TYR B O 1
ATOM 5712 N N . LYS B 1 213 ? -27.609 0.93 7.305 1 95.62 213 LYS B N 1
ATOM 5713 C CA . LYS B 1 213 ? -27.656 2.365 7.039 1 95.62 213 LYS B CA 1
ATOM 5714 C C . LYS B 1 213 ? -27.922 3.152 8.32 1 95.62 213 LYS B C 1
ATOM 5716 O O . LYS B 1 213 ? -27.312 4.195 8.555 1 95.62 213 LYS B O 1
ATOM 5721 N N . GLU B 1 214 ? -28.812 2.627 9.133 1 96.81 214 GLU B N 1
ATOM 5722 C CA . GLU B 1 214 ? -29.156 3.291 10.383 1 96.81 214 GLU B CA 1
ATOM 5723 C C . GLU B 1 214 ? -27.969 3.336 11.336 1 96.81 214 GLU B C 1
ATOM 5725 O O . GLU B 1 214 ? -27.734 4.344 12.008 1 96.81 214 GLU B O 1
ATOM 5730 N N . MET B 1 215 ? -27.266 2.203 11.375 1 97.56 215 MET B N 1
ATOM 5731 C CA . MET B 1 215 ? -26.109 2.143 12.25 1 97.56 215 MET B CA 1
ATOM 5732 C C . MET B 1 215 ? -25.016 3.084 11.766 1 97.56 215 MET B C 1
ATOM 5734 O O . MET B 1 215 ? -24.344 3.744 12.57 1 97.56 215 MET B O 1
ATOM 5738 N N . CYS B 1 216 ? -24.812 3.162 10.438 1 96.56 216 CYS B N 1
ATOM 5739 C CA . CYS B 1 216 ? -23.859 4.113 9.875 1 96.56 216 CYS B CA 1
ATOM 5740 C C . CYS B 1 216 ? -24.25 5.543 10.219 1 96.56 216 CYS B C 1
ATOM 5742 O O . CYS B 1 216 ? -23.406 6.328 10.664 1 96.56 216 CYS B O 1
ATOM 5744 N N . GLU B 1 217 ? -25.484 5.859 10.047 1 95.5 217 GLU B N 1
ATOM 5745 C CA . GLU B 1 217 ? -26 7.199 10.32 1 95.5 217 GLU B CA 1
ATOM 5746 C C . GLU B 1 217 ? -25.828 7.566 11.797 1 95.5 217 GLU B C 1
ATOM 5748 O O . GLU B 1 217 ? -25.594 8.727 12.133 1 95.5 217 GLU B O 1
ATOM 5753 N N . ALA B 1 218 ? -25.938 6.539 12.617 1 96.75 218 ALA B N 1
ATOM 5754 C CA . ALA B 1 218 ? -25.844 6.758 14.062 1 96.75 218 ALA B CA 1
ATOM 5755 C C . ALA B 1 218 ? -24.391 6.934 14.5 1 96.75 218 ALA B C 1
ATOM 5757 O O . ALA B 1 218 ? -24.125 7.293 15.648 1 96.75 218 ALA B O 1
ATOM 5758 N N . GLY B 1 219 ? -23.453 6.629 13.641 1 96.88 219 GLY B N 1
ATOM 5759 C CA . GLY B 1 219 ? -22.078 6.953 13.938 1 96.88 219 GLY B CA 1
ATOM 5760 C C . GLY B 1 219 ? -21.234 5.734 14.266 1 96.88 219 GLY B C 1
ATOM 5761 O O . GLY B 1 219 ? -20.188 5.852 14.922 1 96.88 219 GLY B O 1
ATOM 5762 N N . ALA B 1 220 ? -21.688 4.508 13.867 1 97.81 220 ALA B N 1
ATOM 5763 C CA . ALA B 1 220 ? -20.859 3.32 14.047 1 97.81 220 ALA B CA 1
ATOM 5764 C C . ALA B 1 220 ? -19.516 3.479 13.352 1 97.81 220 ALA B C 1
ATOM 5766 O O . ALA B 1 220 ? -19.438 4.043 12.258 1 97.81 220 ALA B O 1
ATOM 5767 N N . LEU B 1 221 ? -18.422 3.002 13.938 1 98 221 LEU B N 1
ATOM 5768 C CA . LEU B 1 221 ? -17.078 3.105 13.383 1 98 221 LEU B CA 1
ATOM 5769 C C . LEU B 1 221 ? -16.875 2.096 12.258 1 98 221 LEU B C 1
ATOM 5771 O O . LEU B 1 221 ? -16.078 2.328 11.344 1 98 221 LEU B O 1
ATOM 5775 N N . GLY B 1 222 ? -17.531 0.939 12.367 1 98.12 222 GLY B N 1
ATOM 5776 C CA . GLY B 1 222 ? -17.422 -0.136 11.398 1 98.12 222 GLY B CA 1
ATOM 5777 C C . GLY B 1 222 ? -18.109 -1.416 11.844 1 98.12 222 GLY B C 1
ATOM 5778 O O . GLY B 1 222 ? -18.719 -1.458 12.906 1 98.12 222 GLY B O 1
ATOM 5779 N N . PHE B 1 223 ? -18.062 -2.395 11.031 1 98.31 223 PHE B N 1
ATOM 5780 C CA . PHE B 1 223 ? -18.75 -3.66 11.258 1 98.31 223 PHE B CA 1
ATOM 5781 C C . PHE B 1 223 ? -17.75 -4.816 11.297 1 98.31 223 PHE B C 1
ATOM 5783 O O . PHE B 1 223 ? -16.812 -4.859 10.508 1 98.31 223 PHE B O 1
ATOM 5790 N N . ILE B 1 224 ? -17.922 -5.699 12.234 1 98.75 224 ILE B N 1
ATOM 5791 C CA . ILE B 1 224 ? -17.062 -6.855 12.422 1 98.75 224 ILE B CA 1
ATOM 5792 C C . ILE B 1 224 ? -17.859 -8.141 12.266 1 98.75 224 ILE B C 1
ATOM 5794 O O . ILE B 1 224 ? -18.859 -8.352 12.969 1 98.75 224 ILE B O 1
ATOM 5798 N N . GLN B 1 225 ? -17.469 -8.977 11.391 1 98.5 225 GLN B N 1
ATOM 5799 C CA . GLN B 1 225 ? -18.125 -10.258 11.148 1 98.5 225 GLN B CA 1
ATOM 5800 C C . GLN B 1 225 ? -17.156 -11.414 11.328 1 98.5 225 GLN B C 1
ATOM 5802 O O . GLN B 1 225 ? -15.961 -11.297 11.016 1 98.5 225 GLN B O 1
ATOM 5807 N N . SER B 1 226 ? -17.672 -12.539 11.773 1 98.19 226 SER B N 1
ATOM 5808 C CA . SER B 1 226 ? -16.891 -13.758 11.969 1 98.19 226 SER B CA 1
ATOM 5809 C C . SER B 1 226 ? -16.453 -14.352 10.633 1 98.19 226 SER B C 1
ATOM 5811 O O . SER B 1 226 ? -17.234 -14.383 9.68 1 98.19 226 SER B O 1
ATOM 5813 N N . ALA B 1 227 ? -15.203 -14.789 10.578 1 97.81 227 ALA B N 1
ATOM 5814 C CA . ALA B 1 227 ? -14.68 -15.43 9.375 1 97.81 227 ALA B CA 1
ATOM 5815 C C . ALA B 1 227 ? -13.789 -16.625 9.727 1 97.81 227 ALA B C 1
ATOM 5817 O O . ALA B 1 227 ? -12.93 -16.516 10.609 1 97.81 227 ALA B O 1
ATOM 5818 N N . PRO B 1 228 ? -13.961 -17.75 9.062 1 95.94 228 PRO B N 1
ATOM 5819 C CA . PRO B 1 228 ? -13.086 -18.891 9.32 1 95.94 228 PRO B CA 1
ATOM 5820 C C . PRO B 1 228 ? -11.641 -18.641 8.883 1 95.94 228 PRO B C 1
ATOM 5822 O O . PRO B 1 228 ? -11.406 -17.953 7.895 1 95.94 228 PRO B O 1
ATOM 5825 N N . VAL B 1 229 ? -10.688 -19.25 9.578 1 94.69 229 VAL B N 1
ATOM 5826 C CA . VAL B 1 229 ? -9.273 -19.172 9.258 1 94.69 229 VAL B CA 1
ATOM 5827 C C . VAL B 1 229 ? -8.867 -20.344 8.375 1 94.69 229 VAL B C 1
ATOM 5829 O O . VAL B 1 229 ? -9.234 -21.484 8.648 1 94.69 229 VAL B O 1
ATOM 5832 N N . PRO B 1 230 ? -8.141 -20.219 7.273 1 95.94 230 PRO B N 1
ATOM 5833 C CA . PRO B 1 230 ? -7.52 -18.953 6.895 1 95.94 230 PRO B CA 1
ATOM 5834 C C . PRO B 1 230 ? -8.531 -17.938 6.359 1 95.94 230 PRO B C 1
ATOM 5836 O O . PRO B 1 230 ? -9.516 -18.328 5.719 1 95.94 230 PRO B O 1
ATOM 5839 N N . LEU B 1 231 ? -8.234 -16.656 6.664 1 97.31 231 LEU B N 1
ATOM 5840 C CA . LEU B 1 231 ? -9.18 -15.594 6.344 1 97.31 231 LEU B CA 1
ATOM 5841 C C . LEU B 1 231 ? -9.211 -15.328 4.844 1 97.31 231 LEU B C 1
ATOM 5843 O O . LEU B 1 231 ? -8.164 -15.195 4.211 1 97.31 231 LEU B O 1
ATOM 5847 N N . ARG B 1 232 ? -10.414 -15.281 4.332 1 96.38 232 ARG B N 1
ATOM 5848 C CA . ARG B 1 232 ? -10.656 -14.977 2.926 1 96.38 232 ARG B CA 1
ATOM 5849 C C . ARG B 1 232 ? -11.172 -13.547 2.758 1 96.38 232 ARG B C 1
ATOM 5851 O O . ARG B 1 232 ? -11.969 -13.07 3.564 1 96.38 232 ARG B O 1
ATOM 5858 N N . ALA B 1 233 ? -10.672 -12.891 1.759 1 94.44 233 ALA B N 1
ATOM 5859 C CA . ALA B 1 233 ? -11.195 -11.578 1.396 1 94.44 233 ALA B CA 1
ATOM 5860 C C . ALA B 1 233 ? -11.406 -11.469 -0.111 1 94.44 233 ALA B C 1
ATOM 5862 O O . ALA B 1 233 ? -10.492 -11.719 -0.894 1 94.44 233 ALA B O 1
ATOM 5863 N N . LEU B 1 234 ? -12.594 -11.172 -0.47 1 97.12 234 LEU B N 1
ATOM 5864 C CA . LEU B 1 234 ? -12.938 -10.922 -1.867 1 97.12 234 LEU B CA 1
ATOM 5865 C C . LEU B 1 234 ? -13.117 -9.438 -2.133 1 97.12 234 LEU B C 1
ATOM 5867 O O . LEU B 1 234 ? -12.383 -8.609 -1.579 1 97.12 234 LEU B O 1
ATOM 5871 N N . TYR B 1 235 ? -13.914 -9.047 -3.111 1 96.75 235 TYR B N 1
ATOM 5872 C CA . TYR B 1 235 ? -14 -7.621 -3.416 1 96.75 235 TYR B CA 1
ATOM 5873 C C . TYR B 1 235 ? -15.453 -7.16 -3.441 1 96.75 235 TYR B C 1
ATOM 5875 O O . TYR B 1 235 ? -16.375 -7.98 -3.525 1 96.75 235 TYR B O 1
ATOM 5883 N N . ASP B 1 236 ? -15.672 -5.883 -3.326 1 96.06 236 ASP B N 1
ATOM 5884 C CA . ASP B 1 236 ? -17 -5.281 -3.332 1 96.06 236 ASP B CA 1
ATOM 5885 C C . ASP B 1 236 ? -17.562 -5.211 -4.75 1 96.06 236 ASP B C 1
ATOM 5887 O O . ASP B 1 236 ? -17.547 -4.148 -5.379 1 96.06 236 ASP B O 1
ATOM 5891 N N . ARG B 1 237 ? -18.203 -6.27 -5.195 1 94.44 237 ARG B N 1
ATOM 5892 C CA . ARG B 1 237 ? -18.766 -6.359 -6.535 1 94.44 237 ARG B CA 1
ATOM 5893 C C . ARG B 1 237 ? -19.859 -5.32 -6.738 1 94.44 237 ARG B C 1
ATOM 5895 O O . ARG B 1 237 ? -19.984 -4.738 -7.82 1 94.44 237 ARG B O 1
ATOM 5902 N N . ALA B 1 238 ? -20.641 -5.145 -5.707 1 93.31 238 ALA B N 1
ATOM 5903 C CA . ALA B 1 238 ? -21.75 -4.207 -5.801 1 93.31 238 ALA B CA 1
ATOM 5904 C C . ALA B 1 238 ? -21.25 -2.785 -6.047 1 93.31 238 ALA B C 1
ATOM 5906 O O . ALA B 1 238 ? -21.828 -2.045 -6.84 1 93.31 238 ALA B O 1
ATOM 5907 N N . LEU B 1 239 ? -20.234 -2.447 -5.359 1 94.56 239 LEU B N 1
ATOM 5908 C CA . LEU B 1 239 ? -19.656 -1.123 -5.535 1 94.56 239 LEU B CA 1
ATOM 5909 C C . LEU B 1 239 ? -19.156 -0.933 -6.965 1 94.56 239 LEU B C 1
ATOM 5911 O O . LEU B 1 239 ? -19.469 0.078 -7.602 1 94.56 239 LEU B O 1
ATOM 5915 N N . LEU B 1 240 ? -18.5 -1.908 -7.52 1 95.62 240 LEU B N 1
ATOM 5916 C CA . LEU B 1 240 ? -17.859 -1.77 -8.828 1 95.62 240 LEU B CA 1
ATOM 5917 C C . LEU B 1 240 ? -18.891 -1.861 -9.945 1 95.62 240 LEU B C 1
ATOM 5919 O O . LEU B 1 240 ? -18.688 -1.305 -11.031 1 95.62 240 LEU B O 1
ATOM 5923 N N . ASN B 1 241 ? -20 -2.529 -9.672 1 93.56 241 ASN B N 1
ATOM 5924 C CA . ASN B 1 241 ? -21.016 -2.701 -10.695 1 93.56 241 ASN B CA 1
ATOM 5925 C C . ASN B 1 241 ? -22.062 -1.58 -10.656 1 93.56 241 ASN B C 1
ATOM 5927 O O . ASN B 1 241 ? -22.922 -1.492 -11.531 1 93.56 241 ASN B O 1
ATOM 5931 N N . ASP B 1 242 ? -22 -0.735 -9.609 1 94 242 ASP B N 1
ATOM 5932 C CA . ASP B 1 242 ? -22.891 0.417 -9.531 1 94 242 ASP B CA 1
ATOM 5933 C C . ASP B 1 242 ? -22.422 1.537 -10.461 1 94 242 ASP B C 1
ATOM 5935 O O . ASP B 1 242 ? -21.359 2.119 -10.25 1 94 242 ASP B O 1
ATOM 5939 N N . PRO B 1 243 ? -23.234 1.863 -11.461 1 92.94 243 PRO B N 1
ATOM 5940 C CA . PRO B 1 243 ? -22.812 2.887 -12.422 1 92.94 243 PRO B CA 1
ATOM 5941 C C . PRO B 1 243 ? -22.688 4.27 -11.789 1 92.94 243 PRO B C 1
ATOM 5943 O O . PRO B 1 243 ? -22.125 5.184 -12.406 1 92.94 243 PRO B O 1
ATOM 5946 N N . HIS B 1 244 ? -23.141 4.387 -10.578 1 93.88 244 HIS B N 1
ATOM 5947 C CA . HIS B 1 244 ? -23.109 5.688 -9.922 1 93.88 244 HIS B CA 1
ATOM 5948 C C . HIS B 1 244 ? -21.891 5.82 -9.023 1 93.88 244 HIS B C 1
ATOM 5950 O O . HIS B 1 244 ? -21.641 6.891 -8.461 1 93.88 244 HIS B O 1
ATOM 5956 N N . THR B 1 245 ? -21.125 4.746 -8.93 1 95.5 245 THR B N 1
ATOM 5957 C CA . THR B 1 245 ? -19.953 4.793 -8.07 1 95.5 245 THR B CA 1
ATOM 5958 C C . THR B 1 245 ? -18.922 5.781 -8.609 1 95.5 245 THR B C 1
ATOM 5960 O O . THR B 1 245 ? -18.578 5.738 -9.789 1 95.5 245 THR B O 1
ATOM 5963 N N . THR B 1 246 ? -18.484 6.699 -7.773 1 95.69 246 THR B N 1
ATOM 5964 C CA . THR B 1 246 ? -17.375 7.617 -8.023 1 95.69 246 THR B CA 1
ATOM 5965 C C . THR B 1 246 ? -16.484 7.715 -6.797 1 95.69 246 THR B C 1
ATOM 5967 O O . THR B 1 246 ? -16.828 7.219 -5.723 1 95.69 246 THR B O 1
ATOM 5970 N N . PHE B 1 247 ? -15.312 8.352 -6.977 1 96.25 247 PHE B N 1
ATOM 5971 C CA . PHE B 1 247 ? -14.383 8.586 -5.879 1 96.25 247 PHE B CA 1
ATOM 5972 C C . PHE B 1 247 ? -15.055 9.383 -4.762 1 96.25 247 PHE B C 1
ATOM 5974 O O . PHE B 1 247 ? -14.727 9.219 -3.588 1 96.25 247 PHE B O 1
ATOM 5981 N N . ASP B 1 248 ? -16.078 10.18 -5.008 1 95 248 ASP B N 1
ATOM 5982 C CA . ASP B 1 248 ? -16.656 11.125 -4.066 1 95 248 ASP B CA 1
ATOM 5983 C C . ASP B 1 248 ? -17.781 10.477 -3.252 1 95 248 ASP B C 1
ATOM 5985 O O . ASP B 1 248 ? -18.25 11.055 -2.266 1 95 248 ASP B O 1
ATOM 5989 N N . ASN B 1 249 ? -18.234 9.258 -3.629 1 93.69 249 ASN B N 1
ATOM 5990 C CA . ASN B 1 249 ? -19.344 8.648 -2.895 1 93.69 249 ASN B CA 1
ATOM 5991 C C . ASN B 1 249 ? -18.984 7.258 -2.389 1 93.69 249 ASN B C 1
ATOM 5993 O O . ASN B 1 249 ? -19.828 6.375 -2.322 1 93.69 249 ASN B O 1
ATOM 5997 N N . LEU B 1 250 ? -17.781 7.039 -2.072 1 93.44 250 LEU B N 1
ATOM 5998 C CA . LEU B 1 250 ? -17.312 5.77 -1.535 1 93.44 250 LEU B CA 1
ATOM 5999 C C . LEU B 1 250 ? -17.844 5.539 -0.126 1 93.44 250 LEU B C 1
ATOM 6001 O O . LEU B 1 250 ? -18.172 6.496 0.581 1 93.44 250 LEU B O 1
ATOM 6005 N N . PRO B 1 251 ? -17.922 4.211 0.248 1 87.25 251 PRO B N 1
ATOM 6006 C CA . PRO B 1 251 ? -18.328 3.945 1.629 1 87.25 251 PRO B CA 1
ATOM 6007 C C . PRO B 1 251 ? -17.391 4.586 2.654 1 87.25 251 PRO B C 1
ATOM 6009 O O . PRO B 1 251 ? -16.203 4.766 2.385 1 87.25 251 PRO B O 1
ATOM 6012 N N . GLU B 1 252 ? -17.984 4.816 3.844 1 88.56 252 GLU B N 1
ATOM 6013 C CA . GLU B 1 252 ? -17.203 5.559 4.832 1 88.56 252 GLU B CA 1
ATOM 6014 C C . GLU B 1 252 ? -16.797 4.664 5.992 1 88.56 252 GLU B C 1
ATOM 6016 O O . GLU B 1 252 ? -15.898 5.016 6.766 1 88.56 252 GLU B O 1
ATOM 6021 N N . VAL B 1 253 ? -17.5 3.541 6.148 1 94.06 253 VAL B N 1
ATOM 6022 C CA . VAL B 1 253 ? -17.188 2.705 7.301 1 94.06 253 VAL B CA 1
ATOM 6023 C C . VAL B 1 253 ? -16.5 1.423 6.84 1 94.06 253 VAL B C 1
ATOM 6025 O O . VAL B 1 253 ? -16.781 0.914 5.754 1 94.06 253 VAL B O 1
ATOM 6028 N N . CYS B 1 254 ? -15.586 0.937 7.656 1 96.25 254 CYS B N 1
ATOM 6029 C CA . CYS B 1 254 ? -14.82 -0.252 7.293 1 96.25 254 CYS B CA 1
ATOM 6030 C C . CYS B 1 254 ? -15.625 -1.519 7.562 1 96.25 254 CYS B C 1
ATOM 6032 O O . CYS B 1 254 ? -16.625 -1.483 8.289 1 96.25 254 CYS B O 1
ATOM 6034 N N . ASP B 1 255 ? -15.289 -2.561 6.902 1 97.81 255 ASP B N 1
ATOM 6035 C CA . ASP B 1 255 ? -15.906 -3.883 6.957 1 97.81 255 ASP B CA 1
ATOM 6036 C C . ASP B 1 255 ? -14.883 -4.949 7.336 1 97.81 255 ASP B C 1
ATOM 6038 O O . ASP B 1 255 ? -14.125 -5.418 6.484 1 97.81 255 ASP B O 1
ATOM 6042 N N . ILE B 1 256 ? -14.922 -5.398 8.602 1 98.5 256 ILE B N 1
ATOM 6043 C CA . ILE B 1 256 ? -13.875 -6.238 9.172 1 98.5 256 ILE B CA 1
ATOM 6044 C C . ILE B 1 256 ? -14.336 -7.691 9.203 1 98.5 256 ILE B C 1
ATOM 6046 O O . ILE B 1 256 ? -15.438 -7.988 9.672 1 98.5 256 ILE B O 1
ATOM 6050 N N . LYS B 1 257 ? -13.523 -8.578 8.656 1 98.69 257 LYS B N 1
ATOM 6051 C CA . LYS B 1 257 ? -13.695 -10.023 8.812 1 98.69 257 LYS B CA 1
ATOM 6052 C C . LYS B 1 257 ? -12.688 -10.586 9.812 1 98.69 257 LYS B C 1
ATOM 6054 O O . LYS B 1 257 ? -11.5 -10.711 9.5 1 98.69 257 LYS B O 1
ATOM 6059 N N . LEU B 1 258 ? -13.188 -10.914 10.969 1 98.44 258 LEU B N 1
ATOM 6060 C CA . LEU B 1 258 ? -12.352 -11.25 12.117 1 98.44 258 LEU B CA 1
ATOM 6061 C C . LEU B 1 258 ? -12.273 -12.758 12.305 1 98.44 258 LEU B C 1
ATOM 6063 O O . LEU B 1 258 ? -13.266 -13.469 12.133 1 98.44 258 LEU B O 1
ATOM 6067 N N . ASP B 1 259 ? -11.078 -13.219 12.703 1 97.94 259 ASP B N 1
ATOM 6068 C CA . ASP B 1 259 ? -10.883 -14.609 13.094 1 97.94 259 ASP B CA 1
ATOM 6069 C C . ASP B 1 259 ? -12.062 -15.117 13.922 1 97.94 259 ASP B C 1
ATOM 6071 O O . ASP B 1 259 ? -12.391 -14.547 14.961 1 97.94 259 ASP B O 1
ATOM 6075 N N . GLU B 1 260 ? -12.602 -16.266 13.508 1 97.5 260 GLU B N 1
ATOM 6076 C CA . GLU B 1 260 ? -13.836 -16.766 14.109 1 97.5 260 GLU B CA 1
ATOM 6077 C C . GLU B 1 260 ? -13.648 -17.031 15.602 1 97.5 260 GLU B C 1
ATOM 6079 O O . GLU B 1 260 ? -14.578 -16.828 16.391 1 97.5 260 GLU B O 1
ATOM 6084 N N . HIS B 1 261 ? -12.492 -17.469 16.047 1 96.56 261 HIS B N 1
ATOM 6085 C CA . HIS B 1 261 ? -12.25 -17.75 17.453 1 96.56 261 HIS B CA 1
ATOM 6086 C C . HIS B 1 261 ? -12.195 -16.469 18.281 1 96.56 261 HIS B C 1
ATOM 6088 O O . HIS B 1 261 ? -12.742 -16.406 19.375 1 96.56 261 HIS B O 1
ATOM 6094 N N . GLN B 1 262 ? -11.57 -15.484 17.719 1 97.25 262 GLN B N 1
ATOM 6095 C CA . GLN B 1 262 ? -11.508 -14.195 18.391 1 97.25 262 GLN B CA 1
ATOM 6096 C C . GLN B 1 262 ? -12.883 -13.531 18.422 1 97.25 262 GLN B C 1
ATOM 6098 O O . GLN B 1 262 ? -13.25 -12.914 19.438 1 97.25 262 GLN B O 1
ATOM 6103 N N . TYR B 1 263 ? -13.609 -13.688 17.344 1 98 263 TYR B N 1
ATOM 6104 C CA . TYR B 1 263 ? -14.969 -13.156 17.297 1 98 263 TYR B CA 1
ATOM 6105 C C . TYR B 1 263 ? -15.828 -13.742 18.406 1 98 263 TYR B C 1
ATOM 6107 O O . TYR B 1 263 ? -16.562 -13.023 19.078 1 98 263 TYR B O 1
ATOM 6115 N N . LYS B 1 264 ? -15.711 -15 18.594 1 96.94 264 LYS B N 1
ATOM 6116 C CA . LYS B 1 264 ? -16.5 -15.688 19.625 1 96.94 264 LYS B CA 1
ATOM 6117 C C . LYS B 1 264 ? -16.156 -15.164 21.016 1 96.94 264 LYS B C 1
ATOM 6119 O O . LYS B 1 264 ? -17.047 -14.953 21.844 1 96.94 264 LYS B O 1
ATOM 6124 N N . ILE B 1 265 ? -14.883 -14.953 21.219 1 96.19 265 ILE B N 1
ATOM 6125 C CA . ILE B 1 265 ? -14.43 -14.453 22.516 1 96.19 265 ILE B CA 1
ATOM 6126 C C . ILE B 1 265 ? -15 -13.055 22.75 1 96.19 265 ILE B C 1
ATOM 6128 O O . ILE B 1 265 ? -15.57 -12.781 23.812 1 96.19 265 ILE B O 1
ATOM 6132 N N . ILE B 1 266 ? -14.883 -12.227 21.781 1 97.06 266 ILE B N 1
ATOM 6133 C CA . ILE B 1 266 ? -15.312 -10.836 21.906 1 97.06 266 ILE B CA 1
ATOM 6134 C C . ILE B 1 266 ? -16.828 -10.781 22.062 1 97.06 266 ILE B C 1
ATOM 6136 O O . ILE B 1 266 ? -17.344 -10.016 22.891 1 97.06 266 ILE B O 1
ATOM 6140 N N . LYS B 1 267 ? -17.5 -11.57 21.281 1 96.94 267 LYS B N 1
ATOM 6141 C CA . LYS B 1 267 ? -18.953 -11.617 21.391 1 96.94 267 LYS B CA 1
ATOM 6142 C C . LYS B 1 267 ? -19.391 -12.031 22.797 1 96.94 267 LYS B C 1
ATOM 6144 O O . LYS B 1 267 ? -20.344 -11.469 23.359 1 96.94 267 LYS B O 1
ATOM 6149 N N . GLN B 1 268 ? -18.734 -12.992 23.359 1 95.44 268 GLN B N 1
ATOM 6150 C CA . GLN B 1 268 ? -19.047 -13.438 24.719 1 95.44 268 GLN B CA 1
ATOM 6151 C C . GLN B 1 268 ? -18.781 -12.328 25.719 1 95.44 268 GLN B C 1
ATOM 6153 O O . GLN B 1 268 ? -19.562 -12.141 26.656 1 95.44 268 GLN B O 1
ATOM 6158 N N . MET B 1 269 ? -17.734 -11.617 25.516 1 95.44 269 MET B N 1
ATOM 6159 C CA . MET B 1 269 ? -17.406 -10.508 26.406 1 95.44 269 MET B CA 1
ATOM 6160 C C . MET B 1 269 ? -18.484 -9.438 26.359 1 95.44 269 MET B C 1
ATOM 6162 O O . MET B 1 269 ? -18.844 -8.867 27.391 1 95.44 269 MET B O 1
ATOM 6166 N N . VAL B 1 270 ? -19 -9.188 25.188 1 95.62 270 VAL B N 1
ATOM 6167 C CA . VAL B 1 270 ? -20.062 -8.195 25.031 1 95.62 270 VAL B CA 1
ATOM 6168 C C . VAL B 1 270 ? -21.328 -8.68 25.75 1 95.62 270 VAL B C 1
ATOM 6170 O O . VAL B 1 270 ? -21.969 -7.91 26.453 1 95.62 270 VAL B O 1
ATOM 6173 N N . LYS B 1 271 ? -21.625 -9.914 25.625 1 94.12 271 LYS B N 1
ATOM 6174 C CA . LYS B 1 271 ? -22.797 -10.484 26.266 1 94.12 271 LYS B CA 1
ATOM 6175 C C . LYS B 1 271 ? -22.703 -10.398 27.781 1 94.12 271 LYS B C 1
ATOM 6177 O O . LYS B 1 271 ? -23.719 -10.219 28.469 1 94.12 271 LYS B O 1
ATOM 6182 N N . GLU B 1 272 ? -21.5 -10.477 28.203 1 93.5 272 GLU B N 1
ATOM 6183 C CA . GLU B 1 272 ? -21.266 -10.422 29.641 1 93.5 272 GLU B CA 1
ATOM 6184 C C . GLU B 1 272 ? -21.125 -8.984 30.125 1 93.5 272 GLU B C 1
ATOM 6186 O O . GLU B 1 272 ? -20.938 -8.742 31.312 1 93.5 272 GLU B O 1
ATOM 6191 N N . ARG B 1 273 ? -21.219 -8.078 29.188 1 91.38 273 ARG B N 1
ATOM 6192 C CA . ARG B 1 273 ? -21.125 -6.648 29.484 1 91.38 273 ARG B CA 1
ATOM 6193 C C . ARG B 1 273 ? -19.812 -6.301 30.141 1 91.38 273 ARG B C 1
ATOM 6195 O O . ARG B 1 273 ? -19.766 -5.527 31.109 1 91.38 273 ARG B O 1
ATOM 6202 N N . ARG B 1 274 ? -18.766 -6.945 29.641 1 91.69 274 ARG B N 1
ATOM 6203 C CA . ARG B 1 274 ? -17.438 -6.613 30.125 1 91.69 274 ARG B CA 1
ATOM 6204 C C . ARG B 1 274 ? -16.969 -5.273 29.562 1 91.69 274 ARG B C 1
ATOM 6206 O O . ARG B 1 274 ? -17.375 -4.875 28.469 1 91.69 274 ARG B O 1
ATOM 6213 N N . ASN B 1 275 ? -16.094 -4.641 30.391 1 91.12 275 ASN B N 1
ATOM 6214 C CA . ASN B 1 275 ? -15.539 -3.355 29.969 1 91.12 275 ASN B CA 1
ATOM 6215 C C . ASN B 1 275 ? -14.266 -3.533 29.141 1 91.12 275 ASN B C 1
ATOM 6217 O O . ASN B 1 275 ? -13.234 -3.951 29.672 1 91.12 275 ASN B O 1
ATOM 6221 N N . PHE B 1 276 ? -14.305 -3.281 27.875 1 94.62 276 PHE B N 1
ATOM 6222 C CA . PHE B 1 276 ? -13.164 -3.348 26.969 1 94.62 276 PHE B CA 1
ATOM 6223 C C . PHE B 1 276 ? -13.391 -2.479 25.75 1 94.62 276 PHE B C 1
ATOM 6225 O O . PHE B 1 276 ? -14.484 -1.952 25.547 1 94.62 276 PHE B O 1
ATOM 6232 N N . TRP B 1 277 ? -12.281 -2.197 24.969 1 96.31 277 TRP B N 1
ATOM 6233 C CA . TRP B 1 277 ? -12.336 -1.456 23.703 1 96.31 277 TRP B CA 1
ATOM 6234 C C . TRP B 1 277 ? -11.625 -2.223 22.594 1 96.31 277 TRP B C 1
ATOM 6236 O O . TRP B 1 277 ? -10.75 -3.049 22.859 1 96.31 277 TRP B O 1
ATOM 6246 N N . LEU B 1 278 ? -12.102 -1.991 21.453 1 97.94 278 LEU B N 1
ATOM 6247 C CA . LEU B 1 278 ? -11.336 -2.396 20.281 1 97.94 278 LEU B CA 1
ATOM 6248 C C . LEU B 1 278 ? -10.734 -1.184 19.578 1 97.94 278 LEU B C 1
ATOM 6250 O O . LEU B 1 278 ? -11.344 -0.113 19.547 1 97.94 278 LEU B O 1
ATOM 6254 N N . GLU B 1 279 ? -9.539 -1.337 19.109 1 97.56 279 GLU B N 1
ATOM 6255 C CA . GLU B 1 279 ? -8.828 -0.32 18.328 1 97.56 279 GLU B CA 1
ATOM 6256 C C . GLU B 1 279 ? -8.406 -0.858 16.969 1 97.56 279 GLU B C 1
ATOM 6258 O O . GLU B 1 279 ? -7.859 -1.957 16.875 1 97.56 279 GLU B O 1
ATOM 6263 N N . PHE B 1 280 ? -8.789 -0.092 15.898 1 98 280 PHE B N 1
ATOM 6264 C CA . PHE B 1 280 ? -8.398 -0.485 14.547 1 98 280 PHE B CA 1
ATOM 6265 C C . PHE B 1 280 ? -7.758 0.682 13.812 1 98 280 PHE B C 1
ATOM 6267 O O . PHE B 1 280 ? -8.188 1.828 13.953 1 98 280 PHE B O 1
ATOM 6274 N N . ASP B 1 281 ? -6.711 0.467 13.078 1 97.19 281 ASP B N 1
ATOM 6275 C CA . ASP B 1 281 ? -6.09 1.322 12.07 1 97.19 281 ASP B CA 1
ATOM 6276 C C . ASP B 1 281 ? -5.961 0.594 10.734 1 97.19 281 ASP B C 1
ATOM 6278 O O . ASP B 1 281 ? -5.004 -0.148 10.516 1 97.19 281 ASP B O 1
ATOM 6282 N N . ILE B 1 282 ? -6.961 0.752 9.883 1 97.81 282 ILE B N 1
ATOM 6283 C CA . ILE B 1 282 ? -7.055 0.105 8.578 1 97.81 282 ILE B CA 1
ATOM 6284 C C . ILE B 1 282 ? -6.832 1.136 7.477 1 97.81 282 ILE B C 1
ATOM 6286 O O . ILE B 1 282 ? -7.582 2.107 7.367 1 97.81 282 ILE B O 1
ATOM 6290 N N . ARG B 1 283 ? -5.832 0.932 6.656 1 96.56 283 ARG B N 1
ATOM 6291 C CA . ARG B 1 283 ? -5.438 1.934 5.672 1 96.56 283 ARG B CA 1
ATOM 6292 C C . ARG B 1 283 ? -5.676 1.43 4.25 1 96.56 283 ARG B C 1
ATOM 6294 O O . ARG B 1 283 ? -4.738 1.31 3.463 1 96.56 283 ARG B O 1
ATOM 6301 N N . ASN B 1 284 ? -6.98 1.146 3.959 1 96.31 284 ASN B N 1
ATOM 6302 C CA . ASN B 1 284 ? -7.387 0.913 2.578 1 96.31 284 ASN B CA 1
ATOM 6303 C C . ASN B 1 284 ? -7.445 2.215 1.782 1 96.31 284 ASN B C 1
ATOM 6305 O O . ASN B 1 284 ? -8.164 3.143 2.154 1 96.31 284 ASN B O 1
ATOM 6309 N N . HIS B 1 285 ? -6.695 2.262 0.727 1 95.44 285 HIS B N 1
ATOM 6310 C CA . HIS B 1 285 ? -6.602 3.484 -0.064 1 95.44 285 HIS B CA 1
ATOM 6311 C C . HIS B 1 285 ? -7.316 3.328 -1.402 1 95.44 285 HIS B C 1
ATOM 6313 O O . HIS B 1 285 ? -7.66 2.215 -1.802 1 95.44 285 HIS B O 1
ATOM 6319 N N . PHE B 1 286 ? -7.605 4.461 -2.031 1 95.69 286 PHE B N 1
ATOM 6320 C CA . PHE B 1 286 ? -8.289 4.508 -3.318 1 95.69 286 PHE B CA 1
ATOM 6321 C C . PHE B 1 286 ? -7.566 5.43 -4.285 1 95.69 286 PHE B C 1
ATOM 6323 O O . PHE B 1 286 ? -6.566 6.055 -3.924 1 95.69 286 PHE B O 1
ATOM 6330 N N . LYS B 1 287 ? -7.863 5.441 -5.461 1 95.25 287 LYS B N 1
ATOM 6331 C CA . LYS B 1 287 ? -7.387 6.395 -6.461 1 95.25 287 LYS B CA 1
ATOM 6332 C C . LYS B 1 287 ? -8.516 6.812 -7.398 1 95.25 287 LYS B C 1
ATOM 6334 O O . LYS B 1 287 ? -9.469 6.059 -7.609 1 95.25 287 LYS B O 1
ATOM 6339 N N . LEU B 1 288 ? -8.367 7.984 -7.98 1 96.12 288 LEU B N 1
ATOM 6340 C CA . LEU B 1 288 ? -9.375 8.547 -8.867 1 96.12 288 LEU B CA 1
ATOM 6341 C C . LEU B 1 288 ? -9.586 7.664 -10.086 1 96.12 288 LEU B C 1
ATOM 6343 O O . LEU B 1 288 ? -8.633 7.09 -10.617 1 96.12 288 LEU B O 1
ATOM 6347 N N . GLY B 1 289 ? -10.859 7.523 -10.445 1 95.06 289 GLY B N 1
ATOM 6348 C CA . GLY B 1 289 ? -11.188 6.809 -11.664 1 95.06 289 GLY B CA 1
ATOM 6349 C C . GLY B 1 289 ? -11.602 7.727 -12.805 1 95.06 289 GLY B C 1
ATOM 6350 O O . GLY B 1 289 ? -11.625 8.945 -12.641 1 95.06 289 GLY B O 1
ATOM 6351 N N . PRO B 1 290 ? -12.078 7.172 -13.891 1 97 290 PRO B N 1
ATOM 6352 C CA . PRO B 1 290 ? -12.008 5.746 -14.211 1 97 290 PRO B CA 1
ATOM 6353 C C . PRO B 1 290 ? -10.578 5.234 -14.336 1 97 290 PRO B C 1
ATOM 6355 O O . PRO B 1 290 ? -9.68 5.988 -14.727 1 97 290 PRO B O 1
ATOM 6358 N N . VAL B 1 291 ? -10.383 3.98 -13.922 1 98.06 291 VAL B N 1
ATOM 6359 C CA . VAL B 1 291 ? -9.078 3.334 -14.016 1 98.06 291 VAL B CA 1
ATOM 6360 C C . VAL B 1 291 ? -9.125 2.215 -15.055 1 98.06 291 VAL B C 1
ATOM 6362 O O . VAL B 1 291 ? -9.859 1.236 -14.883 1 98.06 291 VAL B O 1
ATOM 6365 N N . LYS B 1 292 ? -8.328 2.33 -16.109 1 98.25 292 LYS B N 1
ATOM 6366 C CA . LYS B 1 292 ? -8.25 1.287 -17.125 1 98.25 292 LYS B CA 1
ATOM 6367 C C . LYS B 1 292 ? -7.395 0.115 -16.641 1 98.25 292 LYS B C 1
ATOM 6369 O O . LYS B 1 292 ? -6.457 0.301 -15.867 1 98.25 292 LYS B O 1
ATOM 6374 N N . TYR B 1 293 ? -7.734 -1.073 -17.016 1 98.38 293 TYR B N 1
ATOM 6375 C CA . TYR B 1 293 ? -6.891 -2.248 -16.828 1 98.38 293 TYR B CA 1
ATOM 6376 C C . TYR B 1 293 ? -6.641 -2.965 -18.141 1 98.38 293 TYR B C 1
ATOM 6378 O O . TYR B 1 293 ? -7.422 -2.822 -19.094 1 98.38 293 TYR B O 1
ATOM 6386 N N . HIS B 1 294 ? -5.523 -3.732 -18.266 1 98.81 294 HIS B N 1
ATOM 6387 C CA . HIS B 1 294 ? -5.047 -4.25 -19.531 1 98.81 294 HIS B CA 1
ATOM 6388 C C . HIS B 1 294 ? -4.582 -5.699 -19.406 1 98.81 294 HIS B C 1
ATOM 6390 O O . HIS B 1 294 ? -4.039 -6.09 -18.375 1 98.81 294 HIS B O 1
ATOM 6396 N N . ASN B 1 295 ? -4.844 -6.477 -20.438 1 98.94 295 ASN B N 1
ATOM 6397 C CA . ASN B 1 295 ? -4.066 -7.695 -20.625 1 98.94 295 ASN B CA 1
ATOM 6398 C C . ASN B 1 295 ? -2.639 -7.383 -21.078 1 98.94 295 ASN B C 1
ATOM 6400 O O . ASN B 1 295 ? -2.4 -6.391 -21.766 1 98.94 295 ASN B O 1
ATOM 6404 N N . VAL B 1 296 ? -1.699 -8.18 -20.625 1 98.94 296 VAL B N 1
ATOM 6405 C CA . VAL B 1 296 ? -0.365 -8.148 -21.219 1 98.94 296 VAL B CA 1
ATOM 6406 C C . VAL B 1 296 ? -0.234 -9.258 -22.266 1 98.94 296 VAL B C 1
ATOM 6408 O O . VAL B 1 296 ? -0.371 -10.445 -21.938 1 98.94 296 VAL B O 1
ATOM 6411 N N . VAL B 1 297 ? -0.004 -8.875 -23.5 1 98.94 297 VAL B N 1
ATOM 6412 C CA . VAL B 1 297 ? 0.065 -9.836 -24.594 1 98.94 297 VAL B CA 1
ATOM 6413 C C . VAL B 1 297 ? 1.448 -9.789 -25.234 1 98.94 297 VAL B C 1
ATOM 6415 O O . VAL B 1 297 ? 1.809 -8.797 -25.875 1 98.94 297 VAL B O 1
ATOM 6418 N N . ALA B 1 298 ? 2.182 -10.844 -25.078 1 98.94 298 ALA B N 1
ATOM 6419 C CA . ALA B 1 298 ? 3.498 -10.977 -25.688 1 98.94 298 ALA B CA 1
ATOM 6420 C C . ALA B 1 298 ? 3.488 -12.047 -26.781 1 98.94 298 ALA B C 1
ATOM 6422 O O . ALA B 1 298 ? 2.643 -12.945 -26.781 1 98.94 298 ALA B O 1
ATOM 6423 N N . SER B 1 299 ? 4.457 -11.922 -27.766 1 98.69 299 SER B N 1
ATOM 6424 C CA . SER B 1 299 ? 4.395 -12.867 -28.891 1 98.69 299 SER B CA 1
ATOM 6425 C C . SER B 1 299 ? 5.785 -13.141 -29.453 1 98.69 299 SER B C 1
ATOM 6427 O O . SER B 1 299 ? 6.625 -12.242 -29.516 1 98.69 299 SER B O 1
ATOM 6429 N N . ILE B 1 300 ? 6.012 -14.336 -29.719 1 98.62 300 ILE B N 1
ATOM 6430 C CA . ILE B 1 300 ? 7.055 -14.766 -30.641 1 98.62 300 ILE B CA 1
ATOM 6431 C C . ILE B 1 300 ? 6.434 -15.141 -31.984 1 98.62 300 ILE B C 1
ATOM 6433 O O . ILE B 1 300 ? 5.754 -16.172 -32.094 1 98.62 300 ILE B O 1
ATOM 6437 N N . LYS B 1 301 ? 6.688 -14.344 -32.969 1 98.25 301 LYS B N 1
ATOM 6438 C CA . LYS B 1 301 ? 5.992 -14.43 -34.25 1 98.25 301 LYS B CA 1
ATOM 6439 C C . LYS B 1 301 ? 6.406 -15.68 -35.031 1 98.25 301 LYS B C 1
ATOM 6441 O O . LYS B 1 301 ? 7.59 -16.031 -35.062 1 98.25 301 LYS B O 1
ATOM 6446 N N . GLY B 1 302 ? 5.387 -16.375 -35.562 1 98.12 302 GLY B N 1
ATOM 6447 C CA . GLY B 1 302 ? 5.641 -17.547 -36.406 1 98.12 302 GLY B CA 1
ATOM 6448 C C . GLY B 1 302 ? 6.273 -17.203 -37.75 1 98.12 302 GLY B C 1
ATOM 6449 O O . GLY B 1 302 ? 6.004 -16.141 -38.312 1 98.12 302 GLY B O 1
ATOM 6450 N N . THR B 1 303 ? 7.016 -18.156 -38.281 1 97.5 303 THR B N 1
ATOM 6451 C CA . THR B 1 303 ? 7.762 -17.891 -39.5 1 97.5 303 THR B CA 1
ATOM 6452 C C . THR B 1 303 ? 7 -18.422 -40.719 1 97.5 303 THR B C 1
ATOM 6454 O O . THR B 1 303 ? 7.129 -17.875 -41.812 1 97.5 303 THR B O 1
ATOM 6457 N N . LYS B 1 304 ? 6.188 -19.406 -40.594 1 97.62 304 LYS B N 1
ATOM 6458 C CA . LYS B 1 304 ? 5.492 -20.047 -41.688 1 97.62 304 LYS B CA 1
ATOM 6459 C C . LYS B 1 304 ? 3.992 -19.766 -41.656 1 97.62 304 LYS B C 1
ATOM 6461 O O . LYS B 1 304 ? 3.365 -19.484 -42.656 1 97.62 304 LYS B O 1
ATOM 6466 N N . TYR B 1 305 ? 3.469 -19.859 -40.5 1 97.75 305 TYR B N 1
ATOM 6467 C CA . TYR B 1 305 ? 2.055 -19.609 -40.25 1 97.75 305 TYR B CA 1
ATOM 6468 C C . TYR B 1 305 ? 1.872 -18.547 -39.156 1 97.75 305 TYR B C 1
ATOM 6470 O O . TYR B 1 305 ? 1.303 -18.828 -38.094 1 97.75 305 TYR B O 1
ATOM 6478 N N . PRO B 1 306 ? 2.184 -17.281 -39.438 1 97.81 306 PRO B N 1
ATOM 6479 C CA . PRO B 1 306 ? 2.182 -16.234 -38.406 1 97.81 306 PRO B CA 1
ATOM 6480 C C . PRO B 1 306 ? 0.782 -15.93 -37.875 1 97.81 306 PRO B C 1
ATOM 6482 O O . PRO B 1 306 ? 0.638 -15.336 -36.812 1 97.81 306 PRO B O 1
ATOM 6485 N N . ASP B 1 307 ? -0.257 -16.359 -38.594 1 97.69 307 ASP B N 1
ATOM 6486 C CA . ASP B 1 307 ? -1.624 -16.047 -38.188 1 97.69 307 ASP B CA 1
ATOM 6487 C C . ASP B 1 307 ? -2.287 -17.25 -37.531 1 97.69 307 ASP B C 1
ATOM 6489 O O . ASP B 1 307 ? -3.512 -17.297 -37.406 1 97.69 307 ASP B O 1
ATOM 6493 N N . GLU B 1 308 ? -1.509 -18.297 -37.219 1 98.31 308 GLU B N 1
ATOM 6494 C CA . GLU B 1 308 ? -1.91 -19.406 -36.344 1 98.31 308 GLU B CA 1
ATOM 6495 C C . GLU B 1 308 ? -1.19 -19.344 -35 1 98.31 308 GLU B C 1
ATOM 6497 O O . GLU B 1 308 ? -0.059 -18.859 -34.906 1 98.31 308 GLU B O 1
ATOM 6502 N N . TYR B 1 309 ? -1.946 -19.781 -33.938 1 98.62 309 TYR B N 1
ATOM 6503 C CA . TYR B 1 309 ? -1.432 -19.406 -32.625 1 98.62 309 TYR B CA 1
ATOM 6504 C C . TYR B 1 309 ? -1.39 -20.609 -31.688 1 98.62 309 TYR B C 1
ATOM 6506 O O . TYR B 1 309 ? -2.236 -21.5 -31.781 1 98.62 309 TYR B O 1
ATOM 6514 N N . VAL B 1 310 ? -0.426 -20.672 -30.875 1 98.75 310 VAL B N 1
ATOM 6515 C CA . VAL B 1 310 ? -0.396 -21.375 -29.594 1 98.75 310 VAL B CA 1
ATOM 6516 C C . VAL B 1 310 ? -0.357 -20.375 -28.438 1 98.75 310 VAL B C 1
ATOM 6518 O O . VAL B 1 310 ? 0.454 -19.438 -28.453 1 98.75 310 VAL B O 1
ATOM 6521 N N . ILE B 1 311 ? -1.246 -20.531 -27.453 1 98.88 311 ILE B N 1
ATOM 6522 C CA . ILE B 1 311 ? -1.324 -19.516 -26.391 1 98.88 311 ILE B CA 1
ATOM 6523 C C . ILE B 1 311 ? -0.96 -20.156 -25.047 1 98.88 311 ILE B C 1
ATOM 6525 O O . ILE B 1 311 ? -1.444 -21.234 -24.719 1 98.88 311 ILE B O 1
ATOM 6529 N N . ILE B 1 312 ? -0.03 -19.578 -24.328 1 98.88 312 ILE B N 1
ATOM 6530 C CA . ILE B 1 312 ? 0.235 -19.844 -22.922 1 98.88 312 ILE B CA 1
ATOM 6531 C C . ILE B 1 312 ? -0.3 -18.688 -22.078 1 98.88 312 ILE B C 1
ATOM 6533 O O . ILE B 1 312 ? 0.013 -17.531 -22.328 1 98.88 312 ILE B O 1
ATOM 6537 N N . SER B 1 313 ? -1.161 -19.047 -21.047 1 98.81 313 SER B N 1
ATOM 6538 C CA . SER B 1 313 ? -1.787 -17.938 -20.344 1 98.81 313 SER B CA 1
ATOM 6539 C C . SER B 1 313 ? -1.938 -18.234 -18.859 1 98.81 313 SER B C 1
ATOM 6541 O O . SER B 1 313 ? -1.813 -19.375 -18.438 1 98.81 313 SER B O 1
ATOM 6543 N N . GLY B 1 314 ? -2.059 -17.281 -18.094 1 98.56 314 GLY B N 1
ATOM 6544 C CA . GLY B 1 314 ? -2.521 -17.125 -16.719 1 98.56 314 GLY B CA 1
ATOM 6545 C C . GLY B 1 314 ? -3.131 -15.75 -16.469 1 98.56 314 GLY B C 1
ATOM 6546 O O . GLY B 1 314 ? -3.34 -14.977 -17.406 1 98.56 314 GLY B O 1
ATOM 6547 N N . HIS B 1 315 ? -3.51 -15.531 -15.25 1 98.88 315 HIS B N 1
ATOM 6548 C CA . HIS B 1 315 ? -4.02 -14.188 -15 1 98.88 315 HIS B CA 1
ATOM 6549 C C . HIS B 1 315 ? -3.08 -13.398 -14.102 1 98.88 315 HIS B C 1
ATOM 6551 O O . HIS B 1 315 ? -2.502 -13.945 -13.164 1 98.88 315 HIS B O 1
ATOM 6557 N N . LEU B 1 316 ? -2.898 -12.148 -14.461 1 98.88 316 LEU B N 1
ATOM 6558 C CA . LEU B 1 316 ? -1.929 -11.297 -13.781 1 98.88 316 LEU B CA 1
ATOM 6559 C C . LEU B 1 316 ? -2.473 -10.82 -12.438 1 98.88 316 LEU B C 1
ATOM 6561 O O . LEU B 1 316 ? -1.714 -10.648 -11.484 1 98.88 316 LEU B O 1
ATOM 6565 N N . ASP B 1 317 ? -3.801 -10.594 -12.359 1 98.69 317 ASP B N 1
ATOM 6566 C CA . ASP B 1 317 ? -4.387 -10.078 -11.125 1 98.69 317 ASP B CA 1
ATOM 6567 C C . ASP B 1 317 ? -4.383 -11.141 -10.031 1 98.69 317 ASP B C 1
ATOM 6569 O O . ASP B 1 317 ? -4.215 -12.328 -10.305 1 98.69 317 ASP B O 1
ATOM 6573 N N . SER B 1 318 ? -4.457 -10.766 -8.844 1 98.38 318 SER B N 1
ATOM 6574 C CA . SER B 1 318 ? -4.66 -11.57 -7.641 1 98.38 318 SER B CA 1
ATOM 6575 C C . SER B 1 318 ? -5.441 -10.797 -6.582 1 98.38 318 SER B C 1
ATOM 6577 O O . SER B 1 318 ? -5.594 -9.578 -6.684 1 98.38 318 SER B O 1
ATOM 6579 N N . TYR B 1 319 ? -5.996 -11.508 -5.676 1 97.62 319 TYR B N 1
ATOM 6580 C CA . TYR B 1 319 ? -6.484 -10.812 -4.492 1 97.62 319 TYR B CA 1
ATOM 6581 C C . TYR B 1 319 ? -5.332 -10.219 -3.697 1 97.62 319 TYR B C 1
ATOM 6583 O O . TYR B 1 319 ? -4.172 -10.578 -3.906 1 97.62 319 TYR B O 1
ATOM 6591 N N . ASP B 1 320 ? -5.648 -9.273 -2.768 1 97 320 ASP B N 1
ATOM 6592 C CA . ASP B 1 320 ? -4.598 -8.398 -2.266 1 97 320 ASP B CA 1
ATOM 6593 C C . ASP B 1 320 ? -4.457 -8.523 -0.75 1 97 320 ASP B C 1
ATOM 6595 O O . ASP B 1 320 ? -3.727 -7.746 -0.124 1 97 320 ASP B O 1
ATOM 6599 N N . VAL B 1 321 ? -5.199 -9.461 -0.102 1 96.25 321 VAL B N 1
ATOM 6600 C CA . VAL B 1 321 ? -4.926 -9.719 1.309 1 96.25 321 VAL B CA 1
ATOM 6601 C C . VAL B 1 321 ? -3.619 -10.5 1.449 1 96.25 321 VAL B C 1
ATOM 6603 O O . VAL B 1 321 ? -2.98 -10.461 2.504 1 96.25 321 VAL B O 1
ATOM 6606 N N . ALA B 1 322 ? -3.311 -11.211 0.418 1 97.12 322 ALA B N 1
ATOM 6607 C CA . ALA B 1 322 ? -1.994 -11.828 0.27 1 97.12 322 ALA B CA 1
ATOM 6608 C C . ALA B 1 322 ? -1.253 -11.258 -0.934 1 97.12 322 ALA B C 1
ATOM 6610 O O . ALA B 1 322 ? -1.321 -10.055 -1.196 1 97.12 322 ALA B O 1
ATOM 6611 N N . THR B 1 323 ? -0.393 -12.117 -1.618 1 97.69 323 THR B N 1
ATOM 6612 C CA . THR B 1 323 ? 0.434 -11.523 -2.66 1 97.69 323 THR B CA 1
ATOM 6613 C C . THR B 1 323 ? 0.298 -12.297 -3.969 1 97.69 323 THR B C 1
ATOM 6615 O O . THR B 1 323 ? 1.077 -12.094 -4.902 1 97.69 323 THR B O 1
ATOM 6618 N N . GLY B 1 324 ? -0.664 -13.234 -4.031 1 98.06 324 GLY B N 1
ATOM 6619 C CA . GLY B 1 324 ? -0.873 -13.992 -5.254 1 98.06 324 GLY B CA 1
ATOM 6620 C C . GLY B 1 324 ? 0.278 -14.922 -5.586 1 98.06 324 GLY B C 1
ATOM 6621 O O . GLY B 1 324 ? 0.633 -15.094 -6.754 1 98.06 324 GLY B O 1
ATOM 6622 N N . GLY B 1 325 ? 0.865 -15.5 -4.574 1 98.25 325 GLY B N 1
ATOM 6623 C CA . GLY B 1 325 ? 1.995 -16.391 -4.793 1 98.25 325 GLY B CA 1
ATOM 6624 C C . GLY B 1 325 ? 1.641 -17.609 -5.621 1 98.25 325 GLY B C 1
ATOM 6625 O O . GLY B 1 325 ? 2.459 -18.094 -6.406 1 98.25 325 GLY B O 1
ATOM 6626 N N . ILE B 1 326 ? 0.448 -18.078 -5.391 1 98.31 326 ILE B N 1
ATOM 6627 C CA . ILE B 1 326 ? -0.025 -19.266 -6.098 1 98.31 326 ILE B CA 1
ATOM 6628 C C . ILE B 1 326 ? -1.117 -18.859 -7.09 1 98.31 326 ILE B C 1
ATOM 6630 O O . ILE B 1 326 ? -0.981 -19.094 -8.297 1 98.31 326 ILE B O 1
ATOM 6634 N N . ASP B 1 327 ? -2.055 -18.172 -6.699 1 97.75 327 ASP B N 1
ATOM 6635 C CA . ASP B 1 327 ? -3.205 -17.734 -7.484 1 97.75 327 ASP B CA 1
ATOM 6636 C C . ASP B 1 327 ? -3.047 -16.297 -7.938 1 97.75 327 ASP B C 1
ATOM 6638 O O . ASP B 1 327 ? -3.51 -15.367 -7.258 1 97.75 327 ASP B O 1
ATOM 6642 N N . CYS B 1 328 ? -2.396 -15.961 -9.094 1 97.56 328 CYS B N 1
ATOM 6643 C CA . CYS B 1 328 ? -2.025 -16.938 -10.109 1 97.56 328 CYS B CA 1
ATOM 6644 C C . CYS B 1 328 ? -0.527 -16.906 -10.383 1 97.56 328 CYS B C 1
ATOM 6646 O O . CYS B 1 328 ? -0.1 -16.969 -11.531 1 97.56 328 CYS B O 1
ATOM 6648 N N . GLY B 1 329 ? 0.251 -16.719 -9.336 1 98.38 329 GLY B N 1
ATOM 6649 C CA . GLY B 1 329 ? 1.695 -16.75 -9.5 1 98.38 329 GLY B CA 1
ATOM 6650 C C . GLY B 1 329 ? 2.182 -18.016 -10.188 1 98.38 329 GLY B C 1
ATOM 6651 O O . GLY B 1 329 ? 3.129 -17.984 -10.977 1 98.38 329 GLY B O 1
ATOM 6652 N N . THR B 1 330 ? 1.53 -19.094 -9.961 1 97.94 330 THR B N 1
ATOM 6653 C CA . THR B 1 330 ? 1.945 -20.391 -10.508 1 97.94 330 THR B CA 1
ATOM 6654 C C . THR B 1 330 ? 1.681 -20.453 -12.008 1 97.94 330 THR B C 1
ATOM 6656 O O . THR B 1 330 ? 2.209 -21.328 -12.703 1 97.94 330 THR B O 1
ATOM 6659 N N . GLY B 1 331 ? 0.821 -19.625 -12.516 1 98.19 331 GLY B N 1
ATOM 6660 C CA . GLY B 1 331 ? 0.613 -19.516 -13.953 1 98.19 331 GLY B CA 1
ATOM 6661 C C . GLY B 1 331 ? 1.522 -18.5 -14.617 1 98.19 331 GLY B C 1
ATOM 6662 O O . GLY B 1 331 ? 2.104 -18.766 -15.664 1 98.19 331 GLY B O 1
ATOM 6663 N N . ILE B 1 332 ? 1.692 -17.406 -13.961 1 98.81 332 ILE B N 1
ATOM 6664 C CA . ILE B 1 332 ? 2.408 -16.266 -14.539 1 98.81 332 ILE B CA 1
ATOM 6665 C C . ILE B 1 332 ? 3.91 -16.547 -14.523 1 98.81 332 ILE B C 1
ATOM 6667 O O . ILE B 1 332 ? 4.598 -16.312 -15.516 1 98.81 332 ILE B O 1
ATOM 6671 N N . GLY B 1 333 ? 4.414 -17.031 -13.422 1 98.69 333 GLY B N 1
ATOM 6672 C CA . GLY B 1 333 ? 5.836 -17.328 -13.32 1 98.69 333 GLY B CA 1
ATOM 6673 C C . GLY B 1 333 ? 6.328 -18.266 -14.398 1 98.69 333 GLY B C 1
ATOM 6674 O O . GLY B 1 333 ? 7.172 -17.891 -15.219 1 98.69 333 GLY B O 1
ATOM 6675 N N . PRO B 1 334 ? 5.75 -19.469 -14.477 1 98.75 334 PRO B N 1
ATOM 6676 C CA . PRO B 1 334 ? 6.172 -20.422 -15.5 1 98.75 334 PRO B CA 1
ATOM 6677 C C . PRO B 1 334 ? 5.938 -19.906 -16.922 1 98.75 334 PRO B C 1
ATOM 6679 O O . PRO B 1 334 ? 6.73 -20.203 -17.828 1 98.75 334 PRO B O 1
ATOM 6682 N N . MET B 1 335 ? 4.871 -19.156 -17.141 1 98.88 335 MET B N 1
ATOM 6683 C CA . MET B 1 335 ? 4.637 -18.594 -18.469 1 98.88 335 MET B CA 1
ATOM 6684 C C . MET B 1 335 ? 5.773 -17.656 -18.859 1 98.88 335 MET B C 1
ATOM 6686 O O . MET B 1 335 ? 6.316 -17.766 -19.953 1 98.88 335 MET B O 1
ATOM 6690 N N . MET B 1 336 ? 6.109 -16.781 -17.969 1 98.88 336 MET B N 1
ATOM 6691 C CA . MET B 1 336 ? 7.184 -15.828 -18.25 1 98.88 336 MET B CA 1
ATOM 6692 C C . MET B 1 336 ? 8.508 -16.562 -18.469 1 98.88 336 MET B C 1
ATOM 6694 O O . MET B 1 336 ? 9.258 -16.234 -19.391 1 98.88 336 MET B O 1
ATOM 6698 N N . GLU B 1 337 ? 8.766 -17.516 -17.625 1 98.88 337 GLU B N 1
ATOM 6699 C CA . GLU B 1 337 ? 10.031 -18.234 -17.734 1 98.88 337 GLU B CA 1
ATOM 6700 C C . GLU B 1 337 ? 10.078 -19.062 -19.016 1 98.88 337 GLU B C 1
ATOM 6702 O O . GLU B 1 337 ? 11.125 -19.188 -19.656 1 98.88 337 GLU B O 1
ATOM 6707 N N . ALA B 1 338 ? 8.984 -19.672 -19.406 1 98.88 338 ALA B N 1
ATOM 6708 C CA . ALA B 1 338 ? 8.906 -20.375 -20.672 1 98.88 338 ALA B CA 1
ATOM 6709 C C . ALA B 1 338 ? 9.211 -19.438 -21.844 1 98.88 338 ALA B C 1
ATOM 6711 O O . ALA B 1 338 ? 9.969 -19.781 -22.75 1 98.88 338 ALA B O 1
ATOM 6712 N N . ALA B 1 339 ? 8.617 -18.281 -21.766 1 98.94 339 ALA B N 1
ATOM 6713 C CA . ALA B 1 339 ? 8.875 -17.281 -22.812 1 98.94 339 ALA B CA 1
ATOM 6714 C C . ALA B 1 339 ? 10.359 -16.938 -22.891 1 98.94 339 ALA B C 1
ATOM 6716 O O . ALA B 1 339 ? 10.938 -16.891 -23.984 1 98.94 339 ALA B O 1
ATOM 6717 N N . ARG B 1 340 ? 10.945 -16.719 -21.719 1 98.88 340 ARG B N 1
ATOM 6718 C CA . ARG B 1 340 ? 12.367 -16.375 -21.672 1 98.88 340 ARG B CA 1
ATOM 6719 C C . ARG B 1 340 ? 13.219 -17.516 -22.25 1 98.88 340 ARG B C 1
ATOM 6721 O O . ARG B 1 340 ? 14.117 -17.266 -23.062 1 98.88 340 ARG B O 1
ATOM 6728 N N . MET B 1 341 ? 12.922 -18.734 -21.922 1 98.75 341 MET B N 1
ATOM 6729 C CA . MET B 1 341 ? 13.68 -19.891 -22.391 1 98.75 341 MET B CA 1
ATOM 6730 C C . MET B 1 341 ? 13.562 -20.031 -23.906 1 98.75 341 MET B C 1
ATOM 6732 O O . MET B 1 341 ? 14.555 -20.312 -24.578 1 98.75 341 MET B O 1
ATOM 6736 N N . ILE B 1 342 ? 12.391 -19.875 -24.438 1 98.75 342 ILE B N 1
ATOM 6737 C CA . ILE B 1 342 ? 12.188 -19.984 -25.891 1 98.75 342 ILE B CA 1
ATOM 6738 C C . ILE B 1 342 ? 12.953 -18.875 -26.609 1 98.75 342 ILE B C 1
ATOM 6740 O O . ILE B 1 342 ? 13.633 -19.125 -27.594 1 98.75 342 ILE B O 1
ATOM 6744 N N . ALA B 1 343 ? 12.836 -17.719 -26.094 1 98.38 343 ALA B N 1
ATOM 6745 C CA . ALA B 1 343 ? 13.539 -16.594 -26.688 1 98.38 343 ALA B CA 1
ATOM 6746 C C . ALA B 1 343 ? 15.047 -16.828 -26.703 1 98.38 343 ALA B C 1
ATOM 6748 O O . ALA B 1 343 ? 15.703 -16.625 -27.719 1 98.38 343 ALA B O 1
ATOM 6749 N N . LEU B 1 344 ? 15.594 -17.266 -25.609 1 97.44 344 LEU B N 1
ATOM 6750 C CA . LEU B 1 344 ? 17.031 -17.484 -25.469 1 97.44 344 LEU B CA 1
ATOM 6751 C C . LEU B 1 344 ? 17.5 -18.641 -26.344 1 97.44 344 LEU B C 1
ATOM 6753 O O . LEU B 1 344 ? 18.672 -18.703 -26.719 1 97.44 344 LEU B O 1
ATOM 6757 N N . SER B 1 345 ? 16.609 -19.516 -26.672 1 97.69 345 SER B N 1
ATOM 6758 C CA . SER B 1 345 ? 16.969 -20.672 -27.469 1 97.69 345 SER B CA 1
ATOM 6759 C C . SER B 1 345 ? 17.203 -20.297 -28.938 1 97.69 345 SER B C 1
ATOM 6761 O O . SER B 1 345 ? 17.797 -21.047 -29.703 1 97.69 345 SER B O 1
ATOM 6763 N N . GLY B 1 346 ? 16.625 -19.141 -29.344 1 96.12 346 GLY B N 1
ATOM 6764 C CA . GLY B 1 346 ? 16.703 -18.719 -30.734 1 96.12 346 GLY B CA 1
ATOM 6765 C C . GLY B 1 346 ? 15.695 -19.422 -31.625 1 96.12 346 GLY B C 1
ATOM 6766 O O . GLY B 1 346 ? 15.789 -19.359 -32.844 1 96.12 346 GLY B O 1
ATOM 6767 N N . ALA B 1 347 ? 14.766 -20.031 -31 1 96.5 347 ALA B N 1
ATOM 6768 C CA . ALA B 1 347 ? 13.75 -20.766 -31.766 1 96.5 347 ALA B CA 1
ATOM 6769 C C . ALA B 1 347 ? 13.008 -19.844 -32.719 1 96.5 347 ALA B C 1
ATOM 6771 O O . ALA B 1 347 ? 12.75 -18.672 -32.406 1 96.5 347 ALA B O 1
ATOM 6772 N N . LYS B 1 348 ? 12.703 -20.344 -33.875 1 96.56 348 LYS B N 1
ATOM 6773 C CA . LYS B 1 348 ? 11.859 -19.688 -34.875 1 96.56 348 LYS B CA 1
ATOM 6774 C C . LYS B 1 348 ? 10.641 -20.547 -35.219 1 96.56 348 LYS B C 1
ATOM 6776 O O . LYS B 1 348 ? 10.586 -21.188 -36.281 1 96.56 348 LYS B O 1
ATOM 6781 N N . PRO B 1 349 ? 9.672 -20.484 -34.344 1 97.94 349 PRO B N 1
ATOM 6782 C CA . PRO B 1 349 ? 8.523 -21.375 -34.5 1 97.94 349 PRO B CA 1
ATOM 6783 C C . PRO B 1 349 ? 7.773 -21.125 -35.812 1 97.94 349 P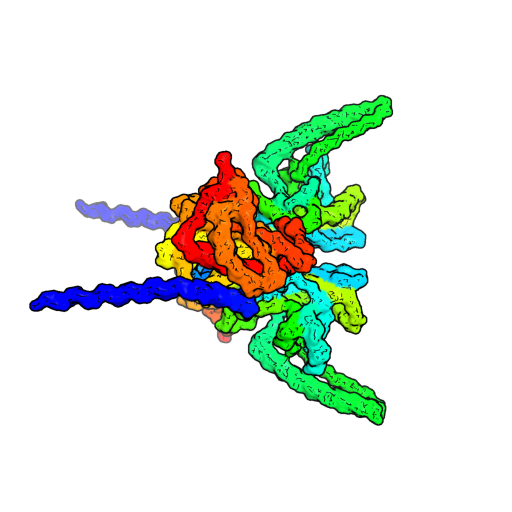RO B C 1
ATOM 6785 O O . PRO B 1 349 ? 7.82 -20.016 -36.344 1 97.94 349 PRO B O 1
ATOM 6788 N N . LYS B 1 350 ? 7.105 -22.172 -36.344 1 97.81 350 LYS B N 1
ATOM 6789 C CA . LYS B 1 350 ? 6.281 -22.047 -37.531 1 97.81 350 LYS B CA 1
ATOM 6790 C C . LYS B 1 350 ? 5.027 -21.219 -37.25 1 97.81 350 LYS B C 1
ATOM 6792 O O . LYS B 1 350 ? 4.598 -20.438 -38.094 1 97.81 350 LYS B O 1
ATOM 6797 N N . ARG B 1 351 ? 4.402 -21.391 -36.156 1 98.44 351 ARG B N 1
ATOM 6798 C CA . ARG B 1 351 ? 3.221 -20.656 -35.719 1 98.44 351 ARG B CA 1
ATOM 6799 C C . ARG B 1 351 ? 3.572 -19.672 -34.594 1 98.44 351 ARG B C 1
ATOM 6801 O O . ARG B 1 351 ? 4.551 -19.875 -33.875 1 98.44 351 ARG B O 1
ATOM 6808 N N . THR B 1 352 ? 2.773 -18.609 -34.469 1 98.69 352 THR B N 1
ATOM 6809 C CA . THR B 1 352 ? 2.994 -17.609 -33.438 1 98.69 352 THR B CA 1
ATOM 6810 C C . THR B 1 352 ? 2.684 -18.172 -32.062 1 98.69 352 THR B C 1
ATOM 6812 O O . THR B 1 352 ? 1.683 -18.859 -31.875 1 98.69 352 THR B O 1
ATOM 6815 N N . ILE B 1 353 ? 3.598 -17.953 -31.109 1 98.88 353 ILE B N 1
ATOM 6816 C CA . ILE B 1 353 ? 3.338 -18.266 -29.719 1 98.88 353 ILE B CA 1
ATOM 6817 C C . ILE B 1 353 ? 2.961 -17 -28.953 1 98.88 353 ILE B C 1
ATOM 6819 O O . ILE B 1 353 ? 3.691 -16 -29 1 98.88 353 ILE B O 1
ATOM 6823 N N . LEU B 1 354 ? 1.802 -17.016 -28.359 1 98.94 354 LEU B N 1
ATOM 6824 C CA . LEU B 1 354 ? 1.357 -15.891 -27.531 1 98.94 354 LEU B CA 1
ATOM 6825 C C . LEU B 1 354 ? 1.501 -16.219 -26.047 1 98.94 354 LEU B C 1
ATOM 6827 O O . LEU B 1 354 ? 1.241 -17.344 -25.625 1 98.94 354 LEU B O 1
ATOM 6831 N N . PHE B 1 355 ? 1.978 -15.297 -25.312 1 98.94 355 PHE B N 1
ATOM 6832 C CA . PHE B 1 355 ? 1.979 -15.297 -23.859 1 98.94 355 PHE B CA 1
ATOM 6833 C C . PHE B 1 355 ? 1.039 -14.227 -23.312 1 98.94 355 PHE B C 1
ATOM 6835 O O . PHE B 1 355 ? 1.308 -13.031 -23.453 1 98.94 355 PHE B O 1
ATOM 6842 N N . VAL B 1 356 ? -0.037 -14.664 -22.688 1 98.94 356 VAL B N 1
ATOM 6843 C CA . VAL B 1 356 ? -1.067 -13.688 -22.344 1 98.94 356 VAL B CA 1
ATOM 6844 C C . VAL B 1 356 ? -1.317 -13.727 -20.828 1 98.94 356 VAL B C 1
ATOM 6846 O O . VAL B 1 356 ? -1.704 -14.758 -20.281 1 98.94 356 VAL B O 1
ATOM 6849 N N . ALA B 1 357 ? -1.023 -12.648 -20.172 1 98.94 357 ALA B N 1
ATOM 6850 C CA . ALA B 1 357 ? -1.451 -12.422 -18.797 1 98.94 357 ALA B CA 1
ATOM 6851 C C . ALA B 1 357 ? -2.789 -11.688 -18.75 1 98.94 357 ALA B C 1
ATOM 6853 O O . ALA B 1 357 ? -2.844 -10.477 -18.953 1 98.94 357 ALA B O 1
ATOM 6854 N N . PHE B 1 358 ? -3.844 -12.43 -18.438 1 98.94 358 PHE B N 1
ATOM 6855 C CA . PHE B 1 358 ? -5.191 -11.875 -18.5 1 98.94 358 PHE B CA 1
ATOM 6856 C C . PHE B 1 358 ? -5.469 -11.008 -17.281 1 98.94 358 PHE B C 1
ATOM 6858 O O . PHE B 1 358 ? -5.004 -11.305 -16.172 1 98.94 358 PHE B O 1
ATOM 6865 N N . ALA B 1 359 ? -6.262 -9.977 -17.5 1 98.81 359 ALA B N 1
ATOM 6866 C CA . ALA B 1 359 ? -6.699 -9.078 -16.438 1 98.81 359 ALA B CA 1
ATOM 6867 C C . ALA B 1 359 ? -8.047 -9.523 -15.867 1 98.81 359 ALA B C 1
ATOM 6869 O O . ALA B 1 359 ? -8.938 -9.938 -16.609 1 98.81 359 ALA B O 1
ATOM 6870 N N . GLY B 1 360 ? -8.18 -9.438 -14.555 1 98.56 360 GLY B N 1
ATOM 6871 C CA . GLY B 1 360 ? -9.477 -9.492 -13.898 1 98.56 360 GLY B CA 1
ATOM 6872 C C . GLY B 1 360 ? -10.125 -10.867 -13.977 1 98.56 360 GLY B C 1
ATOM 6873 O O . GLY B 1 360 ? -11.336 -10.984 -14.164 1 98.56 360 GLY B O 1
ATOM 6874 N N . GLU B 1 361 ? -9.242 -11.969 -13.984 1 98.56 361 GLU B N 1
ATOM 6875 C CA . GLU B 1 361 ? -9.836 -13.297 -13.812 1 98.56 361 GLU B CA 1
ATOM 6876 C C . GLU B 1 361 ? -10.68 -13.359 -12.539 1 98.56 361 GLU B C 1
ATOM 6878 O O . GLU B 1 361 ? -11.805 -13.859 -12.562 1 98.56 361 GLU B O 1
ATOM 6883 N N . GLU B 1 362 ? -10.164 -12.758 -11.516 1 97.38 362 GLU B N 1
ATOM 6884 C CA . GLU B 1 362 ? -10.805 -12.773 -10.203 1 97.38 362 GLU B CA 1
ATOM 6885 C C . GLU B 1 362 ? -12.086 -11.938 -10.203 1 97.38 362 GLU B C 1
ATOM 6887 O O . GLU B 1 362 ? -12.891 -12.031 -9.281 1 97.38 362 GLU B O 1
ATOM 6892 N N . PHE B 1 363 ? -12.281 -11.102 -11.18 1 97.19 363 PHE B N 1
ATOM 6893 C CA . PHE B 1 363 ? -13.406 -10.18 -11.242 1 97.19 363 PHE B CA 1
ATOM 6894 C C . PHE B 1 363 ? -14.422 -10.633 -12.281 1 97.19 363 PHE B C 1
ATOM 6896 O O . PHE B 1 363 ? -15.219 -9.828 -12.766 1 97.19 363 PHE B O 1
ATOM 6903 N N . GLY B 1 364 ? -14.359 -11.891 -12.68 1 97 364 GLY B N 1
ATOM 6904 C CA . GLY B 1 364 ? -15.328 -12.414 -13.633 1 97 364 GLY B CA 1
ATOM 6905 C C . GLY B 1 364 ? -14.742 -12.672 -15.008 1 97 364 GLY B C 1
ATOM 6906 O O . GLY B 1 364 ? -15.422 -12.5 -16.016 1 97 364 GLY B O 1
ATOM 6907 N N . LEU B 1 365 ? -13.461 -12.961 -15.07 1 98.5 365 LEU B N 1
ATOM 6908 C CA . LEU B 1 365 ? -12.781 -13.352 -16.297 1 98.5 365 LEU B CA 1
ATOM 6909 C C . LEU B 1 365 ? -12.766 -12.203 -17.297 1 98.5 365 LEU B C 1
ATOM 6911 O O . LEU B 1 365 ? -12.953 -12.414 -18.5 1 98.5 365 LEU B O 1
ATOM 6915 N N . LEU B 1 366 ? -12.602 -11.023 -16.844 1 98.56 366 LEU B N 1
ATOM 6916 C CA . LEU B 1 366 ? -12.828 -9.82 -17.641 1 98.56 366 LEU B CA 1
ATOM 6917 C C . LEU B 1 366 ? -11.812 -9.719 -18.781 1 98.56 366 LEU B C 1
ATOM 6919 O O . LEU B 1 366 ? -12.172 -9.383 -19.906 1 98.56 366 LEU B O 1
ATOM 6923 N N . GLY B 1 367 ? -10.57 -9.969 -18.516 1 98.81 367 GLY B N 1
ATOM 6924 C CA . GLY B 1 367 ? -9.531 -9.891 -19.531 1 98.81 367 GLY B CA 1
ATOM 6925 C C . GLY B 1 367 ? -9.711 -10.906 -20.656 1 98.81 367 GLY B C 1
ATOM 6926 O O . GLY B 1 367 ? -9.555 -10.57 -21.828 1 98.81 367 GLY B O 1
ATOM 6927 N N . ALA B 1 368 ? -10.023 -12.141 -20.25 1 98.88 368 ALA B N 1
ATOM 6928 C CA . ALA B 1 368 ? -10.25 -13.188 -21.234 1 98.88 368 ALA B CA 1
ATOM 6929 C C . ALA B 1 368 ? -11.461 -12.859 -22.109 1 98.88 368 ALA B C 1
ATOM 6931 O O . ALA B 1 368 ? -11.422 -13.039 -23.328 1 98.88 368 ALA B O 1
ATOM 6932 N N . LYS B 1 369 ? -12.508 -12.391 -21.484 1 98.75 369 LYS B N 1
ATOM 6933 C CA . LYS B 1 369 ? -13.703 -12.016 -22.219 1 98.75 369 LYS B CA 1
ATOM 6934 C C . LYS B 1 369 ? -13.414 -10.883 -23.203 1 98.75 369 LYS B C 1
ATOM 6936 O O . LYS B 1 369 ? -13.859 -10.922 -24.359 1 98.75 369 LYS B O 1
ATOM 6941 N N . ALA B 1 370 ? -12.68 -9.914 -22.75 1 98.81 370 ALA B N 1
ATOM 6942 C CA . ALA B 1 370 ? -12.305 -8.812 -23.625 1 98.81 370 ALA B CA 1
ATOM 6943 C C . ALA B 1 370 ? -11.453 -9.305 -24.781 1 98.81 370 ALA B C 1
ATOM 6945 O O . ALA B 1 370 ? -11.625 -8.859 -25.922 1 98.81 370 ALA B O 1
ATOM 6946 N N . TYR B 1 371 ? -10.555 -10.188 -24.516 1 98.81 371 TYR B N 1
ATOM 6947 C CA . TYR B 1 371 ? -9.656 -10.711 -25.547 1 98.81 371 TYR B CA 1
ATOM 6948 C C . TYR B 1 37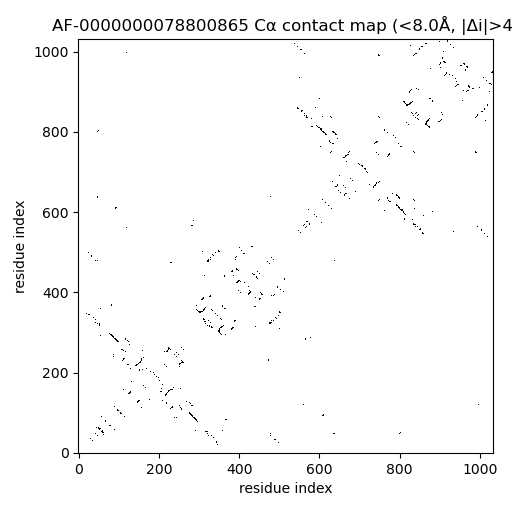1 ? -10.438 -11.453 -26.625 1 98.81 371 TYR B C 1
ATOM 6950 O O . TYR B 1 371 ? -10.211 -11.242 -27.812 1 98.81 371 TYR B O 1
ATOM 6958 N N . VAL B 1 372 ? -11.32 -12.367 -26.234 1 98.62 372 VAL B N 1
ATOM 6959 C CA . VAL B 1 372 ? -12.102 -13.172 -27.156 1 98.62 372 VAL B CA 1
ATOM 6960 C C . VAL B 1 372 ? -12.961 -12.266 -28.047 1 98.62 372 VAL B C 1
ATOM 6962 O O . VAL B 1 372 ? -13.102 -12.516 -29.234 1 98.62 372 VAL B O 1
ATOM 6965 N N . LYS B 1 373 ? -13.477 -11.227 -27.438 1 98.31 373 LYS B N 1
ATOM 6966 C CA . LYS B 1 373 ? -14.273 -10.273 -28.203 1 98.31 373 LYS B CA 1
ATOM 6967 C C . LYS B 1 373 ? -13.414 -9.547 -29.234 1 98.31 373 LYS B C 1
ATOM 6969 O O . LYS B 1 373 ? -13.812 -9.414 -30.391 1 98.31 373 LYS B O 1
ATOM 6974 N N . THR B 1 374 ? -12.266 -9.102 -28.859 1 98.31 374 THR B N 1
ATOM 6975 C CA . THR B 1 374 ? -11.367 -8.328 -29.703 1 98.31 374 THR B CA 1
ATOM 6976 C C . THR B 1 374 ? -10.797 -9.195 -30.828 1 98.31 374 THR B C 1
ATOM 6978 O O . THR B 1 374 ? -10.586 -8.719 -31.938 1 98.31 374 THR B O 1
ATOM 6981 N N . HIS B 1 375 ? -10.562 -10.492 -30.547 1 98.44 375 HIS B N 1
ATOM 6982 C CA . HIS B 1 375 ? -9.875 -11.375 -31.484 1 98.44 375 HIS B CA 1
ATOM 6983 C C . HIS B 1 375 ? -10.812 -12.461 -32 1 98.44 375 HIS B C 1
ATOM 6985 O O . HIS B 1 375 ? -10.383 -13.602 -32.219 1 98.44 375 HIS B O 1
ATOM 6991 N N . ALA B 1 376 ? -12.016 -12.164 -32.156 1 97.69 376 ALA B N 1
ATOM 6992 C CA . ALA B 1 376 ? -13.047 -13.125 -32.531 1 97.69 376 ALA B CA 1
ATOM 6993 C C . ALA B 1 376 ? -12.688 -13.836 -33.844 1 97.69 376 ALA B C 1
ATOM 6995 O O . ALA B 1 376 ? -12.93 -15.039 -33.969 1 97.69 376 ALA B O 1
ATOM 6996 N N . LYS B 1 377 ? -12.047 -13.219 -34.781 1 97.25 377 LYS B N 1
ATOM 6997 C CA . LYS B 1 377 ? -11.75 -13.758 -36.094 1 97.25 377 LYS B CA 1
ATOM 6998 C C . LYS B 1 377 ? -10.547 -14.688 -36.062 1 97.25 377 LYS B C 1
ATOM 7000 O O . LYS B 1 377 ? -10.305 -15.445 -37 1 97.25 377 LYS B O 1
ATOM 7005 N N . GLU B 1 378 ? -9.859 -14.648 -34.938 1 97.56 378 GLU B N 1
ATOM 7006 C CA . GLU B 1 378 ? -8.617 -15.406 -34.844 1 97.56 378 GLU B CA 1
ATOM 7007 C C . GLU B 1 378 ? -8.805 -16.688 -34.031 1 97.56 378 GLU B C 1
ATOM 7009 O O . GLU B 1 378 ? -7.938 -17.562 -34.062 1 97.56 378 GLU B O 1
ATOM 7014 N N . LEU B 1 379 ? -9.953 -16.875 -33.438 1 97.69 379 LEU B N 1
ATOM 7015 C CA . LEU B 1 379 ? -10.148 -17.969 -32.5 1 97.69 379 LEU B CA 1
ATOM 7016 C C . LEU B 1 379 ? -10.039 -19.328 -33.156 1 97.69 379 LEU B C 1
ATOM 7018 O O . LEU B 1 379 ? -9.539 -20.281 -32.562 1 97.69 379 LEU B O 1
ATOM 7022 N N . GLY B 1 380 ? -10.477 -19.406 -34.406 1 95.81 380 GLY B N 1
ATOM 7023 C CA . GLY B 1 380 ? -10.406 -20.656 -35.156 1 95.81 380 GLY B CA 1
ATOM 7024 C C . GLY B 1 380 ? -8.984 -21.062 -35.5 1 95.81 380 GLY B C 1
ATOM 7025 O O . GLY B 1 380 ? -8.742 -22.203 -35.875 1 95.81 380 GLY B O 1
ATOM 7026 N N . LYS B 1 381 ? -8.07 -20.156 -35.312 1 97.12 381 LYS B N 1
ATOM 7027 C CA . LYS B 1 381 ? -6.688 -20.391 -35.688 1 97.12 381 LYS B CA 1
ATOM 7028 C C . LYS B 1 381 ? -5.816 -20.703 -34.5 1 97.12 381 LYS B C 1
ATOM 7030 O O . LYS B 1 381 ? -4.598 -20.844 -34.625 1 97.12 381 LYS B O 1
ATOM 7035 N N . ILE B 1 382 ? -6.398 -20.812 -33.312 1 98.25 382 ILE B N 1
ATOM 7036 C CA . ILE B 1 382 ? -5.652 -21.156 -32.125 1 98.25 382 ILE B CA 1
ATOM 7037 C C . ILE B 1 382 ? -5.543 -22.672 -31.984 1 98.25 382 ILE B C 1
ATOM 7039 O O . ILE B 1 382 ? -6.551 -23.375 -31.875 1 98.25 382 ILE B O 1
ATOM 7043 N N . ALA B 1 383 ? -4.324 -23.156 -32.094 1 97.75 383 ALA B N 1
ATOM 7044 C CA . ALA B 1 383 ? -4.078 -24.594 -32 1 97.75 383 ALA B CA 1
ATOM 7045 C C . ALA B 1 383 ? -4.453 -25.125 -30.625 1 97.75 383 ALA B C 1
ATOM 7047 O O . ALA B 1 383 ? -5.133 -26.141 -30.516 1 97.75 383 ALA B O 1
ATOM 7048 N N . ASN B 1 384 ? -4.02 -24.484 -29.578 1 97.75 384 ASN B N 1
ATOM 7049 C CA . ASN B 1 384 ? -4.312 -24.812 -28.188 1 97.75 384 ASN B CA 1
ATOM 7050 C C . ASN B 1 384 ? -3.982 -23.641 -27.266 1 97.75 384 ASN B C 1
ATOM 7052 O O . ASN B 1 384 ? -3.018 -22.922 -27.484 1 97.75 384 ASN B O 1
ATOM 7056 N N . LEU B 1 385 ? -4.855 -23.422 -26.328 1 98.56 385 LEU B N 1
ATOM 7057 C CA . LEU B 1 385 ? -4.57 -22.516 -25.234 1 98.56 385 LEU B CA 1
ATOM 7058 C C . LEU B 1 385 ? -4.203 -23.281 -23.953 1 98.56 385 LEU B C 1
ATOM 7060 O O . LEU B 1 385 ? -5.031 -24.016 -23.406 1 98.56 385 LEU B O 1
ATOM 7064 N N . PHE B 1 386 ? -2.939 -23.125 -23.578 1 98.56 386 PHE B N 1
ATOM 7065 C CA . PHE B 1 386 ? -2.482 -23.641 -22.281 1 98.56 386 PHE B CA 1
ATOM 7066 C C . PHE B 1 386 ? -2.689 -22.609 -21.188 1 98.56 386 PHE B C 1
ATOM 7068 O O . PHE B 1 386 ? -1.884 -21.703 -21.031 1 98.56 386 PHE B O 1
ATOM 7075 N N . ASN B 1 387 ? -3.738 -22.812 -20.406 1 98.56 387 ASN B N 1
ATOM 7076 C CA . ASN B 1 387 ? -3.998 -21.938 -19.266 1 98.56 387 ASN B CA 1
ATOM 7077 C C . ASN B 1 387 ? -3.631 -22.625 -17.953 1 98.56 387 ASN B C 1
ATOM 7079 O O . ASN B 1 387 ? -4.086 -23.734 -17.672 1 98.56 387 ASN B O 1
ATOM 7083 N N . ARG B 1 388 ? -2.74 -21.984 -17.25 1 97.69 388 ARG B N 1
ATOM 7084 C CA . ARG B 1 388 ? -2.393 -22.516 -15.938 1 97.69 388 ARG B CA 1
ATOM 7085 C C . ARG B 1 388 ? -2.953 -21.625 -14.828 1 97.69 388 ARG B C 1
ATOM 7087 O O . ARG B 1 388 ? -2.525 -20.484 -14.664 1 97.69 388 ARG B O 1
ATOM 7094 N N . ASP B 1 389 ? -3.889 -22.094 -14.133 1 96.69 389 ASP B N 1
ATOM 7095 C CA . ASP B 1 389 ? -4.562 -21.484 -12.992 1 96.69 389 ASP B CA 1
ATOM 7096 C C . ASP B 1 389 ? -4.875 -22.5 -11.914 1 96.69 389 ASP B C 1
ATOM 7098 O O . ASP B 1 389 ? -6.016 -22.953 -11.781 1 96.69 389 ASP B O 1
ATOM 7102 N N . GLY B 1 390 ? -3.889 -22.922 -11.172 1 94.81 390 GLY B N 1
ATOM 7103 C CA . GLY B 1 390 ? -3.984 -23.938 -10.133 1 94.81 390 GLY B CA 1
ATOM 7104 C C . GLY B 1 390 ? -2.793 -23.953 -9.195 1 94.81 390 GLY B C 1
ATOM 7105 O O . GLY B 1 390 ? -2.1 -22.938 -9.055 1 94.81 390 GLY B O 1
ATOM 7106 N N . GLY B 1 391 ? -2.613 -25.016 -8.5 1 95.19 391 GLY B N 1
ATOM 7107 C CA . GLY B 1 391 ? -1.553 -25.141 -7.516 1 95.19 391 GLY B CA 1
ATOM 7108 C C . GLY B 1 391 ? -0.18 -25.328 -8.141 1 95.19 391 GLY B C 1
ATOM 7109 O O . GLY B 1 391 ? -0.041 -25.312 -9.359 1 95.19 391 GLY B O 1
ATOM 7110 N N . PRO B 1 392 ? 0.818 -25.469 -7.309 1 96.88 392 PRO B N 1
ATOM 7111 C CA . PRO B 1 392 ? 2.199 -25.516 -7.793 1 96.88 392 PRO B CA 1
ATOM 7112 C C . PRO B 1 392 ? 2.58 -26.906 -8.32 1 96.88 392 PRO B C 1
ATOM 7114 O O . PRO B 1 392 ? 3.689 -27.094 -8.828 1 96.88 392 PRO B O 1
ATOM 7117 N N . THR B 1 393 ? 1.705 -27.875 -8.297 1 96.56 393 THR B N 1
ATOM 7118 C CA . THR B 1 393 ? 2.043 -29.234 -8.688 1 96.56 393 THR B CA 1
ATOM 7119 C C . THR B 1 393 ? 2.453 -29.281 -10.156 1 96.56 393 THR B C 1
ATOM 7121 O O . THR B 1 393 ? 1.876 -28.594 -10.992 1 96.56 393 THR B O 1
ATOM 7124 N N . PRO B 1 394 ? 3.457 -30.109 -10.453 1 97.5 394 PRO B N 1
ATOM 7125 C CA . PRO B 1 394 ? 4.055 -30.094 -11.789 1 97.5 394 PRO B CA 1
ATOM 7126 C C . PRO B 1 394 ? 3.244 -30.891 -12.812 1 97.5 394 PRO B C 1
ATOM 7128 O O . PRO B 1 394 ? 2.475 -31.781 -12.438 1 97.5 394 PRO B O 1
ATOM 7131 N N . PRO B 1 395 ? 3.412 -30.594 -14.094 1 98.25 395 PRO B N 1
ATOM 7132 C CA . PRO B 1 395 ? 2.838 -31.438 -15.141 1 98.25 395 PRO B CA 1
ATOM 7133 C C . PRO B 1 395 ? 3.365 -32.875 -15.094 1 98.25 395 PRO B C 1
ATOM 7135 O O . PRO B 1 395 ? 4.578 -33.094 -15.023 1 98.25 395 PRO B O 1
ATOM 7138 N N . VAL B 1 396 ? 2.439 -33.781 -15.188 1 97.94 396 VAL B N 1
ATOM 7139 C CA . VAL B 1 396 ? 2.834 -35.188 -15.242 1 97.94 396 VAL B CA 1
ATOM 7140 C C . VAL B 1 396 ? 2.234 -35.844 -16.484 1 97.94 396 VAL B C 1
ATOM 7142 O O . VAL B 1 396 ? 2.395 -37.031 -16.688 1 97.94 396 VAL B O 1
ATOM 7145 N N . GLY B 1 397 ? 1.561 -35.094 -17.281 1 98.12 397 GLY B N 1
ATOM 7146 C CA . GLY B 1 397 ? 0.975 -35.594 -18.5 1 98.12 397 GLY B CA 1
ATOM 7147 C C . GLY B 1 397 ? -0.025 -34.656 -19.125 1 98.12 397 GLY B C 1
ATOM 7148 O O . GLY B 1 397 ? -0.16 -33.5 -18.688 1 98.12 397 GLY B O 1
ATOM 7149 N N . ILE B 1 398 ? -0.605 -35.094 -20.172 1 98.06 398 ILE B N 1
ATOM 7150 C CA . ILE B 1 398 ? -1.673 -34.375 -20.844 1 98.06 398 ILE B CA 1
ATOM 7151 C C . ILE B 1 398 ? -2.645 -35.344 -21.484 1 98.06 398 ILE B C 1
ATOM 7153 O O . ILE B 1 398 ? -2.229 -36.375 -22.031 1 98.06 398 ILE B O 1
ATOM 7157 N N . SER B 1 399 ? -3.889 -35.062 -21.391 1 97.12 399 SER B N 1
ATOM 7158 C CA . SER B 1 399 ? -4.945 -35.844 -22.016 1 97.12 399 SER B CA 1
ATOM 7159 C C . SER B 1 399 ? -5.609 -35.062 -23.156 1 97.12 399 SER B C 1
ATOM 7161 O O . SER B 1 399 ? -6.105 -33.969 -22.953 1 97.12 399 SER B O 1
ATOM 7163 N N . VAL B 1 400 ? -5.637 -35.688 -24.344 1 96.81 400 VAL B N 1
ATOM 7164 C CA . VAL B 1 400 ? -6.129 -34.969 -25.531 1 96.81 400 VAL B CA 1
ATOM 7165 C C . VAL B 1 400 ? -7.016 -35.906 -26.344 1 96.81 400 VAL B C 1
ATOM 7167 O O . VAL B 1 400 ? -7 -37.125 -26.141 1 96.81 400 VAL B O 1
ATOM 7170 N N . PRO B 1 401 ? -7.805 -35.344 -27.266 1 94.69 401 PRO B N 1
ATOM 7171 C CA . PRO B 1 401 ? -8.594 -36.219 -28.141 1 94.69 401 PRO B CA 1
ATOM 7172 C C . PRO B 1 401 ? -7.73 -37.125 -29.016 1 94.69 401 PRO B C 1
ATOM 7174 O O . PRO B 1 401 ? -6.578 -36.781 -29.297 1 94.69 401 PRO B O 1
ATOM 7177 N N . GLN B 1 402 ? -8.391 -38.156 -29.5 1 94.75 402 GLN B N 1
ATOM 7178 C CA . GLN B 1 402 ? -7.691 -39.125 -30.312 1 94.75 402 GLN B CA 1
ATOM 7179 C C . GLN B 1 402 ? -7.043 -38.469 -31.531 1 94.75 402 GLN B C 1
ATOM 7181 O O . GLN B 1 402 ? -5.926 -38.844 -31.922 1 94.75 402 GLN B O 1
ATOM 7186 N N . ALA B 1 403 ? -7.723 -37.531 -32.031 1 94.88 403 ALA B N 1
ATOM 7187 C CA . ALA B 1 403 ? -7.258 -36.906 -33.281 1 94.88 403 ALA B CA 1
ATOM 7188 C C . ALA B 1 403 ? -5.965 -36.125 -33.062 1 94.88 403 ALA B C 1
ATOM 7190 O O . ALA B 1 403 ? -5.242 -35.812 -34 1 94.88 403 ALA B O 1
ATOM 7191 N N . MET B 1 404 ? -5.672 -35.812 -31.75 1 95.81 404 MET B N 1
ATOM 7192 C CA . MET B 1 404 ? -4.484 -35.031 -31.438 1 95.81 404 MET B CA 1
ATOM 7193 C C . MET B 1 404 ? -3.406 -35.906 -30.812 1 95.81 404 MET B C 1
ATOM 7195 O O . MET B 1 404 ? -2.271 -35.469 -30.625 1 95.81 404 MET B O 1
ATOM 7199 N N . TYR B 1 405 ? -3.707 -37.125 -30.516 1 96.62 405 TYR B N 1
ATOM 7200 C CA . TYR B 1 405 ? -2.887 -38 -29.672 1 96.62 405 TYR B CA 1
ATOM 7201 C C . TYR B 1 405 ? -1.487 -38.156 -30.25 1 96.62 405 TYR B C 1
ATOM 7203 O O . TYR B 1 405 ? -0.491 -37.906 -29.562 1 96.62 405 TYR B O 1
ATOM 7211 N N . ASP B 1 406 ? -1.37 -38.531 -31.531 1 96.06 406 ASP B N 1
ATOM 7212 C CA . ASP B 1 406 ? -0.075 -38.781 -32.156 1 96.06 406 ASP B CA 1
ATOM 7213 C C . ASP B 1 406 ? 0.784 -37.531 -32.188 1 96.06 406 ASP B C 1
ATOM 7215 O O . ASP B 1 406 ? 2 -37.594 -31.984 1 96.06 406 ASP B O 1
ATOM 7219 N N . ASP B 1 407 ? 0.132 -36.438 -32.531 1 96.38 407 ASP B N 1
ATOM 7220 C CA . ASP B 1 407 ? 0.855 -35.156 -32.531 1 96.38 407 ASP B CA 1
ATOM 7221 C C . ASP B 1 407 ? 1.434 -34.844 -31.156 1 96.38 407 ASP B C 1
ATOM 7223 O O . ASP B 1 407 ? 2.596 -34.438 -31.047 1 96.38 407 ASP B O 1
ATOM 7227 N N . PHE B 1 408 ? 0.678 -35.062 -30.078 1 97.31 408 PHE B N 1
ATOM 7228 C CA . PHE B 1 408 ? 1.125 -34.75 -28.719 1 97.31 408 PHE B CA 1
ATOM 7229 C C . PHE B 1 408 ? 2.184 -35.719 -28.25 1 97.31 408 PHE B C 1
ATOM 7231 O O . PHE B 1 408 ? 3.096 -35.344 -27.5 1 97.31 408 PHE B O 1
ATOM 7238 N N . VAL B 1 409 ? 2.049 -37 -28.641 1 97.25 409 VAL B N 1
ATOM 7239 C CA . VAL B 1 409 ? 3.082 -37.969 -28.312 1 97.25 409 VAL B CA 1
ATOM 7240 C C . VAL B 1 409 ? 4.426 -37.5 -28.875 1 97.25 409 VAL B C 1
ATOM 7242 O O . VAL B 1 409 ? 5.441 -37.531 -28.172 1 97.25 409 VAL B O 1
ATOM 7245 N N . GLU B 1 410 ? 4.395 -37.062 -30.094 1 95.69 410 GLU B N 1
ATOM 7246 C CA . GLU B 1 410 ? 5.621 -36.625 -30.734 1 95.69 410 GLU B CA 1
ATOM 7247 C C . GLU B 1 410 ? 6.164 -35.375 -30.047 1 95.69 410 GLU B C 1
ATOM 7249 O O . GLU B 1 410 ? 7.352 -35.281 -29.734 1 95.69 410 GLU B O 1
ATOM 7254 N N . VAL B 1 411 ? 5.32 -34.438 -29.812 1 96.12 411 VAL B N 1
ATOM 7255 C CA . VAL B 1 411 ? 5.676 -33.125 -29.266 1 96.12 411 VAL B CA 1
ATOM 7256 C C . VAL B 1 411 ? 6.227 -33.312 -27.859 1 96.12 411 VAL B C 1
ATOM 7258 O O . VAL B 1 411 ? 7.129 -32.562 -27.438 1 96.12 411 VAL B O 1
ATOM 7261 N N . CYS B 1 412 ? 5.797 -34.312 -27.062 1 97.62 412 CYS B N 1
ATOM 7262 C CA . CYS B 1 412 ? 6.105 -34.406 -25.641 1 97.62 412 CYS B CA 1
ATOM 7263 C C . CYS B 1 412 ? 7.297 -35.344 -25.422 1 97.62 412 CYS B C 1
ATOM 7265 O O . CYS B 1 412 ? 7.762 -35.5 -24.297 1 97.62 412 CYS B O 1
ATOM 7267 N N . LYS B 1 413 ? 7.801 -35.906 -26.438 1 96.06 413 LYS B N 1
ATOM 7268 C CA . LYS B 1 413 ? 8.906 -36.844 -26.328 1 96.06 413 LYS B CA 1
ATOM 7269 C C . LYS B 1 413 ? 10.078 -36.25 -25.562 1 96.06 413 LYS B C 1
ATOM 7271 O O . LYS B 1 413 ? 10.664 -36.906 -24.688 1 96.06 413 LYS B O 1
ATOM 7276 N N . PRO B 1 414 ? 10.438 -35 -25.797 1 96.88 414 PRO B N 1
ATOM 7277 C CA . PRO B 1 414 ? 11.617 -34.438 -25.125 1 96.88 414 PRO B CA 1
ATOM 7278 C C . PRO B 1 414 ? 11.367 -34.156 -23.641 1 96.88 414 PRO B C 1
ATOM 7280 O O . PRO B 1 414 ? 12.312 -33.906 -22.891 1 96.88 414 PRO B O 1
ATOM 7283 N N . VAL B 1 415 ? 10.125 -34.188 -23.156 1 97.81 415 VAL B N 1
ATOM 7284 C CA . VAL B 1 415 ? 9.789 -33.812 -21.781 1 97.81 415 VAL B CA 1
ATOM 7285 C C . VAL B 1 415 ? 10.516 -34.75 -20.812 1 97.81 415 VAL B C 1
ATOM 7287 O O . VAL B 1 415 ? 10.945 -34.312 -19.734 1 97.81 415 VAL B O 1
ATOM 7290 N N . LYS B 1 416 ? 10.734 -35.969 -21.219 1 94.69 416 LYS B N 1
ATOM 7291 C CA . LYS B 1 416 ? 11.375 -36.969 -20.375 1 94.69 416 LYS B CA 1
ATOM 7292 C C . LYS B 1 416 ? 12.844 -36.625 -20.141 1 94.69 416 LYS B C 1
ATOM 7294 O O . LYS B 1 416 ? 13.469 -37.125 -19.219 1 94.69 416 LYS B O 1
ATOM 7299 N N . GLU B 1 417 ? 13.352 -35.812 -20.984 1 94.88 417 GLU B N 1
ATOM 7300 C CA . GLU B 1 417 ? 14.758 -35.438 -20.891 1 94.88 417 GLU B CA 1
ATOM 7301 C C . GLU B 1 417 ? 14.953 -34.312 -19.891 1 94.88 417 GLU B C 1
ATOM 7303 O O . GLU B 1 417 ? 16.078 -34.031 -19.484 1 94.88 417 GLU B O 1
ATOM 7308 N N . ILE B 1 418 ? 13.945 -33.688 -19.469 1 97.25 418 ILE B N 1
ATOM 7309 C CA . ILE B 1 418 ? 14.055 -32.562 -18.562 1 97.25 418 ILE B CA 1
ATOM 7310 C C . ILE B 1 418 ? 14.492 -33.031 -17.172 1 97.25 418 ILE B C 1
ATOM 7312 O O . ILE B 1 418 ? 15.492 -32.531 -16.641 1 97.25 418 ILE B O 1
ATOM 7316 N N . ARG B 1 419 ? 13.719 -33.906 -16.562 1 95.38 419 ARG B N 1
ATOM 7317 C CA . ARG B 1 419 ? 14 -34.562 -15.297 1 95.38 419 ARG B CA 1
ATOM 7318 C C . ARG B 1 419 ? 13.578 -36.031 -15.336 1 95.38 419 ARG B C 1
ATOM 7320 O O . ARG B 1 419 ? 12.391 -36.344 -15.438 1 95.38 419 ARG B O 1
ATOM 7327 N N . ALA B 1 420 ? 14.484 -36.906 -15.117 1 92.06 420 ALA B N 1
ATOM 7328 C CA . ALA B 1 420 ? 14.242 -38.312 -15.273 1 92.06 420 ALA B CA 1
ATOM 7329 C C . ALA B 1 420 ? 13.305 -38.844 -14.188 1 92.06 420 ALA B C 1
ATOM 7331 O O . ALA B 1 420 ? 12.57 -39.812 -14.406 1 92.06 420 ALA B O 1
ATOM 7332 N N . ASP B 1 421 ? 13.281 -38.219 -13.078 1 94.69 421 ASP B N 1
ATOM 7333 C CA . ASP B 1 421 ? 12.5 -38.719 -11.945 1 94.69 421 ASP B CA 1
ATOM 7334 C C . ASP B 1 421 ? 11.078 -38.156 -11.984 1 94.69 421 ASP B C 1
ATOM 7336 O O . ASP B 1 421 ? 10.266 -38.469 -11.102 1 94.69 421 ASP B O 1
ATOM 7340 N N . TYR B 1 422 ? 10.727 -37.344 -12.938 1 96.62 422 TYR B N 1
ATOM 7341 C CA . TYR B 1 422 ? 9.367 -36.844 -13.102 1 96.62 422 TYR B CA 1
ATOM 7342 C C . TYR B 1 422 ? 8.633 -37.562 -14.211 1 96.62 422 TYR B C 1
ATOM 7344 O O . TYR B 1 422 ? 9.062 -37.562 -15.367 1 96.62 422 TYR B O 1
ATOM 7352 N N . PRO B 1 423 ? 7.535 -38.188 -13.906 1 96.12 423 PRO B N 1
ATOM 7353 C CA . PRO B 1 423 ? 6.777 -38.875 -14.961 1 96.12 423 PRO B CA 1
ATOM 7354 C C . PRO B 1 423 ? 6.059 -37.906 -15.891 1 96.12 423 PRO B C 1
ATOM 7356 O O . PRO B 1 423 ? 5.781 -36.75 -15.5 1 96.12 423 PRO B O 1
ATOM 7359 N N . PHE B 1 424 ? 5.859 -38.344 -17.141 1 97.81 424 PHE B N 1
ATOM 7360 C CA . PHE B 1 424 ? 5.031 -37.625 -18.078 1 97.81 424 PHE B CA 1
ATOM 7361 C C . PHE B 1 424 ? 4.402 -38.562 -19.109 1 97.81 424 PHE B C 1
ATOM 7363 O O . PHE B 1 424 ? 5.113 -39.312 -19.797 1 97.81 424 PHE B O 1
ATOM 7370 N N . GLU B 1 425 ? 3.08 -38.5 -19.203 1 97.44 425 GLU B N 1
ATOM 7371 C CA . GLU B 1 425 ? 2.387 -39.406 -20.125 1 97.44 425 GLU B CA 1
ATOM 7372 C C . GLU B 1 425 ? 1.328 -38.625 -20.938 1 97.44 425 GLU B C 1
ATOM 7374 O O . GLU B 1 425 ? 0.645 -37.75 -20.391 1 97.44 425 GLU B O 1
ATOM 7379 N N . VAL B 1 426 ? 1.227 -38.969 -22.203 1 98.12 426 VAL B N 1
ATOM 7380 C CA . VAL B 1 426 ? 0.129 -38.5 -23.047 1 98.12 426 VAL B CA 1
ATOM 7381 C C . VAL B 1 426 ? -0.988 -39.531 -23.078 1 98.12 426 VAL B C 1
ATOM 7383 O O . VAL B 1 426 ? -0.733 -40.719 -23.281 1 98.12 426 VAL B O 1
ATOM 7386 N N . LYS B 1 427 ? -2.168 -39.094 -22.828 1 97.69 427 LYS B N 1
ATOM 7387 C CA . LYS B 1 427 ? -3.314 -40 -22.812 1 97.69 427 LYS B CA 1
ATOM 7388 C C . LYS B 1 427 ? -4.438 -39.469 -23.703 1 97.69 427 LYS B C 1
ATOM 7390 O O . LYS B 1 427 ? -4.449 -38.312 -24.062 1 97.69 427 LYS B O 1
ATOM 7395 N N . VAL B 1 428 ? -5.277 -40.406 -24.109 1 96.25 428 VAL B N 1
ATOM 7396 C CA . VAL B 1 428 ? -6.465 -40.031 -24.875 1 96.25 428 VAL B CA 1
ATOM 7397 C C . VAL B 1 428 ? -7.586 -39.625 -23.906 1 96.25 428 VAL B C 1
ATOM 7399 O O . VAL B 1 428 ? -7.863 -40.344 -22.938 1 96.25 428 VAL B O 1
ATOM 7402 N N . ALA B 1 429 ? -8.141 -38.5 -24.141 1 92.56 429 ALA B N 1
ATOM 7403 C CA . ALA B 1 429 ? -9.297 -38.062 -23.375 1 92.56 429 ALA B CA 1
ATOM 7404 C C . ALA B 1 429 ? -10.594 -38.312 -24.141 1 92.56 429 ALA B C 1
ATOM 7406 O O . ALA B 1 429 ? -10.641 -38.188 -25.359 1 92.56 429 ALA B O 1
ATOM 7407 N N . LYS B 1 430 ? -11.609 -38.625 -23.422 1 89.94 430 LYS B N 1
ATOM 7408 C CA . LYS B 1 430 ? -12.93 -38.75 -24.016 1 89.94 430 LYS B CA 1
ATOM 7409 C C . LYS B 1 430 ? -13.5 -37.375 -24.375 1 89.94 430 LYS B C 1
ATOM 7411 O O . LYS B 1 430 ? -13.227 -36.375 -23.703 1 89.94 430 LYS B O 1
ATOM 7416 N N . PRO B 1 431 ? -14.234 -37.375 -25.516 1 90.25 431 PRO B N 1
ATOM 7417 C CA . PRO B 1 431 ? -14.867 -36.094 -25.844 1 90.25 431 PRO B CA 1
ATOM 7418 C C . PRO B 1 431 ? -15.766 -35.562 -24.719 1 90.25 431 PRO B C 1
ATOM 7420 O O . PRO B 1 431 ? -16.391 -36.344 -24.016 1 90.25 431 PRO B O 1
ATOM 7423 N N . PHE B 1 432 ? -15.742 -34.312 -24.531 1 86.88 432 PHE B N 1
ATOM 7424 C CA . PHE B 1 432 ? -16.625 -33.688 -23.547 1 86.88 432 PHE B CA 1
ATOM 7425 C C . PHE B 1 432 ? -17.562 -32.688 -24.203 1 86.88 432 PHE B C 1
ATOM 7427 O O . PHE B 1 432 ? -17.344 -32.281 -25.344 1 86.88 432 PHE B O 1
ATOM 7434 N N . LYS B 1 433 ? -18.688 -32.344 -23.484 1 90.31 433 LYS B N 1
ATOM 7435 C CA . LYS B 1 433 ? -19.641 -31.375 -24.016 1 90.31 433 LYS B CA 1
ATOM 7436 C C . LYS B 1 433 ? -19.031 -29.984 -24.016 1 90.31 433 LYS B C 1
ATOM 7438 O O . LYS B 1 433 ? -18.438 -29.562 -23.031 1 90.31 433 LYS B O 1
ATOM 7443 N N . ARG B 1 434 ? -19.188 -29.406 -25.156 1 91.5 434 ARG B N 1
ATOM 7444 C CA . ARG B 1 434 ? -18.734 -28.016 -25.219 1 91.5 434 ARG B CA 1
ATOM 7445 C C . ARG B 1 434 ? -19.469 -27.156 -24.203 1 91.5 434 ARG B C 1
ATOM 7447 O O . ARG B 1 434 ? -20.703 -27.172 -24.141 1 91.5 434 ARG B O 1
ATOM 7454 N N . PRO B 1 435 ? -18.719 -26.391 -23.406 1 92.81 435 PRO B N 1
ATOM 7455 C CA . PRO B 1 435 ? -19.406 -25.531 -22.438 1 92.81 435 PRO B CA 1
ATOM 7456 C C . PRO B 1 435 ? -20.203 -24.422 -23.109 1 92.81 435 PRO B C 1
ATOM 7458 O O . PRO B 1 435 ? -19.781 -23.891 -24.156 1 92.81 435 PRO B O 1
ATOM 7461 N N . THR B 1 436 ? -21.312 -24.047 -22.484 1 94 436 THR B N 1
ATOM 7462 C CA . THR B 1 436 ? -22.172 -23 -23.031 1 94 436 THR B CA 1
ATOM 7463 C C . THR B 1 436 ? -21.984 -21.703 -22.25 1 94 436 THR B C 1
ATOM 7465 O O . THR B 1 436 ? -22.422 -20.625 -22.703 1 94 436 THR B O 1
ATOM 7468 N N . GLN B 1 437 ? -21.438 -21.812 -21.094 1 94.56 437 GLN B N 1
ATOM 7469 C CA . GLN B 1 437 ? -21.156 -20.641 -20.25 1 94.56 437 GLN B CA 1
ATOM 7470 C C . GLN B 1 437 ? -19.734 -20.703 -19.688 1 94.56 437 GLN B C 1
ATOM 7472 O O . GLN B 1 437 ? -19.219 -21.781 -19.391 1 94.56 437 GLN B O 1
ATOM 7477 N N . SER B 1 438 ? -19.188 -19.516 -19.641 1 93.38 438 SER B N 1
ATOM 7478 C CA . SER B 1 438 ? -17.844 -19.453 -19.062 1 93.38 438 SER B CA 1
ATOM 7479 C C . SER B 1 438 ? -17.891 -19.469 -17.547 1 93.38 438 SER B C 1
ATOM 7481 O O . SER B 1 438 ? -18.859 -19 -16.938 1 93.38 438 SER B O 1
ATOM 7483 N N . GLY B 1 439 ? -16.859 -20.016 -16.906 1 90.56 439 GLY B N 1
ATOM 7484 C CA . GLY B 1 439 ? -16.672 -20.078 -15.469 1 90.56 439 GLY B CA 1
ATOM 7485 C C . GLY B 1 439 ? -15.375 -20.719 -15.062 1 90.56 439 GLY B C 1
ATOM 7486 O O . GLY B 1 439 ? -14.742 -21.422 -15.867 1 90.56 439 GLY B O 1
ATOM 7487 N N . GLY B 1 440 ? -14.961 -20.375 -13.828 1 92.06 440 GLY B N 1
ATOM 7488 C CA . GLY B 1 440 ? -13.742 -20.969 -13.297 1 92.06 440 GLY B CA 1
ATOM 7489 C C . GLY B 1 440 ? -12.484 -20.203 -13.68 1 92.06 440 GLY B C 1
ATOM 7490 O O . GLY B 1 440 ? -12.109 -19.25 -13 1 92.06 440 GLY B O 1
ATOM 7491 N N . THR B 1 441 ? -11.875 -20.672 -14.875 1 96.19 441 THR B N 1
ATOM 7492 C CA . THR B 1 441 ? -10.625 -20.047 -15.289 1 96.19 441 THR B CA 1
ATOM 7493 C C . THR B 1 441 ? -10.781 -19.375 -16.641 1 96.19 441 THR B C 1
ATOM 7495 O O . THR B 1 441 ? -11.789 -19.578 -17.328 1 96.19 441 THR B O 1
ATOM 7498 N N . ASP B 1 442 ? -9.781 -18.641 -17.031 1 98.5 442 ASP B N 1
ATOM 7499 C CA . ASP B 1 442 ? -9.797 -17.906 -18.297 1 98.5 442 ASP B CA 1
ATOM 7500 C C . ASP B 1 442 ? -9.961 -18.859 -19.484 1 98.5 442 ASP B C 1
ATOM 7502 O O . ASP B 1 442 ? -10.539 -18.5 -20.5 1 98.5 442 ASP B O 1
ATOM 7506 N N . ALA B 1 443 ? -9.555 -20.078 -19.359 1 98.12 443 ALA B N 1
ATOM 7507 C CA . ALA B 1 443 ? -9.656 -21.078 -20.422 1 98.12 443 ALA B CA 1
ATOM 7508 C C . ALA B 1 443 ? -11.109 -21.297 -20.812 1 98.12 443 ALA B C 1
ATOM 7510 O O . ALA B 1 443 ? -11.406 -21.562 -21.984 1 98.12 443 ALA B O 1
ATOM 7511 N N . SER B 1 444 ? -12.016 -21.141 -19.875 1 97.62 444 SER B N 1
ATOM 7512 C CA . SER B 1 444 ? -13.422 -21.422 -20.125 1 97.62 444 SER B CA 1
ATOM 7513 C C . SER B 1 444 ? -14.008 -20.453 -21.156 1 97.62 444 SER B C 1
ATOM 7515 O O . SER B 1 444 ? -14.898 -20.812 -21.922 1 97.62 444 SER B O 1
ATOM 7517 N N . VAL B 1 445 ? -13.539 -19.266 -21.172 1 98.44 445 VAL B N 1
ATOM 7518 C CA . VAL B 1 445 ? -14.023 -18.25 -22.109 1 98.44 445 VAL B CA 1
ATOM 7519 C C . VAL B 1 445 ? -13.695 -18.688 -23.531 1 98.44 445 VAL B C 1
ATOM 7521 O O . VAL B 1 445 ? -14.492 -18.484 -24.453 1 98.44 445 VAL B O 1
ATOM 7524 N N . PHE B 1 446 ? -12.586 -19.266 -23.719 1 98.44 446 PHE B N 1
ATOM 7525 C CA . PHE B 1 446 ? -12.148 -19.766 -25.031 1 98.44 446 PHE B CA 1
ATOM 7526 C C . PHE B 1 446 ? -12.867 -21.062 -25.391 1 98.44 446 PHE B C 1
ATOM 7528 O O . PHE B 1 446 ? -13.25 -21.266 -26.531 1 98.44 446 PHE B O 1
ATOM 7535 N N . ALA B 1 447 ? -13.047 -21.875 -24.391 1 97 447 ALA B N 1
ATOM 7536 C CA . ALA B 1 447 ? -13.703 -23.172 -24.609 1 97 447 ALA B CA 1
ATOM 7537 C C . ALA B 1 447 ? -15.125 -22.969 -25.141 1 97 447 ALA B C 1
ATOM 7539 O O . ALA B 1 447 ? -15.586 -23.719 -26 1 97 447 ALA B O 1
ATOM 7540 N N . VAL B 1 448 ? -15.789 -22.016 -24.578 1 96.75 448 VAL B N 1
ATOM 7541 C CA . VAL B 1 448 ? -17.141 -21.703 -25 1 96.75 448 VAL B CA 1
ATOM 7542 C C . VAL B 1 448 ? -17.156 -21.375 -26.5 1 96.75 448 VAL B C 1
ATOM 7544 O O . VAL B 1 448 ? -18.125 -21.672 -27.203 1 96.75 448 VAL B O 1
ATOM 7547 N N . GLU B 1 449 ? -16.031 -20.828 -27.016 1 96.12 449 GLU B N 1
ATOM 7548 C CA . GLU B 1 449 ? -15.938 -20.438 -28.422 1 96.12 449 GLU B CA 1
ATOM 7549 C C . GLU B 1 449 ? -15.375 -21.562 -29.281 1 96.12 449 GLU B C 1
ATOM 7551 O O . GLU B 1 449 ? -15.094 -21.375 -30.469 1 96.12 449 GLU B O 1
ATOM 7556 N N . GLY B 1 450 ? -15.109 -22.719 -28.719 1 94.75 450 GLY B N 1
ATOM 7557 C CA . GLY B 1 450 ? -14.656 -23.891 -29.453 1 94.75 450 GLY B CA 1
ATOM 7558 C C . GLY B 1 450 ? -13.148 -23.969 -29.594 1 94.75 450 GLY B C 1
ATOM 7559 O O . GLY B 1 450 ? -12.633 -24.781 -30.344 1 94.75 450 GLY B O 1
ATOM 7560 N N . VAL B 1 451 ? -12.453 -23.156 -28.906 1 97.06 451 VAL B N 1
ATOM 7561 C CA . VAL B 1 451 ? -11 -23.188 -28.922 1 97.06 451 VAL B CA 1
ATOM 7562 C C . VAL B 1 451 ? -10.5 -24.344 -28.047 1 97.06 451 VAL B C 1
ATOM 7564 O O . VAL B 1 451 ? -10.984 -24.547 -26.938 1 97.06 451 VAL B O 1
ATOM 7567 N N . PRO B 1 452 ? -9.555 -25.219 -28.578 1 96.75 452 PRO B N 1
ATOM 7568 C CA . PRO B 1 452 ? -8.953 -26.219 -27.703 1 96.75 452 PRO B CA 1
ATOM 7569 C C . PRO B 1 452 ? -8.234 -25.609 -26.5 1 96.75 452 PRO B C 1
ATOM 7571 O O . PRO B 1 452 ? -7.418 -24.688 -26.672 1 96.75 452 PRO B O 1
ATOM 7574 N N . THR B 1 453 ? -8.555 -26.094 -25.297 1 97.25 453 THR B N 1
ATOM 7575 C CA . THR B 1 453 ? -7.953 -25.578 -24.078 1 97.25 453 THR B CA 1
ATOM 7576 C C . THR B 1 453 ? -7.391 -26.719 -23.234 1 97.25 453 THR B C 1
ATOM 7578 O O . THR B 1 453 ? -7.523 -26.703 -22 1 97.25 453 THR B O 1
ATOM 7581 N N . PHE B 1 454 ? -6.836 -27.703 -23.875 1 96.25 454 PHE B N 1
ATOM 7582 C CA . PHE B 1 454 ? -6.27 -28.844 -23.156 1 96.25 454 PHE B CA 1
ATOM 7583 C C . PHE B 1 454 ? -5.043 -28.422 -22.359 1 96.25 454 PHE B C 1
ATOM 7585 O O . PHE B 1 454 ? -4.141 -27.766 -22.891 1 96.25 454 PHE B O 1
ATOM 7592 N N . GLY B 1 455 ? -5.051 -28.734 -21.078 1 95.81 455 GLY B N 1
ATOM 7593 C CA . GLY B 1 455 ? -3.965 -28.406 -20.172 1 95.81 455 GLY B CA 1
ATOM 7594 C C . GLY B 1 455 ? -3.268 -29.625 -19.594 1 95.81 455 GLY B C 1
ATOM 7595 O O . GLY B 1 455 ? -3.688 -30.75 -19.844 1 95.81 455 GLY B O 1
ATOM 7596 N N . PHE B 1 456 ? -2.293 -29.406 -18.844 1 98.06 456 PHE B N 1
ATOM 7597 C CA . PHE B 1 456 ? -1.497 -30.484 -18.266 1 98.06 456 PHE B CA 1
ATOM 7598 C C . PHE B 1 456 ? -2.215 -31.109 -17.078 1 98.06 456 PHE B C 1
ATOM 7600 O O . PHE B 1 456 ? -2.857 -30.422 -16.297 1 98.06 456 PHE B O 1
ATOM 7607 N N . ASN B 1 457 ? -2.09 -32.438 -17.031 1 97.06 457 ASN B N 1
ATOM 7608 C CA . ASN B 1 457 ? -2.381 -33.125 -15.766 1 97.06 457 ASN B CA 1
ATOM 7609 C C . ASN B 1 457 ? -1.281 -32.875 -14.734 1 97.06 457 ASN B C 1
ATOM 7611 O O . ASN B 1 457 ? -0.095 -32.906 -15.062 1 97.06 457 ASN B O 1
ATOM 7615 N N . THR B 1 458 ? -1.699 -32.562 -13.5 1 97.19 458 THR B N 1
ATOM 7616 C CA . THR B 1 458 ? -0.711 -32.25 -12.469 1 97.19 458 THR B CA 1
ATOM 7617 C C . THR B 1 458 ? -0.881 -33.188 -11.266 1 97.19 458 THR B C 1
ATOM 7619 O O . THR B 1 458 ? -1.979 -33.688 -11.016 1 97.19 458 THR B O 1
ATOM 7622 N N . GLN B 1 459 ? 0.193 -33.469 -10.617 1 94.81 459 GLN B N 1
ATOM 7623 C CA . GLN B 1 459 ? 0.183 -34.344 -9.453 1 94.81 459 GLN B CA 1
ATOM 7624 C C . GLN B 1 459 ? 1.344 -34 -8.516 1 94.81 459 GLN B C 1
ATOM 7626 O O . GLN B 1 459 ? 2.434 -33.656 -8.969 1 94.81 459 GLN B O 1
ATOM 7631 N N . ASP B 1 460 ? 1.046 -34.156 -7.188 1 94.94 460 ASP B N 1
ATOM 7632 C CA . ASP B 1 460 ? 2.107 -34.031 -6.191 1 94.94 460 ASP B CA 1
ATOM 7633 C C . ASP B 1 460 ? 2.947 -35.312 -6.129 1 94.94 460 ASP B C 1
ATOM 7635 O O . ASP B 1 460 ? 2.74 -36.156 -5.25 1 94.94 460 ASP B O 1
ATOM 7639 N N . ILE B 1 461 ? 3.941 -35.406 -6.902 1 95.06 461 ILE B N 1
ATOM 7640 C CA . ILE B 1 461 ? 4.676 -36.656 -7.09 1 95.06 461 ILE B CA 1
ATOM 7641 C C . ILE B 1 461 ? 5.734 -36.812 -5.996 1 95.06 461 ILE B C 1
ATOM 7643 O O . ILE B 1 461 ? 6.301 -37.875 -5.812 1 95.06 461 ILE B O 1
ATOM 7647 N N . LYS B 1 462 ? 6.004 -35.75 -5.277 1 95.25 462 LYS B N 1
ATOM 7648 C CA . LYS B 1 462 ? 7.031 -35.812 -4.246 1 95.25 462 LYS B CA 1
ATOM 7649 C C . LYS B 1 462 ? 6.418 -35.719 -2.852 1 95.25 462 LYS B C 1
ATOM 7651 O O . LYS B 1 462 ? 7.137 -35.719 -1.85 1 95.25 462 LYS B O 1
ATOM 7656 N N . GLY B 1 463 ? 5.168 -35.5 -2.713 1 93.25 463 GLY B N 1
ATOM 7657 C CA . GLY B 1 463 ? 4.461 -35.562 -1.444 1 93.25 463 GLY B CA 1
ATOM 7658 C C . GLY B 1 463 ? 4.617 -34.281 -0.625 1 93.25 463 GLY B C 1
ATOM 7659 O O . GLY B 1 463 ? 4.82 -34.344 0.59 1 93.25 463 GLY B O 1
ATOM 7660 N N . TYR B 1 464 ? 4.566 -33.156 -1.187 1 93.5 464 TYR B N 1
ATOM 7661 C CA . TYR B 1 464 ? 4.68 -31.891 -0.479 1 93.5 464 TYR B CA 1
ATOM 7662 C C . TYR B 1 464 ? 3.389 -31.562 0.26 1 93.5 464 TYR B C 1
ATOM 7664 O O . TYR B 1 464 ? 3.367 -30.688 1.119 1 93.5 464 TYR B O 1
ATOM 7672 N N . ASN B 1 465 ? 2.314 -32.188 0.007 1 94.19 465 ASN B N 1
ATOM 7673 C CA . ASN B 1 465 ? 1.036 -32.062 0.699 1 94.19 465 ASN B CA 1
ATOM 7674 C C . ASN B 1 465 ? 0.462 -30.672 0.573 1 94.19 465 ASN B C 1
ATOM 7676 O O . ASN B 1 465 ? -0.007 -30.094 1.558 1 94.19 465 ASN B O 1
ATOM 7680 N N . PHE B 1 466 ? 0.522 -30.141 -0.657 1 92.56 466 PHE B N 1
ATOM 7681 C CA . PHE B 1 466 ? -0.039 -28.828 -0.941 1 92.56 466 PHE B CA 1
ATOM 7682 C C . PHE B 1 466 ? -1.562 -28.875 -0.921 1 92.56 466 PHE B C 1
ATOM 7684 O O . PHE B 1 466 ? -2.166 -29.828 -1.419 1 92.56 466 PHE B O 1
ATOM 7691 N N . SER B 1 467 ? -2.18 -27.844 -0.296 1 91.38 467 SER B N 1
ATOM 7692 C CA . SER B 1 467 ? -3.631 -27.688 -0.27 1 91.38 467 SER B CA 1
ATOM 7693 C C . SER B 1 467 ? -4.062 -26.375 -0.939 1 91.38 467 SER B C 1
ATOM 7695 O O . SER B 1 467 ? -3.801 -25.297 -0.419 1 91.38 467 SER B O 1
ATOM 7697 N N . TYR B 1 468 ? -4.746 -26.516 -2.025 1 92.5 468 TYR B N 1
ATOM 7698 C CA . TYR B 1 468 ? -5.219 -25.312 -2.707 1 92.5 468 TYR B CA 1
ATOM 7699 C C . TYR B 1 468 ? -6.246 -24.578 -1.859 1 92.5 468 TYR B C 1
ATOM 7701 O O . TYR B 1 468 ? -6.324 -23.344 -1.899 1 92.5 468 TYR B O 1
ATOM 7709 N N . GLY B 1 469 ? -7.07 -25.297 -1.102 1 91.44 469 GLY B N 1
ATOM 7710 C CA . GLY B 1 469 ? -8.062 -24.688 -0.22 1 91.44 469 GLY B CA 1
ATOM 7711 C C . GLY B 1 469 ? -7.449 -23.766 0.82 1 91.44 469 GLY B C 1
ATOM 7712 O O . GLY B 1 469 ? -8.086 -22.812 1.249 1 91.44 469 GLY B O 1
ATOM 7713 N N . GLU B 1 470 ? -6.254 -24 1.148 1 93.38 470 GLU B N 1
ATOM 7714 C CA . GLU B 1 470 ? -5.539 -23.188 2.129 1 93.38 470 GLU B CA 1
ATOM 7715 C C . GLU B 1 470 ? -5.254 -21.797 1.584 1 93.38 470 GLU B C 1
ATOM 7717 O O . GLU B 1 470 ? -5.262 -20.812 2.334 1 93.38 470 GLU B O 1
ATOM 7722 N N . ILE B 1 471 ? -5.055 -21.719 0.28 1 95.19 471 ILE B N 1
ATOM 7723 C CA . ILE B 1 471 ? -4.535 -20.469 -0.253 1 95.19 471 ILE B CA 1
ATOM 7724 C C . ILE B 1 471 ? -5.598 -19.797 -1.124 1 95.19 471 ILE B C 1
ATOM 7726 O O . ILE B 1 471 ? -5.469 -18.625 -1.475 1 95.19 471 ILE B O 1
ATOM 7730 N N . TRP B 1 472 ? -6.652 -20.5 -1.491 1 95.38 472 TRP B N 1
ATOM 7731 C CA . TRP B 1 472 ? -7.602 -19.969 -2.461 1 95.38 472 TRP B CA 1
ATOM 7732 C C . TRP B 1 472 ? -8.297 -18.734 -1.916 1 95.38 472 TRP B C 1
ATOM 7734 O O . TRP B 1 472 ? -9.18 -18.828 -1.062 1 95.38 472 TRP B O 1
ATOM 7744 N N . HIS B 1 473 ? -7.887 -17.594 -2.381 1 95.69 473 HIS B N 1
ATOM 7745 C CA . HIS B 1 473 ? -8.406 -16.266 -2.049 1 95.69 473 HIS B CA 1
ATOM 7746 C C . HIS B 1 473 ? -8.164 -15.938 -0.579 1 95.69 473 HIS B C 1
ATOM 7748 O O . HIS B 1 473 ? -8.938 -15.188 0.025 1 95.69 473 HIS B O 1
ATOM 7754 N N . THR B 1 474 ? -7.211 -16.578 0.085 1 96.56 474 THR B N 1
ATOM 7755 C CA . THR B 1 474 ? -6.965 -16.359 1.507 1 96.56 474 THR B CA 1
ATOM 7756 C C . THR B 1 474 ? -5.719 -15.508 1.719 1 96.56 474 THR B C 1
ATOM 7758 O O . THR B 1 474 ? -4.969 -15.242 0.773 1 96.56 474 THR B O 1
ATOM 7761 N N . GLU B 1 475 ? -5.473 -15.172 2.98 1 96.38 475 GLU B N 1
ATOM 7762 C CA . GLU B 1 475 ? -4.305 -14.422 3.438 1 96.38 475 GLU B CA 1
ATOM 7763 C C . GLU B 1 475 ? -3.035 -15.266 3.324 1 96.38 475 GLU B C 1
ATOM 7765 O O . GLU B 1 475 ? -1.936 -14.773 3.586 1 96.38 475 GLU B O 1
ATOM 7770 N N . ARG B 1 476 ? -3.143 -16.547 2.805 1 96.31 476 ARG B N 1
ATOM 7771 C CA . ARG B 1 476 ? -1.99 -17.438 2.781 1 96.31 476 ARG B CA 1
ATOM 7772 C C . ARG B 1 476 ? -1.496 -17.656 1.356 1 96.31 476 ARG B C 1
ATOM 7774 O O . ARG B 1 476 ? -0.573 -18.438 1.128 1 96.31 476 ARG B O 1
ATOM 7781 N N . ASP B 1 477 ? -2.102 -17.016 0.381 1 97.75 477 ASP B N 1
ATOM 7782 C CA . ASP B 1 477 ? -1.636 -17.094 -1 1 97.75 477 ASP B CA 1
ATOM 7783 C C . ASP B 1 477 ? -0.323 -16.328 -1.18 1 97.75 477 ASP B C 1
ATOM 7785 O O . ASP B 1 477 ? -0.295 -15.266 -1.801 1 97.75 477 ASP B O 1
ATOM 7789 N N . LEU B 1 478 ? 0.749 -16.922 -0.654 1 97.5 478 LEU B N 1
ATOM 7790 C CA . LEU B 1 478 ? 2.045 -16.266 -0.555 1 97.5 478 LEU B CA 1
ATOM 7791 C C . LEU B 1 478 ? 3.09 -16.984 -1.399 1 97.5 478 LEU B C 1
ATOM 7793 O O . LEU B 1 478 ? 2.908 -18.141 -1.761 1 97.5 478 LEU B O 1
ATOM 7797 N N . TYR B 1 479 ? 4.211 -16.297 -1.633 1 97.81 479 TYR B N 1
ATOM 7798 C CA . TYR B 1 479 ? 5.359 -16.797 -2.383 1 97.81 479 TYR B CA 1
ATOM 7799 C C . TYR B 1 479 ? 5.875 -18.094 -1.785 1 97.81 479 TYR B C 1
ATOM 7801 O O . TYR B 1 479 ? 6.254 -19.016 -2.518 1 97.81 479 TYR B O 1
ATOM 7809 N N . THR B 1 480 ? 5.848 -18.172 -0.467 1 96.38 480 THR B N 1
ATOM 7810 C CA . THR B 1 480 ? 6.477 -19.281 0.241 1 96.38 480 THR B CA 1
ATOM 7811 C C . THR B 1 480 ? 5.668 -20.562 0.071 1 96.38 480 THR B C 1
ATOM 7813 O O . THR B 1 480 ? 6.133 -21.656 0.426 1 96.38 480 THR B O 1
ATOM 7816 N N . LYS B 1 481 ? 4.48 -20.438 -0.516 1 96.75 481 LYS B N 1
ATOM 7817 C CA . LYS B 1 481 ? 3.656 -21.625 -0.749 1 96.75 481 LYS B CA 1
ATOM 7818 C C . LYS B 1 481 ? 4.023 -22.297 -2.068 1 96.75 481 LYS B C 1
ATOM 7820 O O . LYS B 1 481 ? 3.557 -23.391 -2.359 1 96.75 481 LYS B O 1
ATOM 7825 N N . ASN B 1 482 ? 4.906 -21.703 -2.84 1 97.38 482 ASN B N 1
ATOM 7826 C CA . ASN B 1 482 ? 5.43 -22.328 -4.047 1 97.38 482 ASN B CA 1
ATOM 7827 C C . ASN B 1 482 ? 6.402 -23.453 -3.715 1 97.38 482 ASN B C 1
ATOM 7829 O O . ASN B 1 482 ? 6.941 -23.516 -2.607 1 97.38 482 ASN B O 1
ATOM 7833 N N . ILE B 1 483 ? 6.543 -24.328 -4.617 1 97.12 483 ILE B N 1
ATOM 7834 C CA . ILE B 1 483 ? 7.531 -25.406 -4.598 1 97.12 483 ILE B CA 1
ATOM 7835 C C . ILE B 1 483 ? 8.508 -25.234 -5.754 1 97.12 483 ILE B C 1
ATOM 7837 O O . ILE B 1 483 ? 8.18 -25.531 -6.906 1 97.12 483 ILE B O 1
ATOM 7841 N N . PRO B 1 484 ? 9.734 -24.797 -5.48 1 97.88 484 PRO B N 1
ATOM 7842 C CA . PRO B 1 484 ? 10.641 -24.328 -6.527 1 97.88 484 PRO B CA 1
ATOM 7843 C C . PRO B 1 484 ? 10.898 -25.391 -7.602 1 97.88 484 PRO B C 1
ATOM 7845 O O . PRO B 1 484 ? 10.781 -25.094 -8.797 1 97.88 484 PRO B O 1
ATOM 7848 N N . GLU B 1 485 ? 11.172 -26.625 -7.273 1 97.94 485 GLU B N 1
ATOM 7849 C CA . GLU B 1 485 ? 11.484 -27.641 -8.273 1 97.94 485 GLU B CA 1
ATOM 7850 C C . GLU B 1 485 ? 10.281 -27.922 -9.172 1 97.94 485 GLU B C 1
ATOM 7852 O O . GLU B 1 485 ? 10.438 -28.203 -10.359 1 97.94 485 GLU B O 1
ATOM 7857 N N . TYR B 1 486 ? 9.086 -27.859 -8.594 1 98.5 486 TYR B N 1
ATOM 7858 C CA . TYR B 1 486 ? 7.867 -28.062 -9.375 1 98.5 486 TYR B CA 1
ATOM 7859 C C . TYR B 1 486 ? 7.672 -26.938 -10.383 1 98.5 486 TYR B C 1
ATOM 7861 O O . TYR B 1 486 ? 7.344 -27.188 -11.547 1 98.5 486 TYR B O 1
ATOM 7869 N N . GLN B 1 487 ? 7.902 -25.703 -9.938 1 98.56 487 GLN B N 1
ATOM 7870 C CA . GLN B 1 487 ? 7.715 -24.562 -10.812 1 98.56 487 GLN B CA 1
ATOM 7871 C C . GLN B 1 487 ? 8.758 -24.531 -11.93 1 98.56 487 GLN B C 1
ATOM 7873 O O . GLN B 1 487 ? 8.445 -24.188 -13.07 1 98.56 487 GLN B O 1
ATOM 7878 N N . GLU B 1 488 ? 9.969 -24.891 -11.594 1 98.69 488 GLU B N 1
ATOM 7879 C CA . GLU B 1 488 ? 11.023 -24.984 -12.602 1 98.69 488 GLU B CA 1
ATOM 7880 C C . GLU B 1 488 ? 10.68 -26 -13.68 1 98.69 488 GLU B C 1
ATOM 7882 O O . GLU B 1 488 ? 10.844 -25.734 -14.867 1 98.69 488 GLU B O 1
ATOM 7887 N N . HIS B 1 489 ? 10.242 -27.125 -13.227 1 98.62 489 HIS B N 1
ATOM 7888 C CA . HIS B 1 489 ? 9.844 -28.172 -14.156 1 98.62 489 HIS B CA 1
ATOM 7889 C C . HIS B 1 489 ? 8.672 -27.719 -15.016 1 98.62 489 HIS B C 1
ATOM 7891 O O . HIS B 1 489 ? 8.664 -27.938 -16.234 1 98.62 489 HIS B O 1
ATOM 7897 N N . ALA B 1 490 ? 7.711 -27.125 -14.414 1 98.62 490 ALA B N 1
ATOM 7898 C CA . ALA B 1 490 ? 6.523 -26.672 -15.125 1 98.62 490 ALA B CA 1
ATOM 7899 C C . ALA B 1 490 ? 6.898 -25.672 -16.219 1 98.62 490 ALA B C 1
ATOM 7901 O O . ALA B 1 490 ? 6.367 -25.734 -17.328 1 98.62 490 ALA B O 1
ATOM 7902 N N . ALA B 1 491 ? 7.785 -24.766 -15.898 1 98.88 491 ALA B N 1
ATOM 7903 C CA . ALA B 1 491 ? 8.211 -23.766 -16.875 1 98.88 491 ALA B CA 1
ATOM 7904 C C . ALA B 1 491 ? 8.867 -24.438 -18.094 1 98.88 491 ALA B C 1
ATOM 7906 O O . ALA B 1 491 ? 8.562 -24.078 -19.234 1 98.88 491 ALA B O 1
ATOM 7907 N N . THR B 1 492 ? 9.695 -25.359 -17.844 1 98.81 492 THR B N 1
ATOM 7908 C CA . THR B 1 492 ? 10.445 -26.016 -18.906 1 98.81 492 THR B CA 1
ATOM 7909 C C . THR B 1 492 ? 9.531 -26.875 -19.766 1 98.81 492 THR B C 1
ATOM 7911 O O . THR B 1 492 ? 9.625 -26.844 -21 1 98.81 492 THR B O 1
ATOM 7914 N N . VAL B 1 493 ? 8.664 -27.641 -19.125 1 98.81 493 VAL B N 1
ATOM 7915 C CA . VAL B 1 493 ? 7.711 -28.469 -19.859 1 98.81 493 VAL B CA 1
ATOM 7916 C C . VAL B 1 493 ? 6.832 -27.594 -20.75 1 98.81 493 VAL B C 1
ATOM 7918 O O . VAL B 1 493 ? 6.602 -27.906 -21.906 1 98.81 493 VAL B O 1
ATOM 7921 N N . THR B 1 494 ? 6.367 -26.516 -20.188 1 98.81 494 THR B N 1
ATOM 7922 C CA . THR B 1 494 ? 5.512 -25.594 -20.938 1 98.81 494 THR B CA 1
ATOM 7923 C C . THR B 1 494 ? 6.234 -25.062 -22.172 1 98.81 494 THR B C 1
ATOM 7925 O O . THR B 1 494 ? 5.66 -25.031 -23.266 1 98.81 494 THR B O 1
ATOM 7928 N N . ALA B 1 495 ? 7.465 -24.656 -22 1 98.88 495 ALA B N 1
ATOM 7929 C CA . ALA B 1 495 ? 8.25 -24.141 -23.125 1 98.88 495 ALA B CA 1
ATOM 7930 C C . ALA B 1 495 ? 8.414 -25.188 -24.219 1 98.88 495 ALA B C 1
ATOM 7932 O O . ALA B 1 495 ? 8.188 -24.906 -25.391 1 98.88 495 ALA B O 1
ATOM 7933 N N . VAL B 1 496 ? 8.758 -26.391 -23.859 1 98.69 496 VAL B N 1
ATOM 7934 C CA . VAL B 1 496 ? 9.047 -27.469 -24.797 1 98.69 496 VAL B CA 1
ATOM 7935 C C . VAL B 1 496 ? 7.777 -27.844 -25.547 1 98.69 496 VAL B C 1
ATOM 7937 O O . VAL B 1 496 ? 7.793 -27.969 -26.781 1 98.69 496 VAL B O 1
ATOM 7940 N N . VAL B 1 497 ? 6.703 -27.984 -24.844 1 98.62 497 VAL B N 1
ATOM 7941 C CA . VAL B 1 497 ? 5.465 -28.469 -25.453 1 98.62 497 VAL B CA 1
ATOM 7942 C C . VAL B 1 497 ? 4.875 -27.375 -26.359 1 98.62 497 VAL B C 1
ATOM 7944 O O . VAL B 1 497 ? 4.438 -27.656 -27.469 1 98.62 497 VAL B O 1
ATOM 7947 N N . ALA B 1 498 ? 4.84 -26.156 -25.844 1 98.56 498 ALA B N 1
ATOM 7948 C CA . ALA B 1 498 ? 4.309 -25.062 -26.656 1 98.56 498 ALA B CA 1
ATOM 7949 C C . ALA B 1 498 ? 5.102 -24.906 -27.953 1 98.56 498 ALA B C 1
ATOM 7951 O O . ALA B 1 498 ? 4.52 -24.734 -29.016 1 98.56 498 ALA B O 1
ATOM 7952 N N . LEU B 1 499 ? 6.441 -24.922 -27.844 1 98.56 499 LEU B N 1
ATOM 7953 C CA . LEU B 1 499 ? 7.277 -24.828 -29.031 1 98.56 499 LEU B CA 1
ATOM 7954 C C . LEU B 1 499 ? 7.016 -25.984 -29.969 1 98.56 499 LEU B C 1
ATOM 7956 O O . LEU B 1 499 ? 6.98 -25.812 -31.188 1 98.56 499 LEU B O 1
ATOM 7960 N N . GLY B 1 500 ? 6.863 -27.188 -29.422 1 98.19 500 GLY B N 1
ATOM 7961 C CA . GLY B 1 500 ? 6.543 -28.359 -30.219 1 98.19 500 GLY B CA 1
ATOM 7962 C C . GLY B 1 500 ? 5.258 -28.203 -31.016 1 98.19 500 GLY B C 1
ATOM 7963 O O . GLY B 1 500 ? 5.219 -28.516 -32.219 1 98.19 500 GLY B O 1
ATOM 7964 N N . ILE B 1 501 ? 4.211 -27.719 -30.344 1 98.12 501 ILE B N 1
ATOM 7965 C CA . ILE B 1 501 ? 2.924 -27.531 -31 1 98.12 501 ILE B CA 1
ATOM 7966 C C . ILE B 1 501 ? 3.059 -26.453 -32.094 1 98.12 501 ILE B C 1
ATOM 7968 O O . ILE B 1 501 ? 2.521 -26.594 -33.188 1 98.12 501 ILE B O 1
ATOM 7972 N N . ALA B 1 502 ? 3.771 -25.406 -31.766 1 98.19 502 ALA B N 1
ATOM 7973 C CA . ALA B 1 502 ? 3.955 -24.297 -32.719 1 98.19 502 ALA B CA 1
ATOM 7974 C C . ALA B 1 502 ? 4.68 -24.766 -33.969 1 98.19 502 ALA B C 1
ATOM 7976 O O . ALA B 1 502 ? 4.586 -24.125 -35.031 1 98.19 502 ALA B O 1
ATOM 7977 N N . ASN B 1 503 ? 5.371 -25.906 -33.875 1 97.56 503 ASN B N 1
ATOM 7978 C CA . ASN B 1 503 ? 6.207 -26.344 -35 1 97.56 503 ASN B CA 1
ATOM 7979 C C . ASN B 1 503 ? 5.578 -27.516 -35.75 1 97.56 503 ASN B C 1
ATOM 7981 O O . ASN B 1 503 ? 6.184 -28.078 -36.656 1 97.56 503 ASN B O 1
ATOM 7985 N N . LEU B 1 504 ? 4.391 -27.922 -35.344 1 96.38 504 LEU B N 1
ATOM 7986 C CA . LEU B 1 504 ? 3.705 -28.969 -36.094 1 96.38 504 LEU B CA 1
ATOM 7987 C C . LEU B 1 504 ? 3.514 -28.562 -37.531 1 96.38 504 LEU B C 1
ATOM 7989 O O . LEU B 1 504 ? 3.418 -27.375 -37.844 1 96.38 504 LEU B O 1
ATOM 7993 N N . SER B 1 505 ? 3.463 -29.578 -38.375 1 94.19 505 SER B N 1
ATOM 7994 C CA . SER B 1 505 ? 3.352 -29.328 -39.812 1 94.19 505 SER B CA 1
ATOM 7995 C C . SER B 1 505 ? 1.938 -28.891 -40.188 1 94.19 505 SER B C 1
ATOM 7997 O O . SER B 1 505 ? 1.741 -28.172 -41.188 1 94.19 505 SER B O 1
ATOM 7999 N N . LYS B 1 506 ? 1.012 -29.297 -39.406 1 92.44 506 LYS B N 1
ATOM 8000 C CA . LYS B 1 506 ? -0.382 -28.906 -39.625 1 92.44 506 LYS B CA 1
ATOM 8001 C C . LYS B 1 506 ? -1.034 -28.484 -38.312 1 92.44 506 LYS B C 1
ATOM 8003 O O . LYS B 1 506 ? -0.535 -28.812 -37.219 1 92.44 506 LYS B O 1
ATOM 8008 N N . GLN B 1 507 ? -2.146 -27.844 -38.469 1 91.44 507 GLN B N 1
ATOM 8009 C CA . GLN B 1 507 ? -2.916 -27.484 -37.281 1 91.44 507 GLN B CA 1
ATOM 8010 C C . GLN B 1 507 ? -3.471 -28.719 -36.562 1 91.44 507 GLN B C 1
ATOM 8012 O O . GLN B 1 507 ? -3.801 -29.703 -37.219 1 91.44 507 GLN B O 1
ATOM 8017 N N . LEU B 1 508 ? -3.564 -28.578 -35.281 1 93.56 508 LEU B N 1
ATOM 8018 C CA . LEU B 1 508 ? -4.176 -29.656 -34.531 1 93.56 508 LEU B CA 1
ATOM 8019 C C . LEU B 1 508 ? -5.633 -29.859 -34.938 1 93.56 508 LEU B C 1
ATOM 8021 O O . LEU B 1 508 ? -6.367 -28.891 -35.094 1 93.56 508 LEU B O 1
ATOM 8025 N N . SER B 1 509 ? -5.922 -31.062 -35.125 1 89.5 509 SER B N 1
ATOM 8026 C CA . SER B 1 509 ? -7.301 -31.375 -35.5 1 89.5 509 SER B CA 1
ATOM 8027 C C . SER B 1 509 ? -8.258 -31.125 -34.344 1 89.5 509 SER B C 1
ATOM 8029 O O . SER B 1 509 ? -7.941 -31.453 -33.188 1 89.5 509 SER B O 1
ATOM 8031 N N . ARG B 1 510 ? -9.422 -30.562 -34.656 1 89.94 510 ARG B N 1
ATOM 8032 C CA . ARG B 1 510 ? -10.422 -30.328 -33.625 1 89.94 510 ARG B CA 1
ATOM 8033 C C . ARG B 1 510 ? -11.492 -31.406 -33.656 1 89.94 510 ARG B C 1
ATOM 8035 O O . ARG B 1 510 ? -12.492 -31.312 -32.938 1 89.94 510 ARG B O 1
ATOM 8042 N N . GLU B 1 511 ? -11.125 -32.312 -34.438 1 87.81 511 GLU B N 1
ATOM 8043 C CA . GLU B 1 511 ? -12.055 -33.438 -34.531 1 87.81 511 GLU B CA 1
ATOM 8044 C C . GLU B 1 511 ? -12.102 -34.219 -33.219 1 87.81 511 GLU B C 1
ATOM 8046 O O . GLU B 1 511 ? -11.062 -34.5 -32.625 1 87.81 511 GLU B O 1
ATOM 8051 N N . GLY B 1 512 ? -13.32 -34.5 -32.75 1 87.06 512 GLY B N 1
ATOM 8052 C CA . GLY B 1 512 ? -13.492 -35.344 -31.578 1 87.06 512 GLY B CA 1
ATOM 8053 C C . GLY B 1 512 ? -13.305 -34.594 -30.281 1 87.06 512 GLY B C 1
ATOM 8054 O O . GLY B 1 512 ? -13.273 -35.188 -29.203 1 87.06 512 GLY B O 1
ATOM 8055 N N . MET B 1 513 ? -13.219 -33.312 -30.391 1 88.44 513 MET B N 1
ATOM 8056 C CA . MET B 1 513 ? -13.062 -32.531 -29.172 1 88.44 513 MET B CA 1
ATOM 8057 C C . MET B 1 513 ? -14.359 -32.469 -28.375 1 88.44 513 MET B C 1
ATOM 8059 O O . MET B 1 513 ? -14.352 -32.562 -27.156 1 88.44 513 MET B O 1
ATOM 8063 N N . HIS B 1 514 ? -15.438 -32.344 -29.078 1 87.88 514 HIS B N 1
ATOM 8064 C CA . HIS B 1 514 ? -16.734 -32.188 -28.422 1 87.88 514 HIS B CA 1
ATOM 8065 C C . HIS B 1 514 ? -17.672 -33.344 -28.812 1 87.88 514 HIS B C 1
ATOM 8067 O O . HIS B 1 514 ? -17.547 -33.906 -29.891 1 87.88 514 HIS B O 1
ATOM 8073 N N . LYS B 1 515 ? -18.469 -33.594 -27.812 1 81.31 515 LYS B N 1
ATOM 8074 C CA . LYS B 1 515 ? -19.5 -34.562 -28.109 1 81.31 515 LYS B CA 1
ATOM 8075 C C . LYS B 1 515 ? -20.484 -34.062 -29.156 1 81.31 515 LYS B C 1
ATOM 8077 O O . LYS B 1 515 ? -20.766 -32.875 -29.203 1 81.31 515 LYS B O 1
ATOM 8082 N N . LYS B 1 516 ? -20.969 -35.031 -30.078 1 65.25 516 LYS B N 1
ATOM 8083 C CA . LYS B 1 516 ? -21.969 -34.719 -31.094 1 65.25 516 LYS B CA 1
ATOM 8084 C C . LYS B 1 516 ? -23.328 -34.406 -30.438 1 65.25 516 LYS B C 1
ATOM 8086 O O . LYS B 1 516 ? -23.672 -35.031 -29.422 1 65.25 516 LYS B O 1
#

pLDDT: mean 93.34, std 13.2, range [23.05, 98.94]

Radius of gyration: 34.1 Å; Cα contacts (8 Å, |Δi|>4): 2311; chains: 2; bounding box: 102×108×114 Å

InterPro domains:
  IPR007484 Peptidase M28 [PF04389] (295-493)
  IPR039866 Carboxypeptidase Q [PTHR12053] (265-510)